Protein AF-0000000084968975 (afdb_homodimer)

InterPro domains:
  IPR000898 Indoleamine 2,3-dioxygenase [PF01231] (5-399)
  IPR000898 Indoleamine 2,3-dioxygenase [PS00876] (254-264)
  IPR000898 Indoleamine 2,3-dioxygenase [PTHR28657] (3-404)
  IPR037217 Tryptophan/Indoleamine 2,3-dioxygenase-like [SSF140959] (6-402)

Nearest PDB structures (foldseek):
  6x5y-assembly2_B  TM=9.462E-01  e=9.063E-25  Homo sapiens
  8i7l-assembly1_B  TM=9.627E-01  e=1.605E-24  Homo sapiens
  7a62-assembly1_A  TM=9.444E-01  e=3.784E-24  Homo sapiens
  6mq6-assembly2_B  TM=9.448E-01  e=4.162E-24  Homo sapiens
  8i7l-assembly1_A  TM=9.540E-01  e=6.288E-23  Homo sapiens

Structure (mmCIF, N/CA/C/O backbone):
data_AF-0000000084968975-model_v1
#
loop_
_entity.id
_entity.type
_entity.pdbx_description
1 polymer 'Indoleamine 2,3-dioxygenase'
#
loop_
_atom_site.group_PDB
_atom_site.id
_atom_site.type_symbol
_atom_site.label_atom_id
_atom_site.label_alt_id
_atom_site.label_comp_id
_atom_site.label_asym_id
_atom_site.label_entity_id
_atom_site.label_seq_id
_atom_site.pdbx_PDB_ins_code
_atom_site.Cartn_x
_atom_site.Cartn_y
_atom_site.Cartn_z
_atom_site.occupancy
_atom_site.B_iso_or_equiv
_atom_site.auth_seq_id
_atom_site.auth_comp_id
_atom_site.auth_asym_id
_atom_site.auth_atom_id
_atom_site.pdbx_PDB_model_num
ATOM 1 N N . MET A 1 1 ? 0.37 40.156 26.438 1 86.44 1 MET A N 1
ATOM 2 C CA . MET A 1 1 ? 1.697 39.781 25.969 1 86.44 1 MET A CA 1
ATOM 3 C C . MET A 1 1 ? 1.601 38.75 24.859 1 86.44 1 MET A C 1
ATOM 5 O O . MET A 1 1 ? 0.722 37.875 24.891 1 86.44 1 MET A O 1
ATOM 9 N N . ILE A 1 2 ? 2.428 38.969 23.906 1 91.94 2 ILE A N 1
ATOM 10 C CA . ILE A 1 2 ? 2.488 38 22.828 1 91.94 2 ILE A CA 1
ATOM 11 C C . ILE A 1 2 ? 2.883 36.625 23.359 1 91.94 2 ILE A C 1
ATOM 13 O O . ILE A 1 2 ? 3.838 36.5 24.141 1 91.94 2 ILE A O 1
ATOM 17 N N . PRO A 1 3 ? 2.123 35.625 23 1 93.19 3 PRO A N 1
ATOM 18 C CA . PRO A 1 3 ? 2.412 34.281 23.547 1 93.19 3 PRO A CA 1
ATOM 19 C C . PRO A 1 3 ? 3.76 33.75 23.078 1 93.19 3 PRO A C 1
ATOM 21 O O . PRO A 1 3 ? 4.191 34.031 21.953 1 93.19 3 PRO A O 1
ATOM 24 N N . THR A 1 4 ? 4.367 33 23.969 1 91.94 4 THR A N 1
ATOM 25 C CA . THR A 1 4 ? 5.617 32.312 23.625 1 91.94 4 THR A CA 1
ATOM 26 C C . THR A 1 4 ? 5.359 30.875 23.188 1 91.94 4 THR A C 1
ATOM 28 O O . THR A 1 4 ? 4.441 30.234 23.703 1 91.94 4 THR A O 1
ATOM 31 N N . LEU A 1 5 ? 6.195 30.391 22.281 1 92.31 5 LEU A N 1
ATOM 32 C CA . LEU A 1 5 ? 6.023 29.062 21.719 1 92.31 5 LEU A CA 1
ATOM 33 C C . LEU A 1 5 ? 6.133 28 22.812 1 92.31 5 LEU A C 1
ATOM 35 O O . LEU A 1 5 ? 5.312 27.078 22.875 1 92.31 5 LEU A O 1
ATOM 39 N N . GLU A 1 6 ? 7.07 28.109 23.688 1 88.12 6 GLU A N 1
ATOM 40 C CA . GLU A 1 6 ? 7.395 27.094 24.688 1 88.12 6 GLU A CA 1
ATOM 41 C C . GLU A 1 6 ? 6.234 26.891 25.672 1 88.12 6 GLU A C 1
ATOM 43 O O . GLU A 1 6 ? 6.004 25.781 26.141 1 88.12 6 GLU A O 1
ATOM 48 N N . ALA A 1 7 ? 5.504 27.922 25.906 1 90.88 7 ALA A N 1
ATOM 49 C CA . ALA A 1 7 ? 4.387 27.859 26.859 1 90.88 7 ALA A CA 1
ATOM 50 C C . ALA A 1 7 ? 3.26 26.984 26.312 1 90.88 7 ALA A C 1
ATOM 52 O O . ALA A 1 7 ? 2.395 26.531 27.062 1 90.88 7 ALA A O 1
ATOM 53 N N . TYR A 1 8 ? 3.271 26.672 25.047 1 93.62 8 TYR A N 1
ATOM 54 C CA . TYR A 1 8 ? 2.168 25.953 24.422 1 93.62 8 TYR A CA 1
ATOM 55 C C . TYR A 1 8 ? 2.66 24.672 23.766 1 93.62 8 TYR A C 1
ATOM 57 O O . TYR A 1 8 ? 2.033 24.156 22.828 1 93.62 8 TYR A O 1
ATOM 65 N N . ASP A 1 9 ? 3.768 24.141 24.172 1 88.19 9 ASP A N 1
ATOM 66 C CA . ASP A 1 9 ? 4.344 22.891 23.703 1 88.19 9 ASP A CA 1
ATOM 67 C C . ASP A 1 9 ? 4.68 22.969 22.219 1 88.19 9 ASP A C 1
ATOM 69 O O . ASP A 1 9 ? 4.406 22.031 21.453 1 88.19 9 ASP A O 1
ATOM 73 N N . ILE A 1 10 ? 5.031 24.125 21.812 1 94 10 ILE A N 1
ATOM 74 C CA . ILE A 1 10 ? 5.492 24.344 20.453 1 94 10 ILE A CA 1
ATOM 75 C C . ILE A 1 10 ? 7 24.578 20.453 1 94 10 ILE A C 1
ATOM 77 O O . ILE A 1 10 ? 7.52 25.344 21.25 1 94 10 ILE A O 1
ATOM 81 N N . SER A 1 11 ? 7.688 23.859 19.609 1 90.31 11 SER A N 1
ATOM 82 C CA . SER A 1 11 ? 9.141 23.938 19.562 1 90.31 11 SER A CA 1
ATOM 83 C C . SER A 1 11 ? 9.602 24.891 18.469 1 90.31 11 SER A C 1
ATOM 85 O O . SER A 1 11 ? 9.039 24.906 17.375 1 90.31 11 SER A O 1
ATOM 87 N N . PRO A 1 12 ? 10.586 25.703 18.828 1 88.19 12 PRO A N 1
ATOM 88 C CA . PRO A 1 12 ? 11.125 26.562 17.766 1 88.19 12 PRO A CA 1
ATOM 89 C C . PRO A 1 12 ? 11.812 25.766 16.656 1 88.19 12 PRO A C 1
ATOM 91 O O . PRO A 1 12 ? 12 26.281 15.555 1 88.19 12 PRO A O 1
ATOM 94 N N . TYR A 1 13 ? 12.141 24.547 16.953 1 90.88 13 TYR A N 1
ATOM 95 C CA . TYR A 1 13 ? 12.883 23.734 15.992 1 90.88 13 TYR A CA 1
ATOM 96 C C . TYR A 1 13 ? 11.945 22.812 15.219 1 90.88 13 TYR A C 1
ATOM 98 O O . TYR A 1 13 ? 12.188 22.516 14.039 1 90.88 13 TYR A O 1
ATOM 106 N N . SER A 1 14 ? 10.883 22.375 15.875 1 94.31 14 SER A N 1
ATOM 107 C CA . SER A 1 14 ? 10.016 21.391 15.227 1 94.31 14 SER A CA 1
ATOM 108 C C . SER A 1 14 ? 8.617 21.953 15.008 1 94.31 14 SER A C 1
ATOM 110 O O . SER A 1 14 ? 7.754 21.281 14.438 1 94.31 14 SER A O 1
ATOM 112 N N . GLY A 1 15 ? 8.43 23.219 15.422 1 96.12 15 GLY A N 1
ATOM 113 C CA . GLY A 1 15 ? 7.113 23.812 15.242 1 96.12 15 GLY A CA 1
ATOM 114 C C . GLY A 1 15 ? 6.02 23.078 16 1 96.12 15 GLY A C 1
ATOM 115 O O . GLY A 1 15 ? 6.156 22.797 17.188 1 96.12 15 GLY A O 1
ATOM 116 N N . PHE A 1 16 ? 4.953 22.766 15.352 1 97.12 16 PHE A N 1
ATOM 117 C CA . PHE A 1 16 ? 3.805 22.125 15.977 1 97.12 16 PHE A CA 1
ATOM 118 C C . PHE A 1 16 ? 4.016 20.609 16.078 1 97.12 16 PHE A C 1
ATOM 120 O O . PHE A 1 16 ? 3.174 19.906 16.625 1 97.12 16 PHE A O 1
ATOM 127 N N . LEU A 1 17 ? 5.133 20.078 15.523 1 96.94 17 LEU A N 1
ATOM 128 C CA . LEU A 1 17 ? 5.508 18.703 15.805 1 96.94 17 LEU A CA 1
ATOM 129 C C . LEU A 1 17 ? 6.031 18.562 17.234 1 96.94 17 LEU A C 1
ATOM 131 O O . LEU A 1 17 ? 6.613 19.5 17.781 1 96.94 17 LEU A O 1
ATOM 135 N N . PRO A 1 18 ? 5.801 17.406 17.766 1 94.94 18 PRO A N 1
ATOM 136 C CA . PRO A 1 18 ? 6.352 17.219 19.109 1 94.94 18 PRO A CA 1
ATOM 137 C C . PRO A 1 18 ? 7.875 17.312 19.141 1 94.94 18 PRO A C 1
ATOM 139 O O . PRO A 1 18 ? 8.547 16.891 18.188 1 94.94 18 PRO A O 1
ATOM 142 N N . ALA A 1 19 ? 8.367 17.859 20.234 1 91.12 19 A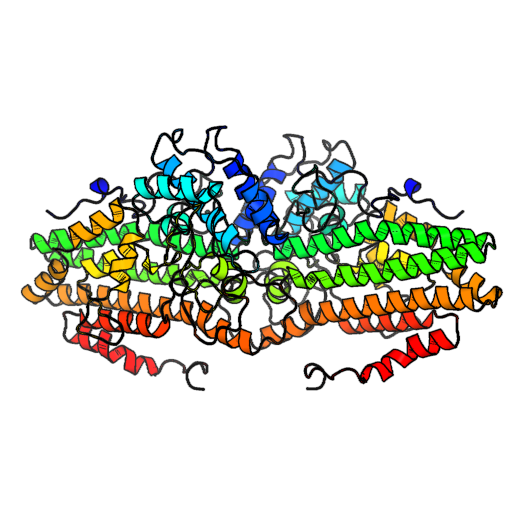LA A N 1
ATOM 143 C CA . ALA A 1 19 ? 9.812 18 20.391 1 91.12 19 ALA A CA 1
ATOM 144 C C . ALA A 1 19 ? 10.492 16.641 20.422 1 91.12 19 ALA A C 1
ATOM 146 O O . ALA A 1 19 ? 11.578 16.469 19.875 1 91.12 19 ALA A O 1
ATOM 147 N N . GLU A 1 20 ? 9.82 15.719 21.078 1 92.69 20 GLU A N 1
ATOM 148 C CA . GLU A 1 20 ? 10.312 14.344 21.094 1 92.69 20 GLU A CA 1
ATOM 149 C C . GLU A 1 20 ? 9.617 13.492 20.047 1 92.69 20 GLU A C 1
ATOM 151 O O . GLU A 1 20 ? 8.406 13.625 19.828 1 92.69 20 GLU A O 1
ATOM 156 N N . PRO A 1 21 ? 10.375 12.57 19.469 1 94.56 21 PRO A N 1
ATOM 157 C CA . PRO A 1 21 ? 9.742 11.703 18.469 1 94.56 21 PRO A CA 1
ATOM 158 C C . PRO A 1 21 ? 8.578 10.898 19.047 1 94.56 21 PRO A C 1
ATOM 160 O O . PRO A 1 21 ? 8.625 10.469 20.203 1 94.56 21 PRO A O 1
ATOM 163 N N . PRO A 1 22 ? 7.523 10.742 18.234 1 97.69 22 PRO A N 1
ATOM 164 C CA . PRO A 1 22 ? 6.387 9.945 18.703 1 97.69 22 PRO A CA 1
ATOM 165 C C . PRO A 1 22 ? 6.785 8.531 19.125 1 97.69 22 PRO A C 1
ATOM 167 O O . PRO A 1 22 ? 7.777 7.988 18.625 1 97.69 22 PRO A O 1
ATOM 170 N N . LEU A 1 23 ? 5.996 8.055 20.031 1 97.81 23 LEU A N 1
ATOM 171 C CA . LEU A 1 23 ? 6.215 6.684 20.484 1 97.81 23 LEU A CA 1
ATOM 172 C C . LEU A 1 23 ? 5.695 5.684 19.453 1 97.81 23 LEU A C 1
ATOM 174 O O . LEU A 1 23 ? 4.566 5.812 18.969 1 97.81 23 LEU A O 1
ATOM 178 N N . GLY A 1 24 ? 6.523 4.711 19.172 1 97.38 24 GLY A N 1
ATOM 179 C CA . GLY A 1 24 ? 6.121 3.693 18.219 1 97.38 24 GLY A CA 1
ATOM 180 C C . GLY A 1 24 ? 5.262 2.604 18.828 1 97.38 24 GLY A C 1
ATOM 181 O O . GLY A 1 24 ? 4.52 1.92 18.125 1 97.38 24 GLY A O 1
ATOM 182 N N . ARG A 1 25 ? 5.441 2.42 20.156 1 98.12 25 ARG A N 1
ATOM 183 C CA . ARG A 1 25 ? 4.742 1.355 20.875 1 98.12 25 ARG A CA 1
ATOM 184 C C . ARG A 1 25 ? 4.617 1.679 22.359 1 98.12 25 ARG A C 1
ATOM 186 O O . ARG A 1 25 ? 5.559 2.191 22.969 1 98.12 25 ARG A O 1
ATOM 193 N N . LEU A 1 26 ? 3.443 1.35 22.875 1 98.69 26 LEU A N 1
ATOM 194 C CA . LEU A 1 26 ? 3.301 1.486 24.328 1 98.69 26 LEU A CA 1
ATOM 195 C C . LEU A 1 26 ? 4.164 0.464 25.062 1 98.69 26 LEU A C 1
ATOM 197 O O . LEU A 1 26 ? 4.152 -0.721 24.719 1 98.69 26 LEU A O 1
ATOM 201 N N . PRO A 1 27 ? 4.863 0.878 26.062 1 97.81 27 PRO A N 1
ATOM 202 C CA . PRO A 1 27 ? 5.828 -0.016 26.703 1 97.81 27 PRO A CA 1
ATOM 203 C C . PRO A 1 27 ? 5.168 -0.993 27.688 1 97.81 27 PRO A C 1
ATOM 205 O O . PRO A 1 27 ? 5.762 -2.016 28.031 1 97.81 27 PRO A O 1
ATOM 208 N N . GLN A 1 28 ? 3.943 -0.744 28.125 1 97.75 28 GLN A N 1
ATOM 209 C CA . GLN A 1 28 ? 3.281 -1.589 29.109 1 97.75 28 GLN A CA 1
ATOM 210 C C . GLN A 1 28 ? 2.715 -2.85 28.469 1 97.75 28 GLN A C 1
ATOM 212 O O . GLN A 1 28 ? 1.996 -2.775 27.469 1 97.75 28 GLN A O 1
ATOM 217 N N . GLY A 1 29 ? 2.965 -4 29.062 1 97.69 29 GLY A N 1
ATOM 218 C CA . GLY A 1 29 ? 2.357 -5.242 28.609 1 97.69 29 GLY A CA 1
ATOM 219 C C . GLY A 1 29 ? 0.84 -5.203 28.625 1 97.69 29 GLY A C 1
ATOM 220 O O . GLY A 1 29 ? 0.189 -5.855 27.797 1 97.69 29 GLY A O 1
ATOM 221 N N . TYR A 1 30 ? 0.325 -4.371 29.438 1 98.31 30 TYR A N 1
ATOM 222 C CA . TYR A 1 30 ? -1.113 -4.211 29.625 1 98.31 30 TYR A CA 1
ATOM 223 C C . TYR A 1 30 ? -1.79 -3.803 28.328 1 98.31 30 TYR A C 1
ATOM 225 O O . TYR A 1 30 ? -2.928 -4.199 28.062 1 98.31 30 TYR A O 1
ATOM 233 N N . TYR A 1 31 ? -1.108 -3.055 27.453 1 98.69 31 TYR A N 1
ATOM 234 C CA . TYR A 1 31 ? -1.718 -2.492 26.266 1 98.69 31 TYR A CA 1
ATOM 235 C C . TYR A 1 31 ? -1.346 -3.307 25.031 1 98.69 31 TYR A C 1
ATOM 237 O O . 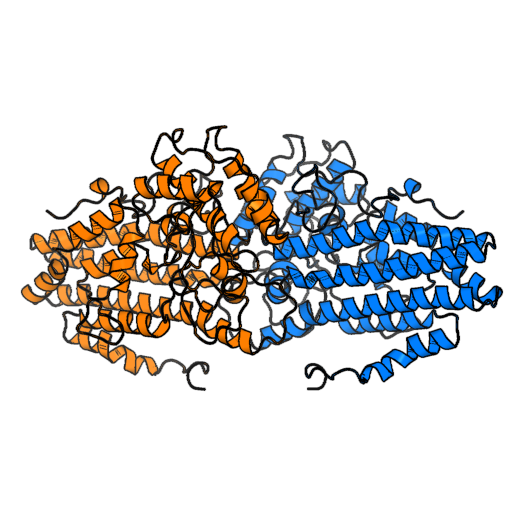TYR A 1 31 ? -1.642 -2.906 23.891 1 98.69 31 TYR A O 1
ATOM 245 N N . GLN A 1 32 ? -0.768 -4.441 25.172 1 98.25 32 GLN A N 1
ATOM 246 C CA . GLN A 1 32 ? -0.305 -5.285 24.078 1 98.25 32 GLN A CA 1
ATOM 247 C C . GLN A 1 32 ? -1.461 -5.68 23.172 1 98.25 32 GLN A C 1
ATOM 249 O O . GLN A 1 32 ? -1.291 -5.773 21.953 1 98.25 32 GLN A O 1
ATOM 254 N N . PRO A 1 33 ? -2.629 -5.922 23.719 1 98.5 33 PRO A N 1
ATOM 255 C CA . PRO A 1 33 ? -3.73 -6.266 22.812 1 98.5 33 PRO A CA 1
ATOM 256 C C . PRO A 1 33 ? -3.998 -5.184 21.766 1 98.5 33 PRO A C 1
ATOM 258 O O . PRO A 1 33 ? -4.281 -5.5 20.609 1 98.5 33 PRO A O 1
ATOM 261 N N . TRP A 1 34 ? -3.891 -3.885 22.125 1 98.75 34 TRP A N 1
ATOM 262 C CA . TRP A 1 34 ? -4.043 -2.795 21.172 1 98.75 34 TRP A CA 1
ATOM 263 C C . TRP A 1 34 ? -2.939 -2.84 20.125 1 98.75 34 TRP A C 1
ATOM 265 O O . TRP A 1 34 ? -3.217 -2.781 18.922 1 98.75 34 TRP A O 1
ATOM 275 N N . GLU A 1 35 ? -1.739 -3.008 20.625 1 98.62 35 GLU A N 1
ATOM 276 C CA . GLU A 1 35 ? -0.549 -2.93 19.781 1 98.62 35 GLU A CA 1
ATOM 277 C C . GLU A 1 35 ? -0.488 -4.098 18.797 1 98.62 35 GLU A C 1
ATOM 279 O O . GLU A 1 35 ? -0.073 -3.934 17.656 1 98.62 35 GLU A O 1
ATOM 284 N N . GLU A 1 36 ? -0.941 -5.23 19.203 1 97.81 36 GLU A N 1
ATOM 285 C CA . GLU A 1 36 ? -0.92 -6.41 18.344 1 97.81 36 GLU A CA 1
ATOM 286 C C . GLU A 1 36 ? -1.921 -6.277 17.203 1 97.81 36 GLU A C 1
ATOM 288 O O . GLU A 1 36 ? -1.645 -6.695 16.078 1 97.81 36 GLU A O 1
ATOM 293 N N . VAL A 1 37 ? -3.064 -5.715 17.453 1 98.31 37 VAL A N 1
ATOM 294 C CA . VAL A 1 37 ? -4.074 -5.551 16.422 1 98.31 37 VAL A CA 1
ATOM 295 C C . VAL A 1 37 ? -3.615 -4.496 15.414 1 98.31 37 VAL A C 1
ATOM 297 O O . VAL A 1 37 ? -3.707 -4.703 14.203 1 98.31 37 VAL A O 1
ATOM 300 N N . ILE A 1 38 ? -3.051 -3.377 15.922 1 98.44 38 ILE A N 1
ATOM 301 C CA . ILE A 1 38 ? -2.688 -2.307 15 1 98.44 38 ILE A CA 1
ATOM 302 C C . ILE A 1 38 ? -1.473 -2.727 14.172 1 98.44 38 ILE A C 1
ATOM 304 O O . ILE A 1 38 ? -1.315 -2.301 13.023 1 98.44 38 ILE A O 1
ATOM 308 N N . ASP A 1 39 ? -0.621 -3.637 14.703 1 97 39 ASP A N 1
ATOM 309 C CA . ASP A 1 39 ? 0.518 -4.176 13.961 1 97 39 ASP A CA 1
ATOM 310 C C . ASP A 1 39 ? 0.058 -4.91 12.703 1 97 39 ASP A C 1
ATOM 312 O O . ASP A 1 39 ? 0.79 -4.98 11.719 1 97 39 ASP A O 1
ATOM 316 N N . LYS A 1 40 ? -1.142 -5.449 12.836 1 97.12 40 LYS A N 1
ATOM 317 C CA . LYS A 1 40 ? -1.672 -6.258 11.742 1 97.12 40 LYS A CA 1
ATOM 318 C C . LYS A 1 40 ? -2.91 -5.609 11.125 1 97.12 40 LYS A C 1
ATOM 320 O O . LYS A 1 40 ? -3.812 -6.305 10.656 1 97.12 40 LYS A O 1
ATOM 325 N N . LEU A 1 41 ? -2.994 -4.32 11.18 1 98 41 LEU A N 1
ATOM 326 C CA . LEU A 1 41 ? -4.172 -3.607 10.703 1 98 41 LEU A CA 1
ATOM 327 C C . LEU A 1 41 ? -4.395 -3.855 9.211 1 98 41 LEU A C 1
ATOM 329 O O . LEU A 1 41 ? -5.5 -4.203 8.789 1 98 41 LEU A O 1
ATOM 333 N N . GLY A 1 42 ? -3.346 -3.738 8.383 1 96.25 42 GLY A N 1
ATOM 334 C CA . GLY A 1 42 ? -3.432 -3.969 6.945 1 96.25 42 GLY A CA 1
ATOM 335 C C . GLY A 1 42 ? -3.982 -5.336 6.594 1 96.25 42 GLY A C 1
ATOM 336 O O . GLY A 1 42 ? -5.02 -5.441 5.934 1 96.25 42 GLY A O 1
ATOM 337 N N . PRO A 1 43 ? -3.354 -6.336 7.145 1 97.12 43 PRO A N 1
ATOM 338 C CA . PRO A 1 43 ? -3.822 -7.703 6.91 1 97.12 43 PRO A CA 1
ATOM 339 C C . PRO A 1 43 ? -5.273 -7.914 7.34 1 97.12 43 PRO A C 1
ATOM 341 O O . PRO A 1 43 ? -6.039 -8.57 6.629 1 97.12 43 PRO A O 1
ATOM 344 N N . TYR A 1 44 ? -5.668 -7.363 8.453 1 97.56 44 TYR A N 1
ATOM 345 C CA . TYR A 1 44 ? -7.039 -7.527 8.922 1 97.56 44 TYR A CA 1
ATOM 346 C C . TYR A 1 44 ? -8.016 -6.801 8.008 1 97.56 44 TYR A C 1
ATOM 348 O O . TYR A 1 44 ? -9.141 -7.266 7.797 1 97.56 44 TYR A O 1
ATOM 356 N N . ILE A 1 45 ? -7.625 -5.637 7.527 1 96.44 45 ILE A N 1
ATOM 357 C CA . ILE A 1 45 ? -8.469 -4.898 6.594 1 96.44 45 ILE A CA 1
ATOM 358 C C . ILE A 1 45 ? -8.586 -5.672 5.281 1 96.44 45 ILE A C 1
ATOM 360 O O . ILE A 1 45 ? -9.688 -5.828 4.738 1 96.44 45 ILE A O 1
ATOM 364 N N . MET A 1 46 ? -7.473 -6.176 4.812 1 95.62 46 MET A N 1
ATOM 365 C CA . MET A 1 46 ? -7.422 -6.934 3.566 1 95.62 46 MET A CA 1
ATOM 366 C C . MET A 1 46 ? -8.336 -8.156 3.631 1 95.62 46 MET A C 1
ATOM 368 O O . MET A 1 46 ? -9.055 -8.445 2.674 1 95.62 46 MET A O 1
ATOM 372 N N . GLY A 1 47 ? -8.344 -8.797 4.785 1 93.88 47 GLY A N 1
ATOM 373 C CA . GLY A 1 47 ? -9.148 -10 4.961 1 93.88 47 GLY A CA 1
ATOM 374 C C . GLY A 1 47 ? -10.547 -9.711 5.461 1 93.88 47 GLY A C 1
ATOM 375 O O . GLY A 1 47 ? -11.328 -10.633 5.695 1 93.88 47 GLY A O 1
ATOM 376 N N . LYS A 1 48 ? -10.891 -8.445 5.758 1 93.75 48 LYS A N 1
ATOM 377 C CA . LYS A 1 48 ? -12.195 -8.023 6.27 1 93.75 48 LYS A CA 1
ATOM 378 C C . LYS A 1 48 ? -12.484 -8.672 7.625 1 93.75 48 LYS A C 1
ATOM 380 O O . LYS A 1 48 ? -13.602 -9.117 7.875 1 93.75 48 LYS A O 1
ATOM 385 N N . ARG A 1 49 ? -11.5 -8.711 8.422 1 96.19 49 ARG A N 1
ATOM 386 C CA . ARG A 1 49 ? -11.625 -9.375 9.711 1 96.19 49 ARG A CA 1
ATOM 387 C C . ARG A 1 49 ? -11.438 -8.391 10.859 1 96.19 49 ARG A C 1
ATOM 389 O O . ARG A 1 49 ? -11.461 -8.781 12.031 1 96.19 49 ARG A O 1
ATOM 396 N N . ILE A 1 50 ? -11.266 -7.137 10.57 1 97.38 50 ILE A N 1
ATOM 397 C CA . ILE A 1 50 ? -10.883 -6.16 11.586 1 97.38 50 ILE A CA 1
ATOM 398 C C . ILE A 1 50 ? -11.969 -6.062 12.648 1 97.38 50 ILE A C 1
ATOM 400 O O . ILE A 1 50 ? -11.672 -5.973 13.844 1 97.38 50 ILE A O 1
ATOM 404 N N . ARG A 1 51 ? -13.234 -6.117 12.281 1 97.88 51 ARG A N 1
ATOM 405 C CA . ARG A 1 51 ? -14.32 -6 13.25 1 97.88 51 ARG A CA 1
ATOM 406 C C . ARG A 1 51 ? -14.359 -7.203 14.18 1 97.88 51 ARG A C 1
ATOM 408 O O . ARG A 1 51 ? -14.547 -7.055 15.391 1 97.88 51 ARG A O 1
ATOM 415 N N . GLU A 1 52 ? -14.18 -8.359 13.57 1 97.19 52 GLU A N 1
ATOM 416 C CA . GLU A 1 52 ? -14.156 -9.578 14.375 1 97.19 52 GLU A CA 1
ATOM 417 C C . GLU A 1 52 ? -13.055 -9.516 15.438 1 97.19 52 GLU A C 1
ATOM 419 O O . GLU A 1 52 ? -13.297 -9.836 16.609 1 97.19 52 GLU A O 1
ATOM 424 N N . VAL A 1 53 ? -11.906 -9.078 15.047 1 97.56 53 VAL A N 1
ATOM 425 C CA . VAL A 1 53 ? -10.742 -9.055 15.938 1 97.56 53 VAL A CA 1
ATOM 426 C C . VAL A 1 53 ? -10.938 -8 17.016 1 97.56 53 VAL A C 1
ATOM 428 O O . VAL A 1 53 ? -10.609 -8.227 18.188 1 97.56 53 VAL A O 1
ATOM 431 N N . ILE A 1 54 ? -11.445 -6.832 16.688 1 98.31 54 ILE A N 1
ATOM 432 C CA . ILE A 1 54 ? -11.672 -5.754 17.641 1 98.31 54 ILE A CA 1
ATOM 433 C C . ILE A 1 54 ? -12.734 -6.176 18.656 1 98.31 54 ILE A C 1
ATOM 435 O O . ILE A 1 54 ? -12.602 -5.898 19.844 1 98.31 54 ILE A O 1
ATOM 439 N N . ASN A 1 55 ? -13.711 -6.84 18.188 1 98.12 55 ASN A N 1
ATOM 440 C CA . ASN A 1 55 ? -14.789 -7.281 19.062 1 98.12 55 ASN A CA 1
ATOM 441 C C . ASN A 1 55 ? -14.289 -8.273 20.109 1 98.12 55 ASN A C 1
ATOM 443 O O . ASN A 1 55 ? -14.93 -8.469 21.156 1 98.12 55 ASN A O 1
ATOM 447 N N . GLU A 1 56 ? -13.203 -8.875 19.859 1 97.25 56 GLU A N 1
ATOM 448 C CA . GLU A 1 56 ? -12.648 -9.852 20.781 1 97.25 56 GLU A CA 1
ATOM 449 C C . GLU A 1 56 ? -11.672 -9.203 21.766 1 97.25 56 GLU A C 1
ATOM 451 O O . GLU A 1 56 ? -11.227 -9.836 22.719 1 97.25 56 GLU A O 1
ATOM 456 N N . LEU A 1 57 ? -11.375 -7.977 21.578 1 98.06 57 LEU A N 1
ATOM 457 C CA . LEU A 1 57 ? -10.445 -7.266 22.453 1 98.06 57 LEU A CA 1
ATOM 458 C C . LEU A 1 57 ? -11.055 -7.062 23.828 1 98.06 57 LEU A C 1
ATOM 460 O O . LEU A 1 57 ? -12.258 -6.812 23.953 1 98.06 57 LEU A O 1
ATOM 464 N N . PRO A 1 58 ? -10.195 -7.133 24.875 1 97.88 58 PRO A N 1
ATOM 465 C CA . PRO A 1 58 ? -10.68 -6.672 26.172 1 97.88 58 PRO A CA 1
ATOM 466 C C . PRO A 1 58 ? -10.852 -5.156 26.234 1 97.88 58 PRO A C 1
ATOM 468 O O . PRO A 1 58 ? -10.242 -4.426 25.453 1 97.88 58 PRO A O 1
ATOM 471 N N . GLN A 1 59 ? -11.727 -4.727 27.094 1 97.56 59 GLN A N 1
ATOM 472 C CA . GLN A 1 59 ? -11.836 -3.293 27.344 1 97.56 59 GLN A CA 1
ATOM 473 C C . GLN A 1 59 ? -10.742 -2.816 28.297 1 97.56 59 GLN A C 1
ATOM 475 O O . GLN A 1 59 ? -10.852 -2.988 29.516 1 97.56 59 GLN A O 1
ATOM 480 N N . LEU A 1 60 ? -9.75 -2.199 27.797 1 98.5 60 LEU A N 1
ATOM 481 C CA . LEU A 1 60 ? -8.617 -1.721 28.594 1 98.5 60 LEU A CA 1
ATOM 482 C C . LEU A 1 60 ? -8.867 -0.304 29.094 1 98.5 60 LEU A C 1
ATOM 484 O O . LEU A 1 60 ? -9.578 0.471 28.453 1 98.5 60 LEU A O 1
ATOM 488 N N . SER A 1 61 ? -8.32 0.005 30.25 1 97.94 61 SER A N 1
ATOM 489 C CA . SER A 1 61 ? -8.383 1.363 30.781 1 97.94 61 SER A CA 1
ATOM 490 C C . SER A 1 61 ? -7.141 2.162 30.391 1 97.94 61 SER A C 1
ATOM 492 O O . SER A 1 61 ? -6.152 1.594 29.922 1 97.94 61 SER A O 1
ATOM 494 N N . ILE A 1 62 ? -7.199 3.43 30.531 1 98.38 62 ILE A N 1
ATOM 495 C CA . ILE A 1 62 ? -6.059 4.262 30.172 1 98.38 62 ILE A CA 1
ATOM 496 C C . ILE A 1 62 ? -5.238 4.586 31.422 1 98.38 62 ILE A C 1
ATOM 498 O O . ILE A 1 62 ? -4.332 5.418 31.375 1 98.38 62 ILE A O 1
ATOM 502 N N . ASN A 1 63 ? -5.48 3.967 32.531 1 97.81 63 ASN A N 1
ATOM 503 C CA . ASN A 1 63 ? -4.945 4.332 33.844 1 97.81 63 ASN A CA 1
ATOM 504 C C . ASN A 1 63 ? -3.457 4.008 33.938 1 97.81 63 ASN A C 1
ATOM 506 O O . ASN A 1 63 ? -2.77 4.508 34.844 1 97.81 63 ASN A O 1
ATOM 510 N N . LYS A 1 64 ? -2.961 3.154 33.031 1 98.31 64 LYS A N 1
ATOM 511 C CA . LYS A 1 64 ? -1.559 2.764 33.156 1 98.31 64 LYS A CA 1
ATOM 512 C C . LYS A 1 64 ? -0.678 3.652 32.281 1 98.31 64 LYS A C 1
ATOM 514 O O . LYS A 1 64 ? 0.547 3.512 32.281 1 98.31 64 LYS A O 1
ATOM 519 N N . LEU A 1 65 ? -1.298 4.562 31.531 1 98.56 65 LEU A N 1
ATOM 520 C CA . LEU A 1 65 ? -0.525 5.539 30.766 1 98.56 65 LEU A CA 1
ATOM 521 C C . LEU A 1 65 ? 0.092 6.582 31.688 1 98.56 65 LEU A C 1
ATOM 523 O O . LEU A 1 65 ? -0.602 7.164 32.531 1 98.56 65 LEU A O 1
ATOM 527 N N . GLU A 1 66 ? 1.309 6.906 31.484 1 97.31 66 GLU A N 1
ATOM 528 C CA . GLU A 1 66 ? 2.033 7.633 32.531 1 97.31 66 GLU A CA 1
ATOM 529 C C . GLU A 1 66 ? 2.398 9.039 32.062 1 97.31 66 GLU A C 1
ATOM 531 O O . GLU A 1 66 ? 2.719 9.906 32.875 1 97.31 66 GLU A O 1
ATOM 536 N N . ASN A 1 67 ? 2.488 9.25 30.844 1 96.19 67 ASN A N 1
ATOM 537 C CA . ASN A 1 67 ? 2.902 10.555 30.344 1 96.19 67 ASN A CA 1
ATOM 538 C C . ASN A 1 67 ? 2.184 10.906 29.047 1 96.19 67 ASN A C 1
ATOM 540 O O . ASN A 1 67 ? 1.443 10.094 28.484 1 96.19 67 ASN A O 1
ATOM 544 N N . GLU A 1 68 ? 2.402 12.078 28.516 1 94.94 68 GLU A N 1
ATOM 545 C CA . GLU A 1 68 ? 1.685 12.609 27.359 1 94.94 68 GLU A CA 1
ATOM 546 C C . GLU A 1 68 ? 2.025 11.82 26.094 1 94.94 68 GLU A C 1
ATOM 548 O O . GLU A 1 68 ? 1.167 11.625 25.234 1 94.94 68 GLU A O 1
ATOM 553 N N . ARG A 1 69 ? 3.293 11.445 26 1 96.5 69 ARG A N 1
ATOM 554 C CA . ARG A 1 69 ? 3.734 10.68 24.844 1 96.5 69 ARG A CA 1
ATOM 555 C C . ARG A 1 69 ? 2.973 9.367 24.719 1 96.5 69 ARG A C 1
ATOM 557 O O . ARG A 1 69 ? 2.588 8.953 23.625 1 96.5 69 ARG A O 1
ATOM 564 N N . GLU A 1 70 ? 2.748 8.773 25.844 1 98.56 70 GLU A N 1
ATOM 565 C CA . GLU A 1 70 ? 1.984 7.527 25.875 1 98.56 70 GLU A CA 1
ATOM 566 C C . GLU A 1 70 ? 0.509 7.777 25.578 1 98.56 70 GLU A C 1
ATOM 568 O O . GLU A 1 70 ? -0.135 6.973 24.906 1 98.56 70 GLU A O 1
ATOM 573 N N . MET A 1 71 ? -0.025 8.883 26.094 1 98.31 71 MET A N 1
ATOM 574 C CA . MET A 1 71 ? -1.41 9.242 25.797 1 98.31 71 MET A CA 1
ATOM 575 C C . MET A 1 71 ? -1.61 9.484 24.312 1 98.31 71 MET A C 1
ATOM 577 O O . MET A 1 71 ? -2.619 9.062 23.734 1 98.31 71 MET A O 1
ATOM 581 N N . ARG A 1 72 ? -0.654 10.141 23.703 1 98.25 72 ARG A N 1
ATOM 582 C CA . ARG A 1 72 ? -0.713 10.383 22.266 1 98.25 72 ARG A CA 1
ATOM 583 C C . ARG A 1 72 ? -0.689 9.078 21.484 1 98.25 72 ARG A C 1
ATOM 585 O O . ARG A 1 72 ? -1.439 8.906 20.531 1 98.25 72 ARG A O 1
ATOM 592 N N . ARG A 1 73 ? 0.151 8.148 21.922 1 98.81 73 ARG A N 1
ATOM 593 C CA . ARG A 1 73 ? 0.229 6.852 21.266 1 98.81 73 ARG A CA 1
ATOM 594 C C . ARG A 1 73 ? -1.086 6.09 21.391 1 98.81 73 ARG A C 1
ATOM 596 O O . ARG A 1 73 ? -1.574 5.508 20.422 1 98.81 73 ARG A O 1
ATOM 603 N N . ALA A 1 74 ? -1.612 6.117 22.578 1 98.88 74 ALA A N 1
ATOM 604 C CA . ALA A 1 74 ? -2.896 5.453 22.781 1 98.88 74 ALA A CA 1
ATOM 605 C C . ALA A 1 74 ? -3.979 6.062 21.891 1 98.88 74 ALA A C 1
ATOM 607 O O . ALA A 1 74 ? -4.762 5.336 21.266 1 98.88 74 ALA A O 1
ATOM 608 N N . TYR A 1 75 ? -4.012 7.371 21.859 1 98.81 75 TYR A N 1
ATOM 609 C CA . TYR A 1 75 ? -4.961 8.086 21.016 1 98.81 75 TYR A CA 1
ATOM 610 C C . TYR A 1 75 ? -4.805 7.688 19.562 1 98.81 75 TYR A C 1
ATOM 612 O O . TYR A 1 75 ? -5.793 7.438 18.859 1 98.81 75 TYR A O 1
ATOM 620 N N . GLN A 1 76 ? -3.59 7.621 19.125 1 98.75 76 GLN A N 1
ATOM 621 C CA . GLN A 1 76 ? -3.297 7.242 17.734 1 98.75 76 GLN A CA 1
ATOM 622 C C . GLN A 1 76 ? -3.789 5.832 17.438 1 98.75 76 GLN A C 1
ATOM 624 O O . GLN A 1 76 ? -4.52 5.613 16.469 1 98.75 76 GLN A O 1
ATOM 629 N N . VAL A 1 77 ? -3.438 4.902 18.281 1 98.88 77 VAL A N 1
ATOM 630 C CA . VAL A 1 77 ? -3.812 3.504 18.078 1 98.88 77 VAL A CA 1
ATOM 631 C C . VAL A 1 77 ? -5.332 3.375 18.062 1 98.88 77 VAL A C 1
ATOM 633 O O . VAL A 1 77 ? -5.902 2.787 17.141 1 98.88 77 VAL A O 1
ATOM 636 N N . LEU A 1 78 ? -5.984 3.955 19.016 1 98.94 78 LEU A N 1
ATOM 637 C CA . LEU A 1 78 ? -7.422 3.789 19.188 1 98.94 78 LEU A CA 1
ATOM 638 C C . LEU A 1 78 ? -8.188 4.449 18.047 1 98.94 78 LEU A C 1
ATOM 640 O O . LEU A 1 78 ? -9.203 3.922 17.594 1 98.94 78 LEU A O 1
ATOM 644 N N . THR A 1 79 ? -7.723 5.539 17.578 1 98.88 79 THR A N 1
ATOM 645 C CA . THR A 1 79 ? -8.445 6.219 16.516 1 98.88 79 THR A CA 1
ATOM 646 C C . THR A 1 79 ? -8.234 5.512 15.172 1 98.88 79 THR A C 1
ATOM 648 O O . THR A 1 79 ? -9.148 5.453 14.344 1 98.88 79 THR A O 1
ATOM 651 N N . PHE A 1 80 ? -7.023 4.953 14.906 1 98.88 80 PHE A N 1
ATOM 652 C CA . PHE A 1 80 ? -6.828 4.117 13.727 1 98.88 80 PHE A CA 1
ATOM 653 C C . PHE A 1 80 ? -7.77 2.92 13.75 1 98.88 80 PHE A C 1
ATOM 655 O O . PHE A 1 80 ? -8.406 2.604 12.742 1 98.88 80 PHE A O 1
ATOM 662 N N . LEU A 1 81 ? -7.84 2.299 14.93 1 98.88 81 LEU A N 1
ATOM 663 C CA . LEU A 1 81 ? -8.703 1.126 15.055 1 98.88 81 LEU A CA 1
ATOM 664 C C . LEU A 1 81 ? -10.164 1.506 14.898 1 98.88 81 LEU A C 1
ATOM 666 O O . LEU A 1 81 ? -10.938 0.773 14.273 1 98.88 81 LEU A O 1
ATOM 670 N N . ALA A 1 82 ? -10.539 2.627 15.406 1 98.81 82 ALA A N 1
ATOM 671 C CA . ALA A 1 82 ? -11.914 3.102 15.297 1 98.81 82 ALA A CA 1
ATOM 672 C C . ALA A 1 82 ? -12.305 3.312 13.828 1 98.81 82 ALA A C 1
ATOM 674 O O . ALA A 1 82 ? -13.367 2.865 13.391 1 98.81 82 ALA A O 1
ATOM 675 N N . HIS A 1 83 ? -11.445 3.967 13.125 1 98.44 83 HIS A N 1
ATOM 676 C CA . HIS A 1 83 ? -11.742 4.246 11.719 1 98.44 83 HIS A CA 1
ATOM 677 C C . HIS A 1 83 ? -11.781 2.961 10.898 1 98.44 83 HIS A C 1
ATOM 679 O O . HIS A 1 83 ? -12.648 2.795 10.039 1 98.44 83 HIS A O 1
ATOM 685 N N . ALA A 1 84 ? -10.836 2.1 11.188 1 98.31 84 ALA A N 1
ATOM 686 C CA . ALA A 1 84 ? -10.859 0.814 10.492 1 98.31 84 ALA A CA 1
ATOM 687 C C . ALA A 1 84 ? -12.156 0.066 10.766 1 98.31 84 ALA A C 1
ATOM 689 O O . ALA A 1 84 ? -12.742 -0.53 9.859 1 98.31 84 ALA A O 1
ATOM 690 N N . TYR A 1 85 ? -12.586 0.087 11.984 1 98.31 85 TYR A N 1
ATOM 691 C CA . TYR A 1 85 ? -13.805 -0.602 12.398 1 98.31 85 TYR A CA 1
ATOM 692 C C . TYR A 1 85 ? -15.023 -0.044 11.664 1 98.31 85 TYR A C 1
ATOM 694 O O . TYR A 1 85 ? -15.867 -0.803 11.18 1 98.31 85 TYR A O 1
ATOM 702 N N . ILE A 1 86 ? -15.141 1.207 11.531 1 97.56 86 ILE A N 1
ATOM 703 C CA . ILE A 1 86 ? -16.328 1.864 10.984 1 97.56 86 ILE A CA 1
ATOM 704 C C . ILE A 1 86 ? -16.328 1.747 9.469 1 97.56 86 ILE A C 1
ATOM 706 O O . ILE A 1 86 ? -17.375 1.481 8.859 1 97.56 86 ILE A O 1
ATOM 710 N N . TRP A 1 87 ? -15.195 1.881 8.836 1 95.75 87 TRP A N 1
ATOM 711 C CA . TRP A 1 87 ? -15.195 2.145 7.398 1 95.75 87 TRP A CA 1
ATOM 712 C C . TRP A 1 87 ? -14.852 0.885 6.613 1 95.75 87 TRP A C 1
ATOM 714 O O . TRP A 1 87 ? -15.039 0.833 5.395 1 95.75 87 TRP A O 1
ATOM 724 N N . CYS A 1 88 ? -14.281 -0.141 7.262 1 94 88 CYS A N 1
ATOM 725 C CA . CYS A 1 88 ? -13.938 -1.352 6.52 1 94 88 CYS A CA 1
ATOM 726 C C . CYS A 1 88 ? -15.195 -2.037 5.992 1 94 88 CYS A C 1
ATOM 728 O O . CYS A 1 88 ? -16.062 -2.438 6.77 1 94 88 CYS A O 1
ATOM 730 N N . GLY A 1 89 ? -15.266 -2.213 4.676 1 88.75 89 GLY A N 1
ATOM 731 C CA . GLY A 1 89 ? -16.484 -2.76 4.098 1 88.75 89 GLY A CA 1
ATOM 732 C C . GLY A 1 89 ? -17.656 -1.8 4.152 1 88.75 89 GLY A C 1
ATOM 733 O O . GLY A 1 89 ? -17.5 -0.606 3.889 1 88.75 89 GLY A O 1
ATOM 734 N N . GLU A 1 90 ? -18.797 -2.338 4.383 1 89.44 90 GLU A N 1
ATOM 735 C CA . GLU A 1 90 ? -19.969 -1.488 4.602 1 89.44 90 GLU A CA 1
ATOM 736 C C . GLU A 1 90 ? -19.891 -0.773 5.949 1 89.44 90 GLU A C 1
ATOM 738 O O . GLU A 1 90 ? -19.672 -1.409 6.98 1 89.44 90 GLU A O 1
ATOM 743 N N . PRO A 1 91 ? -19.984 0.521 5.918 1 93.62 91 PRO A N 1
ATOM 744 C CA . PRO A 1 91 ? -19.844 1.271 7.172 1 93.62 91 PRO A CA 1
ATOM 745 C C . PRO A 1 91 ? -20.844 0.818 8.234 1 93.62 91 PRO A C 1
ATOM 747 O O . PRO A 1 91 ? -21.953 0.397 7.906 1 93.62 91 PRO A O 1
ATOM 750 N N . VAL A 1 92 ? -20.422 0.884 9.422 1 95.88 92 VAL A N 1
ATOM 751 C CA . VAL A 1 92 ? -21.312 0.589 10.547 1 95.88 92 VAL A CA 1
ATOM 752 C C . VAL A 1 92 ? -21.453 1.829 11.422 1 95.88 92 VAL A C 1
ATOM 754 O O . VAL A 1 92 ? -20.594 2.713 11.414 1 95.88 92 VAL A O 1
ATOM 757 N N . GLU A 1 93 ? -22.5 1.888 12.242 1 96.31 93 GLU A N 1
ATOM 758 C CA . GLU A 1 93 ? -22.828 3.131 12.93 1 96.31 93 GLU A CA 1
ATOM 759 C C . GLU A 1 93 ? -22.547 3.025 14.422 1 96.31 93 GLU A C 1
ATOM 761 O O . GLU A 1 93 ? -23.031 3.848 15.211 1 96.31 93 GLU A O 1
ATOM 766 N N . LYS A 1 94 ? -21.828 2.018 14.781 1 97.81 94 LYS A N 1
ATOM 767 C CA . LYS A 1 94 ? -21.547 1.85 16.203 1 97.81 94 LYS A CA 1
ATOM 768 C C . LYS A 1 94 ? -20.125 1.373 16.438 1 97.81 94 LYS A C 1
ATOM 770 O O . LYS A 1 94 ? -19.656 0.457 15.758 1 97.81 94 LYS A O 1
ATOM 775 N N . LEU A 1 95 ? -19.438 2.021 17.359 1 98.31 95 LEU A N 1
ATOM 776 C CA . LEU A 1 95 ? -18.125 1.582 17.828 1 98.31 95 LEU A CA 1
ATOM 777 C C . LEU A 1 95 ? -18.266 0.749 19.109 1 98.31 95 LEU A C 1
ATOM 779 O O . LEU A 1 95 ? -18.969 1.146 20.031 1 98.31 95 LEU A O 1
ATOM 783 N N . PRO A 1 96 ? -17.641 -0.362 19.141 1 98.5 96 PRO A N 1
ATOM 784 C CA . PRO A 1 96 ? -17.75 -1.169 20.359 1 98.5 96 PRO A CA 1
ATOM 785 C C . PRO A 1 96 ? -17.094 -0.503 21.562 1 98.5 96 PRO A C 1
ATOM 787 O O . PRO A 1 96 ? -16.172 0.3 21.406 1 98.5 96 PRO A O 1
ATOM 790 N N . SER A 1 97 ? -17.469 -0.888 22.734 1 98.31 97 SER A N 1
ATOM 791 C CA . SER A 1 97 ? -17.031 -0.26 23.984 1 98.31 97 SER A CA 1
ATOM 792 C C . SER A 1 97 ? -15.523 -0.441 24.188 1 98.31 97 SER A C 1
ATOM 794 O O . SER A 1 97 ? -14.867 0.421 24.766 1 98.31 97 SER A O 1
ATOM 796 N N . GLN A 1 98 ? -14.984 -1.521 23.641 1 97.38 98 GLN A N 1
ATOM 797 C CA . GLN A 1 98 ? -13.57 -1.83 23.797 1 97.38 98 GLN A CA 1
ATOM 798 C C . GLN A 1 98 ? -12.695 -0.754 23.156 1 97.38 98 GLN A C 1
ATOM 800 O O . GLN A 1 98 ? -11.547 -0.557 23.562 1 97.38 98 GLN A O 1
ATOM 805 N N . ILE A 1 99 ? -13.266 -0.022 22.188 1 98.69 99 ILE A N 1
ATOM 806 C CA . ILE A 1 99 ? -12.539 1.042 21.516 1 98.69 99 ILE A CA 1
ATOM 807 C C . ILE A 1 99 ? -13.086 2.4 21.953 1 98.69 99 ILE A C 1
ATOM 809 O O . ILE A 1 99 ? -12.312 3.312 22.266 1 98.69 99 ILE A O 1
ATOM 813 N N . ALA A 1 100 ? -14.375 2.473 22.062 1 98.75 100 ALA A N 1
ATOM 814 C CA . ALA A 1 100 ? -15.055 3.74 22.297 1 98.75 100 ALA A CA 1
ATOM 815 C C . ALA A 1 100 ? -14.664 4.336 23.641 1 98.75 100 ALA A C 1
ATOM 817 O O . ALA A 1 100 ? -14.289 5.508 23.734 1 98.75 100 ALA A O 1
ATOM 818 N N . VAL A 1 101 ? -14.719 3.564 24.656 1 98.62 101 VAL A N 1
ATOM 819 C CA . VAL A 1 101 ? -14.578 4.059 26.016 1 98.62 101 VAL A CA 1
ATOM 820 C C . VAL A 1 101 ? -13.156 4.578 26.234 1 98.62 101 VAL A C 1
ATOM 822 O O . VAL A 1 101 ? -12.961 5.734 26.625 1 98.62 101 VAL A O 1
ATOM 825 N N . PRO A 1 102 ? -12.141 3.773 25.969 1 98.81 102 PRO A N 1
ATOM 826 C CA . PRO A 1 102 ? -10.797 4.32 26.172 1 98.81 102 PRO A CA 1
ATOM 827 C C . PRO A 1 102 ? -10.477 5.469 25.219 1 98.81 102 PRO A C 1
ATOM 829 O O . PRO A 1 102 ? -9.734 6.383 25.578 1 98.81 102 PRO A O 1
ATOM 832 N N . CYS A 1 103 ? -11 5.422 24.031 1 98.81 103 CYS A N 1
ATOM 833 C CA . CYS A 1 103 ? -10.773 6.488 23.062 1 98.81 103 CYS A CA 1
ATOM 834 C C . CYS A 1 103 ? -11.328 7.816 23.578 1 98.81 103 CYS A C 1
ATOM 836 O O . CYS A 1 103 ? -10.648 8.844 23.516 1 98.81 103 CYS A O 1
ATOM 838 N N . VAL A 1 104 ? -12.523 7.781 24.109 1 98.75 104 VAL A N 1
ATOM 839 C CA . VAL A 1 104 ? -13.148 8.984 24.656 1 98.75 104 VAL A CA 1
ATOM 840 C C . VAL A 1 104 ? -12.336 9.492 25.844 1 98.75 104 VAL A C 1
ATOM 842 O O . VAL A 1 104 ? -12.086 10.688 25.969 1 98.75 104 VAL A O 1
ATOM 845 N N . ASN A 1 105 ? -11.93 8.586 26.656 1 98.56 105 ASN A N 1
ATOM 846 C CA . ASN A 1 105 ? -11.211 8.961 27.875 1 98.56 105 ASN A CA 1
ATOM 847 C C . ASN A 1 105 ? -9.875 9.625 27.547 1 98.56 105 ASN A C 1
ATOM 849 O O . ASN A 1 105 ? -9.539 10.664 28.109 1 98.56 105 ASN A O 1
ATOM 853 N N . VAL A 1 106 ? -9.109 9.07 26.656 1 98.56 106 VAL A N 1
ATOM 854 C CA . VAL A 1 106 ? -7.797 9.625 26.344 1 98.56 106 VAL A CA 1
ATOM 855 C C . VAL A 1 106 ? -7.961 10.922 25.562 1 98.56 106 VAL A C 1
ATOM 857 O O . VAL A 1 106 ? -7.168 11.859 25.719 1 98.56 106 VAL A O 1
ATOM 860 N N . SER A 1 107 ? -8.977 10.969 24.719 1 98.44 107 SER A N 1
ATOM 861 C CA . SER A 1 107 ? -9.258 12.18 23.953 1 98.44 107 SER A CA 1
ATOM 862 C C . SER A 1 107 ? -9.555 13.352 24.875 1 98.44 107 SER A C 1
ATOM 864 O O . SER A 1 107 ? -9.109 14.477 24.625 1 98.44 107 SER A O 1
ATOM 866 N N . LYS A 1 108 ? -10.273 13.094 25.922 1 97.38 108 LYS A N 1
ATOM 867 C CA . LYS A 1 108 ? -10.602 14.133 26.891 1 97.38 108 LYS A CA 1
ATOM 868 C C . LYS A 1 108 ? -9.344 14.719 27.516 1 97.38 108 LYS A C 1
ATOM 870 O O . LYS A 1 108 ? -9.227 15.938 27.688 1 97.38 108 LYS A O 1
ATOM 875 N N . ILE A 1 109 ? -8.469 13.922 27.781 1 96.06 109 ILE A N 1
ATOM 876 C CA . ILE A 1 109 ? -7.23 14.352 28.406 1 96.06 109 ILE A CA 1
ATOM 877 C C . ILE A 1 109 ? -6.422 15.203 27.438 1 96.06 109 ILE A C 1
ATOM 879 O O . ILE A 1 109 ? -5.848 16.219 27.812 1 96.06 109 ILE A O 1
ATOM 883 N N . LEU A 1 110 ? -6.395 14.859 26.172 1 95.69 110 LEU A N 1
ATOM 884 C CA . LEU A 1 110 ? -5.582 15.531 25.156 1 95.69 110 LEU A CA 1
ATOM 885 C C . LEU A 1 110 ? -6.312 16.75 24.594 1 95.69 110 LEU A C 1
ATOM 887 O O . LEU A 1 110 ? -5.723 17.547 23.859 1 95.69 110 LEU A O 1
ATOM 891 N N . GLY A 1 111 ? -7.605 16.844 24.953 1 96.12 111 GLY A N 1
ATOM 892 C CA . GLY A 1 111 ? -8.406 17.953 24.438 1 96.12 111 GLY A CA 1
ATOM 893 C C . GLY A 1 111 ? -8.75 17.812 22.969 1 96.12 111 GLY A C 1
ATOM 894 O O . GLY A 1 111 ? -8.766 18.797 22.234 1 96.12 111 GLY A O 1
ATOM 895 N N . LEU A 1 112 ? -8.914 16.625 22.5 1 98.06 112 LEU A N 1
ATOM 896 C CA . LEU A 1 112 ? -9.258 16.297 21.109 1 98.06 112 LEU A CA 1
ATOM 897 C C . LEU A 1 112 ? -10.531 15.477 21.047 1 98.06 112 LEU A C 1
ATOM 899 O O . LEU A 1 112 ? -10.93 14.852 22.031 1 98.06 112 LEU A O 1
ATOM 903 N N . PRO A 1 113 ? -11.227 15.57 19.938 1 98.31 113 PRO A N 1
ATOM 904 C CA . PRO A 1 113 ? -12.344 14.633 19.797 1 98.31 113 PRO A CA 1
ATOM 905 C C . PRO A 1 113 ? -11.875 13.195 19.594 1 98.31 113 PRO A C 1
ATOM 907 O O . PRO A 1 113 ? -10.766 12.961 19.109 1 98.31 113 PRO A O 1
ATOM 910 N N . PRO A 1 114 ? -12.656 12.211 20 1 98.69 114 PRO A N 1
ATOM 911 C CA . PRO A 1 114 ? -12.289 10.797 19.891 1 98.69 114 PRO A CA 1
ATOM 912 C C . PRO A 1 114 ? -12.445 10.258 18.469 1 98.69 114 PRO A C 1
ATOM 914 O O . PRO A 1 114 ? -13.219 9.328 18.234 1 98.69 114 PRO A O 1
ATOM 917 N N . ILE A 1 115 ? -11.742 10.789 17.531 1 98.5 115 ILE A N 1
ATOM 918 C CA . ILE A 1 115 ? -11.688 10.453 16.109 1 98.5 115 ILE A CA 1
ATOM 919 C C . ILE A 1 115 ? -10.273 10.688 15.578 1 98.5 115 ILE A C 1
ATOM 921 O O . ILE A 1 115 ? -9.469 11.375 16.203 1 98.5 115 ILE A O 1
ATOM 925 N N . ALA A 1 116 ? -9.922 10.023 14.477 1 98.19 116 ALA A N 1
ATOM 926 C CA . ALA A 1 116 ? -8.617 10.289 13.883 1 98.19 116 ALA A CA 1
ATOM 927 C C . ALA A 1 116 ? -8.531 11.719 13.367 1 98.19 116 ALA A C 1
ATOM 929 O O . ALA A 1 116 ? -9.273 12.102 12.461 1 98.19 116 ALA A O 1
ATOM 930 N N . THR A 1 117 ? -7.676 12.477 13.953 1 98.19 117 THR A N 1
ATOM 931 C CA . THR A 1 117 ? -7.457 13.867 13.57 1 98.19 117 THR A CA 1
ATOM 932 C C . THR A 1 117 ? -6.109 14.031 12.875 1 98.19 117 THR A C 1
ATOM 934 O O . THR A 1 117 ? -5.34 13.07 12.766 1 98.19 117 THR A O 1
ATOM 937 N N . TYR A 1 118 ? -5.863 15.234 12.391 1 97.88 118 TYR A N 1
ATOM 938 C CA . TYR A 1 118 ? -4.57 15.602 11.82 1 97.88 118 TYR A CA 1
ATOM 939 C C . TYR A 1 118 ? -3.438 15.258 12.781 1 97.88 118 TYR A C 1
ATOM 941 O O . TYR A 1 118 ? -2.361 14.836 12.352 1 97.88 118 TYR A O 1
ATOM 949 N N . ALA A 1 119 ? -3.676 15.367 14.031 1 98 119 ALA A N 1
ATOM 950 C CA . ALA A 1 119 ? -2.654 15.094 15.039 1 98 119 ALA A CA 1
ATOM 951 C C . ALA A 1 119 ? -2.291 13.617 15.062 1 98 119 ALA A C 1
ATOM 953 O O . ALA A 1 119 ? -1.112 13.258 14.992 1 98 119 ALA A O 1
ATOM 954 N N . SER A 1 120 ? -3.277 12.742 15.125 1 98.12 120 SER A N 1
ATOM 955 C CA . SER A 1 120 ? -3.014 11.312 15.234 1 98.12 120 SER A CA 1
ATOM 956 C C . SER A 1 120 ? -2.527 10.742 13.906 1 98.12 120 SER A C 1
ATOM 958 O O . SER A 1 120 ? -1.762 9.773 13.883 1 98.12 120 SER A O 1
ATOM 960 N N . LEU A 1 121 ? -2.928 11.352 12.797 1 98.44 121 LEU A N 1
ATOM 961 C CA . LEU A 1 121 ? -2.613 10.805 11.477 1 98.44 121 LEU A CA 1
ATOM 962 C C . LEU A 1 121 ? -1.259 11.32 10.992 1 98.44 121 LEU A C 1
ATOM 964 O O . LEU A 1 121 ? -0.565 10.625 10.242 1 98.44 121 LEU A O 1
ATOM 968 N N . CYS A 1 122 ? -0.913 12.57 11.406 1 98.25 122 CYS A N 1
ATOM 969 C CA . CYS A 1 122 ? 0.298 13.188 10.875 1 98.25 122 CYS A CA 1
ATOM 970 C C . CYS A 1 122 ? 1.243 13.594 12.008 1 98.25 122 CYS A C 1
ATOM 972 O O . CYS A 1 122 ? 2.295 12.977 12.188 1 98.25 122 CYS A O 1
ATOM 974 N N . LEU A 1 123 ? 0.848 14.438 12.922 1 98.12 123 LEU A N 1
ATOM 975 C CA . LEU A 1 123 ? 1.743 15.07 13.883 1 98.12 123 LEU A CA 1
ATOM 976 C C . LEU A 1 123 ? 2.428 14.023 14.758 1 98.12 123 LEU A C 1
ATOM 978 O O . LEU A 1 123 ? 3.588 14.188 15.141 1 98.12 123 LEU A O 1
ATOM 982 N N . TRP A 1 124 ? 1.7 12.961 15.078 1 98.38 124 TRP A N 1
ATOM 983 C CA . TRP A 1 124 ? 2.248 11.984 16.016 1 98.38 124 TRP A CA 1
ATOM 984 C C . TRP A 1 124 ? 2.506 10.656 15.32 1 98.38 124 TRP A C 1
ATOM 986 O O . TRP A 1 124 ? 2.682 9.625 15.977 1 98.38 124 TRP A O 1
ATOM 996 N N . ASN A 1 125 ? 2.562 10.625 13.977 1 98.69 125 ASN A N 1
ATOM 997 C CA . ASN A 1 125 ? 2.633 9.375 13.219 1 98.69 125 ASN A CA 1
ATOM 998 C C . ASN A 1 125 ? 3.836 9.359 12.281 1 98.69 125 ASN A C 1
ATOM 1000 O O . ASN A 1 125 ? 3.682 9.18 11.07 1 98.69 125 ASN A O 1
ATOM 1004 N N . PHE A 1 126 ? 5.023 9.484 12.844 1 98.62 126 PHE A N 1
ATOM 1005 C CA . PHE A 1 126 ? 6.23 9.445 12.031 1 98.62 126 PHE A CA 1
ATOM 1006 C C . PHE A 1 126 ? 7.426 8.969 12.844 1 98.62 126 PHE A C 1
ATOM 1008 O O . PHE A 1 126 ? 7.398 9.016 14.078 1 98.62 126 PHE A O 1
ATOM 1015 N N . LYS A 1 127 ? 8.391 8.516 12.195 1 98.12 127 LYS A N 1
ATOM 1016 C CA . LYS A 1 127 ? 9.703 8.203 12.758 1 98.12 127 LYS A CA 1
ATOM 1017 C C . LYS A 1 127 ? 10.789 8.25 11.688 1 98.12 127 LYS A C 1
ATOM 1019 O O . LYS A 1 127 ? 10.492 8.148 10.492 1 98.12 127 LYS A O 1
ATOM 1024 N N . LYS A 1 128 ? 11.992 8.422 12.086 1 97.25 128 LYS A N 1
ATOM 1025 C CA . LYS A 1 128 ? 13.117 8.344 11.156 1 97.25 128 LYS A CA 1
ATOM 1026 C C . LYS A 1 128 ? 13.422 6.895 10.781 1 97.25 128 LYS A C 1
ATOM 1028 O O . LYS A 1 128 ? 13.344 6 11.633 1 97.25 128 LYS A O 1
ATOM 1033 N N . ILE A 1 129 ? 13.719 6.652 9.562 1 97.31 129 ILE A N 1
ATOM 1034 C CA . ILE A 1 129 ? 14.164 5.336 9.125 1 97.31 129 ILE A CA 1
ATOM 1035 C C . ILE A 1 129 ? 15.539 5.035 9.719 1 97.31 129 ILE A C 1
ATOM 1037 O O . ILE A 1 129 ? 15.773 3.936 10.234 1 97.31 129 ILE A O 1
ATOM 1041 N N . ASP A 1 130 ? 16.391 5.965 9.586 1 95.19 130 ASP A N 1
ATOM 1042 C CA . ASP A 1 130 ? 17.734 5.941 10.188 1 95.19 130 ASP A CA 1
ATOM 1043 C C . ASP A 1 130 ? 17.906 7.102 11.164 1 95.19 130 ASP A C 1
ATOM 1045 O O . ASP A 1 130 ? 18.016 8.258 10.75 1 95.19 130 ASP A O 1
ATOM 1049 N N . ASP A 1 131 ? 18.062 6.828 12.445 1 94.25 131 ASP A N 1
ATOM 1050 C CA . ASP A 1 131 ? 18.109 7.832 13.5 1 94.25 131 ASP A CA 1
ATOM 1051 C C . ASP A 1 131 ? 19.359 8.695 13.375 1 94.25 131 ASP A C 1
ATOM 1053 O O . ASP A 1 131 ? 19.391 9.828 13.859 1 94.25 131 ASP A O 1
ATOM 1057 N N . ARG A 1 132 ? 20.438 8.297 12.734 1 93.44 132 ARG A N 1
ATOM 1058 C CA . ARG A 1 132 ? 21.703 9 12.625 1 93.44 132 ARG A CA 1
ATOM 1059 C C . ARG A 1 132 ? 21.656 10.07 11.547 1 93.44 132 ARG A C 1
ATOM 1061 O O . ARG A 1 132 ? 22.516 10.953 11.484 1 93.44 132 ARG A O 1
ATOM 1068 N N . ARG A 1 133 ? 20.547 9.961 10.711 1 95 133 ARG A N 1
ATOM 1069 C CA . ARG A 1 133 ? 20.438 10.891 9.586 1 95 133 ARG A CA 1
ATOM 1070 C C . ARG A 1 133 ? 19.531 12.07 9.938 1 95 133 ARG A C 1
ATOM 1072 O O . ARG A 1 133 ? 18.812 12.031 10.938 1 95 133 ARG A O 1
ATOM 1079 N N . GLU A 1 134 ? 19.578 13.031 9.117 1 95.06 134 GLU A N 1
ATOM 1080 C CA . GLU A 1 134 ? 18.812 14.258 9.336 1 95.06 134 GLU A CA 1
ATOM 1081 C C . GLU A 1 134 ? 17.312 14.031 9.125 1 95.06 134 GLU A C 1
ATOM 1083 O O . GLU A 1 134 ? 16.922 13.047 8.5 1 95.06 134 GLU A O 1
ATOM 1088 N N . PHE A 1 135 ? 16.562 14.953 9.703 1 95.88 135 PHE A N 1
ATOM 1089 C CA . PHE A 1 135 ? 15.125 14.969 9.477 1 95.88 135 PHE A CA 1
ATOM 1090 C C . PHE A 1 135 ? 14.797 15.461 8.07 1 95.88 135 PHE A C 1
ATOM 1092 O O . PHE A 1 135 ? 14.844 16.656 7.805 1 95.88 135 PHE A O 1
ATOM 1099 N N . SER A 1 136 ? 14.555 14.547 7.215 1 95.94 136 SER A N 1
ATOM 1100 C CA . SER A 1 136 ? 14.227 14.836 5.824 1 95.94 136 SER A CA 1
ATOM 1101 C C . SER A 1 136 ? 13.18 13.859 5.289 1 95.94 136 SER A C 1
ATOM 1103 O O . SER A 1 136 ? 13 12.773 5.844 1 95.94 136 SER A O 1
ATOM 1105 N N . LEU A 1 137 ? 12.547 14.281 4.305 1 95.12 137 LEU A N 1
ATOM 1106 C CA . LEU A 1 137 ? 11.43 13.5 3.777 1 95.12 137 LEU A CA 1
ATOM 1107 C C . LEU A 1 137 ? 11.891 12.117 3.336 1 95.12 137 LEU A C 1
ATOM 1109 O O . LEU A 1 137 ? 11.148 11.141 3.463 1 95.12 137 LEU A O 1
ATOM 1113 N N . ASP A 1 138 ? 13.109 11.953 2.832 1 94.81 138 ASP A N 1
ATOM 1114 C CA . ASP A 1 138 ? 13.609 10.672 2.332 1 94.81 138 ASP A CA 1
ATOM 1115 C C . ASP A 1 138 ? 14.078 9.781 3.479 1 94.81 138 ASP A C 1
ATOM 1117 O O . ASP A 1 138 ? 14.453 8.625 3.26 1 94.81 138 ASP A O 1
ATOM 1121 N N . ASN A 1 139 ? 14.016 10.344 4.695 1 97.5 139 ASN A N 1
ATOM 1122 C CA . ASN A 1 139 ? 14.43 9.562 5.859 1 97.5 139 ASN A CA 1
ATOM 1123 C C . ASN A 1 139 ? 13.297 9.43 6.871 1 97.5 139 ASN A C 1
ATOM 1125 O O . ASN A 1 139 ? 13.547 9.203 8.062 1 97.5 139 ASN A O 1
ATOM 1129 N N . LEU A 1 140 ? 12.117 9.648 6.426 1 98.19 140 LEU A N 1
ATOM 1130 C CA . LEU A 1 140 ? 10.961 9.5 7.305 1 98.19 140 LEU A CA 1
ATOM 1131 C C . LEU A 1 140 ? 10.078 8.344 6.852 1 98.19 140 LEU A C 1
ATOM 1133 O O . LEU A 1 140 ? 10.055 8 5.664 1 98.19 140 LEU A O 1
ATOM 1137 N N . THR A 1 141 ? 9.438 7.75 7.809 1 98.25 141 THR A N 1
ATOM 1138 C CA . THR A 1 141 ? 8.367 6.793 7.559 1 98.25 141 THR A CA 1
ATOM 1139 C C . THR A 1 141 ? 7.27 6.922 8.609 1 98.25 141 THR A C 1
ATOM 1141 O O . THR A 1 141 ? 7.402 7.699 9.562 1 98.25 141 THR A O 1
ATOM 1144 N N . THR A 1 142 ? 6.121 6.301 8.391 1 98.5 142 THR A N 1
ATOM 1145 C CA . THR A 1 142 ? 4.996 6.352 9.312 1 98.5 142 THR A CA 1
ATOM 1146 C C . THR A 1 142 ? 5.078 5.211 10.328 1 98.5 142 THR A C 1
ATOM 1148 O O . THR A 1 142 ? 5.688 4.176 10.055 1 98.5 142 THR A O 1
ATOM 1151 N N . ILE A 1 143 ? 4.477 5.434 11.414 1 98.5 143 ILE A N 1
ATOM 1152 C CA . ILE A 1 143 ? 4.348 4.395 12.43 1 98.5 143 ILE A CA 1
ATOM 1153 C C . ILE A 1 143 ? 3.168 3.486 12.094 1 98.5 143 ILE A C 1
ATOM 1155 O O . ILE A 1 143 ? 3.281 2.262 12.156 1 98.5 143 ILE A O 1
ATOM 1159 N N . ASN A 1 144 ? 2.051 4.105 11.688 1 98.25 144 ASN A N 1
ATOM 1160 C CA . ASN A 1 144 ? 0.856 3.336 11.359 1 98.25 144 ASN A CA 1
ATOM 1161 C C . ASN A 1 144 ? 0.257 3.777 10.023 1 98.25 144 ASN A C 1
ATOM 1163 O O . ASN A 1 144 ? 0.368 4.945 9.648 1 98.25 144 ASN A O 1
ATOM 1167 N N . THR A 1 145 ? -0.301 2.906 9.336 1 98.31 145 THR A N 1
ATOM 1168 C CA . THR A 1 145 ? -1.118 3.125 8.148 1 98.31 145 THR A CA 1
ATOM 1169 C C . THR A 1 145 ? -2.332 2.201 8.148 1 98.31 145 THR A C 1
ATOM 1171 O O . THR A 1 145 ? -2.361 1.206 8.875 1 98.31 145 THR A O 1
ATOM 1174 N N . PHE A 1 146 ? -3.346 2.564 7.391 1 97.75 146 PHE A N 1
ATOM 1175 C CA . PHE A 1 146 ? -4.5 1.693 7.199 1 97.75 146 PHE A CA 1
ATOM 1176 C C . PHE A 1 146 ? -4.203 0.623 6.152 1 97.75 146 PHE A C 1
ATOM 1178 O O . PHE A 1 146 ? -4.555 -0.544 6.336 1 97.75 146 PHE A O 1
ATOM 1185 N N . THR A 1 147 ? -3.479 1.023 5.113 1 95.62 147 THR A N 1
ATOM 1186 C CA . THR A 1 147 ? -3.377 0.174 3.93 1 95.62 147 THR A CA 1
ATOM 1187 C C . THR A 1 147 ? -1.976 -0.418 3.811 1 95.62 147 THR A C 1
ATOM 1189 O O . THR A 1 147 ? -1.758 -1.357 3.041 1 95.62 147 THR A O 1
ATOM 1192 N N . GLY A 1 148 ? -1.054 0.192 4.504 1 95.62 148 GLY A N 1
ATOM 1193 C CA . GLY A 1 148 ? 0.326 -0.263 4.441 1 95.62 148 GLY A CA 1
ATOM 1194 C C . GLY A 1 148 ? 1.084 0.288 3.248 1 95.62 148 GLY A C 1
ATOM 1195 O O . GLY A 1 148 ? 2.291 0.071 3.117 1 95.62 148 GLY A O 1
ATOM 1196 N N . SER A 1 149 ? 0.514 1.072 2.393 1 96.5 149 SER A N 1
ATOM 1197 C CA . SER A 1 149 ? 1.121 1.482 1.13 1 96.5 149 SER A CA 1
ATOM 1198 C C . SER A 1 149 ? 2.098 2.637 1.335 1 96.5 149 SER A C 1
ATOM 1200 O O . SER A 1 149 ? 1.899 3.475 2.217 1 96.5 149 SER A O 1
ATOM 1202 N N . ILE A 1 150 ? 3.059 2.725 0.49 1 96.94 150 ILE A N 1
ATOM 1203 C CA . ILE A 1 150 ? 4.004 3.836 0.496 1 96.94 150 ILE A CA 1
ATOM 1204 C C . ILE A 1 150 ? 3.279 5.133 0.148 1 96.94 150 ILE A C 1
ATOM 1206 O O . ILE A 1 150 ? 3.648 6.207 0.63 1 96.94 150 ILE A O 1
ATOM 1210 N N . ASP A 1 151 ? 2.203 5.047 -0.635 1 97.5 151 ASP A N 1
ATOM 1211 C CA . ASP A 1 151 ? 1.415 6.223 -0.987 1 97.5 151 ASP A CA 1
ATOM 1212 C C . ASP A 1 151 ? 0.782 6.852 0.252 1 97.5 151 ASP A C 1
ATOM 1214 O O . ASP A 1 151 ? 0.802 8.07 0.415 1 97.5 151 ASP A O 1
ATOM 1218 N N . GLU A 1 152 ? 0.23 5.98 1.09 1 98.25 152 GLU A N 1
ATOM 1219 C CA . GLU A 1 152 ? -0.385 6.469 2.32 1 98.25 152 GLU A CA 1
ATOM 1220 C C . GLU A 1 152 ? 0.652 7.109 3.24 1 98.25 152 GLU A C 1
ATOM 1222 O O . GLU A 1 152 ? 0.42 8.188 3.791 1 98.25 152 GLU A O 1
ATOM 1227 N N . SER A 1 153 ? 1.777 6.438 3.344 1 98.56 153 SER A N 1
ATOM 1228 C CA . SER A 1 153 ? 2.848 7.004 4.16 1 98.56 153 SER A CA 1
ATOM 1229 C C . SER A 1 153 ? 3.277 8.367 3.641 1 98.56 153 SER A C 1
ATOM 1231 O O . SER A 1 153 ? 3.396 9.328 4.41 1 98.56 153 SER A O 1
ATOM 1233 N N . TRP A 1 154 ? 3.453 8.43 2.342 1 98.31 154 TRP A N 1
ATOM 1234 C CA . TRP A 1 154 ? 3.904 9.68 1.739 1 98.31 154 TRP A CA 1
ATOM 1235 C C . TRP A 1 154 ? 2.891 10.797 1.973 1 98.31 154 TRP A C 1
ATOM 1237 O O . TRP A 1 154 ? 3.266 11.93 2.258 1 98.31 154 TRP A O 1
ATOM 1247 N N . PHE A 1 155 ? 1.656 10.445 1.907 1 98.31 155 PHE A N 1
ATOM 1248 C CA . PHE A 1 155 ? 0.586 11.414 2.107 1 98.31 155 PHE A CA 1
ATOM 1249 C C . PHE A 1 155 ? 0.703 12.078 3.477 1 98.31 155 PHE A C 1
ATOM 1251 O O . PHE A 1 155 ? 0.564 13.297 3.596 1 98.31 155 PHE A O 1
ATOM 1258 N N . TYR A 1 156 ? 0.982 11.273 4.488 1 98.62 156 TYR A N 1
ATOM 1259 C CA . TYR A 1 156 ? 1.117 11.797 5.84 1 98.62 156 TYR A CA 1
ATOM 1260 C C . TYR A 1 156 ? 2.434 12.547 6.008 1 98.62 156 TYR A C 1
ATOM 1262 O O . TYR A 1 156 ? 2.475 13.617 6.617 1 98.62 156 TYR A O 1
ATOM 1270 N N . LEU A 1 157 ? 3.459 12.008 5.422 1 98.69 157 LEU A N 1
ATOM 1271 C CA . LEU A 1 157 ? 4.812 12.453 5.742 1 98.69 157 LEU A CA 1
ATOM 1272 C C . LEU A 1 157 ? 5.102 13.812 5.109 1 98.69 157 LEU A C 1
ATOM 1274 O O . LEU A 1 157 ? 5.867 14.609 5.66 1 98.69 157 LEU A O 1
ATOM 1278 N N . VAL A 1 158 ? 4.477 14.07 3.967 1 98.31 158 VAL A N 1
ATOM 1279 C CA . VAL A 1 158 ? 4.617 15.406 3.393 1 98.31 158 VAL A CA 1
ATOM 1280 C C . VAL A 1 158 ? 4.078 16.453 4.367 1 98.31 158 VAL A C 1
ATOM 1282 O O . VAL A 1 158 ? 4.684 17.5 4.555 1 98.31 158 VAL A O 1
ATOM 1285 N N . SER A 1 159 ? 2.945 16.109 5.023 1 98.19 159 SER A N 1
ATOM 1286 C CA . SER A 1 159 ? 2.391 17 6.031 1 98.19 159 SER A CA 1
ATOM 1287 C C . SER A 1 159 ? 3.314 17.109 7.238 1 98.19 159 SER A C 1
ATOM 1289 O O . SER A 1 159 ? 3.469 18.188 7.812 1 98.19 159 SER A O 1
ATOM 1291 N N . VAL A 1 160 ? 3.92 16.016 7.602 1 98.44 160 VAL A N 1
ATOM 1292 C CA . VAL A 1 160 ? 4.855 16 8.727 1 98.44 160 VAL A CA 1
ATOM 1293 C C . VAL A 1 160 ? 6.043 16.906 8.414 1 98.44 160 VAL A C 1
ATOM 1295 O O . VAL A 1 160 ? 6.422 17.75 9.234 1 98.44 160 VAL A O 1
ATOM 1298 N N . TYR A 1 161 ? 6.598 16.734 7.246 1 98.25 161 TYR A N 1
ATOM 1299 C CA . TYR A 1 161 ? 7.742 17.531 6.836 1 98.25 161 TYR A CA 1
ATOM 1300 C C . TYR A 1 161 ? 7.359 19 6.684 1 98.25 161 TYR A C 1
ATOM 1302 O O . TYR A 1 161 ? 8.148 19.891 7 1 98.25 161 TYR A O 1
ATOM 1310 N N . PHE A 1 162 ? 6.148 19.219 6.207 1 97.88 162 PHE A N 1
ATOM 1311 C CA . PHE A 1 162 ? 5.562 20.562 6.109 1 97.88 162 PHE A CA 1
ATOM 1312 C C . PHE A 1 162 ? 5.547 21.234 7.473 1 97.88 162 PHE A C 1
ATOM 1314 O O . PHE A 1 162 ? 5.984 22.391 7.598 1 97.88 162 PHE A O 1
ATOM 1321 N N . GLU A 1 163 ? 5.109 20.531 8.469 1 97.88 163 GLU A N 1
ATOM 1322 C CA . GLU A 1 163 ? 5.039 21.078 9.828 1 97.88 163 GLU A CA 1
ATOM 1323 C C . GLU A 1 163 ? 6.434 21.359 10.383 1 97.88 163 GLU A C 1
ATOM 1325 O O . GLU A 1 163 ? 6.648 22.359 11.062 1 97.88 163 GLU A O 1
ATOM 1330 N N . LYS A 1 164 ? 7.355 20.469 10.102 1 97.75 164 LYS A N 1
ATOM 1331 C CA . LYS A 1 164 ? 8.727 20.656 10.578 1 97.75 164 LYS A CA 1
ATOM 1332 C C . LYS A 1 164 ? 9.336 21.938 9.992 1 97.75 164 LYS A C 1
ATOM 1334 O O . LYS A 1 164 ? 9.883 22.75 10.727 1 97.75 164 LYS A O 1
ATOM 1339 N N . GLU A 1 165 ? 9.219 22.109 8.719 1 97.12 165 GLU A N 1
ATOM 1340 C CA . GLU A 1 165 ? 9.773 23.281 8.055 1 97.12 165 GLU A CA 1
ATOM 1341 C C . GLU A 1 165 ? 9 24.547 8.422 1 97.12 165 GLU A C 1
ATOM 1343 O O . GLU A 1 165 ? 9.555 25.641 8.398 1 97.12 165 GLU A O 1
ATOM 1348 N N . GLY A 1 166 ? 7.773 24.344 8.797 1 97.62 166 GLY A N 1
ATOM 1349 C CA . GLY A 1 166 ? 6.934 25.453 9.234 1 97.62 166 GLY A CA 1
ATOM 1350 C C . GLY A 1 166 ? 7.426 26.109 10.508 1 97.62 166 GLY A C 1
ATOM 1351 O O . GLY A 1 166 ? 7.012 27.219 10.836 1 97.62 166 GLY A O 1
ATOM 1352 N N . SER A 1 167 ? 8.312 25.438 11.242 1 97.12 167 SER A N 1
ATOM 1353 C CA . SER A 1 167 ? 8.875 26.031 12.453 1 97.12 167 SER A CA 1
ATOM 1354 C C . SER A 1 167 ? 9.594 27.344 12.141 1 97.12 167 SER A C 1
ATOM 1356 O O . SER A 1 167 ? 9.555 28.281 12.945 1 97.12 167 SER A O 1
ATOM 1358 N N . PHE A 1 168 ? 10.172 27.438 10.984 1 96.25 168 PHE A N 1
ATOM 1359 C CA . PHE A 1 168 ? 10.844 28.656 10.562 1 96.25 168 PHE A CA 1
ATOM 1360 C C . PHE A 1 168 ? 9.836 29.797 10.383 1 96.25 168 PHE A C 1
ATOM 1362 O O . PHE A 1 168 ? 10.117 30.938 10.742 1 96.25 168 PHE A O 1
ATOM 1369 N N . SER A 1 169 ? 8.727 29.453 9.812 1 97.31 169 SER A N 1
ATOM 1370 C CA . SER A 1 169 ? 7.668 30.438 9.617 1 97.31 169 SER A CA 1
ATOM 1371 C C . SER A 1 169 ? 7.137 30.938 10.953 1 97.31 169 SER A C 1
ATOM 1373 O O . SER A 1 169 ? 6.832 32.125 11.094 1 97.31 169 SER A O 1
ATOM 1375 N N . LEU A 1 170 ? 7.004 30.031 11.875 1 97.5 170 LEU A N 1
ATOM 1376 C CA . LEU A 1 170 ? 6.523 30.406 13.203 1 97.5 170 LEU A CA 1
ATOM 1377 C C . LEU A 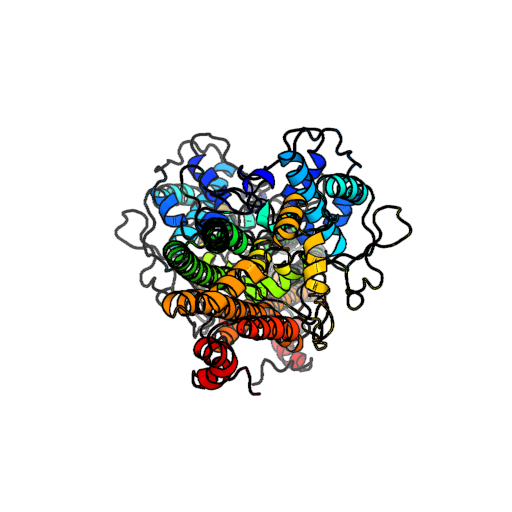1 170 ? 7.453 31.422 13.844 1 97.5 170 LEU A C 1
ATOM 1379 O O . LEU A 1 170 ? 6.992 32.438 14.375 1 97.5 170 LEU A O 1
ATOM 1383 N N . LYS A 1 171 ? 8.688 31.156 13.75 1 96.12 171 LYS A N 1
ATOM 1384 C CA . LYS A 1 171 ? 9.68 32.062 14.336 1 96.12 171 LYS A CA 1
ATOM 1385 C C . LYS A 1 171 ? 9.68 33.406 13.633 1 96.12 171 LYS A C 1
ATOM 1387 O O . LYS A 1 171 ? 9.602 34.469 14.281 1 96.12 171 LYS A O 1
ATOM 1392 N N . ALA A 1 172 ? 9.758 33.344 12.32 1 97.06 172 ALA A N 1
ATOM 1393 C CA . ALA A 1 172 ? 9.789 34.594 11.547 1 97.06 172 ALA A CA 1
ATOM 1394 C C . ALA A 1 172 ? 8.531 35.438 11.781 1 97.06 172 ALA A C 1
ATOM 1396 O O . ALA A 1 172 ? 8.602 36.656 11.898 1 97.06 172 ALA A O 1
ATOM 1397 N N . GLY A 1 173 ? 7.402 34.781 11.836 1 97.81 173 GLY A N 1
ATOM 1398 C CA . GLY A 1 173 ? 6.141 35.469 12.062 1 97.81 173 GLY A CA 1
ATOM 1399 C C . GLY A 1 173 ? 6.055 36.094 13.43 1 97.81 173 GLY A C 1
ATOM 1400 O O . GLY A 1 173 ? 5.641 37.25 13.547 1 97.81 173 GLY A O 1
ATOM 1401 N N . LEU A 1 174 ? 6.434 35.406 14.445 1 97.62 174 LEU A N 1
ATOM 1402 C CA . LEU A 1 174 ? 6.383 35.938 15.797 1 97.62 174 LEU A CA 1
ATOM 1403 C C . LEU A 1 174 ? 7.383 37.094 15.969 1 97.62 174 LEU A C 1
ATOM 1405 O O . LEU A 1 174 ? 7.102 38.062 16.656 1 97.62 174 LEU A O 1
ATOM 1409 N N . ASP A 1 175 ? 8.555 36.938 15.367 1 97.38 175 ASP A N 1
ATOM 1410 C CA . ASP A 1 175 ? 9.531 38 15.406 1 97.38 175 ASP A CA 1
ATOM 1411 C C . ASP A 1 175 ? 8.992 39.25 14.719 1 97.38 175 ASP A C 1
ATOM 1413 O O . ASP A 1 175 ? 9.188 40.375 15.203 1 97.38 175 ASP A O 1
ATOM 1417 N N . ALA A 1 176 ? 8.375 39.062 13.555 1 98.06 176 ALA A N 1
ATOM 1418 C CA . ALA A 1 176 ? 7.758 40.188 12.859 1 98.06 176 ALA A CA 1
ATOM 1419 C C . ALA A 1 176 ? 6.719 40.875 13.734 1 98.06 176 ALA A C 1
ATOM 1421 O O . ALA A 1 176 ? 6.645 42.094 13.781 1 98.06 176 ALA A O 1
ATOM 1422 N N . LEU A 1 177 ? 5.898 40.094 14.422 1 98.31 177 LEU A N 1
ATOM 1423 C CA . LEU A 1 177 ? 4.863 40.625 15.312 1 98.31 177 LEU A CA 1
ATOM 1424 C C . LEU A 1 177 ? 5.484 41.438 16.453 1 98.31 177 LEU A C 1
ATOM 1426 O O . LEU A 1 177 ? 5.043 42.531 16.75 1 98.31 177 LEU A O 1
ATOM 1430 N N . ASN A 1 178 ? 6.469 40.812 17.062 1 97.94 178 ASN A N 1
ATOM 1431 C CA . ASN A 1 178 ? 7.16 41.5 18.156 1 97.94 178 ASN A CA 1
ATOM 1432 C C . ASN A 1 178 ? 7.758 42.844 17.703 1 97.94 178 ASN A C 1
ATOM 1434 O O . ASN A 1 178 ? 7.645 43.844 18.391 1 97.94 178 ASN A O 1
ATOM 1438 N N . ASN A 1 179 ? 8.398 42.812 16.578 1 98.12 179 ASN A N 1
ATOM 1439 C CA . ASN A 1 179 ? 9.039 44.031 16.062 1 98.12 179 ASN A CA 1
ATOM 1440 C C . ASN A 1 179 ? 8.008 45.094 15.664 1 98.12 179 ASN A C 1
ATOM 1442 O O . ASN A 1 179 ? 8.227 46.281 15.867 1 98.12 179 ASN A O 1
ATOM 1446 N N . ALA A 1 180 ? 6.926 44.625 15.086 1 97.88 180 ALA A N 1
ATOM 1447 C CA . ALA A 1 180 ? 5.848 45.562 14.766 1 97.88 180 ALA A CA 1
ATOM 1448 C C . ALA A 1 180 ? 5.289 46.219 16.031 1 97.88 180 ALA A C 1
ATOM 1450 O O . ALA A 1 180 ? 5.066 47.438 16.062 1 97.88 180 ALA A O 1
ATOM 1451 N N . GLN A 1 181 ? 5.039 45.438 17.031 1 96.94 181 GLN A N 1
ATOM 1452 C CA . GLN A 1 181 ? 4.504 45.906 18.297 1 96.94 181 GLN A CA 1
ATOM 1453 C C . GLN A 1 181 ? 5.449 46.938 18.938 1 96.94 181 GLN A C 1
ATOM 1455 O O . GLN A 1 181 ? 5.004 47.875 19.562 1 96.94 181 GLN A O 1
ATOM 1460 N N . ASN A 1 182 ? 6.703 46.75 18.734 1 97.19 182 ASN A N 1
ATOM 1461 C CA . ASN A 1 182 ? 7.707 47.594 19.359 1 97.19 182 ASN A CA 1
ATOM 1462 C C . ASN A 1 182 ? 8.148 48.719 18.438 1 97.19 182 ASN A C 1
ATOM 1464 O O . ASN A 1 182 ? 9.07 49.469 18.766 1 97.19 182 ASN A O 1
ATOM 1468 N N . GLY A 1 183 ? 7.66 48.75 17.297 1 96.81 183 GLY A N 1
ATOM 1469 C CA . GLY A 1 183 ? 7.934 49.844 16.375 1 96.81 183 GLY A CA 1
ATOM 1470 C C . GLY A 1 183 ? 9.266 49.719 15.664 1 96.81 183 GLY A C 1
ATOM 1471 O O . GLY A 1 183 ? 9.852 50.719 15.242 1 96.81 183 GLY A O 1
ATOM 1472 N N . GLN A 1 184 ? 9.758 48.531 15.57 1 97.44 184 GLN A N 1
ATOM 1473 C CA . GLN A 1 184 ? 11.031 48.281 14.906 1 97.44 184 GLN A CA 1
ATOM 1474 C C . GLN A 1 184 ? 10.828 47.938 13.43 1 97.44 184 GLN A C 1
ATOM 1476 O O . GLN A 1 184 ? 10.758 46.781 13.047 1 97.44 184 GLN A O 1
ATOM 1481 N N . MET A 1 185 ? 10.867 48.906 12.625 1 96.75 185 MET A N 1
ATOM 1482 C CA . MET A 1 185 ? 10.461 48.812 11.234 1 96.75 185 MET A CA 1
ATOM 1483 C C . MET A 1 185 ? 11.453 47.969 10.438 1 96.75 185 MET A C 1
ATOM 1485 O O . MET A 1 185 ? 11.062 47.062 9.695 1 96.75 185 MET A O 1
ATOM 1489 N N . LYS A 1 186 ? 12.758 48.25 10.562 1 97.12 186 LYS A N 1
ATOM 1490 C CA . LYS A 1 186 ? 13.781 47.562 9.789 1 97.12 186 LYS A CA 1
ATOM 1491 C C . LYS A 1 186 ? 13.758 46.062 10.07 1 97.12 186 LYS A C 1
ATOM 1493 O O . LYS A 1 186 ? 13.812 45.25 9.148 1 97.12 186 LYS A O 1
ATOM 1498 N N . GLU A 1 187 ? 13.688 45.75 11.305 1 97.75 187 GLU A N 1
ATOM 1499 C CA . GLU A 1 187 ? 13.633 44.344 11.703 1 97.75 187 GLU A CA 1
ATOM 1500 C C . GLU A 1 187 ? 12.336 43.688 11.242 1 97.75 187 GLU A C 1
ATOM 1502 O O . GLU A 1 187 ? 12.32 42.531 10.852 1 97.75 187 GLU A O 1
ATOM 1507 N N . ALA A 1 188 ? 11.234 44.406 11.289 1 97.94 188 ALA A N 1
ATOM 1508 C CA . ALA A 1 188 ? 9.953 43.875 10.82 1 97.94 188 ALA A CA 1
ATOM 1509 C C . ALA A 1 188 ? 10.008 43.531 9.336 1 97.94 188 ALA A C 1
ATOM 1511 O O . ALA A 1 188 ? 9.492 42.5 8.906 1 97.94 188 ALA A O 1
ATOM 1512 N N . VAL A 1 189 ? 10.664 44.438 8.562 1 97.06 189 VAL A N 1
ATOM 1513 C CA . VAL A 1 189 ? 10.82 44.188 7.133 1 97.06 189 VAL A CA 1
ATOM 1514 C C . VAL A 1 189 ? 11.594 42.906 6.91 1 97.06 189 VAL A C 1
ATOM 1516 O O . VAL A 1 189 ? 11.18 42.031 6.125 1 97.06 189 VAL A O 1
ATOM 1519 N N . GLN A 1 190 ? 12.648 42.75 7.605 1 97.62 190 GLN A N 1
ATOM 1520 C CA . GLN A 1 190 ? 13.492 41.562 7.453 1 97.62 190 GLN A CA 1
ATOM 1521 C C . GLN A 1 190 ? 12.734 40.312 7.809 1 97.62 190 GLN A C 1
ATOM 1523 O O . GLN A 1 190 ? 12.828 39.312 7.098 1 97.62 190 GLN A O 1
ATOM 1528 N N . ASN A 1 191 ? 12.031 40.312 8.859 1 98.12 191 ASN A N 1
ATOM 1529 C CA . ASN A 1 191 ? 11.297 39.125 9.305 1 98.12 191 ASN A CA 1
ATOM 1530 C C . ASN A 1 191 ? 10.141 38.812 8.359 1 98.12 191 ASN A C 1
ATOM 1532 O O . ASN A 1 191 ? 9.828 37.625 8.141 1 98.12 191 ASN A O 1
ATOM 1536 N N . LEU A 1 192 ? 9.477 39.781 7.855 1 97.88 192 LEU A N 1
ATOM 1537 C CA . LEU A 1 192 ? 8.414 39.562 6.891 1 97.88 192 LEU A CA 1
ATOM 1538 C C . LEU A 1 192 ? 8.969 38.969 5.602 1 97.88 192 LEU A C 1
ATOM 1540 O O . LEU A 1 192 ? 8.32 38.125 4.977 1 97.88 192 LEU A O 1
ATOM 1544 N N . GLN A 1 193 ? 10.109 39.438 5.172 1 97.12 193 GLN A N 1
ATOM 1545 C CA . GLN A 1 193 ? 10.758 38.844 4 1 97.12 193 GLN A CA 1
ATOM 1546 C C . GLN A 1 193 ? 11.094 37.375 4.23 1 97.12 193 GLN A C 1
ATOM 1548 O O . GLN A 1 193 ? 10.859 36.531 3.363 1 97.12 193 GLN A O 1
ATOM 1553 N N . LEU A 1 194 ? 11.602 37.062 5.395 1 97.38 194 LEU A N 1
ATOM 1554 C CA . LEU A 1 194 ? 11.898 35.688 5.758 1 97.38 194 LEU A CA 1
ATOM 1555 C C . LEU A 1 194 ? 10.617 34.844 5.789 1 97.38 194 LEU A C 1
ATOM 1557 O O . LEU A 1 194 ? 10.617 33.719 5.355 1 97.38 194 LEU A O 1
ATOM 1561 N N . LEU A 1 195 ? 9.594 35.406 6.324 1 97.62 195 LEU A N 1
ATOM 1562 C CA . LEU A 1 195 ? 8.305 34.719 6.379 1 97.62 195 LEU A CA 1
ATOM 1563 C C . LEU A 1 195 ? 7.789 34.438 4.977 1 97.62 195 LEU A C 1
ATOM 1565 O O . LEU A 1 195 ? 7.312 33.312 4.711 1 97.62 195 LEU A O 1
ATOM 1569 N N . ALA A 1 196 ? 7.879 35.406 4.098 1 96.38 196 ALA A N 1
ATOM 1570 C CA . ALA A 1 196 ? 7.449 35.188 2.715 1 96.38 196 ALA A CA 1
ATOM 1571 C C . ALA A 1 196 ? 8.219 34.062 2.059 1 96.38 196 ALA A C 1
ATOM 1573 O O . ALA A 1 196 ? 7.629 33.219 1.391 1 96.38 196 ALA A O 1
ATOM 1574 N N . GLU A 1 197 ? 9.5 34.031 2.24 1 96.88 197 GLU A N 1
ATOM 1575 C CA . GLU A 1 197 ? 10.344 32.969 1.687 1 96.88 197 GLU A CA 1
ATOM 1576 C C . GLU A 1 197 ? 9.961 31.625 2.262 1 96.88 197 GLU A C 1
ATOM 1578 O O . GLU A 1 197 ? 9.938 30.625 1.541 1 96.88 197 GLU A O 1
ATOM 1583 N N . SER A 1 198 ? 9.727 31.609 3.51 1 97.19 198 SER A N 1
ATOM 1584 C CA . SER A 1 198 ? 9.367 30.375 4.18 1 97.19 198 SER A CA 1
ATOM 1585 C C . SER A 1 198 ? 8.031 29.828 3.672 1 97.19 198 SER A C 1
ATOM 1587 O O . SER A 1 198 ? 7.883 28.625 3.441 1 97.19 198 SER A O 1
ATOM 1589 N N . ILE A 1 199 ? 7.043 30.688 3.531 1 97.38 199 ILE A N 1
ATOM 1590 C CA . ILE A 1 199 ? 5.738 30.281 3.025 1 97.38 199 ILE A CA 1
ATOM 1591 C C . ILE A 1 199 ? 5.883 29.734 1.605 1 97.38 199 ILE A C 1
ATOM 1593 O O . ILE A 1 199 ? 5.258 28.734 1.252 1 97.38 199 ILE A O 1
ATOM 1597 N N . ASP A 1 200 ? 6.68 30.375 0.827 1 95.88 200 ASP A N 1
ATOM 1598 C CA . ASP A 1 200 ? 6.945 29.906 -0.529 1 95.88 200 ASP A CA 1
ATOM 1599 C C . ASP A 1 200 ? 7.531 28.5 -0.514 1 95.88 200 ASP A C 1
ATOM 1601 O O . ASP A 1 200 ? 7.113 27.641 -1.29 1 95.88 200 ASP A O 1
ATOM 1605 N N . MET A 1 201 ? 8.477 28.312 0.323 1 97.06 201 MET A N 1
ATOM 1606 C CA . MET A 1 201 ? 9.102 27 0.466 1 97.06 201 MET A CA 1
ATOM 1607 C C . MET A 1 201 ? 8.078 25.953 0.879 1 97.06 201 MET A C 1
ATOM 1609 O O . MET A 1 201 ? 8.117 24.812 0.401 1 97.06 201 MET A O 1
ATOM 1613 N N . LEU A 1 202 ? 7.191 26.281 1.732 1 97.69 202 LEU A N 1
ATOM 1614 C CA . LEU A 1 202 ? 6.145 25.375 2.18 1 97.69 202 LEU A CA 1
ATOM 1615 C C . LEU A 1 202 ? 5.234 24.969 1.021 1 97.69 202 LEU A C 1
ATOM 1617 O O . LEU A 1 202 ? 4.77 23.828 0.949 1 97.69 202 LEU A O 1
ATOM 1621 N N . GLY A 1 203 ? 4.973 25.953 0.183 1 96.75 203 GLY A N 1
ATOM 1622 C CA . GLY A 1 203 ? 4.227 25.609 -1.021 1 96.75 203 GLY A CA 1
ATOM 1623 C C . GLY A 1 203 ? 4.91 24.562 -1.876 1 96.75 203 GLY A C 1
ATOM 1624 O O . GLY A 1 203 ? 4.258 23.656 -2.387 1 96.75 203 GLY A O 1
ATOM 1625 N N . SER A 1 204 ? 6.172 24.688 -2.02 1 96.56 204 SER A N 1
ATOM 1626 C CA . SER A 1 204 ? 6.949 23.734 -2.789 1 96.56 204 SER A CA 1
ATOM 1627 C C . SER A 1 204 ? 6.926 22.359 -2.137 1 96.56 204 SER A C 1
ATOM 1629 O O . SER A 1 204 ? 6.859 21.328 -2.828 1 96.56 204 SER A O 1
ATOM 1631 N N . ILE A 1 205 ? 6.961 22.344 -0.84 1 97.44 205 ILE A N 1
ATOM 1632 C CA . ILE A 1 205 ? 6.918 21.094 -0.097 1 97.44 205 ILE A CA 1
ATOM 1633 C C . ILE A 1 205 ? 5.57 20.406 -0.32 1 97.44 205 ILE A C 1
ATOM 1635 O O . ILE A 1 205 ? 5.512 19.203 -0.552 1 97.44 205 ILE A O 1
ATOM 1639 N N . LEU A 1 206 ? 4.523 21.172 -0.245 1 97.31 206 LEU A N 1
ATOM 1640 C CA . LEU A 1 206 ? 3.188 20.625 -0.465 1 97.31 206 LEU A CA 1
ATOM 1641 C C . LEU A 1 206 ? 3.092 19.953 -1.83 1 97.31 206 LEU A C 1
ATOM 1643 O O . LEU A 1 206 ? 2.48 18.891 -1.962 1 97.31 206 LEU A O 1
ATOM 1647 N N . MET A 1 207 ? 3.758 20.5 -2.777 1 95.81 207 MET A N 1
ATOM 1648 C CA . MET A 1 207 ? 3.676 20 -4.148 1 95.81 207 MET A CA 1
ATOM 1649 C C . MET A 1 207 ? 4.422 18.672 -4.293 1 95.81 207 MET A C 1
ATOM 1651 O O . MET A 1 207 ? 4.207 17.953 -5.262 1 95.81 207 MET A O 1
ATOM 1655 N N . ARG A 1 208 ? 5.215 18.328 -3.346 1 96.25 208 ARG A N 1
ATOM 1656 C CA . ARG A 1 208 ? 5.898 17.047 -3.391 1 96.25 208 ARG A CA 1
ATOM 1657 C C . ARG A 1 208 ? 4.926 15.898 -3.121 1 96.25 208 ARG A C 1
ATOM 1659 O O . ARG A 1 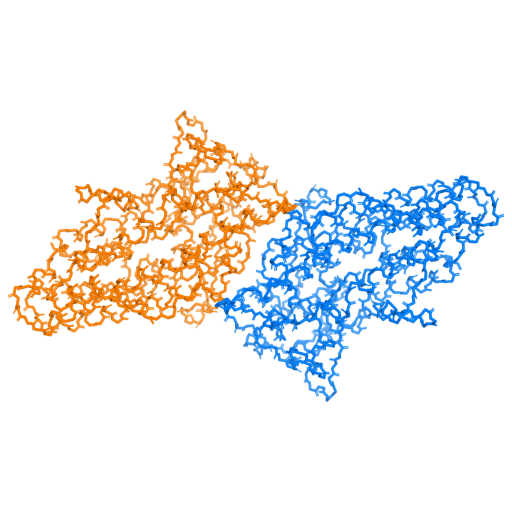208 ? 5.285 14.727 -3.26 1 96.25 208 ARG A O 1
ATOM 1666 N N . MET A 1 209 ? 3.658 16.25 -2.727 1 96.31 209 MET A N 1
ATOM 1667 C CA . MET A 1 209 ? 2.613 15.25 -2.492 1 96.31 209 MET A CA 1
ATOM 1668 C C . MET A 1 209 ? 2.475 14.312 -3.689 1 96.31 209 MET A C 1
ATOM 1670 O O . MET A 1 209 ? 2.32 13.102 -3.521 1 96.31 209 MET A O 1
ATOM 1674 N N . GLU A 1 210 ? 2.689 14.828 -4.816 1 92.75 210 GLU A N 1
ATOM 1675 C CA . GLU A 1 210 ? 2.416 14.102 -6.051 1 92.75 210 GLU A CA 1
ATOM 1676 C C . GLU A 1 210 ? 3.562 13.156 -6.395 1 92.75 210 GLU A C 1
ATOM 1678 O O . GLU A 1 210 ? 3.412 12.273 -7.242 1 92.75 210 GLU A O 1
ATOM 1683 N N . GLU A 1 211 ? 4.688 13.359 -5.754 1 92.81 211 GLU A N 1
ATOM 1684 C CA . GLU A 1 211 ? 5.855 12.555 -6.094 1 92.81 211 GLU A CA 1
ATOM 1685 C C . GLU A 1 211 ? 5.605 11.07 -5.82 1 92.81 211 GLU A C 1
ATOM 1687 O O . GLU A 1 211 ? 5.871 10.227 -6.676 1 92.81 211 GLU A O 1
ATOM 1692 N N . MET A 1 212 ? 5.004 10.781 -4.652 1 94.38 212 MET A N 1
ATOM 1693 C CA . MET A 1 212 ? 4.926 9.375 -4.277 1 94.38 212 MET A CA 1
ATOM 1694 C C . MET A 1 212 ? 3.518 9.008 -3.82 1 94.38 212 MET A C 1
ATOM 1696 O O . MET A 1 212 ? 3.277 7.879 -3.381 1 94.38 212 MET A O 1
ATOM 1700 N N . CYS A 1 213 ? 2.627 9.906 -3.855 1 96.44 213 CYS A N 1
ATOM 1701 C CA . CYS A 1 213 ? 1.229 9.602 -3.578 1 96.44 213 CYS A CA 1
ATOM 1702 C C . CYS A 1 213 ? 0.385 9.711 -4.844 1 96.44 213 CYS A C 1
ATOM 1704 O O . CYS A 1 213 ? 0.167 10.805 -5.359 1 96.44 213 CYS A O 1
ATOM 1706 N N . ASP A 1 214 ? -0.095 8.633 -5.289 1 94.88 214 ASP A N 1
ATOM 1707 C CA . ASP A 1 214 ? -0.919 8.539 -6.488 1 94.88 214 ASP A CA 1
ATOM 1708 C C . ASP A 1 214 ? -2.361 8.953 -6.199 1 94.88 214 ASP A C 1
ATOM 1710 O O . ASP A 1 214 ? -2.998 8.406 -5.293 1 94.88 214 ASP A O 1
ATOM 1714 N N . PRO A 1 215 ? -2.932 9.914 -6.996 1 93.25 215 PRO A N 1
ATOM 1715 C CA . PRO A 1 215 ? -4.285 10.406 -6.734 1 93.25 215 PRO A CA 1
ATOM 1716 C C . PRO A 1 215 ? -5.332 9.297 -6.73 1 93.25 215 PRO A C 1
ATOM 1718 O O . PRO A 1 215 ? -6.273 9.328 -5.934 1 93.25 215 PRO A O 1
ATOM 1721 N N . HIS A 1 216 ? -5.188 8.312 -7.633 1 92.5 216 HIS A N 1
ATOM 1722 C CA . HIS A 1 216 ? -6.105 7.18 -7.668 1 92.5 216 HIS A CA 1
ATOM 1723 C C . HIS A 1 216 ? -6.047 6.383 -6.367 1 92.5 216 HIS A C 1
ATOM 1725 O O . HIS A 1 216 ? -7.082 5.984 -5.828 1 92.5 216 HIS A O 1
ATOM 1731 N N . ILE A 1 217 ? -4.867 6.145 -5.934 1 95.12 217 ILE A N 1
ATOM 1732 C CA . ILE A 1 217 ? -4.668 5.375 -4.711 1 95.12 217 ILE A CA 1
ATOM 1733 C C . ILE A 1 217 ? -5.211 6.152 -3.516 1 95.12 217 ILE A C 1
ATOM 1735 O O . ILE A 1 217 ? -5.887 5.59 -2.652 1 95.12 217 ILE A O 1
ATOM 1739 N N . PHE A 1 218 ? -4.918 7.438 -3.494 1 95.88 218 PHE A N 1
ATOM 1740 C CA . PHE A 1 218 ? -5.469 8.258 -2.424 1 95.88 218 PHE A CA 1
ATOM 1741 C C . PHE A 1 218 ? -6.988 8.164 -2.396 1 95.88 218 PHE A C 1
ATOM 1743 O O . PHE A 1 218 ? -7.582 7.891 -1.349 1 95.88 218 PHE A O 1
ATOM 1750 N N . TYR A 1 219 ? -7.605 8.375 -3.496 1 92.81 219 TYR A N 1
ATOM 1751 C CA . TYR A 1 219 ? -9.055 8.516 -3.568 1 92.81 219 TYR A CA 1
ATOM 1752 C C . TYR A 1 219 ? -9.75 7.207 -3.219 1 92.81 219 TYR A C 1
ATOM 1754 O O . TYR A 1 219 ? -10.719 7.195 -2.449 1 92.81 219 TYR A O 1
ATOM 1762 N N . PHE A 1 220 ? -9.211 6.117 -3.633 1 91.56 220 PHE A N 1
ATOM 1763 C CA . PHE A 1 220 ? -9.969 4.875 -3.555 1 91.56 220 PHE A CA 1
ATOM 1764 C C . PHE A 1 220 ? -9.523 4.039 -2.359 1 91.56 220 PHE A C 1
ATOM 1766 O O . PHE A 1 220 ? -10.289 3.227 -1.841 1 91.56 220 PHE A O 1
ATOM 1773 N N . ARG A 1 221 ? -8.258 4.203 -1.909 1 93.75 221 ARG A N 1
ATOM 1774 C CA . ARG A 1 221 ? -7.742 3.318 -0.869 1 93.75 221 ARG A CA 1
ATOM 1775 C C . ARG A 1 221 ? -7.566 4.066 0.448 1 93.75 221 ARG A C 1
ATOM 1777 O O . ARG A 1 221 ? -7.863 3.531 1.518 1 93.75 221 ARG A O 1
ATOM 1784 N N . ILE A 1 222 ? -7.133 5.309 0.389 1 95.56 222 ILE A N 1
ATOM 1785 C CA . ILE A 1 222 ? -6.676 5.992 1.593 1 95.56 222 ILE A CA 1
ATOM 1786 C C . ILE A 1 222 ? -7.805 6.855 2.156 1 95.56 222 ILE A C 1
ATOM 1788 O O . ILE A 1 222 ? -8.18 6.711 3.322 1 95.56 222 ILE A O 1
ATOM 1792 N N . ARG A 1 223 ? -8.445 7.68 1.338 1 93.56 223 ARG A N 1
ATOM 1793 C CA . ARG A 1 223 ? -9.422 8.703 1.691 1 93.56 223 ARG A CA 1
ATOM 1794 C C . ARG A 1 223 ? -10.586 8.109 2.471 1 93.56 223 ARG A C 1
ATOM 1796 O O . ARG A 1 223 ? -11.062 8.711 3.439 1 93.56 223 ARG A O 1
ATOM 1803 N N . PRO A 1 224 ? -11.031 6.938 2.123 1 92.69 224 PRO A N 1
ATOM 1804 C CA . PRO A 1 224 ? -12.188 6.387 2.83 1 92.69 224 PRO A CA 1
ATOM 1805 C C . PRO A 1 224 ? -11.938 6.215 4.328 1 92.69 224 PRO A C 1
ATOM 1807 O O . PRO A 1 224 ? -12.859 6.375 5.133 1 92.69 224 PRO A O 1
ATOM 1810 N N . PHE A 1 225 ? -10.711 5.941 4.676 1 95.19 225 PHE A N 1
ATOM 1811 C CA . PHE A 1 225 ? -10.398 5.684 6.078 1 95.19 225 PHE A CA 1
ATOM 1812 C C . PHE A 1 225 ? -10.117 6.988 6.816 1 95.19 225 PHE A C 1
ATOM 1814 O O . PHE A 1 225 ? -10.031 7.004 8.047 1 95.19 225 PHE A O 1
ATOM 1821 N N . LEU A 1 226 ? -9.984 8.07 6.082 1 95.56 226 LEU A N 1
ATOM 1822 C CA . LEU A 1 226 ? -9.688 9.359 6.699 1 95.56 226 LEU A CA 1
ATOM 1823 C C . LEU A 1 226 ? -10.977 10.125 7.004 1 95.56 226 LEU A C 1
ATOM 1825 O O . LEU A 1 226 ? -10.961 11.094 7.766 1 95.56 226 LEU A O 1
ATOM 1829 N N . ALA A 1 227 ? -12.039 9.633 6.465 1 92.5 227 ALA A N 1
ATOM 1830 C CA . ALA A 1 227 ? -13.328 10.312 6.633 1 92.5 227 ALA A CA 1
ATOM 1831 C C . ALA A 1 227 ? -13.828 10.18 8.062 1 92.5 227 ALA A C 1
ATOM 1833 O O . ALA A 1 227 ? -13.688 9.125 8.688 1 92.5 227 ALA A O 1
ATOM 1834 N N . GLY A 1 228 ? -14.375 11.273 8.531 1 94.38 228 GLY A N 1
ATOM 1835 C CA . GLY A 1 228 ? -15.148 11.18 9.766 1 94.38 228 GLY A CA 1
ATOM 1836 C C . GLY A 1 228 ? -16.578 10.719 9.539 1 94.38 228 GLY A C 1
ATOM 1837 O O . GLY A 1 228 ? -16.859 9.984 8.586 1 94.38 228 GLY A O 1
ATOM 1838 N N . TRP A 1 229 ? -17.391 10.945 10.391 1 93.62 229 TRP A N 1
ATOM 1839 C CA . TRP A 1 229 ? -18.781 10.508 10.227 1 93.62 229 TRP A CA 1
ATOM 1840 C C . TRP A 1 229 ? -19.75 11.68 10.367 1 93.62 229 TRP A C 1
ATOM 1842 O O . TRP A 1 229 ? -20.938 11.492 10.633 1 93.62 229 TRP A O 1
ATOM 1852 N N . LYS A 1 230 ? -19.125 12.914 10.211 1 90.94 230 LYS A N 1
ATOM 1853 C CA . LYS A 1 230 ? -19.953 14.109 10.016 1 90.94 230 LYS A CA 1
ATOM 1854 C C . LYS A 1 230 ? -20.375 14.25 8.555 1 90.94 230 LYS A C 1
ATOM 1856 O O . LYS A 1 230 ? -19.547 14.133 7.648 1 90.94 230 LYS A O 1
ATOM 1861 N N . ASN A 1 231 ? -21.641 14.484 8.305 1 84.12 231 ASN A N 1
ATOM 1862 C CA . ASN A 1 231 ? -22.203 14.68 6.969 1 84.12 231 ASN A CA 1
ATOM 1863 C C . ASN A 1 231 ? -21.969 13.461 6.078 1 84.12 231 ASN A C 1
ATOM 1865 O O . ASN A 1 231 ? -21.594 13.602 4.914 1 84.12 231 ASN A O 1
ATOM 1869 N N . MET A 1 232 ? -22.172 12.273 6.656 1 88.38 232 MET A N 1
ATOM 1870 C CA . MET A 1 232 ? -21.922 11.039 5.918 1 88.38 232 MET A CA 1
ATOM 1871 C C . MET A 1 232 ? -23.203 10.234 5.738 1 88.38 232 MET A C 1
ATOM 1873 O O . MET A 1 232 ? -23.172 9.008 5.688 1 88.38 232 MET A O 1
ATOM 1877 N N . GLY A 1 233 ? -24.312 10.93 5.609 1 86.12 233 GLY A N 1
ATOM 1878 C CA . GLY A 1 233 ? -25.594 10.273 5.41 1 86.12 233 GLY A CA 1
ATOM 1879 C C . GLY A 1 233 ? -25.672 9.523 4.094 1 86.12 233 GLY A C 1
ATOM 1880 O O . GLY A 1 233 ? -26.297 8.461 4.016 1 86.12 233 GLY A O 1
ATOM 1881 N N . SER A 1 234 ? -25.016 10 3.135 1 80.56 234 SER A N 1
ATOM 1882 C CA . SER A 1 234 ? -25.094 9.422 1.797 1 80.56 234 SER A CA 1
ATOM 1883 C C . SER A 1 234 ? -24.438 8.047 1.754 1 80.56 234 SER A C 1
ATOM 1885 O O . SER A 1 234 ? -24.719 7.238 0.871 1 80.56 234 SER A O 1
ATOM 1887 N N . VAL A 1 235 ? -23.562 7.836 2.736 1 84.31 235 VAL A N 1
ATOM 1888 C CA . VAL A 1 235 ? -22.891 6.547 2.717 1 84.31 235 VAL A CA 1
ATOM 1889 C C . VAL A 1 235 ? -23.328 5.703 3.908 1 84.31 235 VAL A C 1
ATOM 1891 O O . VAL A 1 235 ? -22.656 4.758 4.301 1 84.31 235 VAL A O 1
ATOM 1894 N N . GLY A 1 236 ? -24.422 6.133 4.523 1 85.69 236 GLY A N 1
ATOM 1895 C CA . GLY A 1 236 ? -25.062 5.234 5.473 1 85.69 236 GLY A CA 1
ATOM 1896 C C . GLY A 1 236 ? -24.906 5.691 6.914 1 85.69 236 GLY A C 1
ATOM 1897 O O . GLY A 1 236 ? -25.375 5.012 7.836 1 85.69 236 GLY A O 1
ATOM 1898 N N . LEU A 1 237 ? -24.219 6.781 7.145 1 91.12 237 LEU A N 1
ATOM 1899 C CA . LEU A 1 237 ? -24.062 7.305 8.5 1 91.12 237 LEU A CA 1
ATOM 1900 C C . LEU A 1 237 ? -24.828 8.617 8.664 1 91.12 237 LEU A C 1
ATOM 1902 O O . LEU A 1 237 ? -24.219 9.664 8.875 1 91.12 237 LEU A O 1
ATOM 1906 N N . GLU A 1 238 ? -26.109 8.578 8.703 1 89.25 238 GLU A N 1
ATOM 1907 C CA . GLU A 1 238 ? -26.984 9.742 8.734 1 89.25 238 GLU A CA 1
ATOM 1908 C C . GLU A 1 238 ? -26.859 10.492 10.062 1 89.25 238 GLU A C 1
ATOM 1910 O O . GLU A 1 238 ? -26.812 11.727 10.086 1 89.25 238 GLU A O 1
ATOM 1915 N N . LYS A 1 239 ? -26.828 9.773 11.086 1 92.5 239 LYS A N 1
ATOM 1916 C CA . LYS A 1 239 ? -26.844 10.391 12.406 1 92.5 239 LYS A CA 1
ATOM 1917 C C . LYS A 1 239 ? -25.438 10.461 13 1 92.5 239 LYS A C 1
ATOM 1919 O O . LYS A 1 239 ? -25.234 11.062 14.055 1 92.5 239 LYS A O 1
ATOM 1924 N N . GLY A 1 240 ? -24.5 9.875 12.375 1 95.25 240 GLY A N 1
ATOM 1925 C CA . GLY A 1 240 ? -23.156 9.734 12.93 1 95.25 240 GLY A CA 1
ATOM 1926 C C . GLY A 1 240 ? -22.891 8.344 13.484 1 95.25 240 GLY A C 1
ATOM 1927 O O . GLY A 1 240 ? -23.328 7.344 12.898 1 95.25 240 GLY A O 1
ATOM 1928 N N . VAL A 1 241 ? -22.094 8.266 14.539 1 97.81 241 VAL A N 1
ATOM 1929 C CA . VAL A 1 241 ? -21.672 6.973 15.062 1 97.81 241 VAL A CA 1
ATOM 1930 C C . VAL A 1 241 ? -21.922 6.914 16.562 1 97.81 241 VAL A C 1
ATOM 1932 O O . VAL A 1 241 ? -21.656 7.879 17.281 1 97.81 241 VAL A O 1
ATOM 1935 N N . TYR A 1 242 ? -22.5 5.824 17.047 1 98.44 242 TYR A N 1
ATOM 1936 C CA . TYR A 1 242 ? -22.672 5.582 18.469 1 98.44 242 TYR A CA 1
ATOM 1937 C C . TYR A 1 242 ? -21.391 5.059 19.109 1 98.44 242 TYR A C 1
ATOM 1939 O O . TYR A 1 242 ? -20.766 4.129 18.578 1 98.44 242 TYR A O 1
ATOM 1947 N N . TYR A 1 243 ? -20.984 5.699 20.188 1 98.62 243 TYR A N 1
ATOM 1948 C CA . TYR A 1 243 ? -19.781 5.254 20.906 1 98.62 243 TYR A CA 1
ATOM 1949 C C . TYR A 1 243 ? -20.156 4.371 22.094 1 98.62 243 TYR A C 1
ATOM 1951 O O . TYR A 1 243 ? -20.656 4.859 23.109 1 98.62 243 TYR A O 1
ATOM 1959 N N . GLY A 1 244 ? -19.781 3.08 21.906 1 97.75 244 GLY A N 1
ATOM 1960 C CA . GLY A 1 244 ? -20.172 2.139 22.938 1 97.75 244 GLY A CA 1
ATOM 1961 C C . GLY A 1 244 ? -21.656 2.104 23.203 1 97.75 244 GLY A C 1
ATOM 1962 O O . GLY A 1 244 ? -22.453 1.939 22.266 1 97.75 244 GLY A O 1
ATOM 1963 N N . ASP A 1 245 ? -21.984 2.379 24.422 1 96 245 ASP A N 1
ATOM 1964 C CA . ASP A 1 245 ? -23.391 2.271 24.828 1 96 245 ASP A CA 1
ATOM 1965 C C . ASP A 1 245 ? -24.031 3.65 24.938 1 96 245 ASP A C 1
ATOM 1967 O O . ASP A 1 245 ? -25.078 3.799 25.578 1 96 245 ASP A O 1
ATOM 1971 N N . GLU A 1 246 ? -23.406 4.609 24.312 1 97.19 246 GLU A N 1
ATOM 1972 C CA . GLU A 1 246 ? -24 5.945 24.328 1 97.19 246 GLU A CA 1
ATOM 1973 C C . GLU A 1 246 ? -25.312 5.977 23.562 1 97.19 246 GLU A C 1
ATOM 1975 O O . GLU A 1 246 ? -25.453 5.312 22.531 1 97.19 246 GLU A O 1
ATOM 1980 N N . LYS A 1 247 ? -26.25 6.734 24 1 96.19 247 LYS A N 1
ATOM 1981 C CA . LYS A 1 247 ? -27.578 6.809 23.391 1 96.19 247 LYS A CA 1
ATOM 1982 C C . LYS A 1 247 ? -27.609 7.824 22.25 1 96.19 247 LYS A C 1
ATOM 1984 O O . LYS A 1 247 ? -28.469 7.734 21.359 1 96.19 247 LYS A O 1
ATOM 1989 N N . THR A 1 248 ? -26.781 8.75 22.359 1 97 248 THR A N 1
ATOM 1990 C CA . THR A 1 248 ? -26.719 9.781 21.328 1 97 248 THR A CA 1
ATOM 1991 C C . THR A 1 248 ? -25.5 9.586 20.438 1 97 248 THR A C 1
ATOM 1993 O O . THR A 1 248 ? -24.375 9.414 20.938 1 97 248 THR A O 1
ATOM 1996 N N . PRO A 1 249 ? -25.703 9.578 19.141 1 97.25 249 PRO A N 1
ATOM 1997 C CA . PRO A 1 249 ? -24.562 9.414 18.234 1 97.25 249 PRO A CA 1
ATOM 1998 C C . PRO A 1 249 ? -23.656 10.648 18.203 1 97.25 249 PRO A C 1
ATOM 2000 O O . PRO A 1 249 ? -24.109 11.758 18.484 1 97.25 249 PRO A O 1
ATOM 2003 N N . ARG A 1 250 ? -22.453 10.43 17.938 1 97.25 250 ARG A N 1
ATOM 2004 C CA . ARG A 1 250 ? -21.484 11.5 17.781 1 97.25 250 ARG A CA 1
ATOM 2005 C C . ARG A 1 250 ? -21.203 11.789 16.312 1 97.25 250 ARG A C 1
ATOM 2007 O O . ARG A 1 250 ? -21.219 10.875 15.484 1 97.25 250 ARG A O 1
ATOM 2014 N N . SER A 1 251 ? -20.969 13.062 16.016 1 94.56 251 SER A N 1
ATOM 2015 C CA . SER A 1 251 ? -20.672 13.516 14.664 1 94.56 251 SER A CA 1
ATOM 2016 C C . SER A 1 251 ? -19.375 14.336 14.633 1 94.56 251 SER A C 1
ATOM 2018 O O . SER A 1 251 ? -19.312 15.422 15.219 1 94.56 251 SER A O 1
ATOM 2020 N N . TYR A 1 252 ? -18.391 13.742 13.977 1 95.38 252 TYR A N 1
ATOM 2021 C CA . TYR A 1 252 ? -17.078 14.383 13.953 1 95.38 252 TYR A CA 1
ATOM 2022 C C . TYR A 1 252 ? -16.531 14.422 12.539 1 95.38 252 TYR A C 1
ATOM 2024 O O . TYR A 1 252 ? -16.797 13.531 11.727 1 95.38 252 TYR A O 1
ATOM 2032 N N . ALA A 1 253 ? -15.766 15.5 12.234 1 93 253 ALA A N 1
ATOM 2033 C CA . ALA A 1 253 ? -15.023 15.609 10.977 1 93 253 ALA A CA 1
ATOM 2034 C C . ALA A 1 253 ? -13.742 14.781 11.031 1 93 253 ALA A C 1
ATOM 2036 O O . ALA A 1 253 ? -13.062 14.727 12.062 1 93 253 ALA A O 1
ATOM 2037 N N . GLY A 1 254 ? -13.469 14.094 9.984 1 94.25 254 GLY A N 1
ATOM 2038 C CA . GLY A 1 254 ? -12.234 13.328 9.914 1 94.25 254 GLY A CA 1
ATOM 2039 C C . GLY A 1 254 ? -10.992 14.188 9.805 1 94.25 254 GLY A C 1
ATOM 2040 O O . GLY A 1 254 ? -11.086 15.414 9.75 1 94.25 254 GLY A O 1
ATOM 2041 N N . GLY A 1 255 ? -9.852 13.516 9.82 1 94.12 255 GLY A N 1
ATOM 2042 C CA . GLY A 1 255 ? -8.594 14.234 9.703 1 94.12 255 GLY A CA 1
ATOM 2043 C C . GLY A 1 255 ? -8.461 15.008 8.406 1 94.12 255 GLY A C 1
ATOM 2044 O O . GLY A 1 255 ? -8.758 14.477 7.332 1 94.12 255 GLY A O 1
ATOM 2045 N N . SER A 1 256 ? -8.023 16.219 8.5 1 90.75 256 SER A N 1
ATOM 2046 C CA . SER A 1 256 ? -7.859 17.109 7.359 1 90.75 256 SER A CA 1
ATOM 2047 C C . SER A 1 256 ? -6.773 18.141 7.613 1 90.75 256 SER A C 1
ATOM 2049 O O . SER A 1 256 ? -6.375 18.375 8.758 1 90.75 256 SER A O 1
ATOM 2051 N N . ASN A 1 257 ? -6.391 18.734 6.523 1 89.25 257 ASN A N 1
ATOM 2052 C CA . ASN A 1 257 ? -5.363 19.766 6.66 1 89.25 257 ASN A CA 1
ATOM 2053 C C . ASN A 1 257 ? -5.93 21.047 7.254 1 89.25 257 ASN A C 1
ATOM 2055 O O . ASN A 1 257 ? -5.176 21.922 7.707 1 89.25 257 ASN A O 1
ATOM 2059 N N . ALA A 1 258 ? -7.238 21.188 7.27 1 90.25 258 ALA A N 1
ATOM 2060 C CA . ALA A 1 258 ? -7.855 22.312 7.965 1 90.25 258 ALA A CA 1
ATOM 2061 C C . ALA A 1 258 ? -7.555 22.266 9.461 1 90.25 258 ALA A C 1
ATOM 2063 O O . ALA A 1 258 ? -7.711 23.266 10.164 1 90.25 258 ALA A O 1
ATOM 2064 N N . GLN A 1 259 ? -7.094 21.156 9.836 1 95.75 259 GLN A N 1
ATOM 2065 C CA . GLN A 1 259 ? -6.812 20.938 11.25 1 95.75 259 GLN A CA 1
ATOM 2066 C C . GLN A 1 259 ? -5.352 21.25 11.57 1 95.75 259 GLN A C 1
ATOM 2068 O O . GLN A 1 259 ? -4.902 21.031 12.703 1 95.75 259 GLN A O 1
ATOM 2073 N N . SER A 1 260 ? -4.57 21.734 10.641 1 96 260 SER A N 1
ATOM 2074 C CA . SER A 1 260 ? -3.205 22.188 10.875 1 96 260 SER A CA 1
ATOM 2075 C C . SER A 1 260 ? -3.193 23.531 11.594 1 96 260 SER A C 1
ATOM 2077 O O . SER A 1 260 ? -3.74 24.516 11.094 1 96 260 SER A O 1
ATOM 2079 N N . SER A 1 261 ? -2.537 23.609 12.68 1 97.56 261 SER A N 1
ATOM 2080 C CA . SER A 1 261 ? -2.432 24.859 13.43 1 97.56 261 SER A CA 1
ATOM 2081 C C . SER A 1 261 ? -1.565 25.875 12.695 1 97.56 261 SER A C 1
ATOM 2083 O O . SER A 1 261 ? -1.779 27.078 12.812 1 97.56 261 SER A O 1
ATOM 2085 N N . LEU A 1 262 ? -0.667 25.391 11.914 1 97.69 262 LEU A N 1
ATOM 2086 C CA . LEU A 1 262 ? 0.26 26.266 11.188 1 97.69 262 LEU A CA 1
ATOM 2087 C C . LEU A 1 262 ? -0.48 27.125 10.172 1 97.69 262 LEU A C 1
ATOM 2089 O O . LEU A 1 262 ? -0.184 28.312 10.023 1 97.69 262 LEU A O 1
ATOM 2093 N N . ILE A 1 263 ? -1.427 26.531 9.523 1 95.88 263 ILE A N 1
ATOM 2094 C CA . ILE A 1 263 ? -2.174 27.234 8.484 1 95.88 263 ILE A CA 1
ATOM 2095 C C . ILE A 1 263 ? -2.984 28.375 9.117 1 95.88 263 ILE A C 1
ATOM 2097 O O . ILE A 1 263 ? -3.023 29.484 8.586 1 95.88 263 ILE A O 1
ATOM 2101 N N . GLN A 1 264 ? -3.578 28.156 10.203 1 95.69 264 GLN A N 1
ATOM 2102 C CA . GLN A 1 264 ? -4.359 29.203 10.859 1 95.69 264 GLN A CA 1
ATOM 2103 C C . GLN A 1 264 ? -3.449 30.234 11.516 1 95.69 264 GLN A C 1
ATOM 2105 O O . GLN A 1 264 ? -3.84 31.391 11.68 1 95.69 264 GLN A O 1
ATOM 2110 N N . PHE A 1 265 ? -2.25 29.859 11.914 1 97.56 265 PHE A N 1
ATOM 2111 C CA . PHE A 1 265 ? -1.253 30.812 12.375 1 97.56 265 PHE A CA 1
ATOM 2112 C C . PHE A 1 265 ? -0.973 31.875 11.312 1 97.56 265 PHE A C 1
ATOM 2114 O O . PHE A 1 265 ? -0.922 33.062 11.609 1 97.56 265 PHE A O 1
ATOM 2121 N N . PHE A 1 266 ? -0.802 31.422 10.062 1 97.56 266 PHE A N 1
ATOM 2122 C CA . PHE A 1 266 ? -0.554 32.344 8.969 1 97.56 266 PHE A CA 1
ATOM 2123 C C . PHE A 1 266 ? -1.695 33.344 8.836 1 97.56 266 PHE A C 1
ATOM 2125 O O . PHE A 1 266 ? -1.46 34.531 8.625 1 97.56 266 PHE A O 1
ATOM 2132 N N . ASP A 1 267 ? -2.902 32.812 8.961 1 95.88 267 ASP A N 1
ATOM 2133 C CA . ASP A 1 267 ? -4.062 33.688 8.852 1 95.88 267 ASP A CA 1
ATOM 2134 C C . ASP A 1 267 ? -4.047 34.781 9.93 1 95.88 267 ASP A C 1
ATOM 2136 O O . ASP A 1 267 ? -4.281 35.938 9.648 1 95.88 267 ASP A O 1
ATOM 2140 N N . ILE A 1 268 ? -3.771 34.344 11.086 1 96.44 268 ILE A N 1
ATOM 2141 C CA . ILE A 1 268 ? -3.795 35.281 12.211 1 96.44 268 ILE A CA 1
ATOM 2142 C C . ILE A 1 268 ? -2.68 36.312 12.055 1 96.44 268 ILE A C 1
ATOM 2144 O O . ILE A 1 268 ? -2.932 37.531 12.102 1 96.44 268 ILE A O 1
ATOM 2148 N N . ILE A 1 269 ? -1.484 35.875 11.805 1 97.12 269 ILE A N 1
ATOM 2149 C CA . ILE A 1 269 ? -0.312 36.75 11.836 1 97.12 269 ILE A CA 1
ATOM 2150 C C . ILE A 1 269 ? -0.376 37.75 10.68 1 97.12 269 ILE A C 1
ATOM 2152 O O . ILE A 1 269 ? 0.12 38.875 10.789 1 97.12 269 ILE A O 1
ATOM 2156 N N . LEU A 1 270 ? -1.044 37.344 9.586 1 97 270 LEU A N 1
ATOM 2157 C CA . LEU A 1 270 ? -1.074 38.188 8.398 1 97 270 LEU A CA 1
ATOM 2158 C C . LEU A 1 270 ? -2.418 38.906 8.273 1 97 270 LEU A C 1
ATOM 2160 O O . LEU A 1 270 ? -2.703 39.5 7.242 1 97 270 LEU A O 1
ATOM 2164 N N . GLY A 1 271 ? -3.258 38.688 9.258 1 95.56 271 GLY A N 1
ATOM 2165 C CA . GLY A 1 271 ? -4.508 39.438 9.32 1 95.56 271 GLY A CA 1
ATOM 2166 C C . GLY A 1 271 ? -5.52 39 8.281 1 95.56 271 GLY A C 1
ATOM 2167 O O . GLY A 1 271 ? -6.281 39.812 7.754 1 95.56 271 GLY A O 1
ATOM 2168 N N . VAL A 1 272 ? -5.508 37.75 7.895 1 92.81 272 VAL A N 1
ATOM 2169 C CA . VAL A 1 272 ? -6.457 37.188 6.938 1 92.81 272 VAL A CA 1
ATOM 2170 C C . VAL A 1 272 ? -7.711 36.719 7.672 1 92.81 272 VAL A C 1
ATOM 2172 O O . VAL A 1 272 ? -7.621 35.938 8.625 1 92.81 272 VAL A O 1
ATOM 2175 N N . CYS A 1 273 ? -8.859 37.156 7.246 1 88.69 273 CYS A N 1
ATOM 2176 C CA . CYS A 1 273 ? -10.141 36.75 7.828 1 88.69 273 CYS A CA 1
ATOM 2177 C C . CYS A 1 273 ? -10.992 36 6.812 1 88.69 273 CYS A C 1
ATOM 2179 O O . CYS A 1 273 ? -11.062 36.375 5.645 1 88.69 273 CYS A O 1
ATOM 2181 N N . HIS A 1 274 ? -11.5 34.969 7.352 1 87 274 HIS A N 1
ATOM 2182 C CA . HIS A 1 274 ? -12.344 34.125 6.488 1 87 274 HIS A CA 1
ATOM 2183 C C . HIS A 1 274 ? -13.805 34.219 6.922 1 87 274 HIS A C 1
ATOM 2185 O O . HIS A 1 274 ? -14.102 34.25 8.117 1 87 274 HIS A O 1
ATOM 2191 N N . HIS A 1 275 ? -14.703 34.156 5.93 1 80.25 275 HIS A N 1
ATOM 2192 C CA . HIS A 1 275 ? -16.141 34.188 6.148 1 80.25 275 HIS A CA 1
ATOM 2193 C C . HIS A 1 275 ? -16.828 32.938 5.668 1 80.25 275 HIS A C 1
ATOM 2195 O O . HIS A 1 275 ? -16.188 32.094 5.027 1 80.25 275 HIS A O 1
ATOM 2201 N N . ALA A 1 276 ? -18.094 32.781 6.109 1 75.62 276 ALA A N 1
ATOM 2202 C CA . ALA A 1 276 ? -18.859 31.609 5.668 1 75.62 276 ALA A CA 1
ATOM 2203 C C . ALA A 1 276 ? -18.984 31.578 4.148 1 75.62 276 ALA A C 1
ATOM 2205 O O . ALA A 1 276 ? -19.156 32.625 3.518 1 75.62 276 ALA A O 1
ATOM 2206 N N . THR A 1 277 ? -18.922 30.344 3.691 1 70.38 277 THR A N 1
ATOM 2207 C CA . THR A 1 277 ? -18.969 30.219 2.238 1 70.38 277 THR A CA 1
ATOM 2208 C C . THR A 1 277 ? -20.25 30.828 1.688 1 70.38 277 THR A C 1
ATOM 2210 O O . THR A 1 277 ? -21.359 30.453 2.092 1 70.38 277 THR A O 1
ATOM 2213 N N . GLY A 1 278 ? -20.188 31.656 0.815 1 62 278 GLY A N 1
ATOM 2214 C CA . GLY A 1 278 ? -21.312 32.312 0.159 1 62 278 GLY A CA 1
ATOM 2215 C C . GLY A 1 278 ? -21.938 33.406 1.002 1 62 278 GLY A C 1
ATOM 2216 O O . GLY A 1 278 ? -22.875 34.062 0.561 1 62 278 GLY A O 1
ATOM 2217 N N . ASP A 1 279 ? -21.547 33.5 2.258 1 60.69 279 ASP A N 1
ATOM 2218 C CA . ASP A 1 279 ? -22.078 34.531 3.137 1 60.69 279 ASP A CA 1
ATOM 2219 C C . ASP A 1 279 ? -20.938 35.312 3.781 1 60.69 279 ASP A C 1
ATOM 2221 O O . ASP A 1 279 ? -20.391 34.906 4.812 1 60.69 279 ASP A O 1
ATOM 2225 N N . LEU A 1 280 ? -20.688 36.438 3.303 1 59.88 280 LEU A N 1
ATOM 2226 C CA . LEU A 1 280 ? -19.547 37.25 3.691 1 59.88 280 LEU A CA 1
ATOM 2227 C C . LEU A 1 280 ? -19.797 37.938 5.039 1 59.88 280 LEU A C 1
ATOM 2229 O O . LEU A 1 280 ? -18.875 38.562 5.605 1 59.88 280 LEU A O 1
ATOM 2233 N N . THR A 1 281 ? -20.938 37.781 5.547 1 53.94 281 THR A N 1
ATOM 2234 C CA . THR A 1 281 ? -21.25 38.438 6.809 1 53.94 281 THR A CA 1
ATOM 2235 C C . THR A 1 281 ? -21.109 37.469 7.977 1 53.94 281 THR A C 1
ATOM 2237 O O . THR A 1 281 ? -21.109 37.875 9.141 1 53.94 281 THR A O 1
ATOM 2240 N N . ALA A 1 282 ? -21.031 36.312 7.578 1 58.75 282 ALA A N 1
ATOM 2241 C CA . ALA A 1 282 ? -20.969 35.281 8.633 1 58.75 282 ALA A CA 1
ATOM 2242 C C . ALA A 1 282 ? -19.547 34.75 8.773 1 58.75 282 ALA A C 1
ATOM 2244 O O . ALA A 1 282 ? -18.844 34.562 7.773 1 58.75 282 ALA A O 1
ATOM 2245 N N . ASP A 1 283 ? -19.078 34.656 10.047 1 63.44 283 ASP A N 1
ATOM 2246 C CA . ASP A 1 283 ? -17.75 34.094 10.336 1 63.44 283 ASP A CA 1
ATOM 2247 C C . ASP A 1 283 ? -17.641 32.656 9.82 1 63.44 283 ASP A C 1
ATOM 2249 O O . ASP A 1 283 ? -18.656 31.953 9.703 1 63.44 283 ASP A O 1
ATOM 2253 N N . ASN A 1 284 ? -16.422 32.469 9.445 1 67.31 284 ASN A N 1
ATOM 2254 C CA . ASN A 1 284 ? -16.188 31.141 8.922 1 67.31 284 ASN A CA 1
ATOM 2255 C C . ASN A 1 284 ? -16.297 30.078 10.016 1 67.31 284 ASN A C 1
ATOM 2257 O O . ASN A 1 284 ? -15.328 29.844 10.742 1 67.31 284 ASN A O 1
ATOM 2261 N N . SER A 1 285 ? -17.312 29.562 10.117 1 75.06 285 SER A N 1
ATOM 2262 C CA . SER A 1 285 ? -17.672 28.594 11.156 1 75.06 285 SER A CA 1
ATOM 2263 C C . SER A 1 285 ? -16.906 27.297 10.992 1 75.06 285 SER A C 1
ATOM 2265 O O . SER A 1 285 ? -16.516 26.672 11.984 1 75.06 285 SER A O 1
ATOM 2267 N N . PHE A 1 286 ? -16.422 27.047 9.859 1 80.75 286 PHE A N 1
ATOM 2268 C CA . PHE A 1 286 ? -15.75 25.781 9.633 1 80.75 286 PHE A CA 1
ATOM 2269 C C . PHE A 1 286 ? -14.336 25.812 10.195 1 80.75 286 PHE A C 1
ATOM 2271 O O . PHE A 1 286 ? -13.945 24.906 10.945 1 80.75 286 PHE A O 1
ATOM 2278 N N . LEU A 1 287 ? -13.594 26.812 9.875 1 85.69 287 LEU A N 1
ATOM 2279 C CA . LEU A 1 287 ? -12.219 26.906 10.352 1 85.69 287 LEU A CA 1
ATOM 2280 C C . LEU A 1 287 ? -12.18 27.016 11.875 1 85.69 287 LEU A C 1
ATOM 2282 O O . LEU A 1 287 ? -11.266 26.484 12.516 1 85.69 287 LEU A O 1
ATOM 2286 N N . ASN A 1 288 ? -13.109 27.734 12.391 1 88.88 288 ASN A N 1
ATOM 2287 C CA . ASN A 1 288 ? -13.203 27.812 13.844 1 88.88 288 ASN A CA 1
ATOM 2288 C C . ASN A 1 288 ? -13.5 26.453 14.469 1 88.88 288 ASN A C 1
ATOM 2290 O O . ASN A 1 288 ? -12.938 26.109 15.508 1 88.88 288 ASN A O 1
ATOM 2294 N N . GLU A 1 289 ? -14.328 25.766 13.844 1 91.31 289 GLU A N 1
ATOM 2295 C CA . GLU A 1 289 ? -14.648 24.438 14.32 1 91.31 289 GLU A CA 1
ATOM 2296 C C . GLU A 1 289 ? -13.422 23.516 14.266 1 91.31 289 GLU A C 1
ATOM 2298 O O . GLU A 1 289 ? -13.227 22.688 15.156 1 91.31 289 GLU A O 1
ATOM 2303 N N . MET A 1 290 ? -12.625 23.672 13.234 1 93.25 290 MET A N 1
ATOM 2304 C CA . MET A 1 290 ? -11.453 22.812 13.055 1 93.25 290 MET A CA 1
ATOM 2305 C C . MET A 1 290 ? -10.445 23.031 14.188 1 93.25 290 MET A C 1
ATOM 2307 O O . MET A 1 290 ? -9.625 22.156 14.461 1 93.25 290 MET A O 1
ATOM 2311 N N . ARG A 1 291 ? -10.5 24.141 14.859 1 95.19 291 ARG A N 1
ATOM 2312 C CA . ARG A 1 291 ? -9.609 24.375 15.992 1 95.19 291 ARG A CA 1
ATOM 2313 C C . ARG A 1 291 ? -9.852 23.359 17.094 1 95.19 291 ARG A C 1
ATOM 2315 O O . ARG A 1 291 ? -8.922 22.984 17.812 1 95.19 291 ARG A O 1
ATOM 2322 N N . GLU A 1 292 ? -11.078 22.906 17.172 1 95.75 292 GLU A N 1
ATOM 2323 C CA . GLU A 1 292 ? -11.43 21.922 18.188 1 95.75 292 GLU A CA 1
ATOM 2324 C C . GLU A 1 292 ? -10.773 20.578 17.906 1 95.75 292 GLU A C 1
ATOM 2326 O O . GLU A 1 292 ? -10.719 19.719 18.781 1 95.75 292 GLU A O 1
ATOM 2331 N N . TYR A 1 293 ? -10.305 20.438 16.719 1 97.06 293 TYR A N 1
ATOM 2332 C CA . TYR A 1 293 ? -9.672 19.188 16.312 1 97.06 293 TYR A CA 1
ATOM 2333 C C . TYR A 1 293 ? -8.156 19.281 16.391 1 97.06 293 TYR A C 1
ATOM 2335 O O . TYR A 1 293 ? -7.445 18.375 15.961 1 97.06 293 TYR A O 1
ATOM 2343 N N . MET A 1 294 ? -7.656 20.406 16.922 1 97.31 294 MET A N 1
ATOM 2344 C CA . MET A 1 294 ? -6.23 20.609 17.172 1 97.31 294 MET A CA 1
ATOM 2345 C C . MET A 1 294 ? -5.875 20.25 18.594 1 97.31 294 MET A C 1
ATOM 2347 O O . MET A 1 294 ? -6.719 20.328 19.5 1 97.31 294 MET A O 1
ATOM 2351 N N . PRO A 1 295 ? -4.594 19.766 18.812 1 95.56 295 PRO A N 1
ATOM 2352 C CA . PRO A 1 295 ? -4.203 19.594 20.203 1 95.56 295 PRO A CA 1
ATOM 2353 C C . PRO A 1 295 ? -4.516 20.812 21.062 1 95.56 295 PRO A C 1
ATOM 2355 O O . PRO A 1 295 ? -4.363 21.953 20.609 1 95.56 295 PRO A O 1
ATOM 2358 N N . LYS A 1 296 ? -4.895 20.578 22.266 1 96 296 LYS A N 1
ATOM 2359 C CA . LYS A 1 296 ? -5.402 21.641 23.141 1 96 296 LYS A CA 1
ATOM 2360 C C . LYS A 1 296 ? -4.422 22.797 23.219 1 96 296 LYS A C 1
ATOM 2362 O O . LYS A 1 296 ? -4.805 23.953 23.047 1 96 296 LYS A O 1
ATOM 2367 N N . LYS A 1 297 ? -3.227 22.516 23.484 1 95.38 297 LYS A N 1
ATOM 2368 C CA . LYS A 1 297 ? -2.234 23.578 23.672 1 95.38 297 LYS A CA 1
ATOM 2369 C C . LYS A 1 297 ? -2.031 24.375 22.375 1 95.38 297 LYS A C 1
ATOM 2371 O O . LYS A 1 297 ? -1.771 25.578 22.422 1 95.38 297 LYS A O 1
ATOM 2376 N N . HIS A 1 298 ? -2.111 23.734 21.219 1 96.62 298 HIS A N 1
ATOM 2377 C CA . HIS A 1 298 ? -2 24.422 19.938 1 96.62 298 HIS A CA 1
ATOM 2378 C C . HIS A 1 298 ? -3.166 25.391 19.734 1 96.62 298 HIS A C 1
ATOM 2380 O O . HIS A 1 298 ? -2.969 26.531 19.312 1 96.62 298 HIS A O 1
ATOM 2386 N N . ARG A 1 299 ? -4.344 24.891 20.062 1 96.75 299 ARG A N 1
ATOM 2387 C CA . ARG A 1 299 ? -5.539 25.719 19.969 1 96.75 299 ARG A CA 1
ATOM 2388 C C . ARG A 1 299 ? -5.441 26.922 20.891 1 96.75 299 ARG A C 1
ATOM 2390 O O . ARG A 1 299 ? -5.754 28.047 20.484 1 96.75 299 ARG A O 1
ATOM 2397 N N . GLU A 1 300 ? -5 26.719 22.078 1 96.94 300 GLU A N 1
ATOM 2398 C CA . GLU A 1 300 ? -4.844 27.797 23.047 1 96.94 300 GLU A CA 1
ATOM 2399 C C . GLU A 1 300 ? -3.826 28.828 22.562 1 96.94 300 GLU A C 1
ATOM 2401 O O . GLU A 1 300 ? -3.982 30.031 22.812 1 96.94 300 GLU A O 1
ATOM 2406 N N . PHE A 1 301 ? -2.801 28.375 21.969 1 97.56 301 PHE A N 1
ATOM 2407 C CA . PHE A 1 301 ? -1.802 29.281 21.391 1 97.56 301 PHE A CA 1
ATOM 2408 C C . PHE A 1 301 ? -2.434 30.203 20.359 1 97.56 301 PHE A C 1
ATOM 2410 O O . PHE A 1 301 ? -2.215 31.406 20.391 1 97.56 301 PHE A O 1
ATOM 2417 N N . LEU A 1 302 ? -3.217 29.578 19.453 1 97.12 302 LEU A N 1
ATOM 2418 C CA . LEU A 1 302 ? -3.881 30.375 18.422 1 97.12 302 LEU A CA 1
ATOM 2419 C C . LEU A 1 302 ? -4.855 31.375 19.031 1 97.12 302 LEU A C 1
ATOM 2421 O O . LEU A 1 302 ? -4.941 32.5 18.578 1 97.12 302 LEU A O 1
ATOM 2425 N N . GLU A 1 303 ? -5.547 30.953 20.078 1 96.38 303 GLU A N 1
ATOM 2426 C CA . GLU A 1 303 ? -6.473 31.844 20.781 1 96.38 303 GLU A CA 1
ATOM 2427 C C . GLU A 1 303 ? -5.734 33 21.422 1 96.38 303 GLU A C 1
ATOM 2429 O O . GLU A 1 303 ? -6.211 34.156 21.391 1 96.38 303 GLU A O 1
ATOM 2434 N N . ALA A 1 304 ? -4.648 32.688 21.953 1 97.12 304 ALA A N 1
ATOM 2435 C CA . ALA A 1 304 ? -3.838 33.719 22.594 1 97.12 304 ALA A CA 1
ATOM 2436 C C . ALA A 1 304 ? -3.285 34.719 21.562 1 97.12 304 ALA A C 1
ATOM 2438 O O . ALA A 1 304 ? -2.99 35.875 21.891 1 97.12 304 ALA A O 1
ATOM 2439 N N . LEU A 1 305 ? -3.164 34.281 20.391 1 96.94 305 LEU A N 1
ATOM 2440 C CA . LEU A 1 305 ? -2.586 35.094 19.328 1 96.94 305 LEU A CA 1
ATOM 2441 C C . LEU A 1 305 ? -3.656 35.938 18.656 1 96.94 305 LEU A C 1
ATOM 2443 O O . LEU A 1 305 ? -3.342 36.969 18 1 96.94 305 LEU A O 1
ATOM 2447 N N . GLU A 1 306 ? -4.922 35.625 18.812 1 95.31 306 GLU A N 1
ATOM 2448 C CA . GLU A 1 306 ? -6.043 36.219 18.094 1 95.31 306 GLU A CA 1
ATOM 2449 C C . GLU A 1 306 ? -6.102 37.75 18.312 1 95.31 306 GLU A C 1
ATOM 2451 O O . GLU A 1 306 ? -6.383 38.5 17.375 1 95.31 306 GLU A O 1
ATOM 2456 N N . PRO A 1 307 ? -5.809 38.219 19.484 1 96.56 307 PRO A N 1
ATOM 2457 C CA . PRO A 1 307 ? -5.871 39.656 19.719 1 96.56 307 PRO A CA 1
ATOM 2458 C C . PRO A 1 307 ? -4.848 40.438 18.875 1 96.56 307 PRO A C 1
ATOM 2460 O O . PRO A 1 307 ? -4.984 41.656 18.703 1 96.56 307 PRO A O 1
ATOM 2463 N N . TYR A 1 308 ? -3.934 39.781 18.344 1 96.94 308 TYR A N 1
ATOM 2464 C CA . TYR A 1 308 ? -2.854 40.438 17.625 1 96.94 308 TYR A CA 1
ATOM 2465 C C . TYR A 1 308 ? -3.039 40.312 16.125 1 96.94 308 TYR A C 1
ATOM 2467 O O . TYR A 1 308 ? -2.125 40.594 15.344 1 96.94 308 TYR A O 1
ATOM 2475 N N . THR A 1 309 ? -4.152 39.906 15.633 1 96.5 309 THR A N 1
ATOM 2476 C CA . THR A 1 309 ? -4.449 39.562 14.242 1 96.5 309 THR A CA 1
ATOM 2477 C C . THR A 1 309 ? -4.121 40.75 13.328 1 96.5 309 THR A C 1
ATOM 2479 O O . THR A 1 309 ? -3.598 40.531 12.227 1 96.5 309 THR A O 1
ATOM 2482 N N . PHE A 1 310 ? -4.336 41.969 13.758 1 96.12 310 PHE A N 1
ATOM 2483 C CA . PHE A 1 310 ? -4.199 43.094 12.844 1 96.12 310 PHE A CA 1
ATOM 2484 C C . PHE A 1 310 ? -2.988 43.938 13.211 1 96.12 310 PHE A C 1
ATOM 2486 O O . PHE A 1 310 ? -2.76 45 12.617 1 96.12 310 PHE A O 1
ATOM 2493 N N . THR A 1 311 ? -2.193 43.438 14.156 1 97.12 311 THR A N 1
ATOM 2494 C CA . THR A 1 311 ? -1.083 44.219 14.68 1 97.12 311 THR A CA 1
ATOM 2495 C C . THR A 1 311 ? -0.073 44.531 13.578 1 97.12 311 THR A C 1
ATOM 2497 O O . THR A 1 311 ? 0.325 45.688 13.406 1 97.12 311 THR A O 1
ATOM 2500 N N . ILE A 1 312 ? 0.345 43.5 12.852 1 97.56 312 ILE A N 1
ATOM 2501 C CA . ILE A 1 312 ? 1.332 43.688 11.797 1 97.56 312 ILE A CA 1
ATOM 2502 C C . ILE A 1 312 ? 0.73 44.562 10.688 1 97.56 312 ILE A C 1
ATOM 2504 O O . ILE A 1 312 ? 1.355 45.5 10.227 1 97.56 312 ILE A O 1
ATOM 2508 N N . ARG A 1 313 ? -0.436 44.219 10.258 1 95.94 313 ARG A N 1
ATOM 2509 C CA . ARG A 1 313 ? -1.106 44.969 9.195 1 95.94 313 ARG A CA 1
ATOM 2510 C C . ARG A 1 313 ? -1.246 46.438 9.57 1 95.94 313 ARG A C 1
ATOM 2512 O O . ARG A 1 313 ? -0.965 47.312 8.75 1 95.94 313 ARG A O 1
ATOM 2519 N N . ASP A 1 314 ? -1.731 46.719 10.773 1 96.5 314 ASP A N 1
ATOM 2520 C CA . ASP A 1 314 ? -1.91 48.094 11.234 1 96.5 314 ASP A CA 1
ATOM 2521 C C . ASP A 1 314 ? -0.575 48.844 11.281 1 96.5 314 ASP A C 1
ATOM 2523 O O . ASP A 1 314 ? -0.505 50 10.945 1 96.5 314 ASP A O 1
ATOM 2527 N N . PHE A 1 315 ? 0.412 48.156 11.711 1 97.25 315 PHE A N 1
ATOM 2528 C CA . PHE A 1 315 ? 1.748 48.719 11.734 1 97.25 315 PHE A CA 1
ATOM 2529 C C . PHE A 1 315 ? 2.195 49.125 10.328 1 97.25 315 PHE A C 1
ATOM 2531 O O . PHE A 1 315 ? 2.725 50.219 10.109 1 97.25 315 PHE A O 1
ATOM 2538 N N . VAL A 1 316 ? 2.002 48.281 9.398 1 96.38 316 VAL A N 1
ATOM 2539 C CA . VAL A 1 316 ? 2.369 48.5 8 1 96.38 316 VAL A CA 1
ATOM 2540 C C . VAL A 1 316 ? 1.623 49.719 7.473 1 96.38 316 VAL A C 1
ATOM 2542 O O . VAL A 1 316 ? 2.221 50.625 6.84 1 96.38 316 VAL A O 1
ATOM 2545 N N . LYS A 1 317 ? 0.37 49.812 7.742 1 94.31 317 LYS A N 1
ATOM 2546 C CA . LYS A 1 317 ? -0.458 50.906 7.27 1 94.31 317 LYS A CA 1
ATOM 2547 C C . LYS A 1 317 ? -0.042 52.25 7.914 1 94.31 317 LYS A C 1
ATOM 2549 O O . LYS A 1 317 ? -0.089 53.281 7.277 1 94.31 317 LYS A O 1
ATOM 2554 N N . SER A 1 318 ? 0.345 52.125 9.141 1 95.62 318 SER A N 1
ATOM 2555 C CA . SER A 1 318 ? 0.675 53.344 9.891 1 95.62 318 SER A CA 1
ATOM 2556 C C . SER A 1 318 ? 2.035 53.875 9.477 1 95.62 318 SER A C 1
ATOM 2558 O O . SER A 1 318 ? 2.26 55.094 9.523 1 95.62 318 SER A O 1
ATOM 2560 N N . GLN A 1 319 ? 2.914 53.062 9.109 1 94.12 319 GLN A N 1
ATOM 2561 C CA . GLN A 1 319 ? 4.281 53.5 8.82 1 94.12 319 GLN A CA 1
ATOM 2562 C C . GLN A 1 319 ? 4.383 54.094 7.418 1 94.12 319 GLN A C 1
ATOM 2564 O O . GLN A 1 319 ? 5.301 54.875 7.137 1 94.12 319 GLN A O 1
ATOM 2569 N N . HIS A 1 320 ? 3.545 53.75 6.504 1 91.06 320 HIS A N 1
ATOM 2570 C CA . HIS A 1 320 ? 3.541 54.219 5.121 1 91.06 320 HIS A CA 1
ATOM 2571 C C . HIS A 1 320 ? 4.91 54.031 4.473 1 91.06 320 HIS A C 1
ATOM 2573 O O . HIS A 1 320 ? 5.395 54.938 3.773 1 91.06 320 HIS A O 1
ATOM 2579 N N . ASP A 1 321 ? 5.57 53 4.828 1 93.44 321 ASP A N 1
ATOM 2580 C CA . ASP A 1 321 ? 6.867 52.656 4.25 1 93.44 321 ASP A CA 1
ATOM 2581 C C . ASP A 1 321 ? 6.715 51.656 3.105 1 93.44 321 ASP A C 1
ATOM 2583 O O . ASP A 1 321 ? 6.094 50.625 3.273 1 93.44 321 ASP A O 1
ATOM 2587 N N . GLU A 1 322 ? 7.324 51.969 2.039 1 92.44 322 GLU A N 1
ATOM 2588 C CA . GLU A 1 322 ? 7.148 51.156 0.834 1 92.44 322 GLU A CA 1
ATOM 2589 C C . GLU A 1 322 ? 7.758 49.781 1.004 1 92.44 322 GLU A C 1
ATOM 2591 O O . GLU A 1 322 ? 7.18 48.781 0.563 1 92.44 322 GLU A O 1
ATOM 2596 N N . GLU A 1 323 ? 8.93 49.75 1.544 1 93.44 323 GLU A N 1
ATOM 2597 C CA . GLU A 1 323 ? 9.609 48.469 1.72 1 93.44 323 GLU A CA 1
ATOM 2598 C C . GLU A 1 323 ? 8.836 47.562 2.668 1 93.44 323 GLU A C 1
ATOM 2600 O O . GLU A 1 323 ? 8.719 46.375 2.424 1 93.44 323 GLU A O 1
ATOM 2605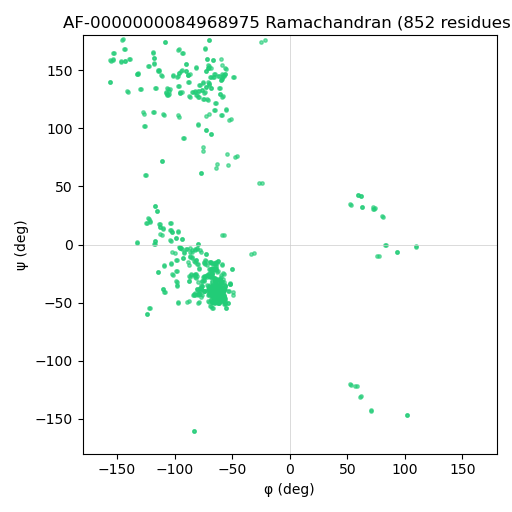 N N . LEU A 1 324 ? 8.367 48.156 3.73 1 96.12 324 LEU A N 1
ATOM 2606 C CA . LEU A 1 324 ? 7.566 47.406 4.699 1 96.12 324 LEU A CA 1
ATOM 2607 C C . LEU A 1 324 ? 6.273 46.906 4.066 1 96.12 324 LEU A C 1
ATOM 2609 O O . LEU A 1 324 ? 5.887 45.75 4.262 1 96.12 324 LEU A O 1
ATOM 2613 N N . THR A 1 325 ? 5.645 47.719 3.318 1 95.06 325 THR A N 1
ATOM 2614 C CA . THR A 1 325 ? 4.406 47.375 2.633 1 95.06 325 THR A CA 1
ATOM 2615 C C . THR A 1 325 ? 4.652 46.25 1.632 1 95.06 325 THR A C 1
ATOM 2617 O O . THR A 1 325 ? 3.871 45.281 1.554 1 95.06 325 THR A O 1
ATOM 2620 N N . LEU A 1 326 ? 5.703 46.312 0.895 1 93 326 LEU A N 1
ATOM 2621 C CA . LEU A 1 326 ? 6.047 45.312 -0.092 1 93 326 LEU A CA 1
ATOM 2622 C C . LEU A 1 326 ? 6.32 43.969 0.581 1 93 326 LEU A C 1
ATOM 2624 O O . LEU A 1 326 ? 5.91 42.906 0.076 1 93 326 LEU A O 1
ATOM 2628 N N . ALA A 1 327 ? 7.043 43.969 1.653 1 94.88 327 ALA A N 1
ATOM 2629 C CA . ALA A 1 327 ? 7.363 42.75 2.377 1 94.88 327 ALA A CA 1
ATOM 2630 C C . ALA A 1 327 ? 6.098 42.062 2.893 1 94.88 327 ALA A C 1
ATOM 2632 O O . ALA A 1 327 ? 5.953 40.844 2.787 1 94.88 327 ALA A O 1
ATOM 2633 N N . TYR A 1 328 ? 5.219 42.875 3.453 1 96.5 328 TYR A N 1
ATOM 2634 C CA . TYR A 1 328 ? 3.955 42.344 3.963 1 96.5 328 TYR A CA 1
ATOM 2635 C C . TYR A 1 328 ? 3.111 41.75 2.836 1 96.5 328 TYR A C 1
ATOM 2637 O O . TYR A 1 328 ? 2.6 40.656 2.947 1 96.5 328 TYR A O 1
ATOM 2645 N N . ASP A 1 329 ? 2.992 42.5 1.785 1 94.44 329 ASP A N 1
ATOM 2646 C CA . ASP A 1 329 ? 2.203 42.031 0.642 1 94.44 329 ASP A CA 1
ATOM 2647 C C . ASP A 1 329 ? 2.822 40.812 -0.001 1 94.44 329 ASP A C 1
ATOM 2649 O O . ASP A 1 329 ? 2.109 39.938 -0.534 1 94.44 329 ASP A O 1
ATOM 2653 N N . ALA A 1 330 ? 4.133 40.688 0.029 1 93.69 330 ALA A N 1
ATOM 2654 C CA . ALA A 1 330 ? 4.809 39.5 -0.477 1 93.69 330 ALA A CA 1
ATOM 2655 C C . ALA A 1 330 ? 4.414 38.281 0.325 1 93.69 330 ALA A C 1
ATOM 2657 O O . ALA A 1 330 ? 4.25 37.188 -0.237 1 93.69 330 ALA A O 1
ATOM 2658 N N . CYS A 1 331 ? 4.281 38.438 1.624 1 96.31 331 CYS A N 1
ATOM 2659 C CA . CYS A 1 331 ? 3.812 37.312 2.451 1 96.31 331 CYS A CA 1
ATOM 2660 C C . CYS A 1 331 ? 2.426 36.875 2.014 1 96.31 331 CYS A C 1
ATOM 2662 O O . CYS A 1 331 ? 2.184 35.656 1.86 1 96.31 331 CYS A O 1
ATOM 2664 N N . LEU A 1 332 ? 1.553 37.812 1.826 1 95.31 332 LEU A N 1
ATOM 2665 C CA . LEU A 1 332 ? 0.189 37.5 1.409 1 95.31 332 LEU A CA 1
ATOM 2666 C C . LEU A 1 332 ? 0.175 36.844 0.03 1 95.31 332 LEU A C 1
ATOM 2668 O O . LEU A 1 332 ? -0.603 35.906 -0.217 1 95.31 332 LEU A O 1
ATOM 2672 N N . ALA A 1 333 ? 1.019 37.312 -0.837 1 93.19 333 ALA A N 1
ATOM 2673 C CA . ALA A 1 333 ? 1.118 36.719 -2.172 1 93.19 333 ALA A CA 1
ATOM 2674 C C . ALA A 1 333 ? 1.57 35.281 -2.102 1 93.19 333 ALA A C 1
ATOM 2676 O O . ALA A 1 333 ? 1.054 34.406 -2.826 1 93.19 333 ALA A O 1
ATOM 2677 N N . MET A 1 334 ? 2.588 35.031 -1.255 1 94.31 334 MET A N 1
ATOM 2678 C CA . MET A 1 334 ? 3.08 33.656 -1.107 1 94.31 334 MET A CA 1
ATOM 2679 C C . MET A 1 334 ? 2.018 32.75 -0.483 1 94.31 334 MET A C 1
ATOM 2681 O O . MET A 1 334 ? 1.88 31.594 -0.862 1 94.31 334 MET A O 1
ATOM 2685 N N . LEU A 1 335 ? 1.274 33.281 0.451 1 96.31 335 LEU A N 1
ATOM 2686 C CA . LEU A 1 335 ? 0.201 32.531 1.073 1 96.31 335 LEU A CA 1
ATOM 2687 C C . LEU A 1 335 ? -0.901 32.219 0.065 1 96.31 335 LEU A C 1
ATOM 2689 O O . LEU A 1 335 ? -1.448 31.109 0.056 1 96.31 335 LEU A O 1
ATOM 2693 N N . LYS A 1 336 ? -1.25 33.156 -0.694 1 93.94 336 LYS A N 1
ATOM 2694 C CA . LYS A 1 336 ? -2.227 32.938 -1.757 1 93.94 336 LYS A CA 1
ATOM 2695 C C . LYS A 1 336 ? -1.746 31.875 -2.736 1 93.94 336 LYS A C 1
ATOM 2697 O O . LYS A 1 336 ? -2.521 31.016 -3.148 1 93.94 336 LYS A O 1
ATOM 2702 N N . SER A 1 337 ? -0.528 31.969 -3.121 1 93.81 337 SER A N 1
ATOM 2703 C CA . SER A 1 337 ? 0.071 30.984 -4 1 93.81 337 SER A CA 1
ATOM 2704 C C . SER A 1 337 ? 0.018 29.594 -3.377 1 93.81 337 SER A C 1
ATOM 2706 O O . SER A 1 337 ? -0.237 28.594 -4.07 1 93.81 337 SER A O 1
ATOM 2708 N N . PHE A 1 338 ? 0.314 29.578 -2.139 1 95.62 338 PHE A N 1
ATOM 2709 C CA . PHE A 1 338 ? 0.209 28.328 -1.405 1 95.62 338 PHE A CA 1
ATOM 2710 C C . PHE A 1 338 ? -1.196 27.75 -1.52 1 95.62 338 PHE A C 1
ATOM 2712 O O . PHE A 1 338 ? -1.364 26.547 -1.792 1 95.62 338 PHE A O 1
ATOM 2719 N N . ARG A 1 339 ? -2.146 28.516 -1.262 1 94.56 339 ARG A N 1
ATOM 2720 C CA . ARG A 1 339 ? -3.533 28.062 -1.326 1 94.56 339 ARG A CA 1
ATOM 2721 C C . ARG A 1 339 ? -3.904 27.625 -2.74 1 94.56 339 ARG A C 1
ATOM 2723 O O . ARG A 1 339 ? -4.68 26.688 -2.926 1 94.56 339 ARG A O 1
ATOM 2730 N N . ASP A 1 340 ? -3.371 28.266 -3.711 1 92.75 340 ASP A N 1
ATOM 2731 C CA . ASP A 1 340 ? -3.566 27.859 -5.102 1 92.75 340 ASP A CA 1
ATOM 2732 C C . ASP A 1 340 ? -3.016 26.453 -5.348 1 92.75 340 ASP A C 1
ATOM 2734 O O . ASP A 1 340 ? -3.652 25.641 -6.02 1 92.75 340 ASP A O 1
ATOM 2738 N N . LYS A 1 341 ? -1.851 26.266 -4.898 1 94.19 341 LYS A N 1
ATOM 2739 C CA . LYS A 1 341 ? -1.236 24.953 -5.035 1 94.19 341 LYS A CA 1
ATOM 2740 C C . LYS A 1 341 ? -2.076 23.875 -4.344 1 94.19 341 LYS A C 1
ATOM 2742 O O . LYS A 1 341 ? -2.221 22.766 -4.859 1 94.19 341 LYS A O 1
ATOM 2747 N N . HIS A 1 342 ? -2.592 24.203 -3.205 1 95.31 342 HIS A N 1
ATOM 2748 C CA . HIS A 1 342 ? -3.455 23.266 -2.496 1 95.31 342 HIS A CA 1
ATOM 2749 C C . HIS A 1 342 ? -4.699 22.938 -3.311 1 95.31 342 HIS A C 1
ATOM 2751 O O . HIS A 1 342 ? -5.125 21.781 -3.363 1 95.31 342 HIS A O 1
ATOM 2757 N N . ILE A 1 343 ? -5.297 23.922 -3.889 1 92.31 343 ILE A N 1
ATOM 2758 C CA . ILE A 1 343 ? -6.473 23.719 -4.727 1 92.31 343 ILE A CA 1
ATOM 2759 C C . ILE A 1 343 ? -6.133 22.781 -5.879 1 92.31 343 ILE A C 1
ATOM 2761 O O . ILE A 1 343 ? -6.93 21.906 -6.23 1 92.31 343 ILE A O 1
ATOM 2765 N N . GLN A 1 344 ? -4.973 22.938 -6.453 1 92 344 GLN A N 1
ATOM 2766 C CA . GLN A 1 344 ? -4.527 22.062 -7.535 1 92 344 GLN A CA 1
ATOM 2767 C C . GLN A 1 344 ? -4.449 20.609 -7.078 1 92 344 GLN A C 1
ATOM 2769 O O . GLN A 1 344 ? -4.906 19.719 -7.777 1 92 344 GLN A O 1
ATOM 2774 N N . ILE A 1 345 ? -3.932 20.406 -5.938 1 93.75 345 ILE A N 1
ATOM 2775 C CA . ILE A 1 345 ? -3.805 19.062 -5.391 1 93.75 345 ILE A CA 1
ATOM 2776 C C . ILE A 1 345 ? -5.191 18.469 -5.148 1 93.75 345 ILE A C 1
ATOM 2778 O O . ILE A 1 345 ? -5.461 17.344 -5.539 1 93.75 345 ILE A O 1
ATOM 2782 N N . VAL A 1 346 ? -6.051 19.266 -4.512 1 92.5 346 VAL A N 1
ATOM 2783 C CA . VAL A 1 346 ? -7.398 18.781 -4.203 1 92.5 346 VAL A CA 1
ATOM 2784 C C . VAL A 1 346 ? -8.141 18.469 -5.5 1 92.5 346 VAL A C 1
ATOM 2786 O O . VAL A 1 346 ? -8.875 17.484 -5.574 1 92.5 346 VAL A O 1
ATOM 2789 N N . THR A 1 347 ? -7.969 19.281 -6.477 1 90 347 THR A N 1
ATOM 2790 C CA . THR A 1 347 ? -8.609 19.047 -7.766 1 90 347 THR A CA 1
ATOM 2791 C C . THR A 1 347 ? -8.164 17.719 -8.359 1 90 347 THR A C 1
ATOM 2793 O O . THR A 1 347 ? -8.992 16.906 -8.789 1 90 347 THR A O 1
ATOM 2796 N N . ARG A 1 348 ? -6.934 17.453 -8.305 1 90.75 348 ARG A N 1
ATOM 2797 C CA . ARG A 1 348 ? -6.371 16.234 -8.891 1 90.75 348 ARG A CA 1
ATOM 2798 C C . ARG A 1 348 ? -6.719 15.008 -8.055 1 90.75 348 ARG A C 1
ATOM 2800 O O . ARG A 1 348 ? -7.012 13.945 -8.594 1 90.75 348 ARG A O 1
ATOM 2807 N N . PHE A 1 349 ? -6.68 15.141 -6.777 1 92.81 349 PHE A N 1
ATOM 2808 C CA . PHE A 1 349 ? -6.777 14 -5.867 1 92.81 349 PHE A CA 1
ATOM 2809 C C . PHE A 1 349 ? -8.234 13.656 -5.578 1 92.81 349 PHE A C 1
ATOM 2811 O O . PHE A 1 349 ? -8.547 12.523 -5.219 1 92.81 349 PHE A O 1
ATOM 2818 N N . VAL A 1 350 ? -9.125 14.617 -5.691 1 90.31 350 VAL A N 1
ATOM 2819 C CA . VAL A 1 350 ? -10.5 14.367 -5.266 1 90.31 350 VAL A CA 1
ATOM 2820 C C . VAL A 1 350 ? -11.453 14.602 -6.434 1 90.31 350 VAL A C 1
ATOM 2822 O O . VAL A 1 350 ? -12.133 13.672 -6.879 1 90.31 350 VAL A O 1
ATOM 2825 N N . VAL A 1 351 ? -11.406 15.758 -7.043 1 87.44 351 VAL A N 1
ATOM 2826 C CA . VAL A 1 351 ? -12.414 16.172 -8.016 1 87.44 351 VAL A CA 1
ATOM 2827 C C . VAL A 1 351 ? -12.289 15.312 -9.281 1 87.44 351 VAL A C 1
ATOM 2829 O O . VAL A 1 351 ? -13.266 14.719 -9.734 1 87.44 351 VAL A O 1
ATOM 2832 N N . LEU A 1 352 ? -11.094 15.234 -9.844 1 87 352 LEU A N 1
ATOM 2833 C CA . LEU A 1 352 ? -10.891 14.492 -11.078 1 87 352 LEU A CA 1
ATOM 2834 C C . LEU A 1 352 ? -11.094 12.992 -10.859 1 87 352 LEU A C 1
ATOM 2836 O O . LEU A 1 352 ? -11.602 12.297 -11.742 1 87 352 LEU A O 1
ATOM 2840 N N . GLN A 1 353 ? -10.688 12.508 -9.703 1 88.94 353 GLN A N 1
ATOM 2841 C CA . GLN A 1 353 ? -10.891 11.094 -9.406 1 88.94 353 GLN A CA 1
ATOM 2842 C C . GLN A 1 353 ? -12.375 10.773 -9.273 1 88.94 353 GLN A C 1
ATOM 2844 O O . GLN A 1 353 ? -12.82 9.703 -9.695 1 88.94 353 GLN A O 1
ATOM 2849 N N . ALA A 1 354 ? -13.133 11.625 -8.664 1 84.25 354 ALA A N 1
ATOM 2850 C CA . ALA A 1 354 ? -14.578 11.445 -8.539 1 84.25 354 ALA A CA 1
ATOM 2851 C C . ALA A 1 354 ? -15.234 11.312 -9.906 1 84.25 354 ALA A C 1
ATOM 2853 O O . ALA A 1 354 ? -16.172 10.523 -10.078 1 84.25 354 ALA A O 1
ATOM 2854 N N . LYS A 1 355 ? -14.812 12.039 -10.859 1 80.5 355 LYS A N 1
ATOM 2855 C CA . LYS A 1 355 ? -15.352 12 -12.211 1 80.5 355 LYS A CA 1
ATOM 2856 C C . LYS A 1 355 ? -15.039 10.672 -12.898 1 80.5 355 LYS A C 1
ATOM 2858 O O . LYS A 1 355 ? -15.82 10.188 -13.719 1 80.5 355 LYS A O 1
ATOM 2863 N N . LYS A 1 356 ? -13.922 10.125 -12.539 1 78.25 356 LYS A N 1
ATOM 2864 C CA . LYS A 1 356 ? -13.523 8.844 -13.125 1 78.25 356 LYS A CA 1
ATOM 2865 C C . LYS A 1 356 ? -14.414 7.711 -12.633 1 78.25 356 LYS A C 1
ATOM 2867 O O . LYS A 1 356 ? -14.648 6.742 -13.352 1 78.25 356 LYS A O 1
ATOM 2872 N N . VAL A 1 357 ? -14.82 7.738 -11.438 1 75.81 357 VAL A N 1
ATOM 2873 C CA . VAL A 1 357 ? -15.695 6.723 -10.859 1 75.81 357 VAL A CA 1
ATOM 2874 C C . VAL A 1 357 ? -16.938 6.566 -11.719 1 75.81 357 VAL A C 1
ATOM 2876 O O . VAL A 1 357 ? -17.406 5.449 -11.953 1 75.81 357 VAL A O 1
ATOM 2879 N N . ASN A 1 358 ? -17.438 7.609 -12.188 1 65.5 358 ASN A N 1
ATOM 2880 C CA . ASN A 1 358 ? -18.656 7.602 -12.984 1 65.5 358 ASN A CA 1
ATOM 2881 C C . ASN A 1 358 ? -18.438 6.914 -14.328 1 65.5 358 ASN A C 1
ATOM 2883 O O . ASN A 1 358 ? -19.375 6.371 -14.914 1 65.5 358 ASN A O 1
ATOM 2887 N N . LYS A 1 359 ? -17.156 6.879 -14.664 1 63.06 359 LYS A N 1
ATOM 2888 C CA . LYS A 1 359 ? -16.844 6.277 -15.953 1 63.06 359 LYS A CA 1
ATOM 2889 C C . LYS A 1 359 ? -16.406 4.824 -15.789 1 63.06 359 LYS A C 1
ATOM 2891 O O . LYS A 1 359 ? -16.391 4.059 -16.75 1 63.06 359 LYS A O 1
ATOM 2896 N N . MET A 1 360 ? -15.938 4.594 -14.523 1 63.34 360 MET A N 1
ATOM 2897 C CA . MET A 1 360 ? -15.383 3.268 -14.266 1 63.34 360 MET A CA 1
ATOM 2898 C C . MET A 1 360 ? -16.5 2.234 -14.125 1 63.34 360 MET A C 1
ATOM 2900 O O . MET A 1 360 ? -17.531 2.502 -13.492 1 63.34 360 MET A O 1
ATOM 2904 N N . GLY A 1 361 ? -17 1.69 -15.164 1 53.09 361 GLY A N 1
ATOM 2905 C CA . GLY A 1 361 ? -17.984 0.617 -15.094 1 53.09 361 GLY A CA 1
ATOM 2906 C C . GLY A 1 361 ? -17.906 -0.176 -13.805 1 53.09 361 GLY A C 1
ATOM 2907 O O . GLY A 1 361 ? -17.203 0.221 -12.867 1 53.09 361 GLY A O 1
ATOM 2908 N N . SER A 1 362 ? -18.891 -1.181 -13.531 1 50.78 362 SER A N 1
ATOM 2909 C CA . SER A 1 362 ? -19 -2.068 -12.383 1 50.78 362 SER A CA 1
ATOM 2910 C C . SER A 1 362 ? -17.656 -2.693 -12.023 1 50.78 362 SER A C 1
ATOM 2912 O O . SER A 1 362 ? -17.156 -3.551 -12.758 1 50.78 362 SER A O 1
ATOM 2914 N N . GLY A 1 363 ? -16.75 -1.932 -11.391 1 59.75 363 GLY A N 1
ATOM 2915 C CA . GLY A 1 363 ? -15.5 -2.594 -11.078 1 59.75 363 GLY A CA 1
ATOM 2916 C C . GLY A 1 363 ? -15.633 -3.641 -9.992 1 59.75 363 GLY A C 1
ATOM 2917 O O . GLY A 1 363 ? -16.578 -3.594 -9.188 1 59.75 363 GLY A O 1
ATOM 2918 N N . THR A 1 364 ? -14.992 -4.797 -10.133 1 66.69 364 THR A N 1
ATOM 2919 C CA . THR A 1 364 ? -15.047 -5.973 -9.273 1 66.69 364 THR A CA 1
ATOM 2920 C C . THR A 1 364 ? -14.164 -5.781 -8.039 1 66.69 364 THR A C 1
ATOM 2922 O O . THR A 1 364 ? -14.219 -6.578 -7.102 1 66.69 364 THR A O 1
ATOM 2925 N N . THR A 1 365 ? -13.5 -4.547 -7.984 1 80.62 365 THR A N 1
ATOM 2926 C CA . THR A 1 365 ? -12.633 -4.348 -6.832 1 80.62 365 THR A CA 1
ATOM 2927 C C . THR A 1 365 ? -13.43 -3.84 -5.633 1 80.62 365 THR A C 1
ATOM 2929 O O . THR A 1 365 ? -14.219 -2.904 -5.758 1 80.62 365 THR A O 1
ATOM 2932 N N . LEU A 1 366 ? -13.219 -4.461 -4.566 1 75.62 366 LEU A N 1
ATOM 2933 C CA . LEU A 1 366 ? -13.945 -4.086 -3.357 1 75.62 366 LEU A CA 1
ATOM 2934 C C . LEU A 1 366 ? -13.414 -2.771 -2.793 1 75.62 366 LEU A C 1
ATOM 2936 O O . LEU A 1 366 ? -12.203 -2.57 -2.709 1 75.62 366 LEU A O 1
ATOM 2940 N N . ARG A 1 367 ? -14.383 -1.92 -2.523 1 75.62 367 ARG A N 1
ATOM 2941 C CA . ARG A 1 367 ? -14.062 -0.592 -2.01 1 75.62 367 ARG A CA 1
ATOM 2942 C C . ARG A 1 367 ? -14.648 -0.384 -0.619 1 75.62 367 ARG A C 1
ATOM 2944 O O . ARG A 1 367 ? -15.594 -1.072 -0.232 1 75.62 367 ARG A O 1
ATOM 2951 N N . SER A 1 368 ? -14.039 0.503 0.096 1 75.44 368 SER A N 1
ATOM 2952 C CA . SER A 1 368 ? -14.492 0.792 1.452 1 75.44 368 SER A CA 1
ATOM 2953 C C . SER A 1 368 ? -15.047 2.209 1.558 1 75.44 368 SER A C 1
ATOM 2955 O O . SER A 1 368 ? -14.633 3.102 0.815 1 75.44 368 SER A O 1
ATOM 2957 N N . GLY A 1 369 ? -16 2.33 2.471 1 66 369 GLY A N 1
ATOM 2958 C CA . GLY A 1 369 ? -16.484 3.646 2.869 1 66 369 GLY A CA 1
ATOM 2959 C C . GLY A 1 369 ? -16.906 4.508 1.695 1 66 369 GLY A C 1
ATOM 2960 O O . GLY A 1 369 ? -17.719 4.086 0.87 1 66 369 GLY A O 1
ATOM 2961 N N . LEU A 1 370 ? -16.188 5.684 1.615 1 71 370 LEU A N 1
ATOM 2962 C CA . LEU A 1 370 ? -16.547 6.738 0.669 1 71 370 LEU A CA 1
ATOM 2963 C C . LEU A 1 370 ? -16.328 6.273 -0.767 1 71 370 LEU A C 1
ATOM 2965 O O . LEU A 1 370 ? -16.922 6.816 -1.697 1 71 370 LEU A O 1
ATOM 2969 N N . ALA A 1 371 ? -15.539 5.305 -0.923 1 67.44 371 ALA A N 1
ATOM 2970 C CA . ALA A 1 371 ? -15.188 4.887 -2.279 1 67.44 371 ALA A CA 1
ATOM 2971 C C . ALA A 1 371 ? -16.203 3.904 -2.834 1 67.44 371 ALA A C 1
ATOM 2973 O O . ALA A 1 371 ? -16.156 3.533 -4.008 1 67.44 371 ALA A O 1
ATOM 2974 N N . ARG A 1 372 ? -17.141 3.459 -2.066 1 69.56 372 ARG A N 1
ATOM 2975 C CA . ARG A 1 372 ? -18.109 2.453 -2.494 1 69.56 372 ARG A CA 1
ATOM 2976 C C . ARG A 1 372 ? -19.172 3.066 -3.395 1 69.56 372 ARG A C 1
ATOM 2978 O O . ARG A 1 372 ? -19.75 2.381 -4.246 1 69.56 372 ARG A O 1
ATOM 2985 N N . LYS A 1 373 ? -19.562 4.203 -3.107 1 66.56 373 LYS A N 1
ATOM 2986 C CA . LYS A 1 373 ? -20.688 4.773 -3.824 1 66.56 373 LYS A CA 1
ATOM 2987 C C . LYS A 1 373 ? -20.234 5.852 -4.805 1 66.56 373 LYS A C 1
ATOM 2989 O O . LYS A 1 373 ? -19.266 6.555 -4.551 1 66.56 373 LYS A O 1
ATOM 2994 N N . LYS A 1 374 ? -20.844 5.699 -6.031 1 59.03 374 LYS A N 1
ATOM 2995 C CA . LYS A 1 374 ? -20.672 6.734 -7.047 1 59.03 374 LYS A CA 1
ATOM 2996 C C . LYS A 1 374 ? -21.078 8.102 -6.504 1 59.03 374 LYS A C 1
ATOM 2998 O O . LYS A 1 374 ? -22.203 8.289 -6.047 1 59.03 374 LYS A O 1
ATOM 3003 N N . GLN A 1 375 ? -20.25 8.75 -5.707 1 55.69 375 GLN A N 1
ATOM 3004 C CA . GLN A 1 375 ? -20.672 9.992 -5.074 1 55.69 375 GLN A CA 1
ATOM 3005 C C . GLN A 1 375 ? -20.734 11.133 -6.082 1 55.69 375 GLN A C 1
ATOM 3007 O O . GLN A 1 375 ? -19.812 11.312 -6.879 1 55.69 375 GLN A O 1
ATOM 3012 N N . GLY A 1 376 ? -21.891 11.594 -6.398 1 51.28 376 GLY A N 1
ATOM 3013 C CA . GLY A 1 376 ? -22.172 12.758 -7.219 1 51.28 376 GLY A CA 1
ATOM 3014 C C . GLY A 1 376 ? -21.375 13.984 -6.797 1 51.28 376 GLY A C 1
ATOM 3015 O O . GLY A 1 376 ? -21.031 14.828 -7.633 1 51.28 376 GLY A O 1
ATOM 3016 N N . GLU A 1 377 ? -21.312 14.211 -5.449 1 54.69 377 GLU A N 1
ATOM 3017 C CA . GLU A 1 377 ? -20.734 15.5 -5.066 1 54.69 377 GLU A CA 1
ATOM 3018 C C . GLU A 1 377 ? -19.328 15.32 -4.469 1 54.69 377 GLU A C 1
ATOM 3020 O O . GLU A 1 377 ? -19.094 14.383 -3.705 1 54.69 377 GLU A O 1
ATOM 3025 N N . GLU A 1 378 ? -18.312 16.031 -4.891 1 63.25 378 GLU A N 1
ATOM 3026 C CA . GLU A 1 378 ? -16.906 16.125 -4.535 1 63.25 378 GLU A CA 1
ATOM 3027 C C . GLU A 1 378 ? -16.734 16.609 -3.1 1 63.25 378 GLU A C 1
ATOM 3029 O O . GLU A 1 378 ? -16.578 17.812 -2.859 1 63.25 378 GLU A O 1
ATOM 3034 N N . LYS A 1 379 ? -17.094 15.812 -2.049 1 61.88 379 LYS A N 1
ATOM 3035 C CA . LYS A 1 379 ? -16.969 16.234 -0.655 1 61.88 379 LYS A CA 1
ATOM 3036 C C . LYS A 1 379 ? -15.586 15.875 -0.109 1 61.88 379 LYS A C 1
ATOM 3038 O O . LYS A 1 379 ? -15.023 14.836 -0.458 1 61.88 379 LYS A O 1
ATOM 3043 N N . GLY A 1 380 ? -15.086 16.828 0.653 1 62.59 380 GLY A N 1
ATOM 3044 C CA . GLY A 1 380 ? -13.852 16.578 1.38 1 62.59 380 GLY A CA 1
ATOM 3045 C C . GLY A 1 380 ? -14.023 15.648 2.559 1 62.59 380 GLY A C 1
ATOM 3046 O O . GLY A 1 380 ? -15.156 15.281 2.908 1 62.59 380 GLY A O 1
ATOM 3047 N N . THR A 1 381 ? -13.023 15.156 3.174 1 64.25 381 THR A N 1
ATOM 3048 C CA . THR A 1 381 ? -13.016 14.258 4.324 1 64.25 381 THR A CA 1
ATOM 3049 C C . THR A 1 381 ? -13.75 14.891 5.504 1 64.25 381 THR A C 1
ATOM 3051 O O . THR A 1 381 ? -14.18 14.188 6.418 1 64.25 381 THR A O 1
ATOM 3054 N N . GLY A 1 382 ? -13.883 16.172 5.359 1 58.53 382 GLY A N 1
ATOM 3055 C CA . GLY A 1 382 ? -14.602 16.891 6.391 1 58.53 382 GLY A CA 1
ATOM 3056 C C . GLY A 1 382 ? -16.078 17.094 6.066 1 58.53 382 GLY A C 1
ATOM 3057 O O . GLY A 1 382 ? -16.812 17.688 6.852 1 58.53 382 GLY A O 1
ATOM 3058 N N . GLY A 1 383 ? -16.562 16.672 4.926 1 53 383 GLY A N 1
ATOM 3059 C CA . GLY A 1 383 ? -17.969 16.734 4.57 1 53 383 GLY A CA 1
ATOM 3060 C C . GLY A 1 383 ? -18.344 17.984 3.818 1 53 383 GLY A C 1
ATOM 3061 O O . GLY A 1 383 ? -19.5 18.156 3.43 1 53 383 GLY A O 1
ATOM 3062 N N . THR A 1 384 ? -17.484 18.922 3.668 1 58 384 THR A N 1
ATOM 3063 C CA . THR A 1 384 ? -17.75 20.219 3.045 1 58 384 THR A CA 1
ATOM 3064 C C . THR A 1 384 ? -17.516 20.141 1.537 1 58 384 THR A C 1
ATOM 3066 O O . THR A 1 384 ? -16.781 19.297 1.055 1 58 384 THR A O 1
ATOM 3069 N N . SER A 1 385 ? -18.438 20.984 0.888 1 67.25 385 SER A N 1
ATOM 3070 C CA . SER A 1 385 ? -18.125 21.188 -0.519 1 67.25 385 SER A CA 1
ATOM 3071 C C . SER A 1 385 ? -16.734 21.812 -0.684 1 67.25 385 SER A C 1
ATOM 3073 O O . SER A 1 385 ? -16.531 22.984 -0.357 1 67.25 385 SER A O 1
ATOM 3075 N N . LEU A 1 386 ? -15.812 21.219 -1.161 1 80.56 386 LEU A N 1
ATOM 3076 C CA . LEU A 1 386 ? -14.383 21.438 -0.996 1 80.56 386 LEU A CA 1
ATOM 3077 C C . LEU A 1 386 ? -13.906 22.578 -1.877 1 80.56 386 LEU A C 1
ATOM 3079 O O . LEU A 1 386 ? -13.391 23.594 -1.374 1 80.56 386 LEU A O 1
ATOM 3083 N N . LEU A 1 387 ? -14.289 22.734 -3.113 1 81.25 387 LEU A N 1
ATOM 3084 C CA . LEU A 1 387 ? -13.602 23.625 -4.043 1 81.25 387 LEU A CA 1
ATOM 3085 C C . LEU A 1 387 ? -14.062 25.062 -3.844 1 81.25 387 LEU A C 1
ATOM 3087 O O . LEU A 1 387 ? -13.234 25.969 -3.734 1 81.25 387 LEU A O 1
ATOM 3091 N N . PRO A 1 388 ? -15.383 25.297 -3.645 1 79.56 388 PRO A N 1
ATOM 3092 C CA . PRO A 1 388 ? -15.812 26.672 -3.4 1 79.56 388 PRO A CA 1
ATOM 3093 C C . PRO A 1 388 ? -15.234 27.25 -2.109 1 79.56 388 PRO A C 1
ATOM 3095 O O . PRO A 1 388 ? -14.844 28.422 -2.072 1 79.56 388 PRO A O 1
ATOM 3098 N N . PHE A 1 389 ? -15.156 26.5 -1.174 1 81.38 389 PHE A N 1
ATOM 3099 C CA . PHE A 1 389 ? -14.586 26.922 0.102 1 81.38 389 PHE A CA 1
ATOM 3100 C C . PHE A 1 389 ? -13.117 27.297 -0.058 1 81.38 389 PHE A C 1
ATOM 3102 O O . PHE A 1 389 ? -12.695 28.359 0.407 1 81.38 389 PHE A O 1
ATOM 3109 N N . LEU A 1 390 ? -12.352 26.453 -0.726 1 86.31 390 LEU A N 1
ATOM 3110 C CA . LEU A 1 390 ? -10.922 26.688 -0.879 1 86.31 390 LEU A CA 1
ATOM 3111 C C . LEU A 1 390 ? -10.656 27.906 -1.748 1 86.31 390 LEU A C 1
ATOM 3113 O O . LEU A 1 390 ? -9.742 28.688 -1.463 1 86.31 390 LEU A O 1
ATOM 3117 N N . LYS A 1 391 ? -11.445 28.062 -2.787 1 86.69 391 LYS A N 1
ATOM 3118 C CA . LYS A 1 391 ? -11.297 29.219 -3.658 1 86.69 391 LYS A CA 1
ATOM 3119 C C . LYS A 1 391 ? -11.609 30.516 -2.91 1 86.69 391 LYS A C 1
ATOM 3121 O O . LYS A 1 391 ? -10.922 31.531 -3.082 1 86.69 391 LYS A O 1
ATOM 3126 N N . GLN A 1 392 ? -12.602 30.422 -2.123 1 85.25 392 GLN A N 1
ATOM 3127 C CA . GLN A 1 392 ? -12.938 31.594 -1.314 1 85.25 392 GLN A CA 1
ATOM 3128 C C . GLN A 1 392 ? -11.805 31.938 -0.352 1 85.25 392 GLN A C 1
ATOM 3130 O O . GLN A 1 392 ? -11.461 33.125 -0.196 1 85.25 392 GLN A O 1
ATOM 3135 N N . CYS A 1 393 ? -11.328 30.984 0.257 1 85.25 393 CYS A N 1
ATOM 3136 C CA . CYS A 1 393 ? -10.211 31.203 1.17 1 85.25 393 CYS A CA 1
ATOM 3137 C C . CYS A 1 393 ? -9.039 31.859 0.445 1 85.25 393 CYS A C 1
ATOM 3139 O O . CYS A 1 393 ? -8.422 32.781 0.962 1 85.25 393 CYS A O 1
ATOM 3141 N N . ARG A 1 394 ? -8.711 31.328 -0.71 1 86.75 394 ARG A N 1
ATOM 3142 C CA . ARG A 1 394 ? -7.637 31.891 -1.531 1 86.75 394 ARG A CA 1
ATOM 3143 C C . ARG A 1 394 ? -7.902 33.344 -1.867 1 86.75 394 ARG A C 1
ATOM 3145 O O . ARG A 1 394 ? -7.035 34.188 -1.676 1 86.75 394 ARG A O 1
ATOM 3152 N N . ASP A 1 395 ? -9.117 33.656 -2.246 1 84.12 395 ASP A N 1
ATOM 3153 C CA . ASP A 1 395 ? -9.469 35.031 -2.664 1 84.12 395 ASP A CA 1
ATOM 3154 C C . ASP A 1 395 ? -9.461 35.969 -1.476 1 84.12 395 ASP A C 1
ATOM 3156 O O . ASP A 1 395 ? -9 37.125 -1.589 1 84.12 395 ASP A O 1
ATOM 3160 N N . GLU A 1 396 ? -9.906 35.469 -0.391 1 85.88 396 GLU A N 1
ATOM 3161 C CA . GLU A 1 396 ? -9.945 36.281 0.818 1 85.88 396 GLU A CA 1
ATOM 3162 C C . GLU A 1 396 ? -8.539 36.594 1.314 1 85.88 396 GLU A C 1
ATOM 3164 O O . GLU A 1 396 ? -8.336 37.594 2.004 1 85.88 396 GLU A O 1
ATOM 3169 N N . THR A 1 397 ? -7.598 35.844 1.018 1 86.69 397 THR A N 1
ATOM 3170 C CA . THR A 1 397 ? -6.207 36.094 1.392 1 86.69 397 THR A CA 1
ATOM 3171 C C . THR A 1 397 ? -5.68 37.344 0.718 1 86.69 397 THR A C 1
ATOM 3173 O O . THR A 1 397 ? -4.992 38.156 1.349 1 86.69 397 THR A O 1
ATOM 3176 N N . GLY A 1 398 ? -6.043 37.531 -0.505 1 83.44 398 GLY A N 1
ATOM 3177 C CA . GLY A 1 398 ? -5.625 38.719 -1.232 1 83.44 398 GLY A CA 1
ATOM 3178 C C . GLY A 1 398 ? -6.25 40 -0.696 1 83.44 398 GLY A C 1
ATOM 3179 O O . GLY A 1 398 ? -5.66 41.094 -0.801 1 83.44 398 GLY A O 1
ATOM 3180 N N . ASN A 1 399 ? -7.406 39.906 -0.088 1 80.44 399 ASN A N 1
ATOM 3181 C CA . ASN A 1 399 ? -8.133 41.062 0.428 1 80.44 399 ASN A CA 1
ATOM 3182 C C . ASN A 1 399 ? -7.391 41.719 1.592 1 80.44 399 ASN A C 1
ATOM 3184 O O . ASN A 1 399 ? -7.664 42.844 1.941 1 80.44 399 ASN A O 1
ATOM 3188 N N . ALA A 1 400 ? -6.469 41 2.141 1 81.19 400 ALA A N 1
ATOM 3189 C CA . ALA A 1 400 ? -5.754 41.5 3.312 1 81.19 400 ALA A CA 1
ATOM 3190 C C . ALA A 1 400 ? -4.578 42.406 2.904 1 81.19 400 ALA A C 1
ATOM 3192 O O . ALA A 1 400 ? -3.904 42.969 3.758 1 81.19 400 ALA A O 1
ATOM 3193 N N . ALA A 1 401 ? -4.32 42.531 1.702 1 82.44 401 ALA A N 1
ATOM 3194 C CA . ALA A 1 401 ? -3.176 43.312 1.223 1 82.44 401 ALA A CA 1
ATOM 3195 C C . ALA A 1 401 ? -3.23 44.75 1.727 1 82.44 401 ALA A C 1
ATOM 3197 O O . ALA A 1 401 ? -4.312 45.312 1.883 1 82.44 401 ALA A O 1
ATOM 3198 N N . ALA A 1 402 ? -2.092 45.25 1.973 1 78.94 402 ALA A N 1
ATOM 3199 C CA . ALA A 1 402 ? -2 46.594 2.52 1 78.94 402 ALA A CA 1
ATOM 3200 C C . ALA A 1 402 ? -1.709 47.625 1.421 1 78.94 402 ALA A C 1
ATOM 3202 O O . ALA A 1 402 ? -2.178 48.75 1.481 1 78.94 402 ALA A O 1
ATOM 3203 N N . GLY A 1 403 ? -0.91 47.219 0.441 1 74.62 403 GLY A N 1
ATOM 3204 C CA . GLY A 1 403 ? -0.564 48.125 -0.639 1 74.62 403 GLY A CA 1
ATOM 3205 C C . GLY A 1 403 ? -1.559 48.094 -1.784 1 74.62 403 GLY A C 1
ATOM 3206 O O . GLY A 1 403 ? -2.191 47.062 -2.039 1 74.62 403 GLY A O 1
ATOM 3207 N N . SER A 1 404 ? -1.668 49.312 -2.332 1 67.5 404 SER A N 1
ATOM 3208 C CA . SER A 1 404 ? -2.561 49.375 -3.482 1 67.5 404 SER A CA 1
ATOM 3209 C C . SER A 1 404 ? -2.125 48.438 -4.59 1 67.5 404 SER A C 1
ATOM 3211 O O . SER A 1 404 ? -2.957 47.75 -5.191 1 67.5 404 SER A O 1
ATOM 3213 N N . TRP A 1 405 ? -0.882 48.375 -4.75 1 54.22 405 TRP A N 1
ATOM 3214 C CA . TRP A 1 405 ? -0.337 47.469 -5.766 1 54.22 405 TRP A CA 1
ATOM 3215 C C . TRP A 1 405 ? -0.549 46.031 -5.383 1 54.22 405 TRP A C 1
ATOM 3217 O O . TRP A 1 405 ? -0.969 45.219 -6.211 1 54.22 405 TRP A O 1
ATOM 3227 N N . GLY A 1 406 ? -0.253 45.688 -4.215 1 61.62 406 GLY A N 1
ATOM 3228 C CA . GLY A 1 406 ? -0.462 44.344 -3.717 1 61.62 406 GLY A CA 1
ATOM 3229 C C . GLY A 1 406 ? -1.908 43.906 -3.805 1 61.62 406 GLY A C 1
ATOM 3230 O O . GLY A 1 406 ? -2.186 42.781 -4.211 1 61.62 406 GLY A O 1
ATOM 3231 N N . LYS A 1 407 ? -2.793 44.844 -3.512 1 64.25 407 LYS A N 1
ATOM 3232 C CA . LYS A 1 407 ? -4.219 44.531 -3.607 1 64.25 407 LYS A CA 1
ATOM 3233 C C . LYS A 1 407 ? -4.617 44.219 -5.047 1 64.25 407 LYS A C 1
ATOM 3235 O O . LYS A 1 407 ? -5.359 43.25 -5.289 1 64.25 407 LYS A O 1
ATOM 3240 N N . ARG A 1 408 ? -4.098 45 -5.984 1 55.66 408 ARG A N 1
ATOM 3241 C CA . ARG A 1 408 ? -4.426 44.812 -7.395 1 55.66 408 ARG A CA 1
ATOM 3242 C C . ARG A 1 408 ? -3.875 43.469 -7.91 1 55.66 408 ARG A C 1
ATOM 3244 O O . ARG A 1 408 ? -4.574 42.719 -8.602 1 55.66 408 ARG A O 1
ATOM 3251 N N . ILE A 1 409 ? -2.68 43.188 -7.547 1 52.97 409 ILE A N 1
ATOM 3252 C CA . ILE A 1 409 ? -2.012 42 -8.102 1 52.97 409 ILE A CA 1
ATOM 3253 C C . ILE A 1 409 ? -2.537 40.75 -7.422 1 52.97 409 ILE A C 1
ATOM 3255 O O . ILE A 1 409 ? -2.713 39.719 -8.07 1 52.97 409 ILE A O 1
ATOM 3259 N N . LEU A 1 410 ? -2.742 40.969 -6.223 1 64.56 410 LEU A N 1
ATOM 3260 C CA . LEU A 1 410 ? -3.109 39.781 -5.457 1 64.56 410 LEU A CA 1
ATOM 3261 C C . LEU A 1 410 ? -4.602 39.5 -5.59 1 64.56 410 LEU A C 1
ATOM 3263 O O . LEU A 1 410 ? -5.031 38.344 -5.418 1 64.56 410 LEU A O 1
ATOM 3267 N N . THR A 1 411 ? -5.402 40.625 -5.867 1 52.75 411 THR A N 1
ATOM 3268 C CA . THR A 1 411 ? -6.832 40.406 -6.082 1 52.75 411 THR A CA 1
ATOM 3269 C C . THR A 1 411 ? -7.121 40.125 -7.551 1 52.75 411 THR A C 1
ATOM 3271 O O . THR A 1 411 ? -7.918 39.25 -7.875 1 52.75 411 THR A O 1
ATOM 3274 N N . ASP A 1 412 ? -6.504 41.125 -8.555 1 46.72 412 ASP A N 1
ATOM 3275 C CA . ASP A 1 412 ? -6.773 41.062 -9.992 1 46.72 412 ASP A CA 1
ATOM 3276 C C . ASP A 1 412 ? -5.863 40.062 -10.68 1 46.72 412 ASP A C 1
ATOM 3278 O O . ASP A 1 412 ? -6.199 39.531 -11.75 1 46.72 412 ASP A O 1
ATOM 3282 N N . GLY A 1 413 ? -4.664 40.031 -10.359 1 41.59 413 GLY A N 1
ATOM 3283 C CA . GLY A 1 413 ? -3.715 39.156 -11.031 1 41.59 413 GLY A CA 1
ATOM 3284 C C . GLY A 1 413 ? -4.184 37.719 -11.117 1 41.59 413 GLY A C 1
ATOM 3285 O O . GLY A 1 413 ? -3.516 36.875 -11.727 1 41.59 413 GLY A O 1
ATOM 3286 N N . MET A 1 414 ? -4.949 37.375 -10.422 1 40.31 414 MET A N 1
ATOM 3287 C CA . MET A 1 414 ? -5.641 36.094 -10.57 1 40.31 414 MET A CA 1
ATOM 3288 C C . MET A 1 414 ? -6.383 36.031 -11.898 1 40.31 414 MET A C 1
ATOM 3290 O O . MET A 1 414 ? -6.652 34.938 -12.406 1 40.31 414 MET A O 1
ATOM 3294 N N . LEU A 1 415 ? -6.809 37.281 -12.523 1 32.19 415 LEU A N 1
ATOM 3295 C CA . LEU A 1 415 ? -7.508 37.312 -13.805 1 32.19 415 LEU A CA 1
ATOM 3296 C C . LEU A 1 415 ? -6.535 37.125 -14.961 1 32.19 415 LEU A C 1
ATOM 3298 O O . LEU A 1 415 ? -6.902 36.594 -16 1 32.19 415 LEU A O 1
ATOM 3302 N N . ARG A 1 416 ? -5.336 37.781 -14.898 1 32.41 416 ARG A N 1
ATOM 3303 C CA . ARG A 1 416 ? -4.449 37.656 -16.047 1 32.41 416 ARG A CA 1
ATOM 3304 C C . ARG A 1 416 ? -3.742 36.312 -16.062 1 32.41 416 ARG A C 1
ATOM 3306 O O . ARG A 1 416 ? -3.002 36 -17 1 32.41 416 ARG A O 1
ATOM 3313 N N . LEU A 1 417 ? -3.406 35.781 -15.039 1 32.03 417 LEU A N 1
ATOM 3314 C CA . LEU A 1 417 ? -2.832 34.469 -15.156 1 32.03 417 LEU A CA 1
ATOM 3315 C C . LEU A 1 417 ? -3.807 33.5 -15.836 1 32.03 417 LEU A C 1
ATOM 3317 O O . LEU A 1 417 ? -3.572 32.281 -15.875 1 32.03 417 LEU A O 1
ATOM 3321 N N . LYS A 1 418 ? -4.762 34 -16.266 1 32.78 418 LYS A N 1
ATOM 3322 C CA . LYS A 1 418 ? -5.543 33.375 -17.328 1 32.78 418 LYS A CA 1
ATOM 3323 C C . LYS A 1 418 ? -4.684 33.094 -18.562 1 32.78 418 LYS A C 1
ATOM 3325 O O . LYS A 1 418 ? -5.16 32.562 -19.562 1 32.78 418 LYS A O 1
ATOM 3330 N N . TYR A 1 419 ? -3.74 33.875 -18.828 1 28.42 419 TYR A N 1
ATOM 3331 C CA . TYR A 1 419 ? -3.012 33.625 -20.078 1 28.42 419 TYR A CA 1
ATOM 3332 C C . TYR A 1 419 ? -2.111 32.406 -19.969 1 28.42 419 TYR A C 1
ATOM 3334 O O . TYR A 1 419 ? -1.299 32.156 -20.859 1 28.42 419 TYR A O 1
ATOM 3342 N N . SER A 1 420 ? -1.707 32.125 -18.875 1 28.17 420 SER A N 1
ATOM 3343 C CA . SER A 1 420 ? -1.01 30.844 -19 1 28.17 420 SER A CA 1
ATOM 3344 C C . SER A 1 420 ? -1.941 29.75 -19.516 1 28.17 420 SER A C 1
ATOM 3346 O O . SER A 1 420 ? -3.162 29.844 -19.375 1 28.17 420 SER A O 1
ATOM 3348 N N . LYS A 1 421 ? -1.339 28.562 -20.125 1 31.02 421 LYS A N 1
ATOM 3349 C CA . LYS A 1 421 ? -1.957 27.562 -20.984 1 31.02 421 LYS A CA 1
ATOM 3350 C C . LYS A 1 421 ? -3.223 27 -20.344 1 31.02 421 LYS A C 1
ATOM 3352 O O . LYS A 1 421 ? -3.234 26.672 -19.156 1 31.02 421 LYS A O 1
ATOM 3357 N N . SER A 1 422 ? -4.508 27.328 -20.812 1 27.89 422 SER A N 1
ATOM 3358 C CA . SER A 1 422 ? -5.777 26.609 -20.719 1 27.89 422 SER A CA 1
ATOM 3359 C C . SER A 1 422 ? -5.562 25.109 -20.609 1 27.89 422 SER A C 1
ATOM 3361 O O . SER A 1 422 ? -5.188 24.453 -21.578 1 27.89 422 SER A O 1
ATOM 3363 N N . ASN A 1 423 ? -4.836 24.578 -19.766 1 27.61 423 ASN A N 1
ATOM 3364 C CA . ASN A 1 423 ? -4.969 23.141 -19.906 1 27.61 423 ASN A CA 1
ATOM 3365 C C . ASN A 1 423 ? -6.426 22.688 -19.797 1 27.61 423 ASN A C 1
ATOM 3367 O O . ASN A 1 423 ? -7.199 23.266 -19.031 1 27.61 423 ASN A O 1
ATOM 3371 N N . GLY A 1 424 ? -7.059 22.094 -20.875 1 25.66 424 GLY A N 1
ATOM 3372 C CA . GLY A 1 424 ? -8.367 21.641 -21.312 1 25.66 424 GLY A CA 1
ATOM 3373 C C . GLY A 1 424 ? -9.219 21.109 -20.172 1 25.66 424 GLY A C 1
ATOM 3374 O O . GLY A 1 424 ? -10.305 20.578 -20.391 1 25.66 424 GLY A O 1
ATOM 3375 N N . VAL A 1 425 ? -8.742 20.938 -19.016 1 26.62 425 VAL A N 1
ATOM 3376 C CA . VAL A 1 425 ? -9.75 20.281 -18.203 1 26.62 425 VAL A CA 1
ATOM 3377 C C . VAL A 1 425 ? -10.781 21.297 -17.734 1 26.62 425 VAL A C 1
ATOM 3379 O O . VAL A 1 425 ? -11.797 20.922 -17.125 1 26.62 425 VAL A O 1
ATOM 3382 N N . ASN A 1 426 ? -10.539 22.531 -17.688 1 22.31 426 ASN A N 1
ATOM 3383 C CA . ASN A 1 426 ? -11.531 23.406 -17.062 1 22.31 426 ASN A CA 1
ATOM 3384 C C . ASN A 1 426 ? -12.727 23.641 -17.984 1 22.31 426 ASN A C 1
ATOM 3386 O O . ASN A 1 426 ? -13.711 24.266 -17.578 1 22.31 426 ASN A O 1
ATOM 3390 N N . GLU A 1 427 ? -12.547 23.906 -19.359 1 23.81 427 GLU A N 1
ATOM 3391 C CA . GLU A 1 427 ? -13.664 24.5 -20.078 1 23.81 427 GLU A CA 1
ATOM 3392 C C . GLU A 1 427 ? -14.688 23.453 -20.484 1 23.81 427 GLU A C 1
ATOM 3394 O O . GLU A 1 427 ? -15.711 23.766 -21.094 1 23.81 427 GLU A O 1
ATOM 3399 N N . ASP A 1 428 ? -14.359 22.156 -20.734 1 19.75 428 ASP A N 1
ATOM 3400 C CA . ASP A 1 428 ? -15.594 21.438 -21.062 1 19.75 428 ASP A CA 1
ATOM 3401 C C . ASP A 1 428 ? -16.453 21.234 -19.828 1 19.75 428 ASP 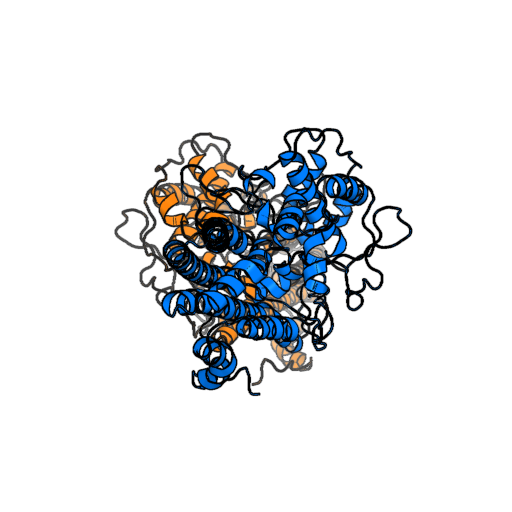A C 1
ATOM 3403 O O . ASP A 1 428 ? -15.945 20.922 -18.75 1 19.75 428 ASP A O 1
ATOM 3407 N N . MET B 1 1 ? 7.598 -45.719 -13.828 1 86.62 1 MET B N 1
ATOM 3408 C CA . MET B 1 1 ? 6.617 -45.594 -12.758 1 86.62 1 MET B CA 1
ATOM 3409 C C . MET B 1 1 ? 6.148 -44.156 -12.609 1 86.62 1 MET B C 1
ATOM 3411 O O . MET B 1 1 ? 6.938 -43.219 -12.789 1 86.62 1 MET B O 1
ATOM 3415 N N . ILE B 1 2 ? 4.887 -44.062 -12.414 1 92 2 ILE B N 1
ATOM 3416 C CA . ILE B 1 2 ? 4.324 -42.75 -12.188 1 92 2 ILE B CA 1
ATOM 3417 C C . ILE B 1 2 ? 4.953 -42.125 -10.938 1 92 2 ILE B C 1
ATOM 3419 O O . ILE B 1 2 ? 5.039 -42.781 -9.891 1 92 2 ILE B O 1
ATOM 3423 N N . PRO B 1 3 ? 5.422 -40.906 -11.078 1 93.19 3 PRO B N 1
ATOM 3424 C CA . PRO B 1 3 ? 6.094 -40.281 -9.93 1 93.19 3 PRO B CA 1
ATOM 3425 C C . PRO B 1 3 ? 5.156 -40.031 -8.75 1 93.19 3 PRO B C 1
ATOM 3427 O O . PRO B 1 3 ? 3.965 -39.781 -8.953 1 93.19 3 PRO B O 1
ATOM 3430 N N . THR B 1 4 ? 5.738 -40.156 -7.57 1 92 4 THR B N 1
ATOM 3431 C CA . THR B 1 4 ? 4.984 -39.844 -6.359 1 92 4 THR B CA 1
ATOM 3432 C C . THR B 1 4 ? 5.258 -38.406 -5.898 1 92 4 THR B C 1
ATOM 3434 O O . THR B 1 4 ? 6.363 -37.906 -6.07 1 92 4 THR B O 1
ATOM 3437 N N . LEU B 1 5 ? 4.25 -37.781 -5.293 1 92.44 5 LEU B N 1
ATOM 3438 C CA . LEU B 1 5 ? 4.348 -36.406 -4.859 1 92.44 5 LEU B CA 1
ATOM 3439 C C . LEU B 1 5 ? 5.453 -36.25 -3.822 1 92.44 5 LEU B C 1
ATOM 3441 O O . LEU B 1 5 ? 6.262 -35.312 -3.916 1 92.44 5 LEU B O 1
ATOM 3445 N N . GLU B 1 6 ? 5.57 -37.094 -2.879 1 88.12 6 GLU B N 1
ATOM 3446 C CA . GLU B 1 6 ? 6.477 -37 -1.739 1 88.12 6 GLU B CA 1
ATOM 3447 C C . GLU B 1 6 ? 7.934 -37.031 -2.189 1 88.12 6 GLU B C 1
ATOM 3449 O O . GLU B 1 6 ? 8.781 -36.375 -1.586 1 88.12 6 GLU B O 1
ATOM 3454 N N . ALA B 1 7 ? 8.203 -37.719 -3.246 1 90.81 7 ALA B N 1
ATOM 3455 C CA . ALA B 1 7 ? 9.562 -37.844 -3.758 1 90.81 7 ALA B CA 1
ATOM 3456 C C . ALA B 1 7 ? 10.07 -36.5 -4.301 1 90.81 7 ALA B C 1
ATOM 3458 O O . ALA B 1 7 ? 11.281 -36.312 -4.457 1 90.81 7 ALA B O 1
ATOM 3459 N N . TYR B 1 8 ? 9.195 -35.562 -4.543 1 93.5 8 TYR B N 1
ATOM 3460 C CA . TYR B 1 8 ? 9.57 -34.312 -5.18 1 93.5 8 TYR B CA 1
ATOM 3461 C C . TYR B 1 8 ? 9.211 -33.125 -4.297 1 93.5 8 TYR B C 1
ATOM 3463 O O . TYR B 1 8 ? 9.016 -32 -4.793 1 93.5 8 TYR B O 1
ATOM 3471 N N . ASP B 1 9 ? 9.062 -33.281 -3.025 1 88.06 9 ASP B N 1
ATOM 3472 C CA . ASP B 1 9 ? 8.781 -32.25 -2.041 1 88.06 9 ASP B CA 1
ATOM 3473 C C . ASP B 1 9 ? 7.434 -31.594 -2.318 1 88.06 9 ASP B C 1
ATOM 3475 O O . ASP B 1 9 ? 7.312 -30.375 -2.244 1 88.06 9 ASP B O 1
ATOM 3479 N N . ILE B 1 10 ? 6.57 -32.375 -2.824 1 93.94 10 ILE B N 1
ATOM 3480 C CA . ILE B 1 10 ? 5.199 -31.922 -3.045 1 93.94 10 ILE B CA 1
ATOM 3481 C C . ILE B 1 10 ? 4.27 -32.562 -2.033 1 93.94 10 ILE B C 1
ATOM 3483 O O . ILE B 1 10 ? 4.34 -33.781 -1.814 1 93.94 10 ILE B O 1
ATOM 3487 N N . SER B 1 11 ? 3.49 -31.781 -1.374 1 90.31 11 SER B N 1
ATOM 3488 C CA . SER B 1 11 ? 2.602 -32.281 -0.329 1 90.31 11 SER B CA 1
ATOM 3489 C C . SER B 1 11 ? 1.202 -32.531 -0.875 1 90.31 11 SER B C 1
ATOM 3491 O O . SER B 1 11 ? 0.678 -31.75 -1.666 1 90.31 11 SER B O 1
ATOM 3493 N N . PRO B 1 12 ? 0.661 -33.688 -0.463 1 88.38 12 PRO B N 1
ATOM 3494 C CA . PRO B 1 12 ? -0.725 -33.938 -0.872 1 88.38 12 PRO B CA 1
ATOM 3495 C C . PRO B 1 12 ? -1.702 -32.906 -0.264 1 88.38 12 PRO B C 1
ATOM 3497 O O . PRO B 1 12 ? -2.818 -32.75 -0.766 1 88.38 12 PRO B O 1
ATOM 3500 N N . TYR B 1 13 ? -1.265 -32.25 0.759 1 90.88 13 TYR B N 1
ATOM 3501 C CA . TYR B 1 13 ? -2.154 -31.344 1.467 1 90.88 13 TYR B CA 1
ATOM 3502 C C . TYR B 1 13 ? -1.925 -29.891 1.021 1 90.88 13 TYR B C 1
ATOM 3504 O O . TYR B 1 13 ? -2.861 -29.094 0.975 1 90.88 13 TYR B O 1
ATOM 3512 N N . SER B 1 14 ? -0.688 -29.594 0.655 1 94.31 14 SER B N 1
ATOM 3513 C CA . SER B 1 14 ? -0.383 -28.203 0.333 1 94.31 14 SER B CA 1
ATOM 3514 C C . SER B 1 14 ? 0.058 -28.047 -1.12 1 94.31 14 SER B C 1
ATOM 3516 O O . SER B 1 14 ? 0.323 -26.938 -1.585 1 94.31 14 SER B O 1
ATOM 3518 N N . GLY B 1 15 ? 0.074 -29.188 -1.827 1 96.12 15 GLY B N 1
ATOM 3519 C CA . GLY B 1 15 ? 0.487 -29.125 -3.221 1 96.12 15 GLY B CA 1
ATOM 3520 C C . GLY B 1 15 ? 1.911 -28.625 -3.398 1 96.12 15 GLY B C 1
ATOM 3521 O O . GLY B 1 15 ? 2.832 -29.141 -2.752 1 96.12 15 GLY B O 1
ATOM 3522 N N . PHE B 1 16 ? 2.119 -27.688 -4.254 1 97.12 16 PHE B N 1
ATOM 3523 C CA . PHE B 1 16 ? 3.449 -27.188 -4.566 1 97.12 16 PHE B CA 1
ATOM 3524 C C . PHE B 1 16 ? 3.895 -26.156 -3.531 1 97.12 16 PHE B C 1
ATOM 3526 O O . PHE B 1 16 ? 5.02 -25.656 -3.594 1 97.12 16 PHE B O 1
ATOM 3533 N N . LEU B 1 17 ? 3 -25.797 -2.553 1 96.94 17 LEU B N 1
ATOM 3534 C CA . LEU B 1 17 ? 3.447 -25.016 -1.403 1 96.94 17 LEU B CA 1
ATOM 3535 C C . LEU B 1 17 ? 4.285 -25.875 -0.46 1 96.94 17 LEU B C 1
ATOM 3537 O O . LEU B 1 17 ? 4.074 -27.094 -0.362 1 96.94 17 LEU B O 1
ATOM 3541 N N . PRO B 1 18 ? 5.199 -25.219 0.176 1 94.75 18 PRO B N 1
ATOM 3542 C CA . PRO B 1 18 ? 5.973 -26 1.143 1 94.75 18 PRO B CA 1
ATOM 3543 C C . PRO B 1 18 ? 5.109 -26.578 2.262 1 94.75 18 PRO B C 1
ATOM 3545 O O . PRO B 1 18 ? 4.148 -25.938 2.695 1 94.75 18 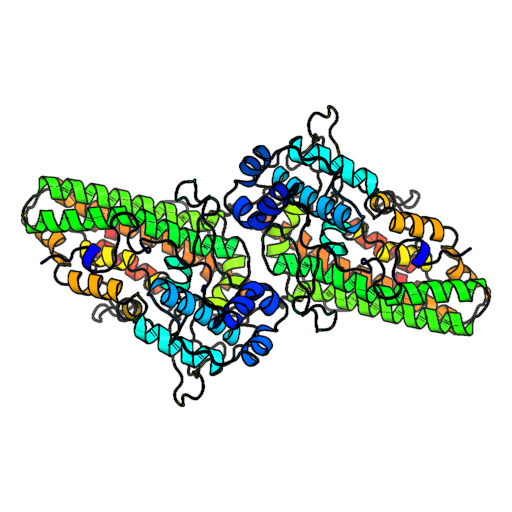PRO B O 1
ATOM 3548 N N . ALA B 1 19 ? 5.492 -27.766 2.693 1 90.94 19 ALA B N 1
ATOM 3549 C CA . ALA B 1 19 ? 4.762 -28.422 3.773 1 90.94 19 ALA B CA 1
ATOM 3550 C C . ALA B 1 19 ? 4.848 -27.609 5.066 1 90.94 19 ALA B C 1
ATOM 3552 O O . ALA B 1 19 ? 3.871 -27.516 5.809 1 90.94 19 ALA B O 1
ATOM 3553 N N . GLU B 1 20 ? 6.023 -27.047 5.27 1 92.56 20 GLU B N 1
ATOM 3554 C CA . GLU B 1 20 ? 6.207 -26.172 6.418 1 92.56 20 GLU B CA 1
ATOM 3555 C C . GLU B 1 20 ? 6.066 -24.703 6.02 1 92.56 20 GLU B C 1
ATOM 3557 O O . GLU B 1 20 ? 6.531 -24.297 4.953 1 92.56 20 GLU B O 1
ATOM 3562 N N . PRO B 1 21 ? 5.496 -23.922 6.93 1 94.56 21 PRO B N 1
ATOM 3563 C CA . PRO B 1 21 ? 5.367 -22.5 6.609 1 94.56 21 PRO B CA 1
ATOM 3564 C C . PRO B 1 21 ? 6.715 -21.828 6.352 1 94.56 21 PRO B C 1
ATOM 3566 O O . PRO B 1 21 ? 7.707 -22.172 7.004 1 94.56 21 PRO B O 1
ATOM 3569 N N . PRO B 1 22 ? 6.742 -20.922 5.375 1 97.62 22 PRO B N 1
ATOM 3570 C CA . PRO B 1 22 ? 7.988 -20.203 5.102 1 97.62 22 PRO B CA 1
ATOM 3571 C C . PRO B 1 22 ? 8.539 -19.484 6.332 1 97.62 22 PRO B C 1
ATOM 3573 O O . PRO B 1 22 ? 7.781 -19.109 7.227 1 97.62 22 PRO B O 1
ATOM 3576 N N . LEU B 1 23 ? 9.82 -19.375 6.289 1 97.75 23 LEU B N 1
ATOM 3577 C CA . LEU B 1 23 ? 10.484 -18.641 7.367 1 97.75 23 LEU B CA 1
ATOM 3578 C C . LEU B 1 23 ? 10.312 -17.141 7.195 1 97.75 23 LEU B C 1
ATOM 3580 O O . LEU B 1 23 ? 10.531 -16.609 6.105 1 97.75 23 LEU B O 1
ATOM 3584 N N . GLY B 1 24 ? 9.945 -16.516 8.281 1 97.38 24 GLY B N 1
ATOM 3585 C CA . GLY B 1 24 ? 9.766 -15.07 8.234 1 97.38 24 GLY B CA 1
ATOM 3586 C C . GLY B 1 24 ? 11.07 -14.305 8.383 1 97.38 24 GLY B C 1
ATOM 3587 O O . GLY B 1 24 ? 11.164 -13.148 7.973 1 97.38 24 GLY B O 1
ATOM 3588 N N . ARG B 1 25 ? 12.039 -14.953 9.055 1 98.12 25 ARG B N 1
ATOM 3589 C CA . ARG B 1 25 ? 13.32 -14.312 9.344 1 98.12 25 ARG B CA 1
ATOM 3590 C C . ARG B 1 25 ? 14.422 -15.352 9.555 1 98.12 25 ARG B C 1
ATOM 3592 O O . ARG B 1 25 ? 14.188 -16.391 10.18 1 98.12 25 ARG B O 1
ATOM 3599 N N . LEU B 1 26 ? 15.586 -15.016 9.016 1 98.69 26 LEU B N 1
ATOM 3600 C CA . LEU B 1 26 ? 16.719 -15.883 9.297 1 98.69 26 LEU B CA 1
ATOM 3601 C C . LEU B 1 26 ? 17.125 -15.781 10.766 1 98.69 26 LEU B C 1
ATOM 3603 O O . LEU B 1 26 ? 17.25 -14.688 11.312 1 98.69 26 LEU B O 1
ATOM 3607 N N . PRO B 1 27 ? 17.359 -16.891 11.406 1 97.75 27 PRO B N 1
ATOM 3608 C CA . PRO B 1 27 ? 17.609 -16.859 12.844 1 97.75 27 PRO B CA 1
ATOM 3609 C C . PRO B 1 27 ? 19.031 -16.453 13.203 1 97.75 27 PRO B C 1
ATOM 3611 O O . PRO B 1 27 ? 19.297 -16.047 14.336 1 97.75 27 PRO B O 1
ATOM 3614 N N . GLN B 1 28 ? 19.984 -16.5 12.273 1 97.69 28 GLN B N 1
ATOM 3615 C CA . GLN B 1 28 ? 21.375 -16.188 12.562 1 97.69 28 GLN B CA 1
ATOM 3616 C C . GLN B 1 28 ? 21.609 -14.68 12.617 1 97.69 28 GLN B C 1
ATOM 3618 O O . GLN B 1 28 ? 21.219 -13.953 11.703 1 97.69 28 GLN B O 1
ATOM 3623 N N . GLY B 1 29 ? 22.281 -14.211 13.648 1 97.69 29 GLY B N 1
ATOM 3624 C CA . GLY B 1 29 ? 22.672 -12.812 13.727 1 97.69 29 GLY B CA 1
ATOM 3625 C C . GLY B 1 29 ? 23.516 -12.367 12.555 1 97.69 29 GLY B C 1
ATOM 3626 O O . GLY B 1 29 ? 23.469 -11.203 12.156 1 97.69 29 GLY B O 1
ATOM 3627 N N . TYR B 1 30 ? 24.172 -13.289 11.969 1 98.25 30 TYR B N 1
ATOM 3628 C CA . TYR B 1 30 ? 25.078 -13.062 10.844 1 98.25 30 TYR B CA 1
ATOM 3629 C C . TYR B 1 30 ? 24.328 -12.43 9.672 1 98.25 30 TYR B C 1
ATOM 3631 O O . TYR B 1 30 ? 24.891 -11.609 8.938 1 98.25 30 TYR B O 1
ATOM 3639 N N . TYR B 1 31 ? 23.047 -12.727 9.492 1 98.69 31 TYR B N 1
ATOM 3640 C CA . TYR B 1 31 ? 22.297 -12.297 8.32 1 98.69 31 TYR B CA 1
ATOM 3641 C C . TYR B 1 31 ? 21.406 -11.102 8.656 1 98.69 31 TYR B C 1
ATOM 3643 O O . TYR B 1 31 ? 20.578 -10.688 7.836 1 98.69 31 TYR B O 1
ATOM 3651 N N . GLN B 1 32 ? 21.562 -10.508 9.781 1 98.25 32 GLN B N 1
ATOM 3652 C CA . GLN B 1 32 ? 20.734 -9.398 10.242 1 98.25 32 GLN B CA 1
ATOM 3653 C C . GLN B 1 32 ? 20.812 -8.219 9.281 1 98.25 32 GLN B C 1
ATOM 3655 O O . GLN B 1 32 ? 19.812 -7.52 9.062 1 98.25 32 GLN B O 1
ATOM 3660 N N . PRO B 1 33 ? 21.969 -7.961 8.703 1 98.56 33 PRO B N 1
ATOM 3661 C CA . PRO B 1 33 ? 22 -6.844 7.754 1 98.56 33 PRO B CA 1
ATOM 3662 C C . PRO B 1 33 ? 21 -7 6.609 1 98.56 33 PRO B C 1
ATOM 3664 O O . PRO B 1 33 ? 20.375 -6.023 6.191 1 98.56 33 PRO B O 1
ATOM 3667 N N . TRP B 1 34 ? 20.812 -8.242 6.094 1 98.75 34 TRP B N 1
ATOM 3668 C CA . TRP B 1 34 ? 19.812 -8.492 5.059 1 98.75 34 TRP B CA 1
ATOM 3669 C C . TRP B 1 34 ? 18.406 -8.227 5.578 1 98.75 34 TRP B C 1
ATOM 3671 O O . TRP B 1 34 ? 17.625 -7.512 4.945 1 98.75 34 TRP B O 1
ATOM 3681 N N . GLU B 1 35 ? 18.172 -8.75 6.754 1 98.62 35 GLU B N 1
ATOM 3682 C CA . GLU B 1 35 ? 16.828 -8.727 7.344 1 98.62 35 GLU B CA 1
ATOM 3683 C C . GLU B 1 35 ? 16.422 -7.305 7.723 1 98.62 35 GLU B C 1
ATOM 3685 O O . GLU B 1 35 ? 15.266 -6.922 7.57 1 98.62 35 GLU B O 1
ATOM 3690 N N . GLU B 1 36 ? 17.344 -6.52 8.141 1 97.81 36 GLU B N 1
ATOM 3691 C CA . GLU B 1 36 ? 17.062 -5.141 8.531 1 97.81 36 GLU B CA 1
ATOM 3692 C C . GLU B 1 36 ? 16.703 -4.285 7.32 1 97.81 36 GLU B C 1
ATOM 3694 O O . GLU B 1 36 ? 15.828 -3.426 7.395 1 97.81 36 GLU B O 1
ATOM 3699 N N . VAL B 1 37 ? 17.359 -4.492 6.215 1 98.31 37 VAL B N 1
ATOM 3700 C CA . VAL B 1 37 ? 17.094 -3.713 5.012 1 98.31 37 VAL B CA 1
ATOM 3701 C C . VAL B 1 37 ? 15.727 -4.109 4.445 1 98.31 37 VAL B C 1
ATOM 3703 O O . VAL B 1 37 ? 14.922 -3.246 4.094 1 98.31 37 VAL B O 1
ATOM 3706 N N . ILE B 1 38 ? 15.438 -5.426 4.418 1 98.5 38 ILE B N 1
ATOM 3707 C CA . ILE B 1 38 ? 14.188 -5.844 3.795 1 98.5 38 ILE B CA 1
ATOM 3708 C C . ILE B 1 38 ? 13.008 -5.453 4.688 1 98.5 38 ILE B C 1
ATOM 3710 O O . ILE B 1 38 ? 11.906 -5.191 4.195 1 98.5 38 ILE B O 1
ATOM 3714 N N . ASP B 1 39 ? 13.227 -5.328 6.02 1 97 39 ASP B N 1
ATOM 3715 C CA . ASP B 1 39 ? 12.195 -4.871 6.945 1 97 39 ASP B CA 1
ATOM 3716 C C . ASP B 1 39 ? 11.727 -3.459 6.594 1 97 39 ASP B C 1
ATOM 3718 O O . ASP B 1 39 ? 10.586 -3.092 6.863 1 97 39 ASP B O 1
ATOM 3722 N N . LYS B 1 40 ? 12.68 -2.729 6.023 1 97.12 40 LYS B N 1
ATOM 3723 C CA . LYS B 1 40 ? 12.398 -1.329 5.711 1 97.12 40 LYS B CA 1
ATOM 3724 C C . LYS B 1 40 ? 12.414 -1.086 4.207 1 97.12 40 LYS B C 1
ATOM 3726 O O . LYS B 1 40 ? 12.781 -0.001 3.75 1 97.12 40 LYS B O 1
ATOM 3731 N N . LEU B 1 41 ? 12.086 -2.072 3.441 1 98 41 LEU B N 1
ATOM 3732 C CA . LEU B 1 41 ? 12.156 -1.975 1.986 1 98 41 LEU B CA 1
ATOM 3733 C C . LEU B 1 41 ? 11.219 -0.885 1.471 1 98 41 LEU B C 1
ATOM 3735 O O . LEU B 1 41 ? 11.633 -0.031 0.681 1 98 41 LEU B O 1
ATOM 3739 N N . GLY B 1 42 ? 9.961 -0.847 1.938 1 96.38 42 GLY B N 1
ATOM 3740 C CA . GLY B 1 42 ? 8.984 0.154 1.533 1 96.38 42 GLY B CA 1
ATOM 3741 C C . GLY B 1 42 ? 9.469 1.576 1.76 1 96.38 42 GLY B C 1
ATOM 3742 O O . GLY B 1 42 ? 9.578 2.357 0.813 1 96.38 42 GLY B O 1
ATOM 3743 N N . PRO B 1 43 ? 9.852 1.83 2.977 1 97.19 43 PRO B N 1
ATOM 3744 C CA . PRO B 1 43 ? 10.375 3.158 3.305 1 97.19 43 PRO B CA 1
ATOM 3745 C C . PRO B 1 43 ? 11.586 3.547 2.453 1 97.19 43 PRO B C 1
ATOM 3747 O O . PRO B 1 43 ? 11.68 4.691 2.002 1 97.19 43 PRO B O 1
ATOM 3750 N N . TYR B 1 44 ? 12.484 2.635 2.207 1 97.56 44 TYR B N 1
ATOM 3751 C CA . TYR B 1 44 ? 13.664 2.938 1.407 1 97.56 44 TYR B CA 1
ATOM 3752 C C . TYR B 1 44 ? 13.289 3.203 -0.045 1 97.56 44 TYR B C 1
ATOM 3754 O O . TYR B 1 44 ? 13.898 4.043 -0.709 1 97.56 44 TYR B O 1
ATOM 3762 N N . ILE B 1 45 ? 12.32 2.451 -0.549 1 96.44 45 ILE B N 1
ATOM 3763 C CA . ILE B 1 45 ? 11.844 2.68 -1.91 1 96.44 45 ILE B CA 1
ATOM 3764 C C . ILE B 1 45 ? 11.164 4.039 -1.996 1 96.44 45 ILE B C 1
ATOM 3766 O O . ILE B 1 45 ? 11.414 4.812 -2.922 1 96.44 45 ILE B O 1
ATOM 3770 N N . MET B 1 46 ? 10.336 4.336 -1.03 1 95.62 46 MET B N 1
ATOM 3771 C CA . MET B 1 46 ? 9.602 5.598 -0.977 1 95.62 46 MET B CA 1
ATOM 3772 C C . MET B 1 46 ? 10.562 6.785 -0.97 1 95.62 46 MET B C 1
ATOM 3774 O O . MET B 1 46 ? 10.328 7.773 -1.668 1 95.62 46 MET B O 1
ATOM 3778 N N . GLY B 1 47 ? 11.656 6.629 -0.226 1 93.94 47 GLY B N 1
ATOM 3779 C CA . GLY B 1 47 ? 12.625 7.703 -0.107 1 93.94 47 GLY B CA 1
ATOM 3780 C C . GLY B 1 47 ? 13.703 7.66 -1.177 1 93.94 47 GLY B C 1
ATOM 3781 O O . GLY B 1 47 ? 14.609 8.492 -1.181 1 93.94 47 GLY B O 1
ATOM 3782 N N . LYS B 1 48 ? 13.719 6.637 -2.055 1 93.75 48 LYS B N 1
ATOM 3783 C CA . LYS B 1 48 ? 14.703 6.449 -3.113 1 93.75 48 LYS B CA 1
ATOM 3784 C C . LYS B 1 48 ? 16.109 6.277 -2.533 1 93.75 48 LYS B C 1
ATOM 3786 O O . LYS B 1 48 ? 17.078 6.844 -3.049 1 93.75 48 LYS B O 1
ATOM 3791 N N . ARG B 1 49 ? 16.172 5.539 -1.502 1 96.19 49 ARG B N 1
ATOM 3792 C CA . ARG B 1 49 ? 17.438 5.371 -0.805 1 96.19 49 ARG B CA 1
ATOM 3793 C C . ARG B 1 49 ? 17.891 3.916 -0.839 1 96.19 49 ARG B C 1
ATOM 3795 O O . ARG B 1 49 ? 18.922 3.568 -0.255 1 96.19 49 ARG B O 1
ATOM 3802 N N . ILE B 1 50 ? 17.172 3.055 -1.494 1 97.38 50 ILE B N 1
ATOM 3803 C CA . ILE B 1 50 ? 17.422 1.619 -1.419 1 97.38 50 ILE B CA 1
ATOM 3804 C C . ILE B 1 50 ? 18.812 1.302 -1.953 1 97.38 50 ILE B C 1
ATOM 3806 O O . ILE B 1 50 ? 19.516 0.468 -1.388 1 97.38 50 ILE B O 1
ATOM 3810 N N . ARG B 1 51 ? 19.25 1.963 -3.01 1 97.88 51 ARG B N 1
ATOM 3811 C CA . ARG B 1 51 ? 20.562 1.684 -3.59 1 97.88 51 ARG B CA 1
ATOM 3812 C C . ARG B 1 51 ? 21.672 2.098 -2.643 1 97.88 51 ARG B C 1
ATOM 3814 O O . ARG B 1 51 ? 22.656 1.37 -2.475 1 97.88 51 ARG B O 1
ATOM 3821 N N . GLU B 1 52 ? 21.484 3.262 -2.059 1 97.19 52 GLU B N 1
ATOM 3822 C CA . GLU B 1 52 ? 22.484 3.74 -1.097 1 97.19 52 GLU B CA 1
ATOM 3823 C C . GLU B 1 52 ? 22.656 2.75 0.053 1 97.19 52 GLU B C 1
ATOM 3825 O O . GLU B 1 52 ? 23.781 2.418 0.429 1 97.19 52 GLU B O 1
ATOM 3830 N N . VAL B 1 53 ? 21.562 2.258 0.555 1 97.56 53 VAL B N 1
ATOM 3831 C CA . VAL B 1 53 ? 21.578 1.376 1.718 1 97.56 53 VAL B CA 1
ATOM 3832 C C . VAL B 1 53 ? 22.188 0.024 1.335 1 97.56 53 VAL B C 1
ATOM 3834 O O . VAL B 1 53 ? 22.953 -0.557 2.096 1 97.56 53 VAL B O 1
ATOM 3837 N N . ILE B 1 54 ? 21.844 -0.524 0.189 1 98.31 54 ILE B N 1
ATOM 3838 C CA . ILE B 1 54 ? 22.344 -1.812 -0.269 1 98.31 54 ILE B CA 1
ATOM 3839 C C . ILE B 1 54 ? 23.859 -1.716 -0.518 1 98.31 54 ILE B C 1
ATOM 3841 O O . ILE B 1 54 ? 24.609 -2.637 -0.186 1 98.31 54 ILE B O 1
ATOM 3845 N N . ASN B 1 55 ? 24.266 -0.632 -1.045 1 98.12 55 ASN B N 1
ATOM 3846 C CA . ASN B 1 55 ? 25.688 -0.437 -1.339 1 98.12 55 ASN B CA 1
ATOM 3847 C C . ASN B 1 55 ? 26.516 -0.422 -0.065 1 98.12 55 ASN B C 1
ATOM 3849 O O . ASN B 1 55 ? 27.734 -0.647 -0.112 1 98.12 55 ASN B O 1
ATOM 3853 N N . GLU B 1 56 ? 25.906 -0.173 1.018 1 97.25 56 GLU B N 1
ATOM 3854 C CA . GLU B 1 56 ? 26.609 -0.12 2.291 1 97.25 56 GLU B CA 1
ATOM 3855 C C . GLU B 1 56 ? 26.594 -1.477 2.988 1 97.25 56 GLU B C 1
ATOM 3857 O O . GLU B 1 56 ? 27.281 -1.67 3.996 1 97.25 56 GLU B O 1
ATOM 3862 N N . LEU B 1 57 ? 25.891 -2.4 2.473 1 98.06 57 LEU B N 1
ATOM 3863 C CA . LEU B 1 57 ? 25.812 -3.73 3.068 1 98.06 57 LEU B CA 1
ATOM 3864 C C . LEU B 1 57 ? 27.141 -4.465 2.941 1 98.06 57 LEU B C 1
ATOM 3866 O O . LEU B 1 57 ? 27.828 -4.34 1.927 1 98.06 57 LEU B O 1
ATOM 3870 N N . PRO B 1 58 ? 27.484 -5.266 3.979 1 97.88 58 PRO B N 1
ATOM 3871 C CA . PRO B 1 58 ? 28.594 -6.191 3.779 1 97.88 58 PRO B CA 1
ATOM 3872 C C . PRO B 1 58 ? 28.25 -7.332 2.822 1 97.88 58 PRO B C 1
ATOM 3874 O O . PRO B 1 58 ? 27.078 -7.652 2.631 1 97.88 58 PRO B O 1
ATOM 3877 N N . GLN B 1 59 ? 29.266 -7.852 2.182 1 97.56 59 GLN B N 1
ATOM 3878 C CA . GLN B 1 59 ? 29.047 -9.055 1.381 1 97.56 59 GLN B CA 1
ATOM 3879 C C . GLN B 1 59 ? 29.016 -10.297 2.26 1 97.56 59 GLN B C 1
ATOM 3881 O O . GLN B 1 59 ? 30.062 -10.82 2.654 1 97.56 59 GLN B O 1
ATOM 3886 N N . LEU B 1 60 ? 27.875 -10.82 2.518 1 98.5 60 LEU B N 1
ATOM 3887 C CA . LEU B 1 60 ? 27.703 -11.984 3.373 1 98.5 60 LEU B CA 1
ATOM 3888 C C . LEU B 1 60 ? 27.766 -13.273 2.559 1 98.5 60 LEU B C 1
ATOM 3890 O O . LEU B 1 60 ? 27.438 -13.281 1.371 1 98.5 60 LEU B O 1
ATOM 3894 N N . SER B 1 61 ? 28.25 -14.32 3.193 1 97.88 61 SER B N 1
ATOM 3895 C CA . SER B 1 61 ? 28.25 -15.641 2.568 1 97.88 61 SER B CA 1
ATOM 3896 C C . SER B 1 61 ? 27 -16.438 2.941 1 97.88 61 SER B C 1
ATOM 3898 O O . SER B 1 61 ? 26.266 -16.047 3.855 1 97.88 61 SER B O 1
ATOM 3900 N N . ILE B 1 62 ? 26.734 -17.469 2.232 1 98.31 62 ILE B N 1
ATOM 3901 C CA . ILE B 1 62 ? 25.547 -18.266 2.52 1 98.31 62 ILE B CA 1
ATOM 3902 C C . ILE B 1 62 ? 25.938 -19.469 3.373 1 98.31 62 ILE B C 1
ATOM 3904 O O . ILE B 1 62 ? 25.125 -20.375 3.582 1 98.31 62 ILE B O 1
ATOM 3908 N N . ASN B 1 63 ? 27.109 -19.531 3.906 1 97.81 63 ASN B N 1
ATOM 3909 C CA . ASN B 1 63 ? 27.688 -20.719 4.539 1 97.81 63 ASN B CA 1
ATOM 3910 C C . ASN B 1 63 ? 27.047 -21 5.891 1 97.81 63 ASN B C 1
ATOM 3912 O O . ASN B 1 63 ? 27.188 -22.094 6.43 1 97.81 63 ASN B O 1
ATOM 3916 N N . LYS B 1 64 ? 26.359 -20 6.441 1 98.31 64 LYS B N 1
ATOM 3917 C CA . LYS B 1 64 ? 25.766 -20.203 7.762 1 98.31 64 LYS B CA 1
ATOM 3918 C C . LYS B 1 64 ? 24.328 -20.688 7.648 1 98.31 64 LYS B C 1
ATOM 3920 O O . LYS B 1 64 ? 23.688 -20.969 8.656 1 98.31 64 LYS B O 1
ATOM 3925 N N . LEU B 1 65 ? 23.828 -20.766 6.434 1 98.56 65 LEU B N 1
ATOM 3926 C CA . LEU B 1 65 ? 22.5 -21.344 6.227 1 98.56 65 LEU B CA 1
ATOM 3927 C C . LEU B 1 65 ? 22.531 -22.859 6.41 1 98.56 65 LEU B C 1
ATOM 3929 O O . LEU B 1 65 ? 23.375 -23.547 5.828 1 98.56 65 LEU B O 1
ATOM 3933 N N . GLU B 1 66 ? 21.578 -23.391 7.094 1 97.25 66 GLU B N 1
ATOM 3934 C CA . GLU B 1 66 ? 21.734 -24.75 7.574 1 97.25 66 GLU B CA 1
ATOM 3935 C C . GLU B 1 66 ? 20.719 -25.688 6.918 1 97.25 66 GLU B C 1
ATOM 3937 O O . GLU B 1 66 ? 20.875 -26.906 6.945 1 97.25 66 GLU B O 1
ATOM 3942 N N . ASN B 1 67 ? 19.672 -25.188 6.465 1 96.12 67 ASN B N 1
ATOM 3943 C CA . ASN B 1 67 ? 18.641 -26.047 5.891 1 96.12 67 ASN B CA 1
ATOM 3944 C C . ASN B 1 67 ? 17.922 -25.359 4.723 1 96.12 67 ASN B C 1
ATOM 3946 O O . ASN B 1 67 ? 18.188 -24.188 4.43 1 96.12 67 ASN B O 1
ATOM 3950 N N . GLU B 1 68 ? 17.031 -26.047 4.074 1 94.88 68 GLU B N 1
ATOM 3951 C CA . GLU B 1 68 ? 16.375 -25.562 2.855 1 94.88 68 GLU B CA 1
ATOM 3952 C C . GLU B 1 68 ? 15.477 -24.375 3.139 1 94.88 68 GLU B C 1
ATOM 3954 O O . GLU B 1 68 ? 15.367 -23.469 2.316 1 94.88 68 GLU B O 1
ATOM 3959 N N . ARG B 1 69 ? 14.812 -24.422 4.289 1 96.5 69 ARG B N 1
ATOM 3960 C CA . ARG B 1 69 ? 13.93 -23.328 4.676 1 96.5 69 ARG B CA 1
ATOM 3961 C C . ARG B 1 69 ? 14.695 -22.016 4.785 1 96.5 69 ARG B C 1
ATOM 3963 O O . ARG B 1 69 ? 14.211 -20.969 4.359 1 96.5 69 ARG B O 1
ATOM 3970 N N . GLU B 1 70 ? 15.859 -22.125 5.305 1 98.5 70 GLU B N 1
ATOM 3971 C CA . GLU B 1 70 ? 16.719 -20.953 5.43 1 98.5 70 GLU B CA 1
ATOM 3972 C C . GLU B 1 70 ? 17.234 -20.5 4.066 1 98.5 70 GLU B C 1
ATOM 3974 O O . GLU B 1 70 ? 17.344 -19.297 3.803 1 98.5 70 GLU B O 1
ATOM 3979 N N . MET B 1 71 ? 17.578 -21.453 3.207 1 98.25 71 MET B N 1
ATOM 3980 C CA . MET B 1 71 ? 18.016 -21.125 1.856 1 98.25 71 MET B CA 1
ATOM 3981 C C . MET B 1 71 ? 16.922 -20.422 1.083 1 98.25 71 MET B C 1
ATOM 3983 O O . MET B 1 71 ? 17.172 -19.453 0.36 1 98.25 71 MET B O 1
ATOM 3987 N N . ARG B 1 72 ? 15.703 -20.891 1.25 1 98.19 72 ARG B N 1
ATOM 3988 C CA . ARG B 1 72 ? 14.555 -20.266 0.6 1 98.19 72 ARG B CA 1
ATOM 3989 C C . ARG B 1 72 ? 14.367 -18.828 1.094 1 98.19 72 ARG B C 1
ATOM 3991 O O . ARG B 1 72 ? 14.109 -17.922 0.301 1 98.19 72 ARG B O 1
ATOM 3998 N N . ARG B 1 73 ? 14.523 -18.625 2.393 1 98.81 73 ARG B N 1
ATOM 3999 C CA . ARG B 1 73 ? 14.391 -17.297 2.965 1 98.81 73 ARG B CA 1
ATOM 4000 C C . ARG B 1 73 ? 15.477 -16.359 2.43 1 98.81 73 ARG B C 1
ATOM 4002 O O . ARG B 1 73 ? 15.188 -15.219 2.062 1 98.81 73 ARG B O 1
ATOM 4009 N N . ALA B 1 74 ? 16.672 -16.875 2.396 1 98.88 74 ALA B N 1
ATOM 4010 C CA . ALA B 1 74 ? 17.75 -16.062 1.854 1 98.88 74 ALA B CA 1
ATOM 4011 C C . ALA B 1 74 ? 17.484 -15.695 0.399 1 98.88 74 ALA B C 1
ATOM 4013 O O . ALA B 1 74 ? 17.688 -14.539 0.003 1 98.88 74 ALA B O 1
ATOM 4014 N N . TYR B 1 75 ? 17.062 -16.656 -0.364 1 98.81 75 TYR B N 1
ATOM 4015 C CA . TYR B 1 75 ? 16.734 -16.438 -1.764 1 98.81 75 TYR B CA 1
ATOM 4016 C C . TYR B 1 75 ? 15.648 -15.367 -1.898 1 98.81 75 TYR B C 1
ATOM 4018 O O . TYR B 1 75 ? 15.758 -14.469 -2.736 1 98.81 75 TYR B O 1
ATOM 4026 N N . GLN B 1 76 ? 14.656 -15.461 -1.081 1 98.75 76 GLN B N 1
ATOM 4027 C CA . GLN B 1 76 ? 13.555 -14.5 -1.099 1 98.75 76 GLN B CA 1
ATOM 4028 C C . GLN B 1 76 ? 14.055 -13.094 -0.783 1 98.75 76 GLN B C 1
ATOM 4030 O O . GLN B 1 76 ? 13.797 -12.156 -1.534 1 98.75 76 GLN B O 1
ATOM 4035 N N . VAL B 1 77 ? 14.797 -12.961 0.275 1 98.88 77 VAL B N 1
ATOM 4036 C CA . VAL B 1 77 ? 15.305 -11.664 0.702 1 98.88 77 VAL B CA 1
ATOM 4037 C C . VAL B 1 77 ? 16.188 -11.062 -0.392 1 98.88 77 VAL B C 1
ATOM 4039 O O . VAL B 1 77 ? 15.992 -9.922 -0.801 1 98.88 77 VAL B O 1
ATOM 4042 N N . LEU B 1 78 ? 17.094 -11.828 -0.896 1 98.94 78 LEU B N 1
ATOM 4043 C CA . LEU B 1 78 ? 18.078 -11.336 -1.846 1 98.94 78 LEU B CA 1
ATOM 4044 C C . LEU B 1 78 ? 17.438 -10.961 -3.17 1 98.94 78 LEU B C 1
ATOM 4046 O O . LEU B 1 78 ? 17.828 -9.977 -3.803 1 98.94 78 LEU B O 1
ATOM 4050 N N . THR B 1 79 ? 16.469 -11.68 -3.574 1 98.88 79 THR B N 1
ATOM 4051 C CA . THR B 1 79 ? 15.836 -11.375 -4.855 1 98.88 79 THR B CA 1
ATOM 4052 C C . THR B 1 79 ? 14.922 -10.156 -4.738 1 98.88 79 THR B C 1
ATOM 4054 O O . THR B 1 79 ? 14.82 -9.359 -5.672 1 98.88 79 THR B O 1
ATOM 4057 N N . PHE B 1 80 ? 14.219 -9.969 -3.59 1 98.88 80 PHE B N 1
ATOM 4058 C CA . PHE B 1 80 ? 13.477 -8.734 -3.357 1 98.88 80 PHE B CA 1
ATOM 4059 C C . PHE B 1 80 ? 14.406 -7.527 -3.402 1 98.88 80 PHE B C 1
ATOM 4061 O O . PHE B 1 80 ? 14.094 -6.52 -4.039 1 98.88 80 PHE B O 1
ATOM 4068 N N . LEU B 1 81 ? 15.547 -7.688 -2.73 1 98.88 81 LEU B N 1
ATOM 4069 C CA . LEU B 1 81 ? 16.5 -6.59 -2.689 1 98.88 81 LEU B CA 1
ATOM 4070 C C . LEU B 1 81 ? 17.078 -6.316 -4.074 1 98.88 81 LEU B C 1
ATOM 4072 O O . LEU B 1 81 ? 17.281 -5.16 -4.457 1 98.88 81 LEU B O 1
ATOM 4076 N N . ALA B 1 82 ? 17.328 -7.336 -4.816 1 98.81 82 ALA B N 1
ATOM 4077 C CA . ALA B 1 82 ? 17.859 -7.195 -6.172 1 98.81 82 ALA B CA 1
ATOM 4078 C C . ALA B 1 82 ? 16.891 -6.418 -7.059 1 98.81 82 ALA B C 1
ATOM 4080 O O . ALA B 1 82 ? 17.297 -5.488 -7.762 1 98.81 82 ALA B O 1
ATOM 4081 N N . HIS B 1 83 ? 15.656 -6.801 -7 1 98.44 83 HIS B N 1
ATOM 4082 C CA . HIS B 1 83 ? 14.664 -6.137 -7.84 1 98.44 83 HIS B CA 1
ATOM 4083 C C . HIS B 1 83 ? 14.469 -4.684 -7.422 1 98.44 83 HIS B C 1
ATOM 4085 O O . HIS B 1 83 ? 14.352 -3.799 -8.273 1 98.44 83 HIS B O 1
ATOM 4091 N N . ALA B 1 84 ? 14.43 -4.484 -6.125 1 98.31 84 ALA B N 1
ATOM 4092 C CA . ALA B 1 84 ? 14.328 -3.105 -5.652 1 98.31 84 ALA B CA 1
ATOM 4093 C C . ALA B 1 84 ? 15.508 -2.27 -6.133 1 98.31 84 ALA B C 1
ATOM 4095 O O . ALA B 1 84 ? 15.336 -1.119 -6.543 1 98.31 84 ALA B O 1
ATOM 4096 N N . TYR B 1 85 ? 16.672 -2.83 -6.074 1 98.38 85 TYR B N 1
ATOM 4097 C CA . TYR B 1 85 ? 17.891 -2.141 -6.484 1 98.38 85 TYR B CA 1
ATOM 4098 C C . TYR B 1 85 ? 17.844 -1.767 -7.961 1 98.38 85 TYR B C 1
ATOM 4100 O O . TYR B 1 85 ? 18.188 -0.646 -8.336 1 98.38 85 TYR B O 1
ATOM 4108 N N . ILE B 1 86 ? 17.391 -2.605 -8.805 1 97.56 86 ILE B N 1
ATOM 4109 C CA . ILE B 1 86 ? 17.438 -2.426 -10.25 1 97.56 86 ILE B CA 1
ATOM 4110 C C . ILE B 1 86 ? 16.312 -1.483 -10.688 1 97.56 86 ILE B C 1
ATOM 4112 O O . ILE B 1 86 ? 16.531 -0.607 -11.523 1 97.56 86 ILE B O 1
ATOM 4116 N N . TRP B 1 87 ? 15.156 -1.6 -10.094 1 95.75 87 TRP B N 1
ATOM 4117 C CA . TRP B 1 87 ? 13.977 -1.001 -10.711 1 95.75 87 TRP B CA 1
ATOM 4118 C C . TRP B 1 87 ? 13.586 0.29 -10 1 95.75 87 TRP B C 1
ATOM 4120 O O . TRP B 1 87 ? 12.781 1.07 -10.508 1 95.75 87 TRP B O 1
ATOM 4130 N N . CYS B 1 88 ? 14.086 0.538 -8.789 1 94 88 CYS B N 1
ATOM 4131 C CA . CYS B 1 88 ? 13.727 1.769 -8.094 1 94 88 CYS B CA 1
ATOM 4132 C C . CYS B 1 88 ? 14.242 2.99 -8.844 1 94 88 CYS B C 1
ATOM 4134 O O . CYS B 1 88 ? 15.453 3.137 -9.031 1 94 88 CYS B O 1
ATOM 4136 N N . GLY B 1 89 ? 13.344 3.879 -9.227 1 88.62 89 GLY B N 1
ATOM 4137 C CA . GLY B 1 89 ? 13.766 5.012 -10.039 1 88.62 89 GLY B CA 1
ATOM 4138 C C . GLY B 1 89 ? 14.148 4.625 -11.453 1 88.62 89 GLY B C 1
ATOM 4139 O O . GLY B 1 89 ? 13.477 3.811 -12.086 1 88.62 89 GLY B O 1
ATOM 4140 N N . GLU B 1 90 ? 15.148 5.266 -11.945 1 89.38 90 GLU B N 1
ATOM 4141 C CA . GLU B 1 90 ? 15.695 4.867 -13.242 1 89.38 90 GLU B CA 1
ATOM 4142 C C . GLU B 1 90 ? 16.438 3.543 -13.141 1 89.38 90 GLU B C 1
ATOM 4144 O O . GLU B 1 90 ? 17.312 3.381 -12.281 1 89.38 90 GLU B O 1
ATOM 4149 N N . PRO B 1 91 ? 16.062 2.6 -13.945 1 93.62 91 PRO B N 1
ATOM 4150 C CA . PRO B 1 91 ? 16.703 1.285 -13.859 1 93.62 91 PRO B CA 1
ATOM 4151 C C . PRO B 1 91 ? 18.219 1.357 -14.016 1 93.62 91 PRO B C 1
ATOM 4153 O O . PRO B 1 91 ? 18.719 2.223 -14.734 1 93.62 91 PRO B O 1
ATOM 4156 N N . VAL B 1 92 ? 18.859 0.511 -13.344 1 95.88 92 VAL B N 1
ATOM 4157 C CA . VAL B 1 92 ? 20.312 0.392 -13.492 1 95.88 92 VAL B CA 1
ATOM 4158 C C . VAL B 1 92 ? 20.672 -1.001 -14.008 1 95.88 92 VAL B C 1
ATOM 4160 O O . VAL B 1 92 ? 19.891 -1.944 -13.852 1 95.88 92 VAL B O 1
ATOM 4163 N N . GLU B 1 93 ? 21.844 -1.172 -14.562 1 96.31 93 GLU B N 1
ATOM 4164 C CA . GLU B 1 93 ? 22.156 -2.402 -15.281 1 96.31 93 GLU B CA 1
ATOM 4165 C C . GLU B 1 93 ? 23.172 -3.244 -14.523 1 96.31 93 GLU B C 1
ATOM 4167 O O . GLU B 1 93 ? 23.781 -4.16 -15.086 1 96.31 93 GLU B O 1
ATOM 4172 N N . LYS B 1 94 ? 23.375 -2.895 -13.297 1 97.81 94 LYS B N 1
ATOM 4173 C CA . LYS B 1 94 ? 24.359 -3.648 -12.531 1 97.81 94 LYS B CA 1
ATOM 4174 C C . LYS B 1 94 ? 23.891 -3.871 -11.094 1 97.81 94 LYS B C 1
ATOM 4176 O O . LYS B 1 94 ? 23.406 -2.943 -10.445 1 97.81 94 LYS B O 1
ATOM 4181 N N . LEU B 1 95 ? 23.984 -5.109 -10.633 1 98.31 95 LEU B N 1
ATOM 4182 C CA . LEU B 1 95 ? 23.766 -5.461 -9.234 1 98.31 95 LEU B CA 1
ATOM 4183 C C . LEU B 1 95 ? 25.078 -5.484 -8.469 1 98.31 95 LEU B C 1
ATOM 4185 O O . LEU B 1 95 ? 26.062 -6.082 -8.922 1 98.31 95 LEU B O 1
ATOM 4189 N N . PRO B 1 96 ? 25.109 -4.852 -7.352 1 98.5 96 PRO B N 1
ATOM 4190 C CA . PRO B 1 96 ? 26.359 -4.879 -6.582 1 98.5 96 PRO B CA 1
ATOM 4191 C C . PRO B 1 96 ? 26.703 -6.273 -6.059 1 98.5 96 PRO B C 1
ATOM 4193 O O . PRO B 1 96 ? 25.797 -7.094 -5.855 1 98.5 96 PRO B O 1
ATOM 4196 N N . SER B 1 97 ? 27.938 -6.508 -5.754 1 98.31 97 SER B N 1
ATOM 4197 C CA . SER B 1 97 ? 28.438 -7.82 -5.363 1 98.31 97 SER B CA 1
ATOM 4198 C C . SER B 1 97 ? 27.797 -8.281 -4.055 1 98.31 97 SER B C 1
ATOM 4200 O O . SER B 1 97 ? 27.594 -9.484 -3.844 1 98.31 97 SER B O 1
ATOM 4202 N N . GLN B 1 98 ? 27.438 -7.336 -3.205 1 97.38 98 GLN B N 1
ATOM 4203 C CA . GLN B 1 98 ? 26.859 -7.652 -1.9 1 97.38 98 GLN B CA 1
ATOM 4204 C C . GLN B 1 98 ? 25.531 -8.391 -2.047 1 97.38 98 GLN B C 1
ATOM 4206 O O . GLN B 1 98 ? 25.125 -9.133 -1.15 1 97.38 98 GLN B O 1
ATOM 4211 N N . ILE B 1 99 ? 24.891 -8.234 -3.195 1 98.69 99 ILE B N 1
ATOM 4212 C CA . ILE B 1 99 ? 23.609 -8.906 -3.459 1 98.69 99 ILE B CA 1
ATOM 4213 C C . ILE B 1 99 ? 23.812 -10.008 -4.492 1 98.69 99 ILE B C 1
ATOM 4215 O O . ILE B 1 99 ? 23.344 -11.133 -4.309 1 98.69 99 ILE B O 1
ATOM 4219 N N . ALA B 1 100 ? 24.609 -9.703 -5.488 1 98.75 100 ALA B N 1
ATOM 4220 C CA . ALA B 1 100 ? 24.766 -10.586 -6.641 1 98.75 100 ALA B CA 1
ATOM 4221 C C . ALA B 1 100 ? 25.375 -11.914 -6.23 1 98.75 100 ALA B C 1
ATOM 4223 O O . ALA B 1 100 ? 24.859 -12.984 -6.57 1 98.75 100 ALA B O 1
ATOM 4224 N N . VAL B 1 101 ? 26.422 -11.875 -5.504 1 98.62 101 VAL B N 1
ATOM 4225 C CA . VAL B 1 101 ? 27.234 -13.062 -5.227 1 98.62 101 VAL B CA 1
ATOM 4226 C C . VAL B 1 101 ? 26.438 -14.039 -4.359 1 98.62 101 VAL B C 1
ATOM 4228 O O . VAL B 1 101 ? 26.25 -15.195 -4.734 1 98.62 101 VAL B O 1
ATOM 4231 N N . PRO B 1 102 ? 25.922 -13.602 -3.221 1 98.81 102 PRO B N 1
ATOM 4232 C CA . PRO B 1 102 ? 25.141 -14.562 -2.434 1 98.81 102 PRO B CA 1
ATOM 4233 C C . PRO B 1 102 ? 23.875 -15.016 -3.143 1 98.81 102 PRO B C 1
ATOM 4235 O O . PRO B 1 102 ? 23.422 -16.156 -2.967 1 98.81 102 PRO B O 1
ATOM 4238 N N . CYS B 1 103 ? 23.266 -14.148 -3.902 1 98.81 103 CYS B N 1
ATOM 4239 C CA . CYS B 1 103 ? 22.062 -14.5 -4.641 1 98.81 103 CYS B CA 1
ATOM 4240 C C . CYS B 1 103 ? 22.344 -15.617 -5.633 1 98.81 103 CYS B C 1
ATOM 4242 O O . CYS B 1 103 ? 21.578 -16.594 -5.711 1 98.81 103 CYS B O 1
ATOM 4244 N N . VAL B 1 104 ? 23.422 -15.492 -6.359 1 98.75 104 VAL B N 1
ATOM 4245 C CA . VAL B 1 104 ? 23.812 -16.516 -7.324 1 98.75 104 VAL B CA 1
ATOM 4246 C C . VAL B 1 104 ? 24.109 -17.828 -6.598 1 98.75 104 VAL B C 1
ATOM 4248 O O . VAL B 1 104 ? 23.672 -18.906 -7.035 1 98.75 104 VAL B O 1
ATOM 4251 N N . ASN B 1 105 ? 24.797 -17.734 -5.516 1 98.56 105 ASN B N 1
ATOM 4252 C CA . ASN B 1 105 ? 25.188 -18.922 -4.777 1 98.56 105 ASN B CA 1
ATOM 4253 C C . ASN B 1 105 ? 23.969 -19.672 -4.238 1 98.56 105 ASN B C 1
ATOM 4255 O O . ASN B 1 105 ? 23.891 -20.891 -4.379 1 98.56 105 ASN B O 1
ATOM 4259 N N . VAL B 1 106 ? 23.047 -19 -3.633 1 98.56 106 VAL B N 1
ATOM 4260 C CA . VAL B 1 106 ? 21.891 -19.672 -3.047 1 98.56 106 VAL B CA 1
ATOM 4261 C C . VAL B 1 106 ? 20.969 -20.188 -4.152 1 98.56 106 VAL B C 1
ATOM 4263 O O . VAL B 1 106 ? 20.344 -21.234 -4.016 1 98.56 106 VAL B O 1
ATOM 4266 N N . SER B 1 107 ? 20.875 -19.422 -5.23 1 98.38 107 SER B N 1
ATOM 4267 C CA . SER B 1 107 ? 20.062 -19.828 -6.375 1 98.38 107 SER B CA 1
ATOM 4268 C C . SER B 1 107 ? 20.562 -21.156 -6.953 1 98.38 107 SER B C 1
ATOM 4270 O O . SER B 1 107 ? 19.75 -22.016 -7.32 1 98.38 107 SER B O 1
ATOM 4272 N N . LYS B 1 108 ? 21.844 -21.297 -7.016 1 97.31 108 LYS B N 1
ATOM 4273 C CA . LYS B 1 108 ? 22.453 -22.531 -7.523 1 97.31 108 LYS B CA 1
ATOM 4274 C C . LYS B 1 108 ? 22.031 -23.734 -6.68 1 97.31 108 LYS B C 1
ATOM 4276 O O . LYS B 1 108 ? 21.703 -24.781 -7.215 1 97.31 108 LYS B O 1
ATOM 4281 N N . ILE B 1 109 ? 21.984 -23.547 -5.488 1 95.94 109 ILE B N 1
ATOM 4282 C CA . ILE B 1 109 ? 21.641 -24.625 -4.578 1 95.94 109 ILE B CA 1
ATOM 4283 C C . ILE B 1 109 ? 20.156 -24.984 -4.754 1 95.94 109 ILE B C 1
ATOM 4285 O O . ILE B 1 109 ? 19.812 -26.172 -4.758 1 95.94 109 ILE B O 1
ATOM 4289 N N . LEU B 1 110 ? 19.297 -24.031 -4.949 1 95.56 110 LEU B N 1
ATOM 4290 C CA . LEU B 1 110 ? 17.859 -24.234 -5.031 1 95.56 110 LEU B CA 1
ATOM 4291 C C . LEU B 1 110 ? 17.438 -24.625 -6.449 1 95.56 110 LEU B C 1
ATOM 4293 O O . LEU B 1 110 ? 16.297 -25.016 -6.684 1 95.56 110 LEU B O 1
ATOM 4297 N N . GLY B 1 111 ? 18.406 -24.469 -7.379 1 96.06 111 GLY B N 1
ATOM 4298 C CA . GLY B 1 111 ? 18.109 -24.781 -8.773 1 96.06 111 GLY B CA 1
ATOM 4299 C C . GLY B 1 111 ? 17.234 -23.75 -9.438 1 96.06 111 GLY B C 1
ATOM 4300 O O . GLY B 1 111 ? 16.359 -24.094 -10.234 1 96.06 111 GLY B O 1
ATOM 4301 N N . LEU B 1 112 ? 17.328 -22.531 -9.055 1 98.06 112 LEU B N 1
ATOM 4302 C CA . LEU B 1 112 ? 16.562 -21.406 -9.594 1 98.06 112 LEU B CA 1
ATOM 4303 C C . LEU B 1 112 ? 17.5 -20.328 -10.125 1 98.06 112 LEU B C 1
ATOM 4305 O O . LEU B 1 112 ? 18.672 -20.266 -9.75 1 98.06 112 LEU B O 1
ATOM 4309 N N . PRO B 1 113 ? 17.016 -19.562 -11.078 1 98.25 113 PRO B N 1
ATOM 4310 C CA . PRO B 1 113 ? 17.828 -18.406 -11.453 1 98.25 113 PRO B CA 1
ATOM 4311 C C . PRO B 1 113 ? 17.891 -17.344 -10.359 1 98.25 113 PRO B C 1
ATOM 4313 O O . PRO B 1 113 ? 16.969 -17.25 -9.531 1 98.25 113 PRO B O 1
ATOM 4316 N N . PRO B 1 114 ? 18.938 -16.562 -10.273 1 98.69 114 PRO B N 1
ATOM 4317 C CA . PRO B 1 114 ? 19.094 -15.523 -9.242 1 98.69 114 PRO B CA 1
ATOM 4318 C C . PRO B 1 114 ? 18.266 -14.273 -9.523 1 98.69 114 PRO B C 1
ATOM 4320 O O . PRO B 1 114 ? 18.828 -13.188 -9.688 1 98.69 114 PRO B O 1
ATOM 4323 N N . ILE B 1 115 ? 17 -14.391 -9.586 1 98.5 115 ILE B N 1
ATOM 4324 C CA . ILE B 1 115 ? 16 -13.359 -9.82 1 98.5 115 ILE B CA 1
ATOM 4325 C C . ILE B 1 115 ? 14.727 -13.695 -9.047 1 98.5 115 ILE B C 1
ATOM 4327 O O . ILE B 1 115 ? 14.531 -14.836 -8.617 1 98.5 115 ILE B O 1
ATOM 4331 N N . ALA B 1 116 ? 13.898 -12.68 -8.773 1 98.19 116 ALA B N 1
ATOM 4332 C CA . ALA B 1 116 ? 12.625 -12.977 -8.117 1 98.19 116 ALA B CA 1
ATOM 4333 C C . ALA B 1 116 ? 11.719 -13.805 -9.016 1 98.19 116 ALA B C 1
ATOM 4335 O O . ALA B 1 116 ? 11.32 -13.359 -10.094 1 98.19 116 ALA B O 1
ATOM 4336 N N . THR B 1 117 ? 11.445 -14.984 -8.594 1 98.19 117 THR B N 1
ATOM 4337 C CA . THR B 1 117 ? 10.586 -15.906 -9.32 1 98.19 117 THR B CA 1
ATOM 4338 C C . THR B 1 117 ? 9.242 -16.078 -8.617 1 98.19 117 THR B C 1
ATOM 4340 O O . THR B 1 117 ? 9.039 -15.531 -7.527 1 98.19 117 THR B O 1
ATOM 4343 N N . TYR B 1 118 ? 8.352 -16.812 -9.258 1 97.88 118 TYR B N 1
ATOM 4344 C CA . TYR B 1 118 ? 7.074 -17.188 -8.664 1 97.88 118 TYR B CA 1
ATOM 4345 C C . TYR B 1 118 ? 7.277 -17.828 -7.297 1 97.88 118 TYR B C 1
ATOM 4347 O O . TYR B 1 118 ? 6.484 -17.609 -6.375 1 97.88 118 TYR B O 1
ATOM 4355 N N . ALA B 1 119 ? 8.328 -18.531 -7.129 1 97.94 119 ALA B N 1
ATOM 4356 C CA . ALA B 1 119 ? 8.609 -19.219 -5.867 1 97.94 119 ALA B CA 1
ATOM 4357 C C . ALA B 1 119 ? 8.898 -18.203 -4.754 1 97.94 119 ALA B C 1
ATOM 4359 O O . ALA B 1 119 ? 8.305 -18.281 -3.68 1 97.94 119 ALA B O 1
ATOM 4360 N N . SER B 1 120 ? 9.773 -17.25 -5.004 1 98.06 120 SER B N 1
ATOM 4361 C CA . SER B 1 120 ? 10.172 -16.312 -3.969 1 98.06 120 SER B CA 1
ATOM 4362 C C . SER B 1 120 ? 9.07 -15.281 -3.713 1 98.06 120 SER B C 1
ATOM 4364 O O . SER B 1 120 ? 8.93 -14.773 -2.596 1 98.06 120 SER B O 1
ATOM 4366 N N . LEU B 1 121 ? 8.258 -15 -4.723 1 98.38 121 LEU B N 1
ATOM 4367 C CA . LEU B 1 121 ? 7.246 -13.953 -4.613 1 98.38 121 LEU B CA 1
ATOM 4368 C C . LEU B 1 121 ? 5.953 -14.508 -4.02 1 98.38 121 LEU B C 1
ATOM 4370 O O . LEU B 1 121 ? 5.215 -13.789 -3.348 1 98.38 121 LEU B O 1
ATOM 4374 N N . CYS B 1 122 ? 5.684 -15.82 -4.316 1 98.25 122 CYS B N 1
ATOM 4375 C CA . CYS B 1 122 ? 4.398 -16.391 -3.91 1 98.25 122 CYS B CA 1
ATOM 4376 C C . CYS B 1 122 ? 4.602 -17.625 -3.047 1 98.25 122 CYS B C 1
ATOM 4378 O O . CYS B 1 122 ? 4.355 -17.594 -1.84 1 98.25 122 CYS B O 1
ATOM 4380 N N . LEU B 1 123 ? 5.25 -18.656 -3.523 1 98.12 123 LEU B N 1
ATOM 4381 C CA . LEU B 1 123 ? 5.277 -19.953 -2.877 1 98.12 123 LEU B CA 1
ATOM 4382 C C . LEU B 1 123 ? 5.895 -19.859 -1.484 1 98.12 123 LEU B C 1
ATOM 4384 O O . LEU B 1 123 ? 5.48 -20.578 -0.568 1 98.12 123 LEU B O 1
ATOM 4388 N N . TRP B 1 124 ? 6.883 -19 -1.345 1 98.38 124 TRP B N 1
ATOM 4389 C CA . TRP B 1 124 ? 7.602 -18.938 -0.076 1 98.38 124 TRP B CA 1
ATOM 4390 C C . TRP B 1 124 ? 7.355 -17.609 0.635 1 98.38 124 TRP B C 1
ATOM 4392 O O . TRP B 1 124 ? 8.094 -17.25 1.551 1 98.38 124 TRP B O 1
ATOM 4402 N N . ASN B 1 125 ? 6.309 -16.859 0.262 1 98.69 125 ASN B N 1
ATOM 4403 C CA . ASN B 1 125 ? 6.094 -15.508 0.763 1 98.69 125 ASN B CA 1
ATOM 4404 C C . ASN B 1 125 ? 4.711 -15.352 1.386 1 98.69 125 ASN B C 1
ATOM 4406 O O . ASN B 1 125 ? 3.93 -14.492 0.97 1 98.69 125 ASN B O 1
ATOM 4410 N N . PHE B 1 126 ? 4.434 -16.141 2.408 1 98.62 126 PHE B N 1
ATOM 4411 C CA . PHE B 1 126 ? 3.145 -16.047 3.084 1 98.62 126 PHE B CA 1
ATOM 4412 C C . PHE B 1 126 ? 3.254 -16.516 4.531 1 98.62 126 PHE B C 1
ATOM 4414 O O . PHE B 1 126 ? 4.191 -17.234 4.887 1 98.62 126 PHE B O 1
ATOM 4421 N N . LYS B 1 127 ? 2.357 -16.125 5.309 1 98.12 127 LYS B N 1
ATOM 4422 C CA . LYS B 1 127 ? 2.15 -16.625 6.664 1 98.12 127 LYS B CA 1
ATOM 4423 C C . LYS B 1 127 ? 0.708 -16.406 7.113 1 98.12 127 LYS B C 1
ATOM 4425 O O . LYS B 1 127 ? -0.005 -15.57 6.555 1 98.12 127 LYS B O 1
ATOM 4430 N N . LYS B 1 128 ? 0.291 -17.141 8.07 1 97.25 128 LYS B N 1
ATOM 4431 C CA . LYS B 1 128 ? -1.022 -16.938 8.672 1 97.25 128 LYS B CA 1
ATOM 4432 C C . LYS B 1 128 ? -1.015 -15.711 9.594 1 97.25 128 LYS B C 1
ATOM 4434 O O . LYS B 1 128 ? -0.041 -15.477 10.312 1 97.25 128 LYS B O 1
ATOM 4439 N N . ILE B 1 129 ? -2.041 -14.945 9.555 1 97.38 129 ILE B N 1
ATOM 4440 C CA . ILE B 1 129 ? -2.207 -13.844 10.484 1 97.38 129 ILE B CA 1
ATOM 4441 C C . ILE B 1 129 ? -2.42 -14.383 11.898 1 97.38 129 ILE B C 1
ATOM 4443 O O . ILE B 1 129 ? -1.809 -13.898 12.852 1 97.38 129 ILE B O 1
ATOM 4447 N N . ASP B 1 130 ? -3.305 -15.289 11.992 1 95.25 130 ASP B N 1
ATOM 4448 C CA . ASP B 1 130 ? -3.588 -16.031 13.211 1 95.25 130 ASP B CA 1
ATOM 4449 C C . ASP B 1 130 ? -3.314 -17.516 13.023 1 95.25 130 ASP B C 1
ATOM 4451 O O . ASP B 1 130 ? -4.059 -18.219 12.32 1 95.25 130 ASP B O 1
ATOM 4455 N N . ASP B 1 131 ? -2.338 -18.078 13.703 1 94.31 131 ASP B N 1
ATOM 4456 C CA . ASP B 1 131 ? -1.881 -19.453 13.523 1 94.31 131 ASP B CA 1
ATOM 4457 C C . ASP B 1 131 ? -2.955 -20.453 13.953 1 94.31 131 ASP B C 1
ATOM 4459 O O . ASP B 1 131 ? -2.963 -21.594 13.508 1 94.31 131 ASP B O 1
ATOM 4463 N N . ARG B 1 132 ? -3.918 -20.125 14.789 1 93.56 132 ARG B N 1
ATOM 4464 C CA . ARG B 1 132 ? -4.938 -21.016 15.336 1 93.56 132 ARG B CA 1
ATOM 4465 C C . ARG B 1 132 ? -6.078 -21.219 14.336 1 93.56 132 ARG B C 1
ATOM 4467 O O . ARG B 1 132 ? -6.887 -22.125 14.492 1 93.56 132 ARG B O 1
ATOM 4474 N N . ARG B 1 133 ? -6.062 -20.312 13.289 1 95 133 ARG B N 1
ATOM 4475 C CA . ARG B 1 133 ? -7.152 -20.359 12.32 1 95 133 ARG B CA 1
ATOM 4476 C C . ARG B 1 133 ? -6.762 -21.172 11.094 1 95 133 ARG B C 1
ATOM 4478 O O . ARG B 1 133 ? -5.582 -21.469 10.891 1 95 133 ARG B O 1
ATOM 4485 N N . GLU B 1 134 ? -7.707 -21.469 10.305 1 95.06 134 GLU B N 1
ATOM 4486 C CA . GLU B 1 134 ? -7.512 -22.281 9.109 1 95.06 134 GLU B CA 1
ATOM 4487 C C . GLU B 1 134 ? -6.758 -21.5 8.031 1 95.06 134 GLU B C 1
ATOM 4489 O O . GLU B 1 134 ? -6.691 -20.281 8.078 1 95.06 134 GLU B O 1
ATOM 4494 N N . PHE B 1 135 ? -6.191 -22.297 7.141 1 95.88 135 PHE B N 1
ATOM 4495 C CA . PHE B 1 135 ? -5.559 -21.719 5.957 1 95.88 135 PHE B CA 1
ATOM 4496 C C . PHE B 1 135 ? -6.605 -21.203 4.977 1 95.88 135 PHE B C 1
ATOM 4498 O O . PHE B 1 135 ? -7.223 -22 4.25 1 95.88 135 PHE B O 1
ATOM 4505 N N . SER B 1 136 ? -6.832 -19.938 5.02 1 96 136 SER B N 1
ATOM 4506 C CA . SER B 1 136 ? -7.801 -19.281 4.152 1 96 136 SER B CA 1
ATOM 4507 C C . SER B 1 136 ? -7.309 -17.906 3.73 1 96 136 SER B C 1
ATOM 4509 O O . SER B 1 136 ? -6.438 -17.312 4.379 1 96 136 SER B O 1
ATOM 4511 N N . LEU B 1 137 ? -7.84 -17.469 2.676 1 95.12 137 LEU B N 1
ATOM 4512 C CA . LEU B 1 137 ? -7.363 -16.234 2.086 1 95.12 137 LEU B CA 1
ATOM 4513 C C . LEU B 1 137 ? -7.52 -15.07 3.064 1 95.12 137 LEU B C 1
ATOM 4515 O O . LEU B 1 137 ? -6.691 -14.156 3.084 1 95.12 137 LEU B O 1
ATOM 4519 N N . ASP B 1 138 ? -8.539 -15.055 3.928 1 94.81 138 ASP B N 1
ATOM 4520 C CA . ASP B 1 138 ? -8.797 -13.961 4.859 1 94.81 138 ASP B CA 1
ATOM 4521 C C . ASP B 1 138 ? -7.898 -14.062 6.09 1 94.81 138 ASP B C 1
ATOM 4523 O O . ASP B 1 138 ? -7.906 -13.18 6.949 1 94.81 138 ASP B O 1
ATOM 4527 N N . ASN B 1 139 ? -7.109 -15.156 6.137 1 97.56 139 ASN B N 1
ATOM 4528 C CA . ASN B 1 139 ? -6.207 -15.344 7.266 1 97.56 139 ASN B CA 1
ATOM 4529 C C . ASN B 1 139 ? -4.754 -15.445 6.809 1 97.56 139 ASN B C 1
ATOM 4531 O O . ASN B 1 139 ? -3.916 -16.016 7.504 1 97.56 139 ASN B O 1
ATOM 4535 N N . LEU B 1 140 ? -4.496 -14.969 5.637 1 98.19 140 LEU B N 1
ATOM 4536 C CA . LEU B 1 140 ? -3.133 -14.977 5.121 1 98.19 140 LEU B CA 1
ATOM 4537 C C . LEU B 1 140 ? -2.609 -13.555 4.941 1 98.19 140 LEU B C 1
ATOM 4539 O O . LEU B 1 140 ? -3.387 -12.625 4.719 1 98.19 140 LEU B O 1
ATOM 4543 N N . THR B 1 141 ? -1.334 -13.438 5.105 1 98.25 141 THR B N 1
ATOM 4544 C CA . THR B 1 141 ? -0.617 -12.219 4.738 1 98.25 141 THR B CA 1
ATOM 4545 C C . THR B 1 141 ? 0.761 -12.555 4.172 1 98.25 141 THR B C 1
ATOM 4547 O O . THR B 1 141 ? 1.163 -13.719 4.152 1 98.25 141 THR B O 1
ATOM 4550 N N . THR B 1 142 ? 1.436 -11.578 3.572 1 98.5 142 THR B N 1
ATOM 4551 C CA . THR B 1 142 ? 2.758 -11.773 2.984 1 98.5 142 THR B CA 1
ATOM 4552 C C . THR B 1 142 ? 3.852 -11.492 4.012 1 98.5 142 THR B C 1
ATOM 4554 O O . THR B 1 142 ? 3.637 -10.742 4.965 1 98.5 142 THR B O 1
ATOM 4557 N N . ILE B 1 143 ? 4.949 -12.078 3.779 1 98.5 143 ILE B N 1
ATOM 4558 C CA . ILE B 1 143 ? 6.133 -11.812 4.59 1 98.5 143 ILE B CA 1
ATOM 4559 C C . ILE B 1 143 ? 6.828 -10.547 4.086 1 98.5 143 ILE B C 1
ATOM 4561 O O . ILE B 1 143 ? 7.219 -9.688 4.879 1 98.5 143 ILE B O 1
ATOM 4565 N N . ASN B 1 144 ? 6.938 -10.438 2.754 1 98.25 144 ASN B N 1
ATOM 4566 C CA . ASN B 1 144 ? 7.605 -9.281 2.162 1 98.25 144 ASN B CA 1
ATOM 4567 C C . ASN B 1 144 ? 6.785 -8.68 1.025 1 98.25 144 ASN B C 1
ATOM 4569 O O . ASN B 1 144 ? 6.055 -9.398 0.336 1 98.25 144 ASN B O 1
ATOM 4573 N N . THR B 1 145 ? 6.852 -7.453 0.864 1 98.31 145 THR B N 1
ATOM 4574 C CA . THR B 1 145 ? 6.332 -6.691 -0.266 1 98.31 145 THR B CA 1
ATOM 4575 C C . THR B 1 145 ? 7.316 -5.598 -0.677 1 98.31 145 THR B C 1
ATOM 4577 O O . THR B 1 145 ? 8.211 -5.234 0.092 1 98.31 145 THR B O 1
ATOM 4580 N N . PHE B 1 146 ? 7.191 -5.121 -1.897 1 97.75 146 PHE B N 1
ATOM 4581 C CA . PHE B 1 146 ? 7.977 -3.979 -2.355 1 97.75 146 PHE B CA 1
ATOM 4582 C C . PHE B 1 146 ? 7.359 -2.672 -1.873 1 97.75 146 PHE B C 1
ATOM 4584 O O . PHE B 1 146 ? 8.07 -1.769 -1.429 1 97.75 146 PHE B O 1
ATOM 4591 N N . THR B 1 147 ? 6.023 -2.633 -1.89 1 95.62 147 THR B N 1
ATOM 4592 C CA . THR B 1 147 ? 5.34 -1.357 -1.724 1 95.62 147 THR B CA 1
ATOM 4593 C C . THR B 1 147 ? 4.648 -1.287 -0.365 1 95.62 147 THR B C 1
ATOM 4595 O O . THR B 1 147 ? 4.238 -0.211 0.074 1 95.62 147 THR B O 1
ATOM 4598 N N . GLY B 1 148 ? 4.469 -2.438 0.223 1 95.62 148 GLY B N 1
ATOM 4599 C CA . GLY B 1 148 ? 3.793 -2.5 1.51 1 95.62 148 GLY B CA 1
ATOM 4600 C C . GLY B 1 148 ? 2.281 -2.5 1.392 1 95.62 148 GLY B C 1
ATOM 4601 O O . GLY B 1 148 ? 1.575 -2.652 2.391 1 95.62 148 GLY B O 1
ATOM 4602 N N . SER B 1 149 ? 1.694 -2.445 0.238 1 96.56 149 SER B N 1
ATOM 4603 C CA . SER B 1 149 ? 0.259 -2.25 0.061 1 96.56 149 SER B CA 1
ATOM 4604 C C . SER B 1 149 ? -0.501 -3.562 0.229 1 96.56 149 SER B C 1
ATOM 4606 O O . SER B 1 149 ? 0.015 -4.633 -0.1 1 96.56 149 SER B O 1
ATOM 4608 N N . ILE B 1 150 ? -1.716 -3.463 0.643 1 97 150 ILE B N 1
ATOM 4609 C CA . ILE B 1 150 ? -2.598 -4.621 0.749 1 97 150 ILE B CA 1
ATOM 4610 C C . ILE B 1 150 ? -2.875 -5.188 -0.642 1 97 150 ILE B C 1
ATOM 4612 O O . ILE B 1 150 ? -3.061 -6.395 -0.802 1 97 150 ILE B O 1
ATOM 4616 N N . ASP B 1 151 ? -2.84 -4.34 -1.67 1 97.5 151 ASP B N 1
ATOM 4617 C CA . ASP B 1 151 ? -3.045 -4.793 -3.043 1 97.5 151 ASP B CA 1
ATOM 4618 C C . ASP B 1 151 ? -1.946 -5.762 -3.471 1 97.5 151 ASP B C 1
ATOM 4620 O O . ASP B 1 151 ? -2.227 -6.797 -4.086 1 97.5 151 ASP B O 1
ATOM 4624 N N . GLU B 1 152 ? -0.711 -5.383 -3.133 1 98.25 152 GLU B N 1
ATOM 4625 C CA . GLU B 1 152 ? 0.415 -6.25 -3.473 1 98.25 152 GLU B CA 1
ATOM 4626 C C . GLU B 1 152 ? 0.327 -7.582 -2.738 1 98.25 152 GLU B C 1
ATOM 4628 O O . GLU B 1 152 ? 0.526 -8.641 -3.336 1 98.25 152 GLU B O 1
ATOM 4633 N N . SER B 1 153 ? -0.014 -7.492 -1.474 1 98.56 153 SER B N 1
ATOM 4634 C CA . SER B 1 153 ? -0.174 -8.719 -0.706 1 98.56 153 SER B CA 1
ATOM 4635 C C . SER B 1 153 ? -1.251 -9.617 -1.312 1 98.56 153 SER B C 1
ATOM 4637 O O . SER B 1 153 ? -1.036 -10.812 -1.502 1 98.56 153 SER B O 1
ATOM 4639 N N . TRP B 1 154 ? -2.359 -8.984 -1.633 1 98.25 154 TRP B N 1
ATOM 4640 C CA . TRP B 1 154 ? -3.475 -9.75 -2.182 1 98.25 154 TRP B CA 1
ATOM 4641 C C . TRP B 1 154 ? -3.086 -10.414 -3.5 1 98.25 154 TRP B C 1
ATOM 4643 O O . TRP B 1 154 ? -3.443 -11.562 -3.754 1 98.25 154 TRP B O 1
ATOM 4653 N N . PHE B 1 155 ? -2.34 -9.719 -4.277 1 98.25 155 PHE B N 1
ATOM 4654 C CA . PHE B 1 155 ? -1.898 -10.227 -5.57 1 98.25 155 PHE B CA 1
ATOM 4655 C C . PHE B 1 155 ? -1.132 -11.539 -5.402 1 98.25 155 PHE B C 1
ATOM 4657 O O . PHE B 1 155 ? -1.36 -12.5 -6.141 1 98.25 155 PHE B O 1
ATOM 4664 N N . TYR B 1 156 ? -0.251 -11.578 -4.41 1 98.62 156 TYR B N 1
ATOM 4665 C CA . TYR B 1 156 ? 0.537 -12.773 -4.16 1 98.62 156 TYR B CA 1
ATOM 4666 C C . TYR B 1 156 ? -0.317 -13.859 -3.516 1 98.62 156 TYR B C 1
ATOM 4668 O O . TYR B 1 156 ? -0.221 -15.039 -3.885 1 98.62 156 TYR B O 1
ATOM 4676 N N . LEU B 1 157 ? -1.16 -13.453 -2.623 1 98.69 157 LEU B N 1
ATOM 4677 C CA . LEU B 1 157 ? -1.819 -14.398 -1.734 1 98.69 157 LEU B CA 1
ATOM 4678 C C . LEU B 1 157 ? -2.898 -15.18 -2.479 1 98.69 157 LEU B C 1
ATOM 4680 O O . LEU B 1 157 ? -3.16 -16.344 -2.162 1 98.69 157 LEU B O 1
ATOM 4684 N N . VAL B 1 158 ? -3.504 -14.539 -3.471 1 98.31 158 VAL B N 1
ATOM 4685 C CA . VAL B 1 158 ? -4.449 -15.281 -4.293 1 98.31 158 VAL B CA 1
ATOM 4686 C C . VAL B 1 158 ? -3.736 -16.453 -4.969 1 98.31 158 VAL B C 1
ATOM 4688 O O . VAL B 1 158 ? -4.277 -17.562 -5.039 1 98.31 158 VAL B O 1
ATOM 4691 N N . SER B 1 159 ? -2.492 -16.188 -5.434 1 98.19 159 SER B N 1
ATOM 4692 C CA . SER B 1 159 ? -1.701 -17.266 -6.027 1 98.19 159 SER B CA 1
ATOM 4693 C C . SER B 1 159 ? -1.335 -18.328 -4.992 1 98.19 159 SER B C 1
ATOM 4695 O O . SER B 1 159 ? -1.336 -19.516 -5.293 1 98.19 159 SER B O 1
ATOM 4697 N N . VAL B 1 160 ? -1.045 -17.875 -3.789 1 98.44 160 VAL B N 1
ATOM 4698 C CA . VAL B 1 160 ? -0.712 -18.797 -2.707 1 98.44 160 VAL B CA 1
ATOM 4699 C C . VAL B 1 160 ? -1.907 -19.703 -2.408 1 98.44 160 VAL B C 1
ATOM 4701 O O . VAL B 1 160 ? -1.765 -20.922 -2.326 1 98.44 160 VAL B O 1
ATOM 4704 N N . TYR B 1 161 ? -3.059 -19.094 -2.279 1 98.25 161 TYR B N 1
ATOM 4705 C CA . TYR B 1 161 ? -4.273 -19.844 -1.986 1 98.25 161 TYR B CA 1
ATOM 4706 C C . TYR B 1 161 ? -4.641 -20.766 -3.148 1 98.25 161 TYR B C 1
ATOM 4708 O O . TYR B 1 161 ? -5.129 -21.875 -2.939 1 98.25 161 TYR B O 1
ATOM 4716 N N . PHE B 1 162 ? -4.395 -20.266 -4.355 1 97.88 162 PHE B N 1
ATOM 4717 C CA . PHE B 1 162 ? -4.566 -21.047 -5.574 1 97.88 162 PHE B CA 1
ATOM 4718 C C . PHE B 1 162 ? -3.74 -22.328 -5.52 1 97.88 162 PHE B C 1
ATOM 4720 O O . PHE B 1 162 ? -4.254 -23.422 -5.781 1 97.88 162 PHE B O 1
ATOM 4727 N N . GLU B 1 163 ? -2.502 -22.203 -5.133 1 97.88 163 GLU B N 1
ATOM 4728 C CA . GLU B 1 163 ? -1.604 -23.344 -5.043 1 97.88 163 GLU B CA 1
ATOM 4729 C C . GLU B 1 163 ? -2.053 -24.312 -3.951 1 97.88 163 GLU B C 1
ATOM 4731 O O . GLU B 1 163 ? -1.978 -25.531 -4.125 1 97.88 163 GLU B O 1
ATOM 4736 N N . LYS B 1 164 ? -2.494 -23.781 -2.846 1 97.75 164 LYS B N 1
ATOM 4737 C CA . LYS B 1 164 ? -2.961 -24.625 -1.754 1 97.75 164 LYS B CA 1
ATOM 4738 C C . LYS B 1 164 ? -4.156 -25.469 -2.186 1 97.75 164 LYS B C 1
ATOM 4740 O O . LYS B 1 164 ? -4.172 -26.688 -1.99 1 97.75 164 LYS B O 1
ATOM 4745 N N . GLU B 1 165 ? -5.121 -24.859 -2.781 1 97.19 165 GLU B N 1
ATOM 4746 C CA . GLU B 1 165 ? -6.316 -25.562 -3.225 1 97.19 165 GLU B CA 1
ATOM 4747 C C . GLU B 1 165 ? -6.008 -26.484 -4.398 1 97.19 165 GLU B C 1
ATOM 4749 O O . GLU B 1 165 ? -6.688 -27.5 -4.598 1 97.19 165 GLU B O 1
ATOM 4754 N N . GLY B 1 166 ? -4.977 -26.141 -5.113 1 97.62 166 GLY B N 1
ATOM 4755 C CA . GLY B 1 166 ? -4.531 -26.969 -6.23 1 97.62 166 GLY B CA 1
ATOM 4756 C C . GLY B 1 166 ? -4.043 -28.328 -5.809 1 97.62 166 GLY B C 1
ATOM 4757 O O . GLY B 1 166 ? -3.914 -29.234 -6.637 1 97.62 166 GLY B O 1
ATOM 4758 N N . SER B 1 167 ? -3.758 -28.516 -4.52 1 97.12 167 SER B N 1
ATOM 4759 C CA . SER B 1 167 ? -3.336 -29.828 -4.031 1 97.12 167 SER B CA 1
ATOM 4760 C C . SER B 1 167 ? -4.391 -30.891 -4.32 1 97.12 167 SER B C 1
ATOM 4762 O O . SER B 1 167 ? -4.051 -32.031 -4.605 1 97.12 167 SER B O 1
ATOM 4764 N N . PHE B 1 168 ? -5.641 -30.5 -4.305 1 96.31 168 PHE B N 1
ATOM 4765 C CA . PHE B 1 168 ? -6.73 -31.422 -4.613 1 96.31 168 PHE B CA 1
ATOM 4766 C C . PHE B 1 168 ? -6.668 -31.859 -6.074 1 96.31 168 PHE B C 1
ATOM 4768 O O . PHE B 1 168 ? -6.906 -33.031 -6.383 1 96.31 168 PHE B O 1
ATOM 4775 N N . SER B 1 169 ? -6.375 -30.922 -6.91 1 97.31 169 SER B N 1
ATOM 4776 C CA . SER B 1 169 ? -6.238 -31.219 -8.336 1 97.31 169 SER B CA 1
ATOM 4777 C C . SER B 1 169 ? -5.086 -32.188 -8.586 1 97.31 169 SER B C 1
ATOM 4779 O O . SER B 1 169 ? -5.188 -33.062 -9.438 1 97.31 169 SER B O 1
ATOM 4781 N N . LEU B 1 170 ? -4.008 -31.953 -7.875 1 97.5 170 LEU B N 1
ATOM 4782 C CA . LEU B 1 170 ? -2.848 -32.844 -8.016 1 97.5 170 LEU B CA 1
ATOM 4783 C C . LEU B 1 170 ? -3.207 -34.281 -7.672 1 97.5 170 LEU B C 1
ATOM 4785 O O . LEU B 1 170 ? -2.869 -35.188 -8.414 1 97.5 170 LEU B O 1
ATOM 4789 N N . LYS B 1 171 ? -3.879 -34.406 -6.613 1 96.19 171 LYS B N 1
ATOM 4790 C CA . LYS B 1 171 ? -4.277 -35.75 -6.168 1 96.19 171 LYS B CA 1
ATOM 4791 C C . LYS B 1 171 ? -5.246 -36.406 -7.152 1 96.19 171 LYS B C 1
ATOM 4793 O O . LYS B 1 171 ? -5.043 -37.531 -7.582 1 96.19 171 LYS B O 1
ATOM 4798 N N . ALA B 1 172 ? -6.277 -35.656 -7.488 1 97.12 172 ALA B N 1
ATOM 4799 C CA . ALA B 1 172 ? -7.289 -36.156 -8.406 1 97.12 172 ALA B CA 1
ATOM 4800 C C . ALA B 1 172 ? -6.668 -36.531 -9.758 1 97.12 172 ALA B C 1
ATOM 4802 O O . ALA B 1 172 ? -7.008 -37.562 -10.352 1 97.12 172 ALA B O 1
ATOM 4803 N N . GLY B 1 173 ? -5.777 -35.688 -10.234 1 97.81 173 GLY B N 1
ATOM 4804 C CA . GLY B 1 173 ? -5.117 -35.938 -11.5 1 97.81 173 GLY B CA 1
ATOM 4805 C C . GLY B 1 173 ? -4.23 -37.156 -11.492 1 97.81 173 GLY B C 1
ATOM 4806 O O . GLY B 1 173 ? -4.285 -38 -12.406 1 97.81 173 GLY B O 1
ATOM 4807 N N . LEU B 1 174 ? -3.443 -37.344 -10.477 1 97.62 174 LEU B N 1
ATOM 4808 C CA . LEU B 1 174 ? -2.557 -38.469 -10.367 1 97.62 174 LEU B CA 1
ATOM 4809 C C . LEU B 1 174 ? -3.355 -39.781 -10.195 1 97.62 174 LEU B C 1
ATOM 4811 O O . LEU B 1 174 ? -2.988 -40.812 -10.734 1 97.62 174 LEU B O 1
ATOM 4815 N N . ASP B 1 175 ? -4.418 -39.688 -9.406 1 97.44 175 ASP B N 1
ATOM 4816 C CA . ASP B 1 175 ? -5.285 -40.844 -9.258 1 97.44 175 ASP B CA 1
ATOM 4817 C C . ASP B 1 175 ? -5.91 -41.25 -10.594 1 97.44 175 ASP B C 1
ATOM 4819 O O . ASP B 1 175 ? -6 -42.438 -10.906 1 97.44 175 ASP B O 1
ATOM 4823 N N . ALA B 1 176 ? -6.383 -40.25 -11.328 1 98.06 176 ALA B N 1
ATOM 4824 C CA . ALA B 1 176 ? -6.93 -40.531 -12.648 1 98.06 176 ALA B CA 1
ATOM 4825 C C . ALA B 1 176 ? -5.895 -41.188 -13.539 1 98.06 176 ALA B C 1
ATOM 4827 O O . ALA B 1 176 ? -6.215 -42.156 -14.266 1 98.06 176 ALA B O 1
ATOM 4828 N N . LEU B 1 177 ? -4.66 -40.75 -13.516 1 98.31 177 LEU B N 1
ATOM 4829 C CA . LEU B 1 177 ? -3.568 -41.312 -14.297 1 98.31 177 LEU B CA 1
ATOM 4830 C C . LEU B 1 177 ? -3.305 -42.75 -13.906 1 98.31 177 LEU B C 1
ATOM 4832 O O . LEU B 1 177 ? -3.199 -43.625 -14.766 1 98.31 177 LEU B O 1
ATOM 4836 N N . ASN B 1 178 ? -3.195 -42.969 -12.609 1 97.94 178 ASN B N 1
ATOM 4837 C CA . ASN B 1 178 ? -2.973 -44.312 -12.109 1 97.94 178 ASN B CA 1
ATOM 4838 C C . ASN B 1 178 ? -4.086 -45.25 -12.539 1 97.94 178 ASN B C 1
ATOM 4840 O O . ASN B 1 178 ? -3.818 -46.375 -12.969 1 97.94 178 ASN B O 1
ATOM 4844 N N . ASN B 1 179 ? -5.301 -44.812 -12.414 1 98.06 179 ASN B N 1
ATOM 4845 C CA . ASN B 1 179 ? -6.441 -45.656 -12.766 1 98.06 179 ASN B CA 1
ATOM 4846 C C . ASN B 1 179 ? -6.496 -45.938 -14.273 1 98.06 179 ASN B C 1
ATOM 4848 O O . ASN B 1 179 ? -6.84 -47.031 -14.703 1 98.06 179 ASN B O 1
ATOM 4852 N N . ALA B 1 180 ? -6.188 -44.906 -15.031 1 97.81 180 ALA B N 1
ATOM 4853 C CA . ALA B 1 180 ? -6.125 -45.094 -16.484 1 97.81 180 ALA B CA 1
ATOM 4854 C C . ALA B 1 180 ? -5.055 -46.125 -16.859 1 97.81 180 ALA B C 1
ATOM 4856 O O . ALA B 1 180 ? -5.285 -47 -17.688 1 97.81 180 ALA B O 1
ATOM 4857 N N . GLN B 1 181 ? -3.9 -46 -16.266 1 96.94 181 GLN B N 1
ATOM 4858 C CA . GLN B 1 181 ? -2.795 -46.906 -16.531 1 96.94 181 GLN B CA 1
ATOM 4859 C C . GLN B 1 181 ? -3.16 -48.344 -16.156 1 96.94 181 GLN B C 1
ATOM 4861 O O . GLN B 1 181 ? -2.729 -49.281 -16.828 1 96.94 181 GLN B O 1
ATOM 4866 N N . ASN B 1 182 ? -3.961 -48.5 -15.172 1 97.12 182 ASN B N 1
ATOM 4867 C CA . ASN B 1 182 ? -4.312 -49.812 -14.68 1 97.12 182 ASN B CA 1
ATOM 4868 C C . ASN B 1 182 ? -5.629 -50.312 -15.273 1 97.12 182 ASN B C 1
ATOM 4870 O O . ASN B 1 182 ? -6.141 -51.375 -14.883 1 97.12 182 ASN B O 1
ATOM 4874 N N . GLY B 1 183 ? -6.227 -49.531 -16.047 1 96.75 183 GLY B N 1
ATOM 4875 C CA . GLY B 1 183 ? -7.434 -49.938 -16.75 1 96.75 183 GLY B CA 1
ATOM 4876 C C . GLY B 1 183 ? -8.68 -49.875 -15.883 1 96.75 183 GLY B C 1
ATOM 4877 O O . GLY B 1 183 ? -9.648 -50.594 -16.125 1 96.75 183 GLY B O 1
ATOM 4878 N N . GLN B 1 184 ? -8.641 -49.062 -14.883 1 97.38 184 GLN B N 1
ATOM 4879 C CA . GLN B 1 184 ? -9.781 -48.906 -13.984 1 97.38 184 GLN B CA 1
ATOM 4880 C C . GLN B 1 184 ? -10.688 -47.781 -14.445 1 97.38 184 GLN B C 1
ATOM 4882 O O . GLN B 1 184 ? -10.562 -46.656 -13.969 1 97.38 184 GLN B O 1
ATOM 4887 N N . MET B 1 185 ? -11.633 -48.094 -15.219 1 96.69 185 MET B N 1
ATOM 4888 C CA . MET B 1 185 ? -12.438 -47.094 -15.93 1 96.69 185 MET B CA 1
ATOM 4889 C C . MET B 1 185 ? -13.336 -46.344 -14.961 1 96.69 185 MET B C 1
ATOM 4891 O O . MET B 1 185 ? -13.391 -45.094 -15 1 96.69 185 MET B O 1
ATOM 4895 N N . LYS B 1 186 ? -14.07 -47.031 -14.086 1 97.12 186 LYS B N 1
ATOM 4896 C CA . LYS B 1 186 ? -15.008 -46.406 -13.164 1 97.12 186 LYS B CA 1
ATOM 4897 C C . LYS B 1 186 ? -14.289 -45.406 -12.258 1 97.12 186 LYS B C 1
ATOM 4899 O O . LYS B 1 186 ? -14.766 -44.281 -12.062 1 97.12 186 LYS B O 1
ATOM 4904 N N . GLU B 1 187 ? -13.219 -45.812 -11.734 1 97.75 187 GLU B N 1
ATOM 4905 C CA . GLU B 1 187 ? -12.43 -44.938 -10.867 1 97.75 187 GLU B CA 1
ATOM 4906 C C . GLU B 1 187 ? -11.844 -43.781 -11.648 1 97.75 187 GLU B C 1
ATOM 4908 O O . GLU B 1 187 ? -11.758 -42.656 -11.133 1 97.75 187 GLU B O 1
ATOM 4913 N N . ALA B 1 188 ? -11.422 -44 -12.867 1 97.94 188 ALA B N 1
ATOM 4914 C CA . ALA B 1 188 ? -10.898 -42.938 -13.711 1 97.94 188 ALA B CA 1
ATOM 4915 C C . ALA B 1 188 ? -11.953 -41.875 -13.961 1 97.94 188 ALA B C 1
ATOM 4917 O O . ALA B 1 188 ? -11.656 -40.656 -13.914 1 97.94 188 ALA B O 1
ATOM 4918 N N . VAL B 1 189 ? -13.195 -42.312 -14.203 1 97.06 189 VAL B N 1
ATOM 4919 C CA . VAL B 1 189 ? -14.297 -41.375 -14.422 1 97.06 189 VAL B CA 1
ATOM 4920 C C . VAL B 1 189 ? -14.484 -40.531 -13.18 1 97.06 189 VAL B C 1
ATOM 4922 O O . VAL B 1 189 ? -14.57 -39.281 -13.273 1 97.06 189 VAL B O 1
ATOM 4925 N N . GLN B 1 190 ? -14.5 -41.125 -12.078 1 97.62 190 GLN B N 1
ATOM 4926 C CA . GLN B 1 190 ? -14.711 -40.438 -10.82 1 97.62 190 GLN B CA 1
ATOM 4927 C C . GLN B 1 190 ? -13.609 -39.406 -10.57 1 97.62 190 GLN B C 1
ATOM 4929 O O . GLN B 1 190 ? -13.891 -38.281 -10.18 1 97.62 190 GLN B O 1
ATOM 4934 N N . ASN B 1 191 ? -12.414 -39.75 -10.766 1 98.12 191 ASN B N 1
ATOM 4935 C CA . ASN B 1 191 ? -11.289 -38.875 -10.523 1 98.12 191 ASN B CA 1
ATOM 4936 C C . ASN B 1 191 ? -11.25 -37.719 -11.531 1 98.12 191 ASN B C 1
ATOM 4938 O O . ASN B 1 191 ? -10.867 -36.594 -11.195 1 98.12 191 ASN B O 1
ATOM 4942 N N . LEU B 1 192 ? -11.586 -38 -12.758 1 97.88 192 LEU B N 1
ATOM 4943 C CA . LEU B 1 192 ? -11.648 -36.938 -13.758 1 97.88 192 LEU B CA 1
ATOM 4944 C C . LEU B 1 192 ? -12.75 -35.938 -13.43 1 97.88 192 LEU B C 1
ATOM 4946 O O . LEU B 1 192 ? -12.594 -34.75 -13.648 1 97.88 192 LEU B O 1
ATOM 4950 N N . GLN B 1 193 ? -13.875 -36.438 -12.945 1 97.12 193 GLN B N 1
ATOM 4951 C CA . GLN B 1 193 ? -14.945 -35.531 -12.516 1 97.12 193 GLN B CA 1
ATOM 4952 C C . GLN B 1 193 ? -14.484 -34.656 -11.359 1 97.12 193 GLN B C 1
ATOM 4954 O O . GLN B 1 193 ? -14.75 -33.438 -11.352 1 97.12 193 GLN B O 1
ATOM 4959 N N . LEU B 1 194 ? -13.789 -35.219 -10.422 1 97.44 194 LEU B N 1
ATOM 4960 C CA . LEU B 1 194 ? -13.234 -34.469 -9.312 1 97.44 194 LEU B CA 1
ATOM 4961 C C . LEU B 1 194 ? -12.227 -33.438 -9.812 1 97.44 194 LEU B C 1
ATOM 4963 O O . LEU B 1 194 ? -12.188 -32.312 -9.312 1 97.44 194 LEU B O 1
ATOM 4967 N N . LEU B 1 195 ? -11.422 -33.812 -10.727 1 97.62 195 LEU B N 1
ATOM 4968 C CA . LEU B 1 195 ? -10.438 -32.906 -11.305 1 97.62 195 LEU B CA 1
ATOM 4969 C C . LEU B 1 195 ? -11.117 -31.75 -11.992 1 97.62 195 LEU B C 1
ATOM 4971 O O . LEU B 1 195 ? -10.703 -30.594 -11.82 1 97.62 195 LEU B O 1
ATOM 4975 N N . ALA B 1 196 ? -12.148 -32.031 -12.75 1 96.38 196 ALA B N 1
ATOM 4976 C CA . ALA B 1 196 ? -12.906 -30.969 -13.422 1 96.38 196 ALA B CA 1
ATOM 4977 C C . ALA B 1 196 ? -13.469 -29.969 -12.414 1 96.38 196 ALA B C 1
ATOM 4979 O O . ALA B 1 196 ? -13.367 -28.75 -12.609 1 96.38 196 ALA B O 1
ATOM 4980 N N . GLU B 1 197 ? -14.047 -30.469 -11.367 1 96.94 197 GLU B N 1
ATOM 4981 C CA . GLU B 1 197 ? -14.602 -29.625 -10.32 1 96.94 197 GLU B CA 1
ATOM 4982 C C . GLU B 1 197 ? -13.516 -28.781 -9.664 1 96.94 197 GLU B C 1
ATOM 4984 O O . GLU B 1 197 ? -13.734 -27.594 -9.359 1 96.94 197 GLU B O 1
ATOM 4989 N N . SER B 1 198 ? -12.43 -29.391 -9.422 1 97.25 198 SER B N 1
ATOM 4990 C CA . SER B 1 198 ? -11.32 -28.688 -8.789 1 97.25 198 SER B CA 1
ATOM 4991 C C . SER B 1 198 ? -10.781 -27.578 -9.672 1 97.25 198 SER B C 1
ATOM 4993 O O . SER B 1 198 ? -10.492 -26.469 -9.188 1 97.25 198 SER B O 1
ATOM 4995 N N . ILE B 1 199 ? -10.609 -27.828 -10.945 1 97.38 199 ILE B N 1
ATOM 4996 C CA . ILE B 1 199 ? -10.125 -26.812 -11.883 1 97.38 199 ILE B CA 1
ATOM 4997 C C . ILE B 1 199 ? -11.117 -25.656 -11.93 1 97.38 199 ILE B C 1
ATOM 4999 O O . ILE B 1 199 ? -10.711 -24.484 -11.969 1 97.38 199 ILE B O 1
ATOM 5003 N N . ASP B 1 200 ? -12.367 -25.969 -11.938 1 95.94 200 ASP B N 1
ATOM 5004 C CA . ASP B 1 200 ? -13.398 -24.938 -11.914 1 95.94 200 ASP B CA 1
ATOM 5005 C C . ASP B 1 200 ? -13.266 -24.062 -10.672 1 95.94 200 ASP B C 1
ATOM 5007 O O . ASP B 1 200 ? -13.352 -22.828 -10.758 1 95.94 200 ASP B O 1
ATOM 5011 N N . MET B 1 201 ? -13.094 -24.688 -9.586 1 97.12 201 MET B N 1
ATOM 5012 C CA . MET B 1 201 ? -12.914 -23.969 -8.328 1 97.12 201 MET B CA 1
ATOM 5013 C C . MET B 1 201 ? -11.688 -23.062 -8.383 1 97.12 201 MET B C 1
ATOM 5015 O O . MET B 1 201 ? -11.711 -21.938 -7.871 1 97.12 201 MET B O 1
ATOM 5019 N N . LEU B 1 202 ? -10.648 -23.516 -8.961 1 97.69 202 LEU B N 1
ATOM 5020 C CA . LEU B 1 202 ? -9.43 -22.719 -9.102 1 97.69 202 LEU B CA 1
ATOM 5021 C C . LEU B 1 202 ? -9.672 -21.484 -9.953 1 97.69 202 LEU B C 1
ATOM 5023 O O . LEU B 1 202 ? -9.102 -20.422 -9.688 1 97.69 202 LEU B O 1
ATOM 5027 N N . GLY B 1 203 ? -10.477 -21.672 -10.969 1 96.69 203 GLY B N 1
ATOM 5028 C CA . GLY B 1 203 ? -10.875 -20.516 -11.742 1 96.69 203 GLY B CA 1
ATOM 5029 C C . GLY B 1 203 ? -11.57 -19.453 -10.914 1 96.69 203 GLY B C 1
ATOM 5030 O O . GLY B 1 203 ? -11.305 -18.25 -11.07 1 96.69 203 GLY B O 1
ATOM 5031 N N . SER B 1 204 ? -12.43 -19.875 -10.078 1 96.56 204 SER B N 1
ATOM 5032 C CA . SER B 1 204 ? -13.148 -18.969 -9.195 1 96.56 204 SER B CA 1
ATOM 5033 C C . SER B 1 204 ? -12.195 -18.266 -8.227 1 96.56 204 SER B C 1
ATOM 5035 O O . SER B 1 204 ? -12.359 -17.078 -7.938 1 96.56 204 SER B O 1
ATOM 5037 N N . ILE B 1 205 ? -11.227 -18.984 -7.773 1 97.5 205 ILE B N 1
ATOM 5038 C CA . ILE B 1 205 ? -10.227 -18.422 -6.867 1 97.5 205 ILE B CA 1
ATOM 5039 C C . ILE B 1 205 ? -9.422 -17.344 -7.586 1 97.5 205 ILE B C 1
ATOM 5041 O O . ILE B 1 205 ? -9.18 -16.281 -7.027 1 97.5 205 ILE B O 1
ATOM 5045 N N . LEU B 1 206 ? -9.023 -17.641 -8.781 1 97.31 206 LEU B N 1
ATOM 5046 C CA . LEU B 1 206 ? -8.266 -16.672 -9.562 1 97.31 206 LEU B CA 1
ATOM 5047 C C . LEU B 1 206 ? -9.039 -15.359 -9.711 1 97.31 206 LEU B C 1
ATOM 5049 O O . LEU B 1 206 ? -8.453 -14.281 -9.625 1 97.31 206 LEU B O 1
ATOM 5053 N N . MET B 1 207 ? -10.305 -15.461 -9.812 1 95.81 207 MET B N 1
ATOM 5054 C CA . MET B 1 207 ? -11.141 -14.297 -10.047 1 95.81 207 MET B CA 1
ATOM 5055 C C . MET B 1 207 ? -11.25 -13.438 -8.789 1 95.81 207 MET B C 1
ATOM 5057 O O . MET B 1 207 ? -11.633 -12.273 -8.859 1 95.81 207 MET B O 1
ATOM 5061 N N . ARG B 1 208 ? -10.852 -13.961 -7.688 1 96.25 208 ARG B N 1
ATOM 5062 C CA . ARG B 1 208 ? -10.852 -13.164 -6.461 1 96.25 208 ARG B CA 1
ATOM 5063 C C . ARG B 1 208 ? -9.734 -12.125 -6.477 1 96.25 208 ARG B C 1
ATOM 5065 O O . ARG B 1 208 ? -9.664 -11.273 -5.59 1 96.25 208 ARG B O 1
ATOM 5072 N N . MET B 1 209 ? -8.836 -12.203 -7.504 1 96.25 209 MET B N 1
ATOM 5073 C CA . MET B 1 209 ? -7.754 -11.242 -7.672 1 96.25 209 MET B CA 1
ATOM 5074 C C . MET B 1 209 ? -8.289 -9.812 -7.648 1 96.25 209 MET B C 1
ATOM 5076 O O . MET B 1 209 ? -7.684 -8.93 -7.035 1 96.25 209 MET B O 1
ATOM 5080 N N . GLU B 1 210 ? -9.438 -9.648 -8.133 1 92.75 210 GLU B N 1
ATOM 5081 C CA . GLU B 1 210 ? -9.984 -8.32 -8.344 1 92.75 210 GLU B CA 1
ATOM 5082 C C . GLU B 1 210 ? -10.594 -7.766 -7.059 1 92.75 210 GLU B C 1
ATOM 5084 O O . GLU B 1 210 ? -10.875 -6.566 -6.961 1 92.75 210 GLU B O 1
ATOM 5089 N N . GLU B 1 211 ? -10.797 -8.648 -6.098 1 92.88 211 GLU B N 1
ATOM 5090 C CA . GLU B 1 211 ? -11.461 -8.211 -4.871 1 92.88 211 GLU B CA 1
ATOM 5091 C C . GLU B 1 211 ? -10.633 -7.152 -4.145 1 92.88 211 GLU B C 1
ATOM 5093 O O . GLU B 1 211 ? -11.164 -6.105 -3.76 1 92.88 211 GLU B O 1
ATOM 5098 N N . MET B 1 212 ? -9.312 -7.383 -4.059 1 94.38 212 MET B N 1
ATOM 5099 C CA . MET B 1 212 ? -8.539 -6.488 -3.207 1 94.38 212 MET B CA 1
ATOM 5100 C C . MET B 1 212 ? -7.281 -6.008 -3.926 1 94.38 212 MET B C 1
ATOM 5102 O O . MET B 1 212 ? -6.457 -5.301 -3.342 1 94.38 212 MET B O 1
ATOM 5106 N N . CYS B 1 213 ? -7.09 -6.402 -5.125 1 96.44 213 CYS B N 1
ATOM 5107 C CA . CYS B 1 213 ? -5.996 -5.875 -5.93 1 96.44 213 CYS B CA 1
ATOM 5108 C C . CYS B 1 213 ? -6.523 -4.977 -7.043 1 96.44 213 CYS B C 1
ATOM 5110 O O . CYS B 1 213 ? -7.145 -5.457 -7.992 1 96.44 213 CYS B O 1
ATOM 5112 N N . ASP B 1 214 ? -6.25 -3.738 -6.938 1 94.81 214 ASP B N 1
ATOM 5113 C CA . ASP B 1 214 ? -6.672 -2.732 -7.906 1 94.81 214 ASP B CA 1
ATOM 5114 C C . ASP B 1 214 ? -5.773 -2.746 -9.141 1 94.81 214 ASP B C 1
ATOM 5116 O O . ASP B 1 214 ? -4.551 -2.627 -9.031 1 94.81 214 ASP B O 1
ATOM 5120 N N . PRO B 1 215 ? -6.371 -2.861 -10.383 1 93.25 215 PRO B N 1
ATOM 5121 C CA . PRO B 1 215 ? -5.57 -2.949 -11.609 1 93.25 215 PRO B CA 1
ATOM 5122 C C . PRO B 1 215 ? -4.625 -1.765 -11.781 1 93.25 215 PRO B C 1
ATOM 5124 O O . PRO B 1 215 ? -3.5 -1.933 -12.258 1 93.25 215 PRO B O 1
ATOM 5127 N N . HIS B 1 216 ? -5.074 -0.554 -11.414 1 92.44 216 HIS B N 1
ATOM 5128 C CA . HIS B 1 216 ? -4.223 0.627 -11.492 1 92.44 216 HIS B CA 1
ATOM 5129 C C . HIS B 1 216 ? -3.01 0.491 -10.578 1 92.44 216 HIS B C 1
ATOM 5131 O O . HIS B 1 216 ? -1.891 0.826 -10.969 1 92.44 216 HIS B O 1
ATOM 5137 N N . ILE B 1 217 ? -3.262 0.052 -9.406 1 95.12 217 ILE B N 1
ATOM 5138 C CA . ILE B 1 217 ? -2.191 -0.107 -8.422 1 95.12 217 ILE B CA 1
ATOM 5139 C C . ILE B 1 217 ? -1.226 -1.195 -8.883 1 95.12 217 ILE B C 1
ATOM 5141 O O . ILE B 1 217 ? -0.007 -1.028 -8.805 1 95.12 217 ILE B O 1
ATOM 5145 N N . PHE B 1 218 ? -1.788 -2.279 -9.375 1 95.81 218 PHE B N 1
ATOM 5146 C CA . PHE B 1 218 ? -0.926 -3.33 -9.906 1 95.81 218 PHE B CA 1
ATOM 5147 C C . PHE B 1 218 ? -0.02 -2.783 -11 1 95.81 218 PHE B C 1
ATOM 5149 O O . PHE B 1 218 ? 1.198 -2.967 -10.953 1 95.81 218 PHE B O 1
ATOM 5156 N N . TYR B 1 219 ? -0.583 -2.125 -11.945 1 92.69 219 TYR B N 1
ATOM 5157 C CA . TYR B 1 219 ? 0.129 -1.731 -13.156 1 92.69 219 TYR B CA 1
ATOM 5158 C C . TYR B 1 219 ? 1.208 -0.701 -12.844 1 92.69 219 TYR B C 1
ATOM 5160 O O . TYR B 1 219 ? 2.338 -0.812 -13.328 1 92.69 219 TYR B O 1
ATOM 5168 N N . PHE B 1 220 ? 0.937 0.191 -11.953 1 91.5 220 PHE B N 1
ATOM 5169 C CA . PHE B 1 220 ? 1.82 1.342 -11.82 1 91.5 220 PHE B CA 1
ATOM 5170 C C . PHE B 1 220 ? 2.748 1.172 -10.617 1 91.5 220 PHE B C 1
ATOM 5172 O O . PHE B 1 220 ? 3.832 1.759 -10.578 1 91.5 220 PHE B O 1
ATOM 5179 N N . ARG B 1 221 ? 2.33 0.381 -9.602 1 93.69 221 ARG B N 1
ATOM 5180 C CA . ARG B 1 221 ? 3.117 0.312 -8.375 1 93.69 221 ARG B CA 1
ATOM 5181 C C . ARG B 1 221 ? 3.783 -1.052 -8.227 1 93.69 221 ARG B C 1
ATOM 5183 O O . ARG B 1 221 ? 4.938 -1.142 -7.809 1 93.69 221 ARG B O 1
ATOM 5190 N N . ILE B 1 222 ? 3.096 -2.102 -8.609 1 95.5 222 ILE B N 1
ATOM 5191 C CA . ILE B 1 222 ? 3.539 -3.443 -8.25 1 95.5 222 ILE B CA 1
ATOM 5192 C C . ILE B 1 222 ? 4.324 -4.055 -9.406 1 95.5 222 ILE B C 1
ATOM 5194 O O . ILE B 1 222 ? 5.473 -4.477 -9.227 1 95.5 222 ILE B O 1
ATOM 5198 N N . ARG B 1 223 ? 3.799 -4.02 -10.625 1 93.44 223 ARG B N 1
ATOM 5199 C CA . ARG B 1 223 ? 4.285 -4.695 -11.828 1 93.44 223 ARG B CA 1
ATOM 5200 C C . ARG B 1 223 ? 5.727 -4.301 -12.133 1 93.44 223 ARG B C 1
ATOM 5202 O O . ARG B 1 223 ? 6.539 -5.148 -12.508 1 93.44 223 ARG B O 1
ATOM 5209 N N . PRO B 1 224 ? 6.09 -3.072 -11.93 1 92.69 224 PRO B N 1
ATOM 5210 C CA . PRO B 1 224 ? 7.457 -2.674 -12.273 1 92.69 224 PRO B CA 1
ATOM 5211 C C . PRO B 1 224 ? 8.516 -3.457 -11.492 1 92.69 224 PRO B C 1
ATOM 5213 O O . PRO B 1 224 ? 9.594 -3.74 -12.023 1 92.69 224 PRO B O 1
ATOM 5216 N N . PHE B 1 225 ? 8.172 -3.834 -10.281 1 95.19 225 PHE B N 1
ATOM 5217 C CA . PHE B 1 225 ? 9.148 -4.52 -9.445 1 95.19 225 PHE B CA 1
ATOM 5218 C C . PHE B 1 225 ? 9.133 -6.02 -9.719 1 95.19 225 PHE B C 1
ATOM 5220 O O . PHE B 1 225 ? 10.023 -6.746 -9.266 1 95.19 225 PHE B O 1
ATOM 5227 N N . LEU B 1 226 ? 8.156 -6.48 -10.469 1 95.5 226 LEU B N 1
ATOM 5228 C CA . LEU B 1 226 ? 8.047 -7.906 -10.758 1 95.5 226 LEU B CA 1
ATOM 5229 C C . LEU B 1 226 ? 8.758 -8.25 -12.062 1 95.5 226 LEU B C 1
ATOM 5231 O O . LEU B 1 226 ? 9.016 -9.422 -12.344 1 95.5 226 LEU B O 1
ATOM 5235 N N . ALA B 1 227 ? 9.102 -7.23 -12.781 1 92.44 227 ALA B N 1
ATOM 5236 C CA . ALA B 1 227 ? 9.734 -7.43 -14.086 1 92.44 227 ALA B CA 1
ATOM 5237 C C . ALA B 1 227 ? 11.148 -7.969 -13.93 1 92.44 227 ALA B C 1
ATOM 5239 O O . ALA B 1 227 ? 11.891 -7.555 -13.031 1 92.44 227 ALA B O 1
ATOM 5240 N N . GLY B 1 228 ? 11.453 -8.898 -14.805 1 94.38 228 GLY B N 1
ATOM 5241 C CA . GLY B 1 228 ? 12.859 -9.258 -14.938 1 94.38 228 GLY B CA 1
ATOM 5242 C C . GLY B 1 228 ? 13.633 -8.32 -15.852 1 94.38 228 GLY B C 1
ATOM 5243 O O . GLY B 1 228 ? 13.289 -7.141 -15.969 1 94.38 228 GLY B O 1
ATOM 5244 N N . TRP B 1 229 ? 14.672 -8.703 -16.312 1 93.62 229 TRP B N 1
ATOM 5245 C CA . TRP B 1 229 ? 15.453 -7.832 -17.188 1 93.62 229 TRP B CA 1
ATOM 5246 C C . TRP B 1 229 ? 15.727 -8.5 -18.531 1 93.62 229 TRP B C 1
ATOM 5248 O O . TRP B 1 229 ? 16.656 -8.125 -19.25 1 93.62 229 TRP B O 1
ATOM 5258 N N . LYS B 1 230 ? 14.867 -9.555 -18.797 1 90.94 230 LYS B N 1
ATOM 5259 C CA . LYS B 1 230 ? 14.797 -10.094 -20.156 1 90.94 230 LYS B CA 1
ATOM 5260 C C . LYS B 1 230 ? 13.875 -9.25 -21.031 1 90.94 230 LYS B C 1
ATOM 5262 O O . LYS B 1 230 ? 12.758 -8.922 -20.625 1 90.94 230 LYS B O 1
ATOM 5267 N N . ASN B 1 231 ? 14.32 -8.883 -22.219 1 84 231 ASN B N 1
ATOM 5268 C CA . ASN B 1 231 ? 13.555 -8.109 -23.188 1 84 231 ASN B CA 1
ATOM 5269 C C . ASN B 1 231 ? 13.133 -6.758 -22.625 1 84 231 ASN B C 1
ATOM 5271 O O . ASN B 1 231 ? 11.992 -6.336 -22.797 1 84 231 ASN B O 1
ATOM 5275 N N . MET B 1 232 ? 14.078 -6.109 -21.922 1 88.38 232 MET B N 1
ATOM 5276 C CA . MET B 1 232 ? 13.766 -4.832 -21.281 1 88.38 232 MET B CA 1
ATOM 5277 C C . MET B 1 232 ? 14.602 -3.707 -21.859 1 88.38 232 MET B C 1
ATOM 5279 O O . MET B 1 232 ? 14.945 -2.75 -21.172 1 88.38 232 MET B O 1
ATOM 5283 N N . GLY B 1 233 ? 14.906 -3.816 -23.141 1 86.06 233 GLY B N 1
ATOM 5284 C CA . GLY B 1 233 ? 15.688 -2.789 -23.828 1 86.06 233 GLY B CA 1
ATOM 5285 C C . GLY B 1 233 ? 14.969 -1.453 -23.906 1 86.06 233 GLY B C 1
ATOM 5286 O O . GLY B 1 233 ? 15.602 -0.399 -23.812 1 86.06 233 GLY B O 1
ATOM 5287 N N . SER B 1 234 ? 13.727 -1.492 -23.969 1 80.44 234 SER B N 1
ATOM 5288 C CA . SER B 1 234 ? 12.93 -0.277 -24.141 1 80.44 234 SER B CA 1
ATOM 5289 C C . SER B 1 234 ? 12.969 0.587 -22.891 1 80.44 234 SER B C 1
ATOM 5291 O O . SER B 1 234 ? 12.734 1.795 -22.953 1 80.44 234 SER B O 1
ATOM 5293 N N . VAL B 1 235 ? 13.297 -0.081 -21.797 1 84.25 235 VAL B N 1
ATOM 5294 C CA . VAL B 1 235 ? 13.312 0.698 -20.562 1 84.25 235 VAL B CA 1
ATOM 5295 C C . VAL B 1 235 ? 14.742 0.822 -20.047 1 84.25 235 VAL B C 1
ATOM 5297 O O . VAL B 1 235 ? 14.961 1.109 -18.875 1 84.25 235 VAL B O 1
ATOM 5300 N N . GLY B 1 236 ? 15.688 0.501 -20.922 1 85.56 236 GLY B N 1
ATOM 5301 C CA . GLY B 1 236 ? 17.047 0.863 -20.594 1 85.56 236 GLY B CA 1
ATOM 5302 C C . GLY B 1 236 ? 17.922 -0.335 -20.266 1 85.56 236 GLY B C 1
ATOM 5303 O O . GLY B 1 236 ? 19.109 -0.181 -19.938 1 85.56 236 GLY B O 1
ATOM 5304 N N . LEU B 1 237 ? 17.359 -1.521 -20.266 1 91.06 237 LEU B N 1
ATOM 5305 C CA . LEU B 1 237 ? 18.141 -2.727 -20 1 91.06 237 LEU B CA 1
ATOM 5306 C C . LEU B 1 237 ? 18.281 -3.58 -21.25 1 91.06 237 LEU B C 1
ATOM 5308 O O . LEU B 1 237 ? 17.75 -4.695 -21.312 1 91.06 237 LEU B O 1
ATOM 5312 N N . GLU B 1 238 ? 19.047 -3.164 -22.203 1 89.19 238 GLU B N 1
ATOM 5313 C CA . GLU B 1 238 ? 19.172 -3.789 -23.516 1 89.19 238 GLU B CA 1
ATOM 5314 C C . GLU B 1 238 ? 19.891 -5.141 -23.406 1 89.19 238 GLU B C 1
ATOM 5316 O O . GLU B 1 238 ? 19.484 -6.109 -24.047 1 89.19 238 GLU B O 1
ATOM 5321 N N . LYS B 1 239 ? 20.859 -5.184 -22.625 1 92.44 239 LYS B N 1
ATOM 5322 C CA . LYS B 1 239 ? 21.672 -6.387 -22.562 1 92.44 239 LYS B CA 1
ATOM 5323 C C . LYS B 1 239 ? 21.328 -7.223 -21.328 1 92.44 239 LYS B C 1
ATOM 5325 O O . LYS B 1 239 ? 21.828 -8.336 -21.156 1 92.44 239 LYS B O 1
ATOM 5330 N N . GLY B 1 240 ? 20.516 -6.723 -20.5 1 95.19 240 GLY B N 1
ATOM 5331 C CA . GLY B 1 240 ? 20.234 -7.348 -19.219 1 95.19 240 GLY B CA 1
ATOM 5332 C C . GLY B 1 240 ? 20.953 -6.676 -18.062 1 95.19 240 GLY B C 1
ATOM 5333 O O . GLY B 1 240 ? 21.062 -5.449 -18.016 1 95.19 240 GLY B O 1
ATOM 5334 N N . VAL B 1 241 ? 21.344 -7.461 -17.062 1 97.81 241 VAL B N 1
ATOM 5335 C CA . VAL B 1 241 ? 21.906 -6.898 -15.844 1 97.81 241 VAL B CA 1
ATOM 5336 C C . VAL B 1 241 ? 23.219 -7.609 -15.516 1 97.81 241 VAL B C 1
ATOM 5338 O O . VAL B 1 241 ? 23.312 -8.836 -15.617 1 97.81 241 VAL B O 1
ATOM 5341 N N . TYR B 1 242 ? 24.25 -6.855 -15.188 1 98.44 242 TYR B N 1
ATOM 5342 C CA . TYR B 1 242 ? 25.516 -7.41 -14.727 1 98.44 242 TYR B CA 1
ATOM 5343 C C . TYR B 1 242 ? 25.453 -7.773 -13.242 1 98.44 242 TYR B C 1
ATOM 5345 O O . TYR B 1 242 ? 25 -6.973 -12.422 1 98.44 242 TYR B O 1
ATOM 5353 N N . TYR B 1 243 ? 25.844 -9 -12.93 1 98.62 243 TYR B N 1
ATOM 5354 C CA . TYR B 1 243 ? 25.875 -9.445 -11.539 1 98.62 243 TYR B CA 1
ATOM 5355 C C . TYR B 1 243 ? 27.266 -9.305 -10.945 1 98.62 243 TYR B C 1
ATOM 5357 O O . TYR B 1 243 ? 28.156 -10.086 -11.258 1 98.62 243 TYR B O 1
ATOM 5365 N N . GLY B 1 244 ? 27.328 -8.32 -10.023 1 97.69 244 GLY B N 1
ATOM 5366 C CA . GLY B 1 244 ? 28.625 -8.055 -9.445 1 97.69 244 GLY B CA 1
ATOM 5367 C C . GLY B 1 244 ? 29.672 -7.691 -10.477 1 97.69 244 GLY B C 1
ATOM 5368 O O . GLY B 1 244 ? 29.469 -6.797 -11.297 1 97.69 244 GLY B O 1
ATOM 5369 N N . ASP B 1 245 ? 30.703 -8.492 -10.477 1 95.88 245 ASP B N 1
ATOM 5370 C CA . ASP B 1 245 ? 31.844 -8.188 -11.352 1 95.88 245 ASP B CA 1
ATOM 5371 C C . ASP B 1 245 ? 31.844 -9.094 -12.578 1 95.88 245 ASP B C 1
ATOM 5373 O O . ASP B 1 245 ? 32.875 -9.227 -13.258 1 95.88 245 ASP B O 1
ATOM 5377 N N . GLU B 1 246 ? 30.703 -9.672 -12.836 1 97.19 246 GLU B N 1
ATOM 5378 C CA . GLU B 1 246 ? 30.609 -10.523 -14.023 1 97.19 246 GLU B CA 1
ATOM 5379 C C . GLU B 1 246 ? 30.766 -9.695 -15.305 1 97.19 246 GLU B C 1
ATOM 5381 O O . GLU B 1 246 ? 30.266 -8.57 -15.383 1 97.19 246 GLU B O 1
ATOM 5386 N N . LYS B 1 247 ? 31.375 -10.219 -16.297 1 96.19 247 LYS B N 1
ATOM 5387 C CA . LYS B 1 247 ? 31.641 -9.516 -17.547 1 96.19 247 LYS B CA 1
ATOM 5388 C C . LYS B 1 247 ? 30.469 -9.656 -18.516 1 96.19 247 LYS B C 1
ATOM 5390 O O . LYS B 1 247 ? 30.281 -8.82 -19.406 1 96.19 247 LYS B O 1
ATOM 5395 N N . THR B 1 248 ? 29.781 -10.688 -18.359 1 97 248 THR B N 1
ATOM 5396 C CA . THR B 1 248 ? 28.625 -10.93 -19.219 1 97 248 THR B CA 1
ATOM 5397 C C . THR B 1 248 ? 27.328 -10.68 -18.469 1 97 248 THR B C 1
ATOM 5399 O O . THR B 1 248 ? 27.141 -11.188 -17.359 1 97 248 THR B O 1
ATOM 5402 N N . PRO B 1 249 ? 26.453 -9.883 -19.031 1 97.25 249 PRO B N 1
ATOM 5403 C CA . PRO B 1 249 ? 25.188 -9.625 -18.359 1 97.25 249 PRO B CA 1
ATOM 5404 C C . PRO B 1 249 ? 24.25 -10.828 -18.375 1 97.25 249 PRO B C 1
ATOM 5406 O O . PRO B 1 249 ? 24.375 -11.703 -19.25 1 97.25 249 PRO B O 1
ATOM 5409 N N . ARG B 1 250 ? 23.438 -10.898 -17.422 1 97.25 250 ARG B N 1
ATOM 5410 C CA . ARG B 1 250 ? 22.438 -11.945 -17.328 1 97.25 250 ARG B CA 1
ATOM 5411 C C . ARG B 1 250 ? 21.062 -11.43 -17.766 1 97.25 250 ARG B C 1
ATOM 5413 O O . ARG B 1 250 ? 20.734 -10.266 -17.531 1 97.25 250 ARG B O 1
ATOM 5420 N N . SER B 1 251 ? 20.297 -12.328 -18.391 1 94.56 251 SER B N 1
ATOM 5421 C CA . SER B 1 251 ? 18.938 -12.016 -18.844 1 94.56 251 SER B CA 1
ATOM 5422 C C . SER B 1 251 ? 17.938 -13.039 -18.328 1 94.56 251 SER B C 1
ATOM 5424 O O . SER B 1 251 ? 18 -14.211 -18.688 1 94.56 251 SER B O 1
ATOM 5426 N N . TYR B 1 252 ? 17.078 -12.531 -17.469 1 95.38 252 TYR B N 1
ATOM 5427 C CA . TYR B 1 252 ? 16.109 -13.43 -16.828 1 95.38 252 TYR B CA 1
ATOM 5428 C C . TYR B 1 252 ? 14.711 -12.852 -16.891 1 95.38 252 TYR B C 1
ATOM 5430 O O . TYR B 1 252 ? 14.531 -11.633 -16.875 1 95.38 252 TYR B O 1
ATOM 5438 N N . ALA B 1 253 ? 13.703 -13.75 -17.016 1 93 253 ALA B N 1
ATOM 5439 C CA . ALA B 1 253 ? 12.289 -13.367 -16.922 1 93 253 ALA B CA 1
ATOM 5440 C C . ALA B 1 253 ? 11.875 -13.172 -15.469 1 93 253 ALA B C 1
ATOM 5442 O O . ALA B 1 253 ? 12.297 -13.93 -14.586 1 93 253 ALA B O 1
ATOM 5443 N N . GLY B 1 254 ? 11.141 -12.156 -15.211 1 94.19 254 GLY B N 1
ATOM 5444 C CA . GLY B 1 254 ? 10.641 -11.922 -13.867 1 94.19 254 GLY B CA 1
ATOM 5445 C C . GLY B 1 254 ? 9.586 -12.914 -13.438 1 94.19 254 GLY B C 1
ATOM 5446 O O . GLY B 1 254 ? 9.195 -13.797 -14.211 1 94.19 254 GLY B O 1
ATOM 5447 N N . GLY B 1 255 ? 9.18 -12.773 -12.188 1 94.06 255 GLY B N 1
ATOM 5448 C CA . GLY B 1 255 ? 8.156 -13.664 -11.664 1 94.06 255 GLY B CA 1
ATOM 5449 C C . GLY B 1 255 ? 6.844 -13.562 -12.414 1 94.06 255 GLY B C 1
ATOM 5450 O O . GLY B 1 255 ? 6.363 -12.469 -12.695 1 94.06 255 GLY B O 1
ATOM 5451 N N . SER B 1 256 ? 6.281 -14.695 -12.727 1 90.69 256 SER B N 1
ATOM 5452 C CA . SER B 1 256 ? 5.031 -14.789 -13.477 1 90.69 256 SER B CA 1
ATOM 5453 C C . SER B 1 256 ? 4.285 -16.078 -13.148 1 90.69 256 SER B C 1
ATOM 5455 O O . SER B 1 256 ? 4.867 -17.016 -12.594 1 90.69 256 SER B O 1
ATOM 5457 N N . ASN B 1 257 ? 3.043 -16.047 -13.539 1 89.31 257 ASN B N 1
ATOM 5458 C CA . ASN B 1 257 ? 2.24 -17.234 -13.289 1 89.31 257 ASN B CA 1
ATOM 5459 C C . ASN B 1 257 ? 2.604 -18.359 -14.242 1 89.31 257 ASN B C 1
ATOM 5461 O O . ASN B 1 257 ? 2.25 -19.516 -14.008 1 89.31 257 ASN B O 1
ATOM 5465 N N . ALA B 1 258 ? 3.312 -18.047 -15.32 1 90.19 258 ALA B N 1
ATOM 5466 C CA . ALA B 1 258 ? 3.832 -19.109 -16.188 1 90.19 258 ALA B CA 1
ATOM 5467 C C . ALA B 1 258 ? 4.82 -20 -15.438 1 90.19 258 ALA B C 1
ATOM 5469 O O . ALA B 1 258 ? 5.125 -21.109 -15.883 1 90.19 258 ALA B O 1
ATOM 5470 N N . GLN B 1 259 ? 5.207 -19.5 -14.344 1 95.69 259 GLN B N 1
ATOM 5471 C CA . GLN B 1 259 ? 6.195 -20.219 -13.539 1 95.69 259 GLN B CA 1
ATOM 5472 C C . GLN B 1 259 ? 5.52 -21.109 -12.492 1 95.69 259 GLN B C 1
ATOM 5474 O O . GLN B 1 259 ? 6.195 -21.719 -11.672 1 95.69 259 GLN B O 1
ATOM 5479 N N . SER B 1 260 ? 4.215 -21.203 -12.484 1 95.94 260 SER B N 1
ATOM 5480 C CA . SER B 1 260 ? 3.479 -22.125 -11.617 1 95.94 260 SER B CA 1
ATOM 5481 C C . SER B 1 260 ? 3.586 -23.562 -12.125 1 95.94 260 SER B C 1
ATOM 5483 O O . SER B 1 260 ? 3.197 -23.859 -13.258 1 95.94 260 SER B O 1
ATOM 5485 N N . SER B 1 261 ? 4.02 -24.438 -11.297 1 97.5 261 SER B N 1
ATOM 5486 C CA . SER B 1 261 ? 4.133 -25.844 -11.664 1 97.5 261 SER B CA 1
ATOM 5487 C C . SER B 1 261 ? 2.756 -26.484 -11.812 1 97.5 261 SER B C 1
ATOM 5489 O O . SER B 1 261 ? 2.58 -27.406 -12.617 1 97.5 261 SER B O 1
ATOM 5491 N N . LEU B 1 262 ? 1.81 -25.969 -11.125 1 97.69 262 LEU B N 1
ATOM 5492 C CA . LEU B 1 262 ? 0.461 -26.531 -11.133 1 97.69 262 LEU B CA 1
ATOM 5493 C C . LEU B 1 262 ? -0.175 -26.391 -12.508 1 97.69 262 LEU B C 1
ATOM 5495 O O . LEU B 1 262 ? -0.831 -27.312 -13 1 97.69 262 LEU B O 1
ATOM 5499 N N . ILE B 1 263 ? 0.045 -25.281 -13.125 1 95.81 263 ILE B N 1
ATOM 5500 C CA . ILE B 1 263 ? -0.553 -25 -14.422 1 95.81 263 ILE B CA 1
ATOM 5501 C C . ILE B 1 263 ? 0.021 -25.953 -15.469 1 95.81 263 ILE B C 1
ATOM 5503 O O . ILE B 1 263 ? -0.719 -26.5 -16.281 1 95.81 263 ILE B O 1
ATOM 5507 N N . GLN B 1 264 ? 1.256 -26.203 -15.453 1 95.69 264 GLN B N 1
ATOM 5508 C CA . GLN B 1 264 ? 1.862 -27.109 -16.406 1 95.69 264 GLN B CA 1
ATOM 5509 C C . GLN B 1 264 ? 1.518 -28.562 -16.078 1 95.69 264 GLN B C 1
ATOM 5511 O O . GLN B 1 264 ? 1.493 -29.422 -16.969 1 95.69 264 GLN B O 1
ATOM 5516 N N . PHE B 1 265 ? 1.271 -28.891 -14.82 1 97.56 265 PHE B N 1
ATOM 5517 C CA . PHE B 1 265 ? 0.761 -30.203 -14.445 1 97.56 265 PHE B CA 1
ATOM 5518 C C . PHE B 1 265 ? -0.547 -30.5 -15.164 1 97.56 265 PHE B C 1
ATOM 5520 O O . PHE B 1 265 ? -0.732 -31.594 -15.695 1 97.56 265 PHE B O 1
ATOM 5527 N N . PHE B 1 266 ? -1.455 -29.516 -15.195 1 97.56 266 PHE B N 1
ATOM 5528 C CA . PHE B 1 266 ? -2.729 -29.688 -15.883 1 97.56 266 PHE B CA 1
ATOM 5529 C C . PHE B 1 266 ? -2.51 -30.016 -17.359 1 97.56 266 PHE B C 1
ATOM 5531 O O . PHE B 1 266 ? -3.18 -30.891 -17.906 1 97.56 266 PHE B O 1
ATOM 5538 N N . ASP B 1 267 ? -1.57 -29.297 -17.938 1 95.88 267 ASP B N 1
ATOM 5539 C CA . ASP B 1 267 ? -1.282 -29.531 -19.344 1 95.88 267 ASP B CA 1
ATOM 5540 C C . ASP B 1 267 ? -0.808 -30.969 -19.578 1 95.88 267 ASP B C 1
ATOM 5542 O O . ASP B 1 267 ? -1.271 -31.641 -20.5 1 95.88 267 ASP B O 1
ATOM 5546 N N . ILE B 1 268 ? 0.054 -31.375 -18.766 1 96.44 268 ILE B N 1
ATOM 5547 C CA . ILE B 1 268 ? 0.634 -32.719 -18.938 1 96.44 268 ILE B CA 1
ATOM 5548 C C . ILE B 1 268 ? -0.439 -33.781 -18.703 1 96.44 268 ILE B C 1
ATOM 5550 O O . ILE B 1 268 ? -0.649 -34.625 -19.562 1 96.44 268 ILE B O 1
ATOM 5554 N N . ILE B 1 269 ? -1.165 -33.688 -17.641 1 97.19 269 ILE B N 1
ATOM 5555 C CA . ILE B 1 269 ? -2.074 -34.75 -17.219 1 97.19 269 ILE B CA 1
ATOM 5556 C C . ILE B 1 269 ? -3.24 -34.844 -18.203 1 97.19 269 ILE B C 1
ATOM 5558 O O . ILE B 1 269 ? -3.791 -35.906 -18.406 1 97.19 269 ILE B O 1
ATOM 5562 N N . LEU B 1 270 ? -3.57 -33.719 -18.844 1 97 270 LEU B N 1
ATOM 5563 C CA . LEU B 1 270 ? -4.73 -33.688 -19.719 1 97 270 LEU B CA 1
ATOM 5564 C C . LEU B 1 270 ? -4.305 -33.719 -21.188 1 97 270 LEU B C 1
ATOM 5566 O O . LEU B 1 270 ? -5.129 -33.531 -22.078 1 97 270 LEU B O 1
ATOM 5570 N N . GLY B 1 271 ? -3.012 -33.844 -21.391 1 95.56 271 GLY B N 1
ATOM 5571 C CA . GLY B 1 271 ? -2.5 -34.031 -22.75 1 95.56 271 GLY B CA 1
ATOM 5572 C C . GLY B 1 271 ? -2.582 -32.781 -23.594 1 95.56 271 GLY B C 1
ATOM 5573 O O . GLY B 1 271 ? -2.814 -32.875 -24.812 1 95.56 271 GLY B O 1
ATOM 5574 N N . VAL B 1 272 ? -2.492 -31.641 -23.016 1 92.88 272 VAL B N 1
ATOM 5575 C CA . VAL B 1 272 ? -2.508 -30.375 -23.75 1 92.88 272 VAL B CA 1
ATOM 5576 C C . VAL B 1 272 ? -1.092 -30.016 -24.188 1 92.88 272 VAL B C 1
ATOM 5578 O O . VAL B 1 272 ? -0.167 -29.969 -23.375 1 92.88 272 VAL B O 1
ATOM 5581 N N . CYS B 1 273 ? -0.906 -29.734 -25.453 1 88.75 273 CYS B N 1
ATOM 5582 C CA . CYS B 1 273 ? 0.381 -29.344 -26.016 1 88.75 273 CYS B CA 1
ATOM 5583 C C . CYS B 1 273 ? 0.328 -27.938 -26.578 1 88.75 273 CYS B C 1
ATOM 5585 O O . CYS B 1 273 ? -0.648 -27.547 -27.219 1 88.75 273 CYS B O 1
ATOM 5587 N N . HIS B 1 274 ? 1.36 -27.266 -26.219 1 86.94 274 HIS B N 1
ATOM 5588 C CA . HIS B 1 274 ? 1.442 -25.891 -26.672 1 86.94 274 HIS B CA 1
ATOM 5589 C C . HIS B 1 274 ? 2.57 -25.719 -27.688 1 86.94 274 HIS B C 1
ATOM 5591 O O . HIS B 1 274 ? 3.637 -26.312 -27.547 1 86.94 274 HIS B O 1
ATOM 5597 N N . HIS B 1 275 ? 2.34 -24.812 -28.672 1 80.31 275 HIS B N 1
ATOM 5598 C CA . HIS B 1 275 ? 3.301 -24.516 -29.719 1 80.31 275 HIS B CA 1
ATOM 5599 C C . HIS B 1 275 ? 3.725 -23.062 -29.688 1 80.31 275 HIS B C 1
ATOM 5601 O O . HIS B 1 275 ? 3.162 -22.266 -28.922 1 80.31 275 HIS B O 1
ATOM 5607 N N . ALA B 1 276 ? 4.828 -22.781 -30.406 1 75.56 276 ALA B N 1
ATOM 5608 C CA . ALA B 1 276 ? 5.293 -21.406 -30.484 1 75.56 276 ALA B CA 1
ATOM 5609 C C . ALA B 1 276 ? 4.215 -20.5 -31.078 1 75.56 276 ALA B C 1
ATOM 5611 O O . ALA B 1 276 ? 3.494 -20.891 -32 1 75.56 276 ALA B O 1
ATOM 5612 N N . THR B 1 277 ? 4.215 -19.312 -30.484 1 70.25 277 THR B N 1
ATOM 5613 C CA . THR B 1 277 ? 3.174 -18.391 -30.922 1 70.25 277 THR B CA 1
ATOM 5614 C C . THR B 1 277 ? 3.275 -18.141 -32.438 1 70.25 277 THR B C 1
ATOM 5616 O O . THR B 1 277 ? 4.324 -17.719 -32.938 1 70.25 277 THR B O 1
ATOM 5619 N N . GLY B 1 278 ? 2.307 -18.297 -33.125 1 61.94 278 GLY B N 1
ATOM 5620 C CA . GLY B 1 278 ? 2.223 -18.078 -34.562 1 61.94 278 GLY B CA 1
ATOM 5621 C C . GLY B 1 278 ? 2.875 -19.188 -35.375 1 61.94 278 GLY B C 1
ATOM 5622 O O . GLY B 1 278 ? 2.854 -19.141 -36.594 1 61.94 278 GLY B O 1
ATOM 5623 N N . ASP B 1 279 ? 3.594 -20.078 -34.719 1 60.88 279 ASP B N 1
ATOM 5624 C CA . ASP B 1 279 ? 4.223 -21.203 -35.406 1 60.88 279 ASP B CA 1
ATOM 5625 C C . ASP B 1 279 ? 3.822 -22.531 -34.75 1 60.88 279 ASP B C 1
ATOM 5627 O O . ASP B 1 279 ? 4.43 -22.969 -33.781 1 60.88 279 ASP B O 1
ATOM 5631 N N . LEU B 1 280 ? 2.949 -23.203 -35.344 1 59.94 280 LEU B N 1
ATOM 5632 C CA . LEU B 1 280 ? 2.342 -24.406 -34.812 1 59.94 280 LEU B CA 1
ATOM 5633 C C . LEU B 1 280 ? 3.291 -25.594 -34.938 1 59.94 280 LEU B C 1
ATOM 5635 O O . LEU B 1 280 ? 3.01 -26.688 -34.406 1 59.94 280 LEU B O 1
ATOM 5639 N N . THR B 1 281 ? 4.371 -25.422 -35.562 1 53.97 281 THR B N 1
ATOM 5640 C CA . THR B 1 281 ? 5.305 -26.516 -35.75 1 53.97 281 THR B CA 1
ATOM 5641 C C . THR B 1 281 ? 6.43 -26.469 -34.719 1 53.97 281 THR B C 1
ATOM 5643 O O . THR B 1 281 ? 7.176 -27.438 -34.562 1 53.97 281 THR B O 1
ATOM 5646 N N . ALA B 1 282 ? 6.453 -25.359 -34.125 1 58.12 282 ALA B N 1
ATOM 5647 C CA . ALA B 1 282 ? 7.547 -25.203 -33.188 1 58.12 282 ALA B CA 1
ATOM 5648 C C . ALA B 1 282 ? 7.035 -25.312 -31.75 1 58.12 282 ALA B C 1
ATOM 5650 O O . ALA B 1 282 ? 5.941 -24.844 -31.438 1 58.12 282 ALA B O 1
ATOM 5651 N N . ASP B 1 283 ? 7.773 -26.125 -30.922 1 63.72 283 ASP B N 1
ATOM 5652 C CA . ASP B 1 283 ? 7.434 -26.281 -29.516 1 63.72 283 ASP B CA 1
ATOM 5653 C C . ASP B 1 283 ? 7.438 -24.922 -28.797 1 63.72 283 ASP B C 1
ATOM 5655 O O . ASP B 1 283 ? 8.133 -24 -29.203 1 63.72 283 ASP B O 1
ATOM 5659 N N . ASN B 1 284 ? 6.516 -24.969 -27.891 1 66.81 284 ASN B N 1
ATOM 5660 C CA . ASN B 1 284 ? 6.406 -23.719 -27.141 1 66.81 284 ASN B CA 1
ATOM 5661 C C . ASN B 1 284 ? 7.641 -23.484 -26.266 1 66.81 284 ASN B C 1
ATOM 5663 O O . ASN B 1 284 ? 7.738 -24.016 -25.172 1 66.81 284 ASN B O 1
ATOM 5667 N N . SER B 1 285 ? 8.477 -22.812 -26.75 1 74.94 285 SER B N 1
ATOM 5668 C CA . SER B 1 285 ? 9.781 -22.531 -26.141 1 74.94 285 SER B CA 1
ATOM 5669 C C . SER B 1 285 ? 9.641 -21.703 -24.875 1 74.94 285 SER B C 1
ATOM 5671 O O . SER B 1 285 ? 10.383 -21.891 -23.906 1 74.94 285 SER B O 1
ATOM 5673 N N . PHE B 1 286 ? 8.578 -21.047 -24.75 1 80.75 286 PHE B N 1
ATOM 5674 C CA . PHE B 1 286 ? 8.438 -20.156 -23.594 1 80.75 286 PHE B CA 1
ATOM 5675 C C . PHE B 1 286 ? 8.062 -20.953 -22.344 1 80.75 286 PHE B C 1
ATOM 5677 O O . PHE B 1 286 ? 8.703 -20.812 -21.297 1 80.75 286 PHE B O 1
ATOM 5684 N N . LEU B 1 287 ? 7.07 -21.766 -22.422 1 85.69 287 LEU B N 1
ATOM 5685 C CA . LEU B 1 287 ? 6.637 -22.562 -21.281 1 85.69 287 LEU B CA 1
ATOM 5686 C C . LEU B 1 287 ? 7.738 -23.5 -20.812 1 85.69 287 LEU B C 1
ATOM 5688 O O . LEU B 1 287 ? 7.891 -23.75 -19.609 1 85.69 287 LEU B O 1
ATOM 5692 N N . ASN B 1 288 ? 8.422 -24.031 -21.75 1 88.88 288 ASN B N 1
ATOM 5693 C CA . ASN B 1 288 ? 9.555 -24.875 -21.391 1 88.88 288 ASN B CA 1
ATOM 5694 C C . ASN B 1 288 ? 10.633 -24.094 -20.656 1 88.88 288 ASN B C 1
ATOM 5696 O O . ASN B 1 288 ? 11.219 -24.578 -19.688 1 88.88 288 ASN B O 1
ATOM 5700 N N . GLU B 1 289 ? 10.852 -22.953 -21.125 1 91.19 289 GLU B N 1
ATOM 5701 C CA . GLU B 1 289 ? 11.82 -22.094 -20.453 1 91.19 289 GLU B CA 1
ATOM 5702 C C . GLU B 1 289 ? 11.383 -21.766 -19.031 1 91.19 289 GLU B C 1
ATOM 5704 O O . GLU B 1 289 ? 12.211 -21.688 -18.125 1 91.19 289 GLU B O 1
ATOM 5709 N N . MET B 1 290 ? 10.094 -21.562 -18.828 1 93.19 290 MET B N 1
ATOM 5710 C CA . MET B 1 290 ? 9.57 -21.188 -17.531 1 93.19 290 MET B CA 1
ATOM 5711 C C . MET B 1 290 ? 9.797 -22.297 -16.516 1 93.19 290 MET B C 1
ATOM 5713 O O . MET B 1 290 ? 9.82 -22.047 -15.305 1 93.19 290 MET B O 1
ATOM 5717 N N . ARG B 1 291 ? 9.984 -23.5 -16.953 1 95.12 291 ARG B N 1
ATOM 5718 C CA . ARG B 1 291 ? 10.273 -24.609 -16.047 1 95.12 291 ARG B CA 1
ATOM 5719 C C . ARG B 1 291 ? 11.586 -24.375 -15.297 1 95.12 291 ARG B C 1
ATOM 5721 O O . ARG B 1 291 ? 11.727 -24.781 -14.141 1 95.12 291 ARG B O 1
ATOM 5728 N N . GLU B 1 292 ? 12.477 -23.688 -15.953 1 95.69 292 GLU B N 1
ATOM 5729 C CA . GLU B 1 292 ? 13.766 -23.391 -15.336 1 95.69 292 GLU B CA 1
ATOM 5730 C C . GLU B 1 292 ? 13.617 -22.406 -14.18 1 95.69 292 GLU B C 1
ATOM 5732 O O . GLU B 1 292 ? 14.531 -22.234 -13.367 1 95.69 292 GLU B O 1
ATOM 5737 N N . TYR B 1 293 ? 12.477 -21.781 -14.133 1 97.06 293 TYR B N 1
ATOM 5738 C CA . TYR B 1 293 ? 12.219 -20.797 -13.086 1 97.06 293 TYR B CA 1
ATOM 5739 C C . TYR B 1 293 ? 11.398 -21.406 -11.953 1 97.06 293 TYR B C 1
ATOM 5741 O O . TYR B 1 293 ? 10.969 -20.703 -11.039 1 97.06 293 TYR B O 1
ATOM 5749 N N . MET B 1 294 ? 11.148 -22.719 -12.031 1 97.25 294 MET B N 1
ATOM 5750 C CA . MET B 1 294 ? 10.477 -23.469 -10.969 1 97.25 294 MET B CA 1
ATOM 5751 C C . MET B 1 294 ? 11.492 -24.109 -10.023 1 97.25 294 MET B C 1
ATOM 5753 O O . MET B 1 294 ? 12.617 -24.406 -10.422 1 97.25 294 MET B O 1
ATOM 5757 N N . PRO B 1 295 ? 11.07 -24.266 -8.711 1 95.44 295 PRO B N 1
ATOM 5758 C CA . PRO B 1 295 ? 11.977 -25.031 -7.859 1 95.44 295 PRO B CA 1
ATOM 5759 C C . PRO B 1 295 ? 12.414 -26.344 -8.5 1 95.44 295 PRO B C 1
ATOM 5761 O O . PRO B 1 295 ? 11.617 -27.016 -9.172 1 95.44 295 PRO B O 1
ATOM 5764 N N . LYS B 1 296 ? 13.617 -26.719 -8.273 1 95.81 296 LYS B N 1
ATOM 5765 C CA . LYS B 1 296 ? 14.234 -27.844 -8.961 1 95.81 296 LYS B CA 1
ATOM 5766 C C . LYS B 1 296 ? 13.375 -29.109 -8.836 1 95.81 296 LYS B C 1
ATOM 5768 O O . LYS B 1 296 ? 13.078 -29.766 -9.836 1 95.81 296 LYS B O 1
ATOM 5773 N N . LYS B 1 297 ? 12.992 -29.422 -7.68 1 95.25 297 LYS B N 1
ATOM 5774 C CA . LYS B 1 297 ? 12.234 -30.641 -7.457 1 95.25 297 LYS B CA 1
ATOM 5775 C C . LYS B 1 297 ? 10.883 -30.594 -8.164 1 95.25 297 LYS B C 1
ATOM 5777 O O . LYS B 1 297 ? 10.383 -31.625 -8.625 1 95.25 297 LYS B O 1
ATOM 5782 N N . HIS B 1 298 ? 10.25 -29.438 -8.242 1 96.62 298 HIS B N 1
ATOM 5783 C CA . HIS B 1 298 ? 8.992 -29.297 -8.969 1 96.62 298 HIS B CA 1
ATOM 5784 C C . HIS B 1 298 ? 9.18 -29.531 -10.461 1 96.62 298 HIS B C 1
ATOM 5786 O O . HIS B 1 298 ? 8.383 -30.234 -11.086 1 96.62 298 HIS B O 1
ATOM 5792 N N . ARG B 1 299 ? 10.258 -28.953 -10.969 1 96.75 299 ARG B N 1
ATOM 5793 C CA . ARG B 1 299 ? 10.594 -29.156 -12.375 1 96.75 299 ARG B CA 1
ATOM 5794 C C . ARG B 1 299 ? 10.844 -30.625 -12.672 1 96.75 299 ARG B C 1
ATOM 5796 O O . ARG B 1 299 ? 10.359 -31.156 -13.672 1 96.75 299 ARG B O 1
ATOM 5803 N N . GLU B 1 300 ? 11.562 -31.266 -11.836 1 96.88 300 GLU B N 1
ATOM 5804 C CA . GLU B 1 300 ? 11.875 -32.688 -12 1 96.88 300 GLU B CA 1
ATOM 5805 C C . GLU B 1 300 ? 10.609 -33.531 -11.961 1 96.88 300 GLU B C 1
ATOM 5807 O O . GLU B 1 300 ? 10.5 -34.531 -12.664 1 96.88 300 GLU B O 1
ATOM 5812 N N . PHE B 1 301 ? 9.719 -33.188 -11.117 1 97.5 301 PHE B N 1
ATOM 5813 C CA . PHE B 1 301 ? 8.438 -33.875 -11.047 1 97.5 301 PHE B CA 1
ATOM 5814 C C . PHE B 1 301 ? 7.703 -33.812 -12.383 1 97.5 301 PHE B C 1
ATOM 5816 O O . PHE B 1 301 ? 7.211 -34.812 -12.883 1 97.5 301 PHE B O 1
ATOM 5823 N N . LEU B 1 302 ? 7.648 -32.562 -12.93 1 97.12 302 LEU B N 1
ATOM 5824 C CA . LEU B 1 302 ? 6.977 -32.375 -14.211 1 97.12 302 LEU B CA 1
ATOM 5825 C C . LEU B 1 302 ? 7.672 -33.188 -15.312 1 97.12 302 LEU B C 1
ATOM 5827 O O . LEU B 1 302 ? 7.012 -33.781 -16.156 1 97.12 302 LEU B O 1
ATOM 5831 N N . GLU B 1 303 ? 8.992 -33.219 -15.273 1 96.31 303 GLU B N 1
ATOM 5832 C CA . GLU B 1 303 ? 9.766 -33.969 -16.25 1 96.31 303 GLU B CA 1
ATOM 5833 C C . GLU B 1 303 ? 9.469 -35.469 -16.125 1 96.31 303 GLU B C 1
ATOM 5835 O O . GLU B 1 303 ? 9.336 -36.156 -17.141 1 96.31 303 GLU B O 1
ATOM 5840 N N . ALA B 1 304 ? 9.359 -35.875 -14.945 1 97.12 304 ALA B N 1
ATOM 5841 C CA . ALA B 1 304 ? 9.07 -37.312 -14.703 1 97.12 304 ALA B CA 1
ATOM 5842 C C . ALA B 1 304 ? 7.656 -37.656 -15.164 1 97.12 304 ALA B C 1
ATOM 5844 O O . ALA B 1 304 ? 7.375 -38.812 -15.477 1 97.12 304 ALA B O 1
ATOM 5845 N N . LEU B 1 305 ? 6.824 -36.719 -15.219 1 96.94 305 LEU B N 1
ATOM 5846 C CA . LEU B 1 305 ? 5.43 -36.938 -15.586 1 96.94 305 LEU B CA 1
ATOM 5847 C C . LEU B 1 305 ? 5.246 -36.844 -17.094 1 96.94 305 LEU B C 1
ATOM 5849 O O . LEU B 1 305 ? 4.254 -37.375 -17.625 1 96.94 305 LEU B O 1
ATOM 5853 N N . GLU B 1 306 ? 6.188 -36.312 -17.828 1 95.31 306 GLU B N 1
ATOM 5854 C CA . GLU B 1 306 ? 6.078 -36 -19.266 1 95.31 306 GLU B CA 1
ATOM 5855 C C . GLU B 1 306 ? 5.789 -37.25 -20.078 1 95.31 306 GLU B C 1
ATOM 5857 O O . GLU B 1 306 ? 4.996 -37.219 -21.016 1 95.31 306 GLU B O 1
ATOM 5862 N N . PRO B 1 307 ? 6.379 -38.375 -19.734 1 96.56 307 PRO B N 1
ATOM 5863 C CA . PRO B 1 307 ? 6.121 -39.594 -20.5 1 96.56 307 PRO B CA 1
ATOM 5864 C C . PRO B 1 307 ? 4.664 -40.031 -20.438 1 96.56 307 PRO B C 1
ATOM 5866 O O . PRO B 1 307 ? 4.211 -40.844 -21.266 1 96.56 307 PRO B O 1
ATOM 5869 N N . TYR B 1 308 ? 3.951 -39.531 -19.547 1 96.94 308 TYR B N 1
ATOM 5870 C CA . TYR B 1 308 ? 2.582 -39.969 -19.328 1 96.94 308 TYR B CA 1
ATOM 5871 C C . TYR B 1 308 ? 1.58 -38.969 -19.891 1 96.94 308 TYR B C 1
ATOM 5873 O O . TYR B 1 308 ? 0.383 -39.062 -19.609 1 96.94 308 TYR B O 1
ATOM 5881 N N . THR B 1 309 ? 1.96 -38.031 -20.672 1 96.5 309 THR B N 1
ATOM 5882 C CA . THR B 1 309 ? 1.174 -36.906 -21.156 1 96.5 309 THR B CA 1
ATOM 5883 C C . THR B 1 309 ? -0.09 -37.406 -21.859 1 96.5 309 THR B C 1
ATOM 5885 O O . THR B 1 309 ? -1.158 -36.812 -21.719 1 96.5 309 THR B O 1
ATOM 5888 N N . PHE B 1 310 ? -0.028 -38.531 -22.562 1 96.12 310 PHE B N 1
ATOM 5889 C CA . PHE B 1 310 ? -1.163 -38.906 -23.391 1 96.12 310 PHE B CA 1
ATOM 5890 C C . PHE B 1 310 ? -1.834 -40.156 -22.828 1 96.12 310 PHE B C 1
ATOM 5892 O O . PHE B 1 310 ? -2.75 -40.719 -23.438 1 96.12 310 PHE B O 1
ATOM 5899 N N . THR B 1 311 ? -1.388 -40.531 -21.625 1 97.06 311 THR B N 1
ATOM 5900 C CA . THR B 1 311 ? -1.863 -41.781 -21.031 1 97.06 311 THR B CA 1
ATOM 5901 C C . THR B 1 311 ? -3.369 -41.75 -20.797 1 97.06 311 THR B C 1
ATOM 5903 O O . THR B 1 311 ? -4.098 -42.656 -21.203 1 97.06 311 THR B O 1
ATOM 5906 N N . ILE B 1 312 ? -3.836 -40.688 -20.156 1 97.5 312 ILE B N 1
ATOM 5907 C CA . ILE B 1 312 ? -5.262 -40.562 -19.859 1 97.5 312 ILE B CA 1
ATOM 5908 C C . ILE B 1 312 ? -6.043 -40.406 -21.156 1 97.5 312 ILE B C 1
ATOM 5910 O O . ILE B 1 312 ? -7.055 -41.094 -21.359 1 97.5 312 ILE B O 1
ATOM 5914 N N . ARG B 1 313 ? -5.609 -39.562 -22 1 95.94 313 ARG B N 1
ATOM 5915 C CA . ARG B 1 313 ? -6.281 -39.312 -23.281 1 95.94 313 ARG B CA 1
ATOM 5916 C C . ARG B 1 313 ? -6.395 -40.594 -24.094 1 95.94 313 ARG B C 1
ATOM 5918 O O . ARG B 1 313 ? -7.457 -40.906 -24.625 1 95.94 313 ARG B O 1
ATOM 5925 N N . ASP B 1 314 ? -5.281 -41.312 -24.203 1 96.44 314 ASP B N 1
ATOM 5926 C CA . ASP B 1 314 ? -5.273 -42.562 -24.953 1 96.44 314 ASP B CA 1
ATOM 5927 C C . ASP B 1 314 ? -6.223 -43.594 -24.328 1 96.44 314 ASP B C 1
ATOM 5929 O O . ASP B 1 314 ? -6.895 -44.344 -25.047 1 96.44 314 ASP B O 1
ATOM 5933 N N . PHE B 1 315 ? -6.227 -43.625 -23.062 1 97.25 315 PHE B N 1
ATOM 5934 C CA . PHE B 1 315 ? -7.148 -44.531 -22.359 1 97.25 315 PHE B CA 1
ATOM 5935 C C . PHE B 1 315 ? -8.594 -44.188 -22.688 1 97.25 315 PHE B C 1
ATOM 5937 O O . PHE B 1 315 ? -9.406 -45.062 -22.969 1 97.25 315 PHE B O 1
ATOM 5944 N N . VAL B 1 316 ? -8.93 -42.938 -22.672 1 96.44 316 VAL B N 1
ATOM 5945 C CA . VAL B 1 316 ? -10.273 -42.469 -22.984 1 96.44 316 VAL B CA 1
ATOM 5946 C C . VAL B 1 316 ? -10.648 -42.875 -24.406 1 96.44 316 VAL B C 1
ATOM 5948 O O . VAL B 1 316 ? -11.742 -43.406 -24.641 1 96.44 316 VAL B O 1
ATOM 5951 N N . LYS B 1 317 ? -9.766 -42.688 -25.328 1 94.25 317 LYS B N 1
ATOM 5952 C CA . LYS B 1 317 ? -10.016 -43 -26.734 1 94.25 317 LYS B CA 1
ATOM 5953 C C . LYS B 1 317 ? -10.18 -44.5 -26.938 1 94.25 317 LYS B C 1
ATOM 5955 O O . LYS B 1 317 ? -10.977 -44.938 -27.766 1 94.25 317 LYS B O 1
ATOM 5960 N N . SER B 1 318 ? -9.414 -45.219 -26.172 1 95.62 318 SER B N 1
ATOM 5961 C CA . SER B 1 318 ? -9.414 -46.656 -26.359 1 95.62 318 SER B CA 1
ATOM 5962 C C . SER B 1 318 ? -10.672 -47.281 -25.766 1 95.62 318 SER B C 1
ATOM 5964 O O . SER B 1 318 ? -11.148 -48.312 -26.25 1 95.62 318 SER B O 1
ATOM 5966 N N . GLN B 1 319 ? -11.203 -46.75 -24.766 1 94.19 319 GLN B N 1
ATOM 5967 C CA . GLN B 1 319 ? -12.32 -47.344 -24.047 1 94.19 319 GLN B CA 1
ATOM 5968 C C . GLN B 1 319 ? -13.641 -47.062 -24.766 1 94.19 319 GLN B C 1
ATOM 5970 O O . GLN B 1 319 ? -14.617 -47.781 -24.594 1 94.19 319 GLN B O 1
ATOM 5975 N N . HIS B 1 320 ? -13.758 -46 -25.516 1 91.06 320 HIS B N 1
ATOM 5976 C CA . HIS B 1 320 ? -14.961 -45.594 -26.234 1 91.06 320 HIS B CA 1
ATOM 5977 C C . HIS B 1 320 ? -16.172 -45.531 -25.297 1 91.06 320 HIS B C 1
ATOM 5979 O O . HIS B 1 320 ? -17.266 -45.969 -25.656 1 91.06 320 HIS B O 1
ATOM 5985 N N . ASP B 1 321 ? -15.938 -45.156 -24.094 1 93.5 321 ASP B N 1
ATOM 5986 C CA . ASP B 1 321 ? -17 -45 -23.109 1 93.5 321 ASP B CA 1
ATOM 5987 C C . ASP B 1 321 ? -17.469 -43.562 -23.031 1 93.5 321 ASP B C 1
ATOM 5989 O O . ASP B 1 321 ? -16.641 -42.625 -22.875 1 93.5 321 ASP B O 1
ATOM 5993 N N . GLU B 1 322 ? -18.719 -43.375 -23.094 1 92.44 322 GLU B N 1
ATOM 5994 C CA . GLU B 1 322 ? -19.281 -42.031 -23.172 1 92.44 322 GLU B CA 1
ATOM 5995 C C . GLU B 1 322 ? -19.047 -41.25 -21.875 1 92.44 322 GLU B C 1
ATOM 5997 O O . GLU B 1 322 ? -18.734 -40.062 -21.906 1 92.44 322 GLU B O 1
ATOM 6002 N N . GLU B 1 323 ? -19.281 -41.938 -20.797 1 93.44 323 GLU B N 1
ATOM 6003 C CA . GLU B 1 323 ? -19.125 -41.25 -19.516 1 93.44 323 GLU B CA 1
ATOM 6004 C C . GLU B 1 323 ? -17.672 -40.844 -19.281 1 93.44 323 GLU B C 1
ATOM 6006 O O . GLU B 1 323 ? -17.406 -39.75 -18.781 1 93.44 323 GLU B O 1
ATOM 6011 N N . LEU B 1 324 ? -16.797 -41.719 -19.625 1 96.06 324 LEU B N 1
ATOM 6012 C CA . LEU B 1 324 ? -15.367 -41.438 -19.5 1 96.06 324 LEU B CA 1
ATOM 6013 C C . LEU B 1 324 ? -14.961 -40.312 -20.422 1 96.06 324 LEU B C 1
ATOM 6015 O O . LEU B 1 324 ? -14.227 -39.406 -20 1 96.06 324 LEU B O 1
ATOM 6019 N N . THR B 1 325 ? -15.438 -40.312 -21.609 1 95.12 325 THR B N 1
ATOM 6020 C CA . THR B 1 325 ? -15.148 -39.25 -22.562 1 95.12 325 THR B CA 1
ATOM 6021 C C . THR B 1 325 ? -15.695 -37.906 -22.078 1 95.12 325 THR B C 1
ATOM 6023 O O . THR B 1 325 ? -15.008 -36.906 -22.172 1 95.12 325 THR B O 1
ATOM 6026 N N . LEU B 1 326 ? -16.875 -37.906 -21.562 1 93 326 LEU B N 1
ATOM 6027 C CA . LEU B 1 326 ? -17.484 -36.688 -21.047 1 93 326 LEU B CA 1
ATOM 6028 C C . LEU B 1 326 ? -16.703 -36.125 -19.875 1 93 326 LEU B C 1
ATOM 6030 O O . LEU B 1 326 ? -16.516 -34.906 -19.766 1 93 326 LEU B O 1
ATOM 6034 N N . ALA B 1 327 ? -16.297 -36.969 -18.984 1 95 327 ALA B N 1
ATOM 6035 C CA . ALA B 1 327 ? -15.539 -36.531 -17.812 1 95 327 ALA B CA 1
ATOM 6036 C C . ALA B 1 327 ? -14.219 -35.875 -18.234 1 95 327 ALA B C 1
ATOM 6038 O O . ALA B 1 327 ? -13.828 -34.844 -17.703 1 95 327 ALA B O 1
ATOM 6039 N N . TYR B 1 328 ? -13.539 -36.531 -19.156 1 96.5 328 TYR B N 1
ATOM 6040 C CA . TYR B 1 328 ? -12.273 -36 -19.656 1 96.5 328 TYR B CA 1
ATOM 6041 C C . TYR B 1 328 ? -12.469 -34.656 -20.344 1 96.5 328 TYR B C 1
ATOM 6043 O O . TYR B 1 328 ? -11.742 -33.688 -20.078 1 96.5 328 TYR B O 1
ATOM 6051 N N . ASP B 1 329 ? -13.438 -34.594 -21.203 1 94.5 329 ASP B N 1
ATOM 6052 C CA . ASP B 1 329 ? -13.727 -33.344 -21.922 1 94.5 329 ASP B CA 1
ATOM 6053 C C . ASP B 1 329 ? -14.164 -32.25 -20.969 1 94.5 329 ASP B C 1
ATOM 6055 O O . ASP B 1 329 ? -13.898 -31.062 -21.219 1 94.5 329 ASP B O 1
ATOM 6059 N N . ALA B 1 330 ? -14.844 -32.594 -19.906 1 93.75 330 ALA B N 1
ATOM 6060 C CA . ALA B 1 330 ? -15.234 -31.625 -18.891 1 93.75 330 ALA B CA 1
ATOM 6061 C C . ALA B 1 330 ? -14 -31 -18.234 1 93.75 330 ALA B C 1
ATOM 6063 O O . ALA B 1 330 ? -13.992 -29.797 -17.938 1 93.75 330 ALA B O 1
ATOM 6064 N N . CYS B 1 331 ? -12.992 -31.797 -18 1 96.44 331 CYS B N 1
ATOM 6065 C CA . CYS B 1 331 ? -11.742 -31.266 -17.469 1 96.44 331 CYS B CA 1
ATOM 6066 C C . CYS B 1 331 ? -11.148 -30.234 -18.422 1 96.44 331 CYS B C 1
ATOM 6068 O O . CYS B 1 331 ? -10.75 -29.141 -17.984 1 96.44 331 CYS B O 1
ATOM 6070 N N . LEU B 1 332 ? -11.102 -30.562 -19.656 1 95.38 332 LEU B N 1
ATOM 6071 C CA . LEU B 1 332 ? -10.555 -29.656 -20.672 1 95.38 332 LEU B CA 1
ATOM 6072 C C . LEU B 1 332 ? -11.391 -28.391 -20.766 1 95.38 332 LEU B C 1
ATOM 6074 O O . LEU B 1 332 ? -10.844 -27.297 -20.922 1 95.38 332 LEU B O 1
ATOM 6078 N N . ALA B 1 333 ? -12.672 -28.531 -20.672 1 93.12 333 ALA B N 1
ATOM 6079 C CA . ALA B 1 333 ? -13.562 -27.359 -20.703 1 93.12 333 ALA B CA 1
ATOM 6080 C C . ALA B 1 333 ? -13.297 -26.438 -19.516 1 93.12 333 ALA B C 1
ATOM 6082 O O . ALA B 1 333 ? -13.281 -25.219 -19.672 1 93.12 333 ALA B O 1
ATOM 6083 N N . MET B 1 334 ? -13.141 -27.047 -18.328 1 94.31 334 MET B N 1
ATOM 6084 C CA . MET B 1 334 ? -12.867 -26.25 -17.141 1 94.31 334 MET B CA 1
ATOM 6085 C C . MET B 1 334 ? -11.508 -25.562 -17.25 1 94.31 334 MET B C 1
ATOM 6087 O O . MET B 1 334 ? -11.344 -24.422 -16.828 1 94.31 334 MET B O 1
ATOM 6091 N N . LEU B 1 335 ? -10.547 -26.25 -17.797 1 96.31 335 LEU B N 1
ATOM 6092 C CA . LEU B 1 335 ? -9.219 -25.656 -17.984 1 96.31 335 LEU B CA 1
ATOM 6093 C C . LEU B 1 335 ? -9.273 -24.516 -18.984 1 96.31 335 LEU B C 1
ATOM 6095 O O . LEU B 1 335 ? -8.625 -23.484 -18.781 1 96.31 335 LEU B O 1
ATOM 6099 N N . LYS B 1 336 ? -9.969 -24.703 -20.031 1 94 336 LYS B N 1
ATOM 6100 C CA . LYS B 1 336 ? -10.156 -23.625 -21 1 94 336 LYS B CA 1
ATOM 6101 C C . LYS B 1 336 ? -10.836 -22.422 -20.359 1 94 336 LYS B C 1
ATOM 6103 O O . LYS B 1 336 ? -10.438 -21.281 -20.609 1 94 336 LYS B O 1
ATOM 6108 N N . SER B 1 337 ? -11.844 -22.672 -19.609 1 93.81 337 SER B N 1
ATOM 6109 C CA . SER B 1 337 ? -12.531 -21.609 -18.875 1 93.81 337 SER B CA 1
ATOM 6110 C C . SER B 1 337 ? -11.578 -20.875 -17.938 1 93.81 337 SER B C 1
ATOM 6112 O O . SER B 1 337 ? -11.641 -19.656 -17.812 1 93.81 337 SER B O 1
ATOM 6114 N N . PHE B 1 338 ? -10.797 -21.656 -17.312 1 95.56 338 PHE B N 1
ATOM 6115 C CA . PHE B 1 338 ? -9.773 -21.062 -16.453 1 95.56 338 PHE B CA 1
ATOM 6116 C C . PHE B 1 338 ? -8.891 -20.109 -17.234 1 95.56 338 PHE B C 1
ATOM 6118 O O . PHE B 1 338 ? -8.617 -19 -16.797 1 95.56 338 PHE B O 1
ATOM 6125 N N . ARG B 1 339 ? -8.398 -20.531 -18.312 1 94.62 339 ARG B N 1
ATOM 6126 C CA . ARG B 1 339 ? -7.523 -19.703 -19.141 1 94.62 339 ARG B CA 1
ATOM 6127 C C . ARG B 1 339 ? -8.258 -18.469 -19.641 1 94.62 339 ARG B C 1
ATOM 6129 O O . ARG B 1 339 ? -7.664 -17.406 -19.766 1 94.62 339 ARG B O 1
ATOM 6136 N N . ASP B 1 340 ? -9.492 -18.594 -19.906 1 92.69 340 ASP B N 1
ATOM 6137 C CA . ASP B 1 340 ? -10.32 -17.438 -20.281 1 92.69 340 ASP B CA 1
ATOM 6138 C C . ASP B 1 340 ? -10.367 -16.406 -19.156 1 92.69 340 ASP B C 1
ATOM 6140 O O . ASP B 1 340 ? -10.266 -15.203 -19.406 1 92.69 340 ASP B O 1
ATOM 6144 N N . LYS B 1 341 ? -10.625 -16.891 -18.016 1 94.19 341 LYS B N 1
ATOM 6145 C CA . LYS B 1 341 ? -10.648 -16.016 -16.859 1 94.19 341 LYS B CA 1
ATOM 6146 C C . LYS B 1 341 ? -9.312 -15.305 -16.672 1 94.19 341 LYS B C 1
ATOM 6148 O O . LYS B 1 341 ? -9.273 -14.117 -16.328 1 94.19 341 LYS B O 1
ATOM 6153 N N . HIS B 1 342 ? -8.258 -16.016 -16.875 1 95.19 342 HIS B N 1
ATOM 6154 C CA . HIS B 1 342 ? -6.93 -15.422 -16.781 1 95.19 342 HIS B CA 1
ATOM 6155 C C . HIS B 1 342 ? -6.75 -14.312 -17.812 1 95.19 342 HIS B C 1
ATOM 6157 O O . HIS B 1 342 ? -6.184 -13.258 -17.5 1 95.19 342 HIS B O 1
ATOM 6163 N N . ILE B 1 343 ? -7.168 -14.547 -19 1 92.31 343 ILE B N 1
ATOM 6164 C CA . ILE B 1 343 ? -7.086 -13.547 -20.062 1 92.31 343 ILE B CA 1
ATOM 6165 C C . ILE B 1 343 ? -7.855 -12.297 -19.656 1 92.31 343 ILE B C 1
ATOM 6167 O O . ILE B 1 343 ? -7.398 -11.172 -19.891 1 92.31 343 ILE B O 1
ATOM 6171 N N . GLN B 1 344 ? -8.992 -12.469 -19.047 1 91.94 344 GLN B N 1
ATOM 6172 C CA . GLN B 1 344 ? -9.789 -11.344 -18.562 1 91.94 344 GLN B CA 1
ATOM 6173 C C . GLN B 1 344 ? -9.023 -10.516 -17.547 1 91.94 344 GLN B C 1
ATOM 6175 O O . GLN B 1 344 ? -9.008 -9.281 -17.625 1 91.94 344 GLN B O 1
ATOM 6180 N N . ILE B 1 345 ? -8.375 -11.164 -16.672 1 93.62 345 ILE B N 1
ATOM 6181 C CA . ILE B 1 345 ? -7.602 -10.484 -15.641 1 93.62 345 ILE B CA 1
ATOM 6182 C C . ILE B 1 345 ? -6.449 -9.711 -16.281 1 93.62 345 ILE B C 1
ATOM 6184 O O . ILE B 1 345 ? -6.23 -8.539 -15.984 1 93.62 345 ILE B O 1
ATOM 6188 N N . VAL B 1 346 ? -5.727 -10.383 -17.188 1 92.5 346 VAL B N 1
ATOM 6189 C CA . VAL B 1 346 ? -4.586 -9.766 -17.844 1 92.5 346 VAL B CA 1
ATOM 6190 C C . VAL B 1 346 ? -5.059 -8.555 -18.656 1 92.5 346 VAL B C 1
ATOM 6192 O O . VAL B 1 346 ? -4.387 -7.523 -18.688 1 92.5 346 VAL B O 1
ATOM 6195 N N . THR B 1 347 ? -6.16 -8.688 -19.297 1 89.88 347 THR B N 1
ATOM 6196 C CA . THR B 1 347 ? -6.715 -7.586 -20.078 1 89.88 347 THR B CA 1
ATOM 6197 C C . THR B 1 347 ? -6.988 -6.379 -19.188 1 89.88 347 THR B C 1
ATOM 6199 O O . THR B 1 347 ? -6.594 -5.258 -19.5 1 89.88 347 THR B O 1
ATOM 6202 N N . ARG B 1 348 ? -7.539 -6.602 -18.078 1 90.69 348 ARG B N 1
ATOM 6203 C CA . ARG B 1 348 ? -7.91 -5.527 -17.156 1 90.69 348 ARG B CA 1
ATOM 6204 C C . ARG B 1 348 ? -6.684 -4.949 -16.469 1 90.69 348 ARG B C 1
ATOM 6206 O O . ARG B 1 348 ? -6.59 -3.736 -16.266 1 90.69 348 ARG B O 1
ATOM 6213 N N . PHE B 1 349 ? -5.773 -5.77 -16.094 1 92.75 349 PHE B N 1
ATOM 6214 C CA . PHE B 1 349 ? -4.66 -5.379 -15.242 1 92.75 349 PHE B CA 1
ATOM 6215 C C . PHE B 1 349 ? -3.514 -4.809 -16.062 1 92.75 349 PHE B C 1
ATOM 6217 O O . PHE B 1 349 ? -2.701 -4.035 -15.555 1 92.75 349 PHE B O 1
ATOM 6224 N N . VAL B 1 350 ? -3.412 -5.199 -17.312 1 90.25 350 VAL B N 1
ATOM 6225 C CA . VAL B 1 350 ? -2.234 -4.805 -18.078 1 90.25 350 VAL B CA 1
ATOM 6226 C C . VAL B 1 350 ? -2.664 -4.02 -19.312 1 90.25 350 VAL B C 1
ATOM 6228 O O . VAL B 1 350 ? -2.318 -2.846 -19.469 1 90.25 350 VAL B O 1
ATOM 6231 N N . VAL B 1 351 ? -3.531 -4.574 -20.125 1 87.31 351 VAL B N 1
ATOM 6232 C CA . VAL B 1 351 ? -3.84 -4.02 -21.438 1 87.31 351 VAL B CA 1
ATOM 6233 C C . VAL B 1 351 ? -4.598 -2.703 -21.281 1 87.31 351 VAL B C 1
ATOM 6235 O O . VAL B 1 351 ? -4.199 -1.678 -21.828 1 87.31 351 VAL B O 1
ATOM 6238 N N . LEU B 1 352 ? -5.672 -2.707 -20.516 1 86.94 352 LEU B N 1
ATOM 6239 C CA . LEU B 1 352 ? -6.496 -1.515 -20.344 1 86.94 352 LEU B CA 1
ATOM 6240 C C . LEU B 1 352 ? -5.734 -0.429 -19.594 1 86.94 352 LEU B C 1
ATOM 6242 O O . LEU B 1 352 ? -5.902 0.761 -19.859 1 86.94 352 LEU B O 1
ATOM 6246 N N . GLN B 1 353 ? -4.922 -0.838 -18.625 1 88.88 353 GLN B N 1
ATOM 6247 C CA . GLN B 1 353 ? -4.125 0.142 -17.891 1 88.88 353 GLN B CA 1
ATOM 6248 C C . GLN B 1 353 ? -3.088 0.796 -18.797 1 88.88 353 GLN B C 1
ATOM 6250 O O . GLN B 1 353 ? -2.816 1.992 -18.688 1 88.88 353 GLN B O 1
ATOM 6255 N N . ALA B 1 354 ? -2.469 0.051 -19.656 1 84.19 354 ALA B N 1
ATOM 6256 C CA . ALA B 1 354 ? -1.499 0.579 -20.609 1 84.19 354 ALA B CA 1
ATOM 6257 C C . ALA B 1 354 ? -2.127 1.653 -21.5 1 84.19 354 ALA B C 1
ATOM 6259 O O . ALA B 1 354 ? -1.485 2.656 -21.812 1 84.19 354 ALA B O 1
ATOM 6260 N N . LYS B 1 355 ? -3.324 1.494 -21.891 1 80.44 355 LYS B N 1
ATOM 6261 C CA . LYS B 1 355 ? -4.039 2.453 -22.719 1 80.44 355 LYS B CA 1
ATOM 6262 C C . LYS B 1 355 ? -4.312 3.748 -21.969 1 80.44 355 LYS B C 1
ATOM 6264 O O . LYS B 1 355 ? -4.348 4.828 -22.562 1 80.44 355 LYS B O 1
ATOM 6269 N N . LYS B 1 356 ? -4.492 3.615 -20.703 1 78.31 356 LYS B N 1
ATOM 6270 C CA . LYS B 1 356 ? -4.754 4.785 -19.859 1 78.31 356 LYS B CA 1
ATOM 6271 C C . LYS B 1 356 ? -3.512 5.664 -19.75 1 78.31 356 LYS B C 1
ATOM 6273 O O . LYS B 1 356 ? -3.617 6.887 -19.625 1 78.31 356 LYS B O 1
ATOM 6278 N N . VAL B 1 357 ? -2.383 5.105 -19.672 1 75.88 357 VAL B N 1
ATOM 6279 C CA . VAL B 1 357 ? -1.127 5.84 -19.594 1 75.88 357 VAL B CA 1
ATOM 6280 C C . VAL B 1 357 ? -1.033 6.844 -20.734 1 75.88 357 VAL B C 1
ATOM 6282 O O . VAL B 1 357 ? -0.593 7.98 -20.547 1 75.88 357 VAL B O 1
ATOM 6285 N N . ASN B 1 358 ? -1.437 6.473 -21.844 1 65.19 358 ASN B N 1
ATOM 6286 C CA . ASN B 1 358 ? -1.359 7.32 -23.031 1 65.19 358 ASN B CA 1
ATOM 6287 C C . ASN B 1 358 ? -2.285 8.523 -22.922 1 65.19 358 ASN B C 1
ATOM 6289 O O . ASN B 1 358 ? -2.027 9.57 -23.516 1 65.19 358 ASN B O 1
ATOM 6293 N N . LYS B 1 359 ? -3.248 8.328 -22.016 1 62.88 359 LYS B N 1
ATOM 6294 C CA . LYS B 1 359 ? -4.215 9.406 -21.859 1 62.88 359 LYS B CA 1
ATOM 6295 C C . LYS B 1 359 ? -3.867 10.289 -20.656 1 62.88 359 LYS B C 1
ATOM 6297 O O . LYS B 1 359 ? -4.375 11.406 -20.531 1 62.88 359 LYS B O 1
ATOM 6302 N N . MET B 1 360 ? -3.092 9.602 -19.766 1 63.5 360 MET B N 1
ATOM 6303 C CA . MET B 1 360 ? -2.779 10.289 -18.516 1 63.5 360 MET B CA 1
ATOM 6304 C C . MET B 1 360 ? -1.715 11.359 -18.734 1 63.5 360 MET B C 1
ATOM 6306 O O . MET B 1 360 ? -0.739 11.133 -19.453 1 63.5 360 MET B O 1
ATOM 6310 N N . GLY B 1 361 ? -2.053 12.492 -19.219 1 53 361 GLY B N 1
ATOM 6311 C CA . GLY B 1 361 ? -1.109 13.594 -19.344 1 53 361 GLY B CA 1
ATOM 6312 C C . GLY B 1 361 ? 0.087 13.461 -18.422 1 53 361 GLY B C 1
ATOM 6313 O O . GLY B 1 361 ? 0.301 12.406 -17.812 1 53 361 GLY B O 1
ATOM 6314 N N . SER B 1 362 ? 1.152 14.406 -18.484 1 50.75 362 SER B N 1
ATOM 6315 C CA . SER B 1 362 ? 2.381 14.492 -17.703 1 50.75 362 SER B CA 1
ATOM 6316 C C . SER B 1 362 ? 2.096 14.328 -16.203 1 50.75 362 SER B C 1
ATOM 6318 O O . SER B 1 362 ? 1.523 15.219 -15.578 1 50.75 362 SER B O 1
ATOM 6320 N N . GLY B 1 363 ? 1.824 13.102 -15.758 1 59.72 363 GLY B N 1
ATOM 6321 C CA . GLY B 1 363 ? 1.578 13.016 -14.328 1 59.72 363 GLY B CA 1
ATOM 6322 C C . GLY B 1 363 ? 2.824 13.242 -13.492 1 59.72 363 GLY B C 1
ATOM 6323 O O . GLY B 1 363 ? 3.943 13.055 -13.977 1 59.72 363 GLY B O 1
ATOM 6324 N N . THR B 1 364 ? 2.74 14.008 -12.406 1 66.62 364 THR B N 1
ATOM 6325 C CA . THR B 1 364 ? 3.811 14.438 -11.516 1 66.62 364 THR B CA 1
ATOM 6326 C C . THR B 1 364 ? 4.191 13.328 -10.539 1 66.62 364 THR B C 1
ATOM 6328 O O . THR B 1 364 ? 5.195 13.438 -9.836 1 66.62 364 THR B O 1
ATOM 6331 N N . THR B 1 365 ? 3.451 12.133 -10.703 1 80.81 365 THR B N 1
ATOM 6332 C CA . THR B 1 365 ? 3.781 11.062 -9.773 1 80.81 365 THR B CA 1
ATOM 6333 C C . THR B 1 365 ? 4.98 10.266 -10.266 1 80.81 365 THR B C 1
ATOM 6335 O O . THR B 1 365 ? 5.027 9.867 -11.43 1 80.81 365 THR B O 1
ATOM 6338 N N . LEU B 1 366 ? 5.875 10.07 -9.414 1 75.44 366 LEU B N 1
ATOM 6339 C CA . LEU B 1 366 ? 7.082 9.344 -9.781 1 75.44 366 LEU B CA 1
ATOM 6340 C C . LEU B 1 366 ? 6.793 7.852 -9.922 1 75.44 366 LEU B C 1
ATOM 6342 O O . LEU B 1 366 ? 6.102 7.266 -9.086 1 75.44 366 LEU B O 1
ATOM 6346 N N . ARG B 1 367 ? 7.266 7.363 -11.055 1 75.94 367 ARG B N 1
ATOM 6347 C CA . ARG B 1 367 ? 7.051 5.957 -11.383 1 75.94 367 ARG B CA 1
ATOM 6348 C C . ARG B 1 367 ? 8.375 5.211 -11.5 1 75.94 367 ARG B C 1
ATOM 6350 O O . ARG B 1 367 ? 9.422 5.828 -11.711 1 75.94 367 ARG B O 1
ATOM 6357 N N . SER B 1 368 ? 8.289 3.938 -11.297 1 76.38 368 SER B N 1
ATOM 6358 C CA . SER B 1 368 ? 9.492 3.105 -11.367 1 76.38 368 SER B CA 1
ATOM 6359 C C . SER B 1 368 ? 9.422 2.141 -12.547 1 76.38 368 SER B C 1
ATOM 6361 O O . SER B 1 368 ? 8.336 1.742 -12.969 1 76.38 368 SER B O 1
ATOM 6363 N N . GLY B 1 369 ? 10.617 1.845 -13.047 1 66.06 369 GLY B N 1
ATOM 6364 C CA . GLY B 1 369 ? 10.758 0.766 -14.016 1 66.06 369 GLY B CA 1
ATOM 6365 C C . GLY B 1 369 ? 9.82 0.897 -15.203 1 66.06 369 GLY B C 1
ATOM 6366 O O . GLY B 1 369 ? 9.789 1.94 -15.859 1 66.06 369 GLY B O 1
ATOM 6367 N N . LEU B 1 370 ? 8.984 -0.181 -15.344 1 71.25 370 LEU B N 1
ATOM 6368 C CA . LEU B 1 370 ? 8.117 -0.347 -16.516 1 71.25 370 LEU B CA 1
ATOM 6369 C C . LEU B 1 370 ? 7.051 0.741 -16.547 1 71.25 370 LEU B C 1
ATOM 6371 O O . LEU B 1 370 ? 6.5 1.034 -17.609 1 71.25 370 LEU B O 1
ATOM 6375 N N . ALA B 1 371 ? 6.797 1.306 -15.453 1 67.38 371 ALA B N 1
ATOM 6376 C CA . ALA B 1 371 ? 5.703 2.27 -15.391 1 67.38 371 ALA B CA 1
ATOM 6377 C C . ALA B 1 371 ? 6.168 3.66 -15.812 1 67.38 371 ALA B C 1
ATOM 6379 O O . ALA B 1 371 ? 5.359 4.578 -15.953 1 67.38 371 ALA B O 1
ATOM 6380 N N . ARG B 1 372 ? 7.418 3.875 -16.031 1 69.31 372 ARG B N 1
ATOM 6381 C CA . ARG B 1 372 ? 7.961 5.188 -16.344 1 69.31 372 ARG B CA 1
ATOM 6382 C C . ARG B 1 372 ? 7.68 5.551 -17.812 1 69.31 372 ARG B C 1
ATOM 6384 O O . ARG B 1 372 ? 7.578 6.73 -18.156 1 69.31 372 ARG B O 1
ATOM 6391 N N . LYS B 1 373 ? 7.75 4.629 -18.609 1 66.25 373 LYS B N 1
ATOM 6392 C CA . LYS B 1 373 ? 7.664 4.941 -20.031 1 66.25 373 LYS B CA 1
ATOM 6393 C C . LYS B 1 373 ? 6.297 4.566 -20.594 1 66.25 373 LYS B C 1
ATOM 6395 O O . LYS B 1 373 ? 5.684 3.592 -20.156 1 66.25 373 LYS B O 1
ATOM 6400 N N . LYS B 1 374 ? 5.762 5.562 -21.344 1 59.06 374 LYS B N 1
ATOM 6401 C CA . LYS B 1 374 ? 4.547 5.336 -22.125 1 59.06 374 LYS B CA 1
ATOM 6402 C C . LYS B 1 374 ? 4.695 4.125 -23.031 1 59.06 374 LYS B C 1
ATOM 6404 O O . LYS B 1 374 ? 5.539 4.125 -23.938 1 59.06 374 LYS B O 1
ATOM 6409 N N . GLN B 1 375 ? 4.766 2.922 -22.484 1 55.59 375 GLN B N 1
ATOM 6410 C CA . GLN B 1 375 ? 5.07 1.776 -23.344 1 55.59 375 GLN B CA 1
ATOM 6411 C C . GLN B 1 375 ? 3.908 1.465 -24.281 1 55.59 375 GLN B C 1
ATOM 6413 O O . GLN B 1 375 ? 2.75 1.446 -23.859 1 55.59 375 GLN B O 1
ATOM 6418 N N . GLY B 1 376 ? 4.078 1.663 -25.516 1 51.31 376 GLY B N 1
ATOM 6419 C CA . GLY B 1 376 ? 3.189 1.301 -26.609 1 51.31 376 GLY B CA 1
ATOM 6420 C C . GLY B 1 376 ? 2.719 -0.139 -26.547 1 51.31 376 GLY B C 1
ATOM 6421 O O . GLY B 1 376 ? 1.609 -0.456 -26.984 1 51.31 376 GLY B O 1
ATOM 6422 N N . GLU B 1 377 ? 3.68 -1.059 -26.172 1 54.84 377 GLU B N 1
ATOM 6423 C CA . GLU B 1 377 ? 3.262 -2.447 -26.344 1 54.84 377 GLU B CA 1
ATOM 6424 C C . GLU B 1 377 ? 2.982 -3.109 -25 1 54.84 377 GLU B C 1
ATOM 6426 O O . GLU B 1 377 ? 3.699 -2.875 -24.031 1 54.84 377 GLU B O 1
ATOM 6431 N N . GLU B 1 378 ? 1.88 -3.779 -24.781 1 63.25 378 GLU B N 1
ATOM 6432 C CA . GLU B 1 378 ? 1.298 -4.543 -23.672 1 63.25 378 GLU B CA 1
ATOM 6433 C C . GLU B 1 378 ? 2.146 -5.766 -23.344 1 63.25 378 GLU B C 1
ATOM 6435 O O . GLU B 1 378 ? 1.848 -6.875 -23.781 1 63.25 378 GLU B O 1
ATOM 6440 N N . LYS B 1 379 ? 3.43 -5.602 -22.844 1 62 379 LYS B N 1
ATOM 6441 C CA . LYS B 1 379 ? 4.285 -6.738 -22.516 1 62 379 LYS B CA 1
ATOM 6442 C C . LYS B 1 379 ? 4.051 -7.215 -21.094 1 62 379 LYS B C 1
ATOM 6444 O O . LYS B 1 379 ? 3.811 -6.402 -20.188 1 62 379 LYS B O 1
ATOM 6449 N N . GLY B 1 380 ? 4.055 -8.531 -20.984 1 63 380 GLY B N 1
ATOM 6450 C CA . GLY B 1 380 ? 3.994 -9.141 -19.672 1 63 380 GLY B CA 1
ATOM 6451 C C . GLY B 1 380 ? 5.293 -9.031 -18.891 1 63 380 GLY B C 1
ATOM 6452 O O . GLY B 1 380 ? 6.309 -8.594 -19.438 1 63 380 GLY B O 1
ATOM 6453 N N . THR B 1 381 ? 5.359 -9.312 -17.656 1 64.75 381 THR B N 1
ATOM 6454 C CA . THR B 1 381 ? 6.52 -9.266 -16.766 1 64.75 381 THR B CA 1
ATOM 6455 C C . THR B 1 381 ? 7.625 -10.18 -17.281 1 64.75 381 THR B C 1
ATOM 6457 O O . THR B 1 381 ? 8.797 -10.016 -16.938 1 64.75 381 THR B O 1
ATOM 6460 N N . GLY B 1 382 ? 7.176 -11.031 -18.156 1 59.16 382 GLY B N 1
ATOM 6461 C CA . GLY B 1 382 ? 8.133 -11.938 -18.766 1 59.16 382 GLY B CA 1
ATOM 6462 C C . GLY B 1 382 ? 8.656 -11.43 -20.094 1 59.16 382 GLY B C 1
ATOM 6463 O O . GLY B 1 382 ? 9.484 -12.086 -20.734 1 59.16 382 GLY B O 1
ATOM 6464 N N . GLY B 1 383 ? 8.195 -10.32 -20.609 1 53.25 383 GLY B N 1
ATOM 6465 C CA . GLY B 1 383 ? 8.711 -9.711 -21.828 1 53.25 383 GLY B CA 1
ATOM 6466 C C . GLY B 1 383 ? 7.949 -10.133 -23.078 1 53.25 383 GLY B C 1
ATOM 6467 O O . GLY B 1 383 ? 8.258 -9.672 -24.172 1 53.25 383 GLY B O 1
ATOM 6468 N N . THR B 1 384 ? 7.047 -11.039 -22.984 1 58.28 384 THR B N 1
ATOM 6469 C CA . THR B 1 384 ? 6.312 -11.594 -24.125 1 58.28 384 THR B CA 1
ATOM 6470 C C . THR B 1 384 ? 5.062 -10.766 -24.406 1 58.28 384 THR B C 1
ATOM 6472 O O . THR B 1 384 ? 4.547 -10.078 -23.531 1 58.28 384 THR B O 1
ATOM 6475 N N . SER B 1 385 ? 4.82 -10.75 -25.797 1 67.44 385 SER B N 1
ATOM 6476 C CA . SER B 1 385 ? 3.5 -10.234 -26.141 1 67.44 385 SER B CA 1
ATOM 6477 C C . SER B 1 385 ? 2.395 -11.062 -25.5 1 67.44 385 SER B C 1
ATOM 6479 O O . SER B 1 385 ? 2.152 -12.203 -25.891 1 67.44 385 SER B O 1
ATOM 6481 N N . LEU B 1 386 ? 1.689 -10.625 -24.609 1 80.62 386 LEU B N 1
ATOM 6482 C CA . LEU B 1 386 ? 0.938 -11.344 -23.594 1 80.62 386 LEU B CA 1
ATOM 6483 C C . LEU B 1 386 ? -0.371 -11.883 -24.156 1 80.62 386 LEU B C 1
ATOM 6485 O O . LEU B 1 386 ? -0.601 -13.094 -24.156 1 80.62 386 LEU B O 1
ATOM 6489 N N . LEU B 1 387 ? -1.146 -11.18 -24.922 1 81.19 387 LEU B N 1
ATOM 6490 C CA . LEU B 1 387 ? -2.523 -11.57 -25.219 1 81.19 387 LEU B CA 1
ATOM 6491 C C . LEU B 1 387 ? -2.576 -12.633 -26.297 1 81.19 387 LEU B C 1
ATOM 6493 O O . LEU B 1 387 ? -3.25 -13.656 -26.141 1 81.19 387 LEU B O 1
ATOM 6497 N N . PRO B 1 388 ? -1.749 -12.492 -27.375 1 79.5 388 PRO B N 1
ATOM 6498 C CA . PRO B 1 388 ? -1.764 -13.547 -28.391 1 79.5 388 PRO B CA 1
ATOM 6499 C C . PRO B 1 388 ? -1.289 -14.891 -27.844 1 79.5 388 PRO B C 1
ATOM 6501 O O . PRO B 1 388 ? -1.854 -15.938 -28.188 1 79.5 388 PRO B O 1
ATOM 6504 N N . PHE B 1 389 ? -0.38 -14.867 -27.062 1 81.38 389 PHE B N 1
ATOM 6505 C CA . PHE B 1 389 ? 0.138 -16.078 -26.438 1 81.38 389 PHE B CA 1
ATOM 6506 C C . PHE B 1 389 ? -0.931 -16.766 -25.594 1 81.38 389 PHE B C 1
ATOM 6508 O O . PHE B 1 389 ? -1.153 -17.969 -25.703 1 81.38 389 PHE B O 1
ATOM 6515 N N . LEU B 1 390 ? -1.606 -15.984 -24.766 1 86.25 390 LEU B N 1
ATOM 6516 C CA . LEU B 1 390 ? -2.602 -16.531 -23.844 1 86.25 390 LEU B CA 1
ATOM 6517 C C . LEU B 1 390 ? -3.805 -17.078 -24.609 1 86.25 390 LEU B C 1
ATOM 6519 O O . LEU B 1 390 ? -4.348 -18.125 -24.25 1 86.25 390 LEU B O 1
ATOM 6523 N N . LYS B 1 391 ? -4.199 -16.344 -25.641 1 86.69 391 LYS B N 1
ATOM 6524 C CA . LYS B 1 391 ? -5.32 -16.797 -26.469 1 86.69 391 LYS B CA 1
ATOM 6525 C C . LYS B 1 391 ? -4.984 -18.109 -27.172 1 86.69 391 LYS B C 1
ATOM 6527 O O . LYS B 1 391 ? -5.824 -19 -27.266 1 86.69 391 LYS B O 1
ATOM 6532 N N . GLN B 1 392 ? -3.791 -18.172 -27.625 1 85.19 392 GLN B N 1
ATOM 6533 C CA . GLN B 1 392 ? -3.355 -19.406 -28.266 1 85.19 392 GLN B CA 1
ATOM 6534 C C . GLN B 1 392 ? -3.369 -20.562 -27.281 1 85.19 392 GLN B C 1
ATOM 6536 O O . GLN B 1 392 ? -3.824 -21.672 -27.625 1 85.19 392 GLN B O 1
ATOM 6541 N N . CYS B 1 393 ? -2.877 -20.312 -26.172 1 85.38 393 CYS B N 1
ATOM 6542 C CA . CYS B 1 393 ? -2.881 -21.359 -25.156 1 85.38 393 CYS B CA 1
ATOM 6543 C C . CYS B 1 393 ? -4.301 -21.828 -24.859 1 85.38 393 CYS B C 1
ATOM 6545 O O . CYS B 1 393 ? -4.551 -23.031 -24.734 1 85.38 393 CYS B O 1
ATOM 6547 N N . ARG B 1 394 ? -5.188 -20.906 -24.703 1 86.75 394 ARG B N 1
ATOM 6548 C CA . ARG B 1 394 ? -6.594 -21.219 -24.469 1 86.75 394 ARG B CA 1
ATOM 6549 C C . ARG B 1 394 ? -7.168 -22.062 -25.594 1 86.75 394 ARG B C 1
ATOM 6551 O O . ARG B 1 394 ? -7.777 -23.109 -25.344 1 86.75 394 ARG B O 1
ATOM 6558 N N . ASP B 1 395 ? -6.902 -21.688 -26.812 1 84 395 ASP B N 1
ATOM 6559 C CA . ASP B 1 395 ? -7.457 -22.375 -27.969 1 84 395 ASP B CA 1
ATOM 6560 C C . ASP B 1 395 ? -6.859 -23.766 -28.125 1 84 395 ASP B C 1
ATOM 6562 O O . ASP B 1 395 ? -7.566 -24.719 -28.438 1 84 395 ASP B O 1
ATOM 6566 N N . GLU B 1 396 ? -5.605 -23.844 -27.828 1 86 396 GLU B N 1
ATOM 6567 C CA . GLU B 1 396 ? -4.922 -25.125 -27.922 1 86 396 GLU B CA 1
ATOM 6568 C C . GLU B 1 396 ? -5.438 -26.109 -26.859 1 86 396 GLU B C 1
ATOM 6570 O O . GLU B 1 396 ? -5.34 -27.328 -27.047 1 86 396 GLU B O 1
ATOM 6575 N N . THR B 1 397 ? -5.953 -25.672 -25.812 1 86.75 397 THR B N 1
ATOM 6576 C CA . THR B 1 397 ? -6.523 -26.516 -24.766 1 86.75 397 THR B CA 1
ATOM 6577 C C . THR B 1 397 ? -7.738 -27.281 -25.297 1 86.75 397 THR B C 1
ATOM 6579 O O . THR B 1 397 ? -7.898 -28.469 -25.016 1 86.75 397 THR B O 1
ATOM 6582 N N . GLY B 1 398 ? -8.523 -26.625 -26.078 1 83.62 398 GLY B N 1
ATOM 6583 C CA . GLY B 1 398 ? -9.695 -27.266 -26.672 1 83.62 398 GLY B CA 1
ATOM 6584 C C . GLY B 1 398 ? -9.336 -28.344 -27.672 1 83.62 398 GLY B C 1
ATOM 6585 O O . GLY B 1 398 ? -10.094 -29.297 -27.859 1 83.62 398 GLY B O 1
ATOM 6586 N N . ASN B 1 399 ? -8.195 -28.219 -28.297 1 80.5 399 ASN B N 1
ATOM 6587 C CA . ASN B 1 399 ? -7.758 -29.172 -29.328 1 80.5 399 ASN B CA 1
ATOM 6588 C C . ASN B 1 399 ? -7.496 -30.547 -28.734 1 80.5 399 ASN B C 1
ATOM 6590 O O . ASN B 1 399 ? -7.438 -31.531 -29.484 1 80.5 399 ASN B O 1
ATOM 6594 N N . ALA B 1 400 ? -7.379 -30.625 -27.469 1 81.19 400 ALA B N 1
ATOM 6595 C CA . ALA B 1 400 ? -7.047 -31.891 -26.828 1 81.19 400 ALA B CA 1
ATOM 6596 C C . ALA B 1 400 ? -8.305 -32.719 -26.547 1 81.19 400 ALA B C 1
ATOM 6598 O O . ALA B 1 400 ? -8.219 -33.844 -26.078 1 81.19 400 ALA B O 1
ATOM 6599 N N . ALA B 1 401 ? -9.414 -32.219 -26.828 1 82.5 401 ALA B N 1
ATOM 6600 C CA . ALA B 1 401 ? -10.664 -32.938 -26.547 1 82.5 401 ALA B CA 1
ATOM 6601 C C . ALA B 1 401 ? -10.711 -34.281 -27.219 1 82.5 401 ALA B C 1
ATOM 6603 O O . ALA B 1 401 ? -10.164 -34.469 -28.312 1 82.5 401 ALA B O 1
ATOM 6604 N N . ALA B 1 402 ? -11.32 -35.188 -26.547 1 79.12 402 ALA B N 1
ATOM 6605 C CA . ALA B 1 402 ? -11.383 -36.531 -27.047 1 79.12 402 ALA B CA 1
ATOM 6606 C C . ALA B 1 402 ? -12.711 -36.812 -27.75 1 79.12 402 ALA B C 1
ATOM 6608 O O . ALA B 1 402 ? -12.758 -37.562 -28.734 1 79.12 402 ALA B O 1
ATOM 6609 N N . GLY B 1 403 ? -13.773 -36.219 -27.234 1 75 403 GLY B N 1
ATOM 6610 C CA . GLY B 1 403 ? -15.078 -36.406 -27.844 1 75 403 GLY B CA 1
ATOM 6611 C C . GLY B 1 403 ? -15.383 -35.438 -28.953 1 75 403 GLY B C 1
ATOM 6612 O O . GLY B 1 403 ? -14.906 -34.312 -28.938 1 75 403 GLY B O 1
ATOM 6613 N N . SER B 1 404 ? -16.141 -36.031 -29.906 1 67.62 404 SER B N 1
ATOM 6614 C CA . SER B 1 404 ? -16.547 -35.156 -31.016 1 67.62 404 SER B CA 1
ATOM 6615 C C . SER B 1 404 ? -17.328 -33.938 -30.5 1 67.62 404 SER B C 1
ATOM 6617 O O . SER B 1 404 ? -17.109 -32.812 -30.953 1 67.62 404 SER B O 1
ATOM 6619 N N . TRP B 1 405 ? -18.141 -34.188 -29.562 1 54.53 405 TRP B N 1
ATOM 6620 C CA . TRP B 1 405 ? -18.938 -33.125 -28.984 1 54.53 405 TRP B CA 1
ATOM 6621 C C . TRP B 1 405 ? -18.047 -32.156 -28.203 1 54.53 405 TRP B C 1
ATOM 6623 O O . TRP B 1 405 ? -18.188 -30.938 -28.344 1 54.53 405 TRP B O 1
ATOM 6633 N N . GLY B 1 406 ? -17.203 -32.656 -27.422 1 62.03 406 GLY B N 1
ATOM 6634 C CA . GLY B 1 406 ? -16.281 -31.828 -26.672 1 62.03 406 GLY B CA 1
ATOM 6635 C C . GLY B 1 406 ? -15.391 -30.969 -27.547 1 62.03 406 GLY B C 1
ATOM 6636 O O . GLY B 1 406 ? -15.18 -29.797 -27.266 1 62.03 406 GLY B O 1
ATOM 6637 N N . LYS B 1 407 ? -14.977 -31.578 -28.656 1 64.25 407 LYS B N 1
ATOM 6638 C CA . LYS B 1 407 ? -14.148 -30.828 -29.609 1 64.25 407 LYS B CA 1
ATOM 6639 C C . LYS B 1 407 ? -14.914 -29.656 -30.203 1 64.25 407 LYS B C 1
ATOM 6641 O O . LYS B 1 407 ? -14.383 -28.562 -30.312 1 64.25 407 LYS B O 1
ATOM 6646 N N . ARG B 1 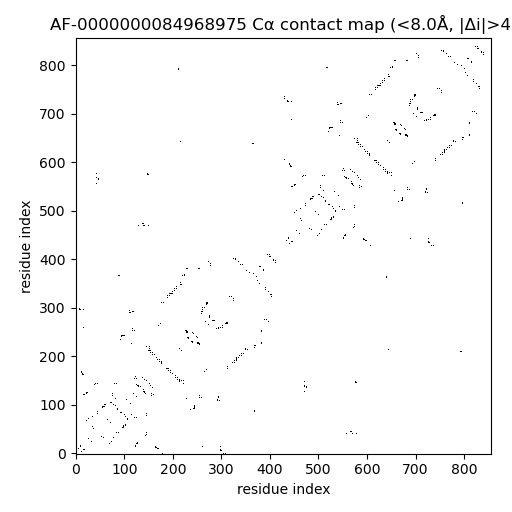408 ? -16.188 -29.891 -30.547 1 55.56 408 ARG B N 1
ATOM 6647 C CA . ARG B 1 408 ? -17.016 -28.844 -31.141 1 55.56 408 ARG B CA 1
ATOM 6648 C C . ARG B 1 408 ? -17.281 -27.734 -30.156 1 55.56 408 ARG B C 1
ATOM 6650 O O . ARG B 1 408 ? -17.172 -26.547 -30.5 1 55.56 408 ARG B O 1
ATOM 6657 N N . ILE B 1 409 ? -17.578 -28.078 -28.953 1 53.16 409 ILE B N 1
ATOM 6658 C CA . ILE B 1 409 ? -18 -27.094 -27.969 1 53.16 409 ILE B CA 1
ATOM 6659 C C . ILE B 1 409 ? -16.781 -26.344 -27.438 1 53.16 409 ILE B C 1
ATOM 6661 O O . ILE B 1 409 ? -16.859 -25.125 -27.219 1 53.16 409 ILE B O 1
ATOM 6665 N N . LEU B 1 410 ? -15.828 -27.109 -27.328 1 65.12 410 LEU B N 1
ATOM 6666 C CA . LEU B 1 410 ? -14.656 -26.516 -26.703 1 65.12 410 LEU B CA 1
ATOM 6667 C C . LEU B 1 410 ? -13.836 -25.734 -27.719 1 65.12 410 LEU B C 1
ATOM 6669 O O . LEU B 1 410 ? -13.102 -24.812 -27.344 1 65.12 410 LEU B O 1
ATOM 6673 N N . THR B 1 411 ? -13.953 -26.203 -29.062 1 52.88 411 THR B N 1
ATOM 6674 C CA . THR B 1 411 ? -13.258 -25.453 -30.094 1 52.88 411 THR B CA 1
ATOM 6675 C C . THR B 1 411 ? -14.125 -24.312 -30.641 1 52.88 411 THR B C 1
ATOM 6677 O O . THR B 1 411 ? -13.641 -23.203 -30.859 1 52.88 411 THR B O 1
ATOM 6680 N N . ASP B 1 412 ? -15.547 -24.719 -31.016 1 46.91 412 ASP B N 1
ATOM 6681 C CA . ASP B 1 412 ? -16.484 -23.781 -31.656 1 46.91 412 ASP B CA 1
ATOM 6682 C C . ASP B 1 412 ? -17.188 -22.922 -30.625 1 46.91 412 ASP B C 1
ATOM 6684 O O . ASP B 1 412 ? -17.641 -21.812 -30.938 1 46.91 412 ASP B O 1
ATOM 6688 N N . GLY B 1 413 ? -17.609 -23.484 -29.578 1 41.88 413 GLY B N 1
ATOM 6689 C CA . GLY B 1 413 ? -18.359 -22.766 -28.578 1 41.88 413 GLY B CA 1
ATOM 6690 C C . GLY B 1 413 ? -17.703 -21.469 -28.156 1 41.88 413 GLY B C 1
ATOM 6691 O O . GLY B 1 413 ? -18.266 -20.703 -27.359 1 41.88 413 GLY B O 1
ATOM 6692 N N . MET B 1 414 ? -16.641 -21.344 -28.328 1 40.62 414 MET B N 1
ATOM 6693 C CA . MET B 1 414 ? -15.945 -20.062 -28.172 1 40.62 414 MET B CA 1
ATOM 6694 C C . MET B 1 414 ? -16.547 -19.016 -29.109 1 40.62 414 MET B C 1
ATOM 6696 O O . MET B 1 414 ? -16.422 -17.812 -28.859 1 40.62 414 MET B O 1
ATOM 6700 N N . LEU B 1 415 ? -17.172 -19.453 -30.344 1 32.19 415 LEU B N 1
ATOM 6701 C CA . LEU B 1 415 ? -17.797 -18.547 -31.297 1 32.19 415 LEU B CA 1
ATOM 6702 C C . LEU B 1 415 ? -19.172 -18.109 -30.828 1 32.19 415 LEU B C 1
ATOM 6704 O O . LEU B 1 415 ? -19.609 -16.984 -31.125 1 32.19 415 LEU B O 1
ATOM 6708 N N . ARG B 1 416 ? -20.016 -19.047 -30.266 1 32.78 416 ARG B N 1
ATOM 6709 C CA . ARG B 1 416 ? -21.359 -18.625 -29.906 1 32.78 416 ARG B CA 1
ATOM 6710 C C . ARG B 1 416 ? -21.359 -17.828 -28.609 1 32.78 416 ARG B C 1
ATOM 6712 O O . ARG B 1 416 ? -22.406 -17.328 -28.172 1 32.78 416 ARG B O 1
ATOM 6719 N N . LEU B 1 417 ? -20.625 -18.156 -27.703 1 31.75 417 LEU B N 1
ATOM 6720 C CA . LEU B 1 417 ? -20.641 -17.297 -26.531 1 31.75 417 LEU B CA 1
ATOM 6721 C C . LEU B 1 417 ? -20.297 -15.852 -26.906 1 31.75 417 LEU B C 1
ATOM 6723 O O . LEU B 1 417 ? -20.078 -15.016 -26.031 1 31.75 417 LEU B O 1
ATOM 6727 N N . LYS B 1 418 ? -20.234 -15.648 -28.031 1 32.78 418 LYS B N 1
ATOM 6728 C CA . LYS B 1 418 ? -20.375 -14.312 -28.609 1 32.78 418 LYS B CA 1
ATOM 6729 C C . LYS B 1 418 ? -21.719 -13.695 -28.219 1 32.78 418 LYS B C 1
ATOM 6731 O O . LYS B 1 418 ? -22.016 -12.562 -28.594 1 32.78 418 LYS B O 1
ATOM 6736 N N . TYR B 1 419 ? -22.703 -14.406 -28.016 1 28.47 419 TYR B N 1
ATOM 6737 C CA . TYR B 1 419 ? -23.984 -13.758 -27.734 1 28.47 419 TYR B CA 1
ATOM 6738 C C . TYR B 1 419 ? -24 -13.141 -26.344 1 28.47 419 TYR B C 1
ATOM 6740 O O . TYR B 1 419 ? -25.031 -12.695 -25.859 1 28.47 419 TYR B O 1
ATOM 6748 N N . SER B 1 420 ? -23.297 -13.648 -25.5 1 27.98 420 SER B N 1
ATOM 6749 C CA . SER B 1 420 ? -23.344 -12.805 -24.312 1 27.98 420 SER B CA 1
ATOM 6750 C C . SER B 1 420 ? -22.859 -11.391 -24.625 1 27.98 420 SER B C 1
ATOM 6752 O O . SER B 1 420 ? -22.062 -11.188 -25.547 1 27.98 420 SER B O 1
ATOM 6754 N N . LYS B 1 421 ? -23.344 -10.305 -23.797 1 30.75 421 LYS B N 1
ATOM 6755 C CA . LYS B 1 421 ? -23.328 -8.867 -24.047 1 30.75 421 LYS B CA 1
ATOM 6756 C C . LYS B 1 421 ? -21.938 -8.391 -24.453 1 30.75 421 LYS B C 1
ATOM 6758 O O . LYS B 1 421 ? -20.938 -8.766 -23.828 1 30.75 421 LYS B O 1
ATOM 6763 N N . SER B 1 422 ? -21.594 -7.996 -25.75 1 27.62 422 SER B N 1
ATOM 6764 C CA . SER B 1 422 ? -20.578 -7.098 -26.297 1 27.62 422 SER B CA 1
ATOM 6765 C C . SER B 1 422 ? -20.156 -6.059 -25.25 1 27.62 422 SER B C 1
ATOM 6767 O O . SER B 1 422 ? -20.922 -5.133 -24.953 1 27.62 422 SER B O 1
ATOM 6769 N N . ASN B 1 423 ? -19.781 -6.336 -24.125 1 27.67 423 ASN B N 1
ATOM 6770 C CA . ASN B 1 423 ? -19.406 -5.102 -23.453 1 27.67 423 ASN B CA 1
ATOM 6771 C C . ASN B 1 423 ? -18.359 -4.324 -24.266 1 27.67 423 ASN B C 1
ATOM 6773 O O . ASN B 1 423 ? -17.5 -4.922 -24.906 1 27.67 423 ASN B O 1
ATOM 6777 N N . GLY B 1 424 ? -18.672 -3.074 -24.781 1 25.47 424 GLY B N 1
ATOM 6778 C CA . GLY B 1 424 ? -18.109 -2.047 -25.641 1 25.47 424 GLY B CA 1
ATOM 6779 C C . GLY B 1 424 ? -16.609 -1.97 -25.578 1 25.47 424 GLY B C 1
ATOM 6780 O O . GLY B 1 424 ? -16 -1.059 -26.141 1 25.47 424 GLY B O 1
ATOM 6781 N N . VAL B 1 425 ? -15.953 -2.646 -24.734 1 26.69 425 VAL B N 1
ATOM 6782 C CA . VAL B 1 425 ? -14.547 -2.252 -24.844 1 26.69 425 VAL B CA 1
ATOM 6783 C C . VAL B 1 425 ? -13.906 -2.943 -26.047 1 26.69 425 VAL B C 1
ATOM 6785 O O . VAL B 1 425 ? -12.75 -2.664 -26.391 1 26.69 425 VAL B O 1
ATOM 6788 N N . ASN B 1 426 ? -14.383 -3.99 -26.594 1 22.05 426 ASN B N 1
ATOM 6789 C CA . ASN B 1 426 ? -13.617 -4.66 -27.641 1 22.05 426 ASN B CA 1
ATOM 6790 C C . ASN B 1 426 ? -13.711 -3.914 -28.969 1 22.05 426 ASN B C 1
ATOM 6792 O O . ASN B 1 426 ? -13.047 -4.281 -29.938 1 22.05 426 ASN B O 1
ATOM 6796 N N . GLU B 1 427 ? -14.953 -3.443 -29.438 1 23.64 427 GLU B N 1
ATOM 6797 C CA . GLU B 1 427 ? -15.047 -3.133 -30.859 1 23.64 427 GLU B CA 1
ATOM 6798 C C . GLU B 1 427 ? -14.43 -1.771 -31.172 1 23.64 427 GLU B C 1
ATOM 6800 O O . GLU B 1 427 ? -14.367 -1.36 -32.312 1 23.64 427 GLU B O 1
ATOM 6805 N N . ASP B 1 428 ? -14.453 -0.73 -30.281 1 19.89 428 ASP B N 1
ATOM 6806 C CA . ASP B 1 428 ? -13.789 0.398 -30.922 1 19.89 428 ASP B CA 1
ATOM 6807 C C . ASP B 1 428 ? -12.281 0.169 -31.016 1 19.89 428 ASP B C 1
ATOM 6809 O O . ASP B 1 428 ? -11.664 -0.342 -30.078 1 19.89 428 ASP B O 1
#

Sequence (856 aa):
MIPTLEAYDISPYSGFLPAEPPLGRLPQGYYQPWEEVIDKLGPYIMGKRIREVINELPQLSINKLENEREMRRAYQVLTFLAHAYIWCGEPVEKLPSQIAVPCVNVSKILGLPPIATYASLCLWNFKKIDDRREFSLDNLTTINTFTGSIDESWFYLVSVYFEKEGSFSLKAGLDALNNAQNGQMKEAVQNLQLLAESIDMLGSILMRMEEMCDPHIFYFRIRPFLAGWKNMGSVGLEKGVYYGDEKTPRSYAGGSNAQSSLIQFFDIILGVCHHATGDLTADNSFLNEMREYMPKKHREFLEALEPYTFTIRDFVKSQHDEELTLAYDACLAMLKSFRDKHIQIVTRFVVLQAKKVNKMGSGTTLRSGLARKKQGEEKGTGGTSLLPFLKQCRDETGNAAAGSWGKRILTDGMLRLKYSKSNGVNEDMIPTLEAYDISPYSGFLPAEPPLGRLPQGYYQPWEEVIDKLGPYIMGKRIREVINELPQLSINKLENEREMRRAYQVLTFLAHAYIWCGEPVEKLPSQIAVPCVNVSKILGLPPIATYASLCLWNFKKIDDRREFSLDNLTTINTFTGSIDESWFYLVSVYFEKEGSFSLKAGLDALNNAQNGQMKEAVQNLQLLAESIDMLGSILMRMEEMCDPHIFYFRIRPFLAGWKNMGSVGLEKGVYYGDEKTPRSYAGGSNAQSSLIQFFDIILGVCHHATGDLTADNSFLNEMREYMPKKHREFLEALEPYTFTIRDFVKSQHDEELTLAYDACLAMLKSFRDKHIQIVTRFVVLQAKKVNKMGSGTTLRSGLARKKQGEEKGTGGTSLLPFLKQCRDETGNAAAGSWGKRILTDGMLRLKYSKSNGVNED

Radius of gyration: 30.48 Å; Cα contacts (8 Å, |Δi|>4): 1534; chains: 2; bounding box: 59×104×70 Å

Solvent-accessible surface area (backbone atoms only — not comparable to full-atom values): 44022 Å² total; per-residue (Å²): 124,82,74,59,53,68,83,31,72,25,31,79,74,28,14,81,24,56,84,60,80,45,55,87,65,78,87,52,76,86,52,41,71,61,53,57,49,62,74,41,33,27,48,25,54,70,33,69,38,44,54,64,57,54,71,68,47,71,70,59,76,66,82,83,56,82,48,67,59,47,45,50,38,48,45,29,52,37,20,53,51,48,33,49,49,28,22,55,48,74,54,55,49,64,39,56,48,46,48,29,52,39,29,45,55,46,16,58,74,51,42,32,60,72,53,42,25,32,47,44,57,24,56,51,26,42,45,59,73,49,82,91,53,68,96,42,74,56,32,44,40,52,70,72,61,70,48,44,27,43,32,57,38,38,56,31,44,44,54,40,48,44,37,33,60,40,8,57,33,53,51,25,46,52,50,21,42,53,23,35,75,70,67,37,60,73,60,20,31,52,22,27,44,51,25,19,53,41,40,42,52,46,38,56,46,59,60,49,45,33,36,56,26,48,39,68,53,38,43,48,66,45,46,28,55,36,37,39,34,28,80,26,44,92,71,72,23,68,72,16,32,19,49,35,87,47,88,62,52,46,67,42,58,18,32,41,75,74,28,41,66,66,64,54,46,52,27,34,58,59,40,38,68,64,45,25,80,97,34,83,85,38,67,29,59,62,63,60,53,27,41,54,47,19,53,40,46,55,36,50,46,53,59,58,44,50,87,46,20,50,48,39,56,51,40,37,65,71,62,73,38,66,66,44,31,48,23,50,26,44,29,39,46,25,48,29,49,29,45,49,53,49,49,51,49,47,41,54,31,42,48,54,45,48,58,44,50,75,66,50,63,94,66,71,48,65,46,26,36,68,45,58,50,84,57,88,67,64,56,41,44,57,42,42,68,41,64,67,46,51,53,46,51,30,55,36,34,18,70,43,38,79,31,73,65,38,29,46,48,48,57,46,42,68,62,60,61,60,70,51,84,78,64,73,74,72,79,112,125,83,73,59,54,70,84,34,70,26,30,79,75,26,14,81,26,57,85,61,79,48,54,84,66,78,86,52,75,86,51,41,71,60,53,56,49,60,74,40,32,28,47,25,55,70,32,70,38,45,54,65,55,54,70,68,45,73,70,57,75,69,81,82,57,84,48,69,60,48,43,50,38,50,44,28,53,38,20,53,52,50,33,50,50,29,21,55,47,74,55,54,50,63,39,56,49,46,47,29,51,39,29,44,55,47,16,60,75,51,43,32,63,70,54,44,25,32,46,44,59,23,55,51,26,40,44,58,74,50,82,92,53,69,95,42,75,56,32,42,40,51,69,73,60,69,48,42,27,42,33,57,38,38,56,32,44,44,53,39,49,43,36,34,61,40,8,57,33,53,51,25,46,52,50,18,43,53,23,35,75,69,66,35,62,72,62,21,30,54,23,28,44,50,26,19,53,42,40,41,51,46,36,56,47,58,60,49,43,34,37,54,26,49,39,66,52,39,43,48,66,47,47,27,56,37,37,39,34,27,80,27,43,90,69,71,21,69,71,17,32,20,47,35,87,47,89,63,52,44,67,41,59,18,31,42,76,73,27,42,65,67,64,55,46,53,28,34,60,60,38,40,67,64,45,26,80,96,34,84,84,38,66,30,58,61,63,59,53,28,43,54,45,21,53,39,45,55,35,50,47,53,58,56,43,50,86,46,19,50,47,39,57,50,42,39,65,70,62,72,39,66,67,44,30,50,23,51,26,43,29,40,45,24,49,30,50,29,44,49,54,49,51,53,50,47,40,53,31,42,47,53,46,48,59,44,51,75,66,50,63,94,66,71,46,66,46,26,35,66,44,57,50,82,56,87,67,64,56,42,43,56,44,41,68,41,64,67,46,52,52,48,52,31,55,36,35,18,71,45,37,79,32,75,64,38,29,45,47,47,56,46,42,68,63,61,62,57,70,53,83,78,65,74,74,73,77,114

Organism: Candida orthopsilosis (strain 90-125) (NCBI:txid1136231)

Foldseek 3Di:
DQDDQVVLQADLQQGQAHPDAADLDDPDPQCVLLVVLQVCLQVCLVVVNLQVSLVPDDQGACVPPDDPSSLLVLLLSLQLSQLSNQWRFQGDFEDAQSRQVRLCVSCVVQLAHSHAALCSQARRFKDFCDPVDDPDLVGMFGSGANNPDPQSRLLRSLVSVLSSLLSQLVVLLSQLLVCLVVVNQVSNLVSLLSNLVSLLVSLVSVLCNVVRHPLLCCAFPHQQSQAALAQQVVSPSPQGHHRHPDPHHDGDFGYDPLLPLSLVVLQQSLLFFAADQVDNVHGPPPSVVSLSRYGPSSSVSSVSSNVSSCSLVVSLLVVVDPSSLVSSLSSLLSSLVSLVSVLVVLCSNFVVSLVVLVVPPPDPDRTIGPNHDSDPARAHSRNDNPNSRSVRSSLSSQVSRNDPVSNCCSNVVVVVVVPPDPPPPPPD/DQDDQVVLQADLQQGQAHPDAADLDDPDPQCVLLVVLQVCLQVCLVVVNLQVSLVPDDQGACVPPDDDSSLLVLLLSLQLSQLSNQWRFQGDFEDAQSRQVRLCVSCVVQLAHSHAALCSLARRFKDFCDPVDDPDLVGMFGSGANNPDPQSRLLRSLVSVLSSLLSQLVVLLSQLLVCLVVVNQVSNLVSLLSNLVSLLVSLVSVLCNVVRHPLLCCAFPHLQSQAALAQQVVSPSPQHHHRHPDPHHDGDFGYDPLLPLSLVVLQQSLLFFAADQVDNVHGPPPSVVSLSNYGPSSSVSSVSSNVSSCSLVVSLLVVVDPSSLVSSLSSLLSSLSSLVSVLVVLCSNFVVSLVVLVVPPPDPDRTIGPNPDSDPARAHSRNDRPNSRSVRSSLSSLVSRNDPVSNCCSNVVVVVVVPPDPPPPPPD

pLDDT: mean 88.9, std 16.22, range [19.75, 98.94]

Secondary structure (DSSP, 8-state):
-PPPSGGGT-BTTTBTS-SSPPPSS---GGGHHHHHHHHTHHHHHHTT-HHHHHHTS----STT--SHHHHHHHHHHHHHHHHHHHHSSS--SEE-HHHHHHHHHHHHHHTS-SS--HIIIIITS-EESSTTS-S-GGGEE-S--SS--HHHHHHHHHHHHHHHHHHHHHHHHHHHHHHHHTT-HHHHHHHHHHHHHHHHHHHHHHHTHHHH--HHHIIIIIHHHH--STTBGGGTBSS-BEETT-SS-B------GGG-HHHHHHHHHTT---EETTEEEEE-HHHHHHHTTS-HHHHHHHHHHGGGTTHHHHHHHHHT-HHHHHHHHHHHHHHHHHHHHHHHHHIIIIIHHHHHHHHS-S--S---GGGSS--SS-B-TTSSBHHHHHHHHHHHHHTT--SHHHHHHHHTHHHHGGGS---TTTT-/-PPPSGGGT-BTTTBTS-SSPPPSS---GGGHHHHHHHHTHHHHHHTT-HHHHHHTS----STT--SHHHHHHHHHHHHHHHHHHHHSSS--SEE-HHHHHHHHHHHHHHTS-SS--HIIIIITS-EESSTTS-S-GGGEE-S--SS--HHHHHHHHHHHHHHHHHHHHHHHHHHHHHHHHTT-HHHHHHHHHHHHHHHHHHHHHHHTHHHH--HHHIIIIIHHHH--STTBGGGTBSS-BEETT-SS-B------GGG-HHHHHHHHHTT---EETTEEEEE-HHHHHHHTTS-HHHHHHHHHHGGGTTHHHHHHHHHT-HHHHHHHHHHHHHHHHHHHHHHHHHIIIIIHHHHHHHHS-S--S---GGGSS--SS-B-TTSSBHHHHHHHHHHHHHTT--SHHHHHHHHTHHHHGGGS---TTTT-